Protein 7DMP (pdb70)

B-factor: mean 74.08, std 22.15, range [39.15, 171.0]

Secondary structure (DSSP, 8-state):
--EE-S-B-SSSS-BSSEEEE-TTS-EEEEEEETTEEEEEEEEE-SSS-EEEEEEETTEEEEEEEEE-TTS-EEEEEEETTEEEEEEEEE-TT--EEEEEE-SSSB-EEEEEE-SSS--EEEEEEETTEE-SSEEEE-SSEEEEE---SSS--S-EEEEETTSEEEEEPP-SSSSS---EEEEE--/-HHHHHHHHHHHHH-----HHHHHHHHHHHT-S--SSHHHHHHHHHHHHHTTTTBS---EEEEE--SSS-EEEEEE-BSS-------------------SSSSTTSSEEEEESSSSSPPEEPPPPPTTTTSTTTT------SSS-S----SS----SSHHHHHHHHHHHHTTS-EEESSSSB----B--S------HHHHHH-SSSEEE-SPPPPTTS-SS---TT--------TT-BGGG--S-TTS-SEEEEES-SS-SSS--EEEEETTTTT-EEEE-SS-EEEEEESTT----SS---PPPPPP-------STTT---S---HHHHTTTTT-/--SS-GGGS-SSTTSSS----TTTHHHHHHHHHHHHHHTT-S-EEEEE----SSS---EEEE--SS-SS--EEEE-SSSSS-EEPPPP-HHHHHHGGG--SPPPSSSS-------------HHHHHHHHHHHHHTTT-EE-TTTB---SSS--PBPS------GGGTSSSTT-EESS-----BS--TTS--EEEEESSTTS-EEEEESSSTTEEEEE-SSS---EEEE-S-------HHHH-/----BS---SSS---SSEEEE-TTS-EEEEEEETTEEEEEEEEE-SSS-EEEEEEETTEEEEEEEEE-TTS-EEEEEEETTEEEEEEEEE-TT--EEEEEE-SSSEEEEEEEE-TTT--EEEEEEETTEE-SSEEEE-SSEEEEE-EETTEE-S--EEEETTSEEEEEEE-SSTT-EEEEEEEE--/-HHHHHHHGGGGT---PPPSHHHHHHHHHHT-S--TTTTTHHHHHHHHHHTTTTEEEEEEEEEE--SSS-EEEEEEEESS-------------------SSSSTTSSB-EEESSTTSPPEEPPPP-IIIIITTTT------S-S-S----SS----SSHHHHHHHHHHHHHHT--EETTSSB----B--S------TTHHHH-GGGEE--SPPPPTTSSSS---S---------SS-BGGG----SSS-SEEEEETTTT-STT--EEEEESSSTTEEEEE-SS-EEEEEESTT----SS---PPPPPPPPP-----TTT-------HHHHHHTTT-/--SS-TTTS-SSTT-SS----TTTHHHHHHHHHHHHHHTT-SEEEEEE----SSS---EEEEE-GGGTS--EEE--SSTT-----PPP-HHHHHHTTS--PPP---SS-EEEEE--EEEEEHHHHHHHHHHHHHHHT-EE-TTSS---SSS-----SS-----TTSSS-GGG-EESS-----BS--SSS--EEEEESSTTS-EEEEETTTTTEEEEE-SSS--EEEEE-S-S---S-HHHH-

GO terms:
  GO:0097729 9+2 motile cilium (C, IDA)
  GO:0036126 sperm flagellum (C, IDA)
  GO:0005515 protein binding (F, IPI)
  GO:0072687 meiotic spindle (C, IDA)
  GO:0000794 condensed nuclear chromosome (C, IDA)
  GO:0001520 outer dense fiber (C, IDA)
  GO:0005737 cytoplasm (C, IDA)
  GO:0120336 radial spoke head 1 (C, IDA)
  GO:0120338 radial spoke head 3 (C, IDA)
  GO:0007286 spermatid development (P, IMP)
  GO:0001534 radial spoke (C, IDA)
  GO:0001535 radial spoke head (C, IDA)
  GO:0005694 chromosome (C, EXP)
  GO:0003351 epithelial cilium movement involved in extracellular fluid movement (P, IC)
  GO:0030317 flagellated sperm motility (P, IC)
  GO:0007618 mating (P, IC)

Radius of gyration: 47.46 Å; Cα contacts (8 Å, |Δi|>4): 3520; chains: 6; bounding box: 93×68×206 Å

Foldseek 3Di:
DVVVVLCVLLVVLVVLEDPQVVQVVQVVLVVADDDDVQSVLVVSLRVVVPVVAQFNHKAFAAKAQADPFTKGKMWTAHDPDDDVDDDPDDDPQQAFADDCQPKLNVTWIWIDRGSRDHTDTQDDAGQAQALLVLLDADGHHRDQQCQDQDDGGDPGRSSSNLSSLSSQCLQQLPWDFQQFQDPVGGGGDPPSVWDAQVCVQVDQFGIWGSHAHQFNSRIRDFDPRVCPTGDDDGGGGTCPPPDADPVDRQKDWDWSPVPDSPWTWIWIAGQQQHAWIKTDRTDDIDIYGYYRSHTDHPDDRDHDDDDDPPDDDDCDPVNDDDDDPDDVVVVVVVVD/DVVVVLVVLLPQLVVLEDDQVVVVVQVVLVPAADDPPQSVLVVSLNVSVNVVAQWPYKYFAAWEDAAAFIKGKIWTAHDPDDDVDPDPDDDPLQFFADDCQQKLNVTWMWIDGGSSDHTDTQDDETFQQQLLPLLWADFHHPDQQCCDCTDDRHPGRRSRNLSNLSSQCLQQPWKAFAQAFPDSGTDGDPPSVWDAQVCVAVPQFRIFRQHQHQDNSGMSDDDPSVCPPDGDDGGGGTPQPPDDDDVDRQKHWDWRPVVDPVFIWIKIQGPQAHQWIWIGGIPDIDIYGYYRSDTDDPDDRDRDDDDDDDDDDDDDPVPDDDDDDDPCVVVCVVPD/DKDKPAAAPDPPARFAFTWIADPVGKIKTGTDDPRAQFQFIWIADPLGKIKTAGDDDNEGAQFMWIQDNVGKIKTDGDDRNAQAQFIWIQDNQRWTWGAGGDGNAGAGQIWTAHDVAGWTKGAGDDRNAFFAQIWIGHPFKIWGTTDDPRAGQAFIKIGGPVFWIWTWHQHPDRPPTGTGDIGGHD/DWDWDDACDDPAGRADQTWTADPQGKIKGGGAPPREQWAFIKIAHDLGKIKTGTDDPNEQAQFIKIQDNVGKIKTDGDDRNAAAQWMWIQDNQRWTKTDGDDGNAFAFWIWTAGPVFGWTWTGGDDRREAFFQTWTHHPFWIKGGTADRNAGAAKIKIGGPVFKIWIWGADPDRPGIDTGDIGGHD/DWFADLVVADQPLVALDDGADPVGPVLVNVLSVVCVVVDVAPGKAQAAWAQADPFIWRKIWTHHWQFLDQTWIWTDRRSPDIDTADGADVVLVVVCPVPQDFHHRDAQDWDQPPVPRDTDGRRRNVNSLVVVCQQAPAKDFQQFWDADPVRRRDGDPPRQFADPVPLQDFQGIFGSHDCVGHTPPDDVSPQWDWDDSPPQAWIWIAGRQFRQKIWIGGRGDGNTDIYGHYTRRRDPCRVVVD/DFLPDCPVVDQPVVFLPDGDDVVVPVLLNVLQVVCVVPDVAPTKAFAAWACADPAIWRKIWTHHFLLAPQGWIWTDRDSNDIDTADRADVVLLVVCPVPQDFHHSDQPDWDWDPPVIDIHTSRSNVNSLVVCCLVAPAKAFAPQFDADPVRRSGGRPVDFFADPVCQPPQQRIFHSYCVVHHGPPDDVSPQWDWDDDDDQQKIWIAGNQFRRKIWIAGHRGGDTDIYGHGNRRRDPCSVVVD

Structure (mmCIF, N/CA/C/O backbone):
data_7DMP
#
_entry.id   7DMP
#
_cell.length_a   1.00
_cell.length_b   1.00
_cell.length_c   1.00
_cell.angle_alpha   90.00
_cell.angle_beta   90.00
_cell.angle_gamma   90.00
#
_symmetry.space_group_name_H-M   'P 1'
#
loop_
_entity.id
_entity.type
_entity.pdbx_description
1 polymer 'Radial spoke head protein 4 homolog A'
2 polymer 'Radial spoke head 1 homolog'
3 polymer 'Radial spoke head protein 9 homolog'
#
loop_
_atom_site.group_PDB
_atom_site.id
_atom_site.type_symbol
_atom_site.label_atom_id
_atom_site.label_alt_id
_atom_site.label_comp_id
_atom_site.label_asym_id
_atom_site.label_entity_id
_atom_site.label_seq_id
_atom_site.pdbx_PDB_ins_code
_atom_site.Cartn_x
_atom_site.Cartn_y
_atom_site.Cartn_z
_atom_site.occupancy
_atom_site.B_iso_or_equiv
_atom_site.auth_seq_id
_atom_site.auth_comp_id
_atom_site.auth_asym_id
_atom_site.auth_atom_id
_atom_site.pdbx_PDB_model_num
ATOM 1 N N . LEU A 1 277 ? 204.159 229.845 190.451 1.00 81.71 277 LEU B N 1
ATOM 2 C CA . LEU A 1 277 ? 204.569 228.472 190.717 1.00 81.71 277 LEU B CA 1
ATOM 3 C C . LEU A 1 277 ? 203.369 227.530 190.692 1.00 81.71 277 LEU B C 1
ATOM 4 O O . LEU A 1 277 ? 202.285 227.892 191.152 1.00 81.71 277 LEU B O 1
ATOM 9 N N . PRO A 1 278 ? 203.558 226.325 190.142 1.00 81.41 278 PRO B N 1
ATOM 10 C CA . PRO A 1 278 ? 202.444 225.363 190.101 1.00 81.41 278 PRO B CA 1
ATOM 11 C C . PRO A 1 278 ? 202.079 224.800 191.463 1.00 81.41 278 PRO B C 1
ATOM 12 O O . PRO A 1 278 ? 200.932 224.372 191.654 1.00 81.41 278 PRO B O 1
ATOM 16 N N . ALA A 1 279 ? 203.020 224.796 192.414 1.00 80.40 279 ALA B N 1
ATOM 17 C CA . ALA A 1 279 ? 202.758 224.224 193.730 1.00 80.40 279 ALA B CA 1
ATOM 18 C C . ALA A 1 279 ? 201.753 225.059 194.513 1.00 80.40 279 ALA B C 1
ATOM 19 O O . ALA A 1 279 ? 200.919 224.510 195.241 1.00 80.40 279 ALA B O 1
ATOM 21 N N . TYR A 1 280 ? 201.786 226.384 194.342 1.00 80.70 280 TYR B N 1
ATOM 22 C CA . TYR A 1 280 ? 200.833 227.245 195.037 1.00 80.70 280 TYR B CA 1
ATOM 23 C C . TYR A 1 280 ? 199.422 227.070 194.486 1.00 80.70 280 TYR B C 1
ATOM 24 O O . TYR A 1 280 ? 198.457 226.972 195.255 1.00 80.70 280 TYR B O 1
ATOM 33 N N . GLU A 1 281 ? 199.281 227.006 193.159 1.00 80.20 281 GLU B N 1
ATOM 34 C CA . GLU A 1 281 ? 197.955 226.850 192.579 1.00 80.20 281 GLU B CA 1
ATOM 35 C C . GLU A 1 281 ? 197.430 225.426 192.697 1.00 80.20 281 GLU B C 1
ATOM 36 O O . GLU A 1 281 ? 196.221 225.219 192.550 1.00 80.20 281 GLU B O 1
ATOM 42 N N . ILE A 1 282 ? 198.292 224.444 192.960 1.00 78.00 282 ILE B N 1
ATOM 43 C CA . ILE A 1 282 ? 197.779 223.115 193.273 1.00 78.00 282 ILE B CA 1
ATOM 44 C C . ILE A 1 282 ? 197.486 222.968 194.770 1.00 78.00 282 ILE B C 1
ATOM 45 O O . ILE A 1 282 ? 196.589 222.208 195.151 1.00 78.00 282 ILE B O 1
ATOM 50 N N . ALA A 1 283 ? 198.159 223.739 195.632 1.00 78.43 283 ALA B N 1
ATOM 51 C CA . ALA A 1 283 ? 197.829 223.711 197.051 1.00 78.43 283 ALA B CA 1
ATOM 52 C C . ALA A 1 283 ? 196.541 224.468 197.343 1.00 78.43 283 ALA B C 1
ATOM 53 O O . ALA A 1 283 ? 195.776 224.059 198.225 1.00 78.43 283 ALA B O 1
ATOM 55 N N . GLU A 1 284 ? 196.268 225.541 196.592 1.00 79.81 284 GLU B N 1
ATOM 56 C CA . GLU A 1 284 ? 195.043 226.307 196.801 1.00 79.81 284 GLU B CA 1
ATOM 57 C C . GLU A 1 284 ? 193.792 225.552 196.364 1.00 79.81 284 GLU B C 1
ATOM 58 O O . GLU A 1 284 ? 192.686 225.938 196.756 1.00 79.81 284 GLU B O 1
ATOM 64 N N . THR A 1 285 ? 193.934 224.489 195.568 1.00 75.67 285 THR B N 1
ATOM 65 C CA . THR A 1 285 ? 192.812 223.627 195.233 1.00 75.67 285 THR B CA 1
ATOM 66 C C . THR A 1 285 ? 192.869 222.273 195.928 1.00 75.67 285 THR B C 1
ATOM 67 O O . THR A 1 285 ? 191.858 221.563 195.942 1.00 75.67 285 THR B O 1
ATOM 71 N N . GLN A 1 286 ? 194.015 221.893 196.499 1.00 71.25 286 GLN B N 1
ATOM 72 C CA . GLN A 1 286 ? 194.079 220.721 197.360 1.00 71.25 286 GLN B CA 1
ATOM 73 C C . GLN A 1 286 ? 193.728 221.032 198.809 1.00 71.25 286 GLN B C 1
ATOM 74 O O . GLN A 1 286 ? 193.548 220.098 199.596 1.00 71.25 286 GLN B O 1
ATOM 80 N N . LYS A 1 287 ? 193.635 222.317 199.175 1.00 73.42 287 LYS B N 1
ATOM 81 C CA . LYS A 1 287 ? 193.220 222.693 200.525 1.00 73.42 287 LYS B CA 1
ATOM 82 C C . LYS A 1 287 ? 191.774 222.297 200.813 1.00 73.42 287 LYS B C 1
ATOM 83 O O . LYS A 1 287 ? 191.418 222.053 201.972 1.00 73.42 287 LYS B O 1
ATOM 89 N N . ALA A 1 288 ? 190.934 222.204 199.777 1.00 69.73 288 ALA B N 1
ATOM 90 C CA . ALA A 1 288 ? 189.544 221.801 199.967 1.00 69.73 288 ALA B CA 1
ATOM 91 C C . ALA A 1 288 ? 189.401 220.325 200.322 1.00 69.73 288 ALA B C 1
ATOM 92 O O . ALA A 1 288 ? 188.329 219.915 200.780 1.00 69.73 288 ALA B O 1
ATOM 94 N N . LEU A 1 289 ? 190.447 219.522 200.116 1.00 66.22 289 LEU B N 1
ATOM 95 C CA . LEU A 1 289 ? 190.400 218.117 200.509 1.00 66.22 289 LEU B CA 1
ATOM 96 C C . LEU A 1 289 ? 190.453 217.968 202.024 1.00 66.22 289 LEU B C 1
ATOM 97 O O . LEU A 1 289 ? 189.620 217.277 202.621 1.00 66.22 289 LEU B O 1
ATOM 102 N N . PHE A 1 290 ? 191.428 218.616 202.663 1.00 66.95 290 PHE B N 1
ATOM 103 C CA . PHE A 1 290 ? 191.628 218.487 204.101 1.00 66.95 290 PHE B CA 1
ATOM 104 C C . PHE A 1 290 ? 190.649 219.319 204.919 1.00 66.95 290 PHE B C 1
ATOM 105 O O . PHE A 1 290 ? 190.586 219.142 206.141 1.00 66.95 290 PHE B O 1
ATOM 113 N N . LEU A 1 291 ? 189.892 220.210 204.289 1.00 72.90 291 LEU B N 1
ATOM 114 C CA . LEU A 1 291 ? 188.913 221.022 205.002 1.00 72.90 291 LEU B CA 1
ATOM 115 C C . LEU A 1 291 ? 187.665 220.205 205.325 1.00 72.90 291 LEU B C 1
ATOM 116 O O . LEU A 1 291 ? 187.095 220.314 206.411 1.00 72.90 291 LEU B O 1
ATOM 121 N N . SER A 1 310 ? 179.162 205.459 203.042 1.00 61.12 310 SER B N 1
ATOM 122 C CA . SER A 1 310 ? 178.819 205.184 201.651 1.00 61.12 310 SER B CA 1
ATOM 123 C C . SER A 1 310 ? 180.027 205.362 200.740 1.00 61.12 310 SER B C 1
ATOM 124 O O . SER A 1 310 ? 179.889 205.711 199.571 1.00 61.12 310 SER B O 1
ATOM 127 N N . LEU A 1 311 ? 181.211 205.128 201.290 1.00 61.85 311 LEU B N 1
ATOM 128 C CA . LEU A 1 311 ? 182.453 205.252 200.538 1.00 61.85 311 LEU B CA 1
ATOM 129 C C . LEU A 1 311 ? 183.326 204.047 200.863 1.00 61.85 311 LEU B C 1
ATOM 130 O O . LEU A 1 311 ? 183.156 203.441 201.908 1.00 61.85 311 LEU B O 1
ATOM 135 N N . PRO A 1 312 ? 184.235 203.675 199.950 1.00 62.92 312 PRO B N 1
ATOM 136 C CA . PRO A 1 312 ? 185.142 202.534 200.113 1.00 62.92 312 PRO B CA 1
ATOM 137 C C . PRO A 1 312 ? 186.234 202.804 201.136 1.00 62.92 312 PRO B C 1
ATOM 138 O O . PRO A 1 312 ? 186.612 203.957 201.326 1.00 62.92 312 PRO B O 1
ATOM 142 N N . ASN A 1 313 ? 186.744 201.756 201.778 1.00 62.81 313 ASN B N 1
ATOM 143 C CA . ASN A 1 313 ? 187.817 201.919 202.751 1.00 62.81 313 ASN B CA 1
ATOM 144 C C . ASN A 1 313 ? 189.121 201.940 201.996 1.00 62.81 313 ASN B C 1
ATOM 145 O O . ASN A 1 313 ? 189.822 200.936 201.918 1.00 62.81 313 ASN B O 1
ATOM 150 N N . VAL A 1 314 ? 189.451 203.103 201.453 1.00 57.75 314 VAL B N 1
ATOM 151 C CA . VAL A 1 314 ? 190.649 203.230 200.653 1.00 57.75 314 VAL B CA 1
ATOM 152 C C . VAL A 1 314 ? 191.921 202.941 201.421 1.00 57.75 314 VAL B C 1
ATOM 153 O O . VAL A 1 314 ? 192.758 202.212 200.931 1.00 57.75 314 VAL B O 1
ATOM 157 N N . MET A 1 315 ? 192.043 203.447 202.642 1.00 61.01 315 MET B N 1
ATOM 158 C CA . MET A 1 315 ? 193.272 203.245 203.409 1.00 61.01 315 MET B CA 1
ATOM 159 C C . MET A 1 315 ? 193.602 201.792 203.747 1.00 61.01 315 MET B C 1
ATOM 160 O O . MET A 1 315 ? 194.749 201.371 203.624 1.00 61.01 315 MET B O 1
ATOM 165 N N . GLU A 1 316 ? 192.604 201.027 204.171 1.00 63.14 316 GLU B N 1
ATOM 166 C CA . GLU A 1 316 ? 192.839 199.630 204.510 1.00 63.14 316 GLU B CA 1
ATOM 167 C C . GLU A 1 316 ? 193.264 198.837 203.286 1.00 63.14 316 GLU B C 1
ATOM 168 O O . GLU A 1 316 ? 194.177 198.017 203.349 1.00 63.14 316 GLU B O 1
ATOM 174 N N . SER A 1 317 ? 192.607 199.104 202.164 1.00 60.42 317 SER B N 1
ATOM 175 C CA . SER A 1 317 ? 192.902 198.402 200.924 1.00 60.42 317 SER B CA 1
ATOM 176 C C . SER A 1 317 ? 194.162 198.926 200.256 1.00 60.42 317 SER B C 1
ATOM 177 O O . SER A 1 317 ? 194.600 198.390 199.244 1.00 60.42 317 SER B O 1
ATOM 180 N N . ALA A 1 318 ? 194.747 199.974 200.820 1.00 59.26 318 ALA B N 1
ATOM 181 C CA . ALA A 1 318 ? 195.961 200.535 200.243 1.00 59.26 318 ALA B CA 1
ATOM 182 C C . ALA A 1 318 ? 197.204 200.080 200.990 1.00 59.26 318 ALA B C 1
ATOM 183 O O . ALA A 1 318 ? 198.277 199.983 200.389 1.00 59.26 318 ALA B O 1
ATOM 185 N N . TYR A 1 319 ? 197.081 199.803 202.291 1.00 59.12 319 TYR B N 1
ATOM 186 C CA . TYR A 1 319 ? 198.197 199.216 203.032 1.00 59.12 319 TYR B CA 1
ATOM 187 C C . TYR A 1 319 ? 198.532 197.824 202.508 1.00 59.12 319 TYR B C 1
ATOM 188 O O . TYR A 1 319 ? 199.708 197.486 202.326 1.00 59.12 319 TYR B O 1
ATOM 197 N N . TYR A 1 320 ? 197.510 197.004 202.251 1.00 59.02 320 TYR B N 1
ATOM 198 C CA . TYR A 1 320 ? 197.756 195.670 201.715 1.00 59.02 320 TYR B CA 1
ATOM 199 C C . TYR A 1 320 ? 198.223 195.722 200.266 1.00 59.02 320 TYR B C 1
ATOM 200 O O . TYR A 1 320 ? 198.979 194.847 199.830 1.00 59.02 320 TYR B O 1
ATOM 209 N N . PHE A 1 321 ? 197.799 196.736 199.510 1.00 55.10 321 PHE B N 1
ATOM 210 C CA . PHE A 1 321 ? 198.327 196.906 198.161 1.00 55.10 321 PHE B CA 1
ATOM 211 C C . PHE A 1 321 ? 199.774 197.379 198.185 1.00 55.10 321 PHE B C 1
ATOM 212 O O . PHE A 1 321 ? 200.564 196.996 197.315 1.00 55.10 321 PHE B O 1
ATOM 220 N N . GLU A 1 322 ? 200.134 198.209 199.170 1.00 62.55 322 GLU B N 1
ATOM 221 C CA . GLU A 1 322 ? 201.524 198.602 199.365 1.00 62.55 322 GLU B CA 1
ATOM 222 C C . GLU A 1 322 ? 202.374 197.406 199.768 1.00 62.55 322 GLU B C 1
ATOM 223 O O . GLU A 1 322 ? 203.536 197.300 199.365 1.00 62.55 322 GLU B O 1
ATOM 229 N N . GLN A 1 323 ? 201.803 196.500 200.567 1.00 63.02 323 GLN B N 1
ATOM 230 C CA . GLN A 1 323 ? 202.457 195.226 200.853 1.00 63.02 323 GLN B CA 1
ATOM 231 C C . GLN A 1 323 ? 202.582 194.370 199.599 1.00 63.02 323 GLN B C 1
ATOM 232 O O . GLN A 1 323 ? 203.555 193.621 199.454 1.00 63.02 323 GLN B O 1
ATOM 238 N N . ALA A 1 324 ? 201.611 194.466 198.688 1.00 60.02 324 ALA B N 1
ATOM 239 C CA . ALA A 1 324 ? 201.705 193.755 197.419 1.00 60.02 324 ALA B CA 1
ATOM 240 C C . ALA A 1 324 ? 202.701 194.416 196.477 1.00 60.02 324 ALA B C 1
ATOM 241 O O . ALA A 1 324 ? 203.254 193.750 195.594 1.00 60.02 324 ALA B O 1
ATOM 243 N N . GLY A 1 325 ? 202.942 195.712 196.645 1.00 60.41 325 GLY B N 1
ATOM 244 C CA . GLY A 1 325 ? 203.853 196.443 195.792 1.00 60.41 325 GLY B CA 1
ATOM 245 C C . GLY A 1 325 ? 203.206 197.294 194.725 1.00 60.41 325 GLY B C 1
ATOM 246 O O . GLY A 1 325 ? 203.880 197.649 193.754 1.00 60.41 325 GLY B O 1
ATOM 247 N N . VAL A 1 326 ? 201.929 197.637 194.874 1.00 59.53 326 VAL B N 1
ATOM 248 C CA . VAL A 1 326 ? 201.182 198.389 193.875 1.00 59.53 326 VAL B CA 1
ATOM 249 C C . VAL A 1 326 ? 200.409 199.496 194.587 1.00 59.53 326 VAL B C 1
ATOM 250 O O . VAL A 1 326 ? 199.961 199.323 195.726 1.00 59.53 326 VAL B O 1
ATOM 254 N N . GLY A 1 327 ? 200.318 200.655 193.956 1.00 62.14 327 GLY B N 1
ATOM 255 C CA . GLY A 1 327 ? 199.535 201.738 194.508 1.00 62.14 327 GLY B CA 1
ATOM 256 C C . GLY A 1 327 ? 200.143 203.078 194.151 1.00 62.14 327 GLY B C 1
ATOM 257 O O . GLY A 1 327 ? 200.924 203.191 193.211 1.00 62.14 327 GLY B O 1
ATOM 258 N N . LEU A 1 328 ? 199.761 204.087 194.932 1.00 61.43 328 LEU B N 1
ATOM 259 C CA . LEU A 1 328 ? 200.181 205.464 194.713 1.00 61.43 328 LEU B CA 1
ATOM 260 C C . LEU A 1 328 ? 201.299 205.889 195.656 1.00 61.43 328 LEU B C 1
ATOM 261 O O . LEU A 1 328 ? 202.334 206.390 195.207 1.00 61.43 328 LEU B O 1
ATOM 266 N N . GLY A 1 329 ? 201.110 205.700 196.954 1.00 60.97 329 GLY B N 1
ATOM 267 C CA . GLY A 1 329 ? 202.114 206.084 197.933 1.00 60.97 329 GLY B CA 1
ATOM 268 C C . GLY A 1 329 ? 201.488 206.207 199.313 1.00 60.97 329 GLY B C 1
ATOM 269 O O . GLY A 1 329 ? 200.554 205.479 199.651 1.00 60.97 329 GLY B O 1
ATOM 270 N N . THR A 1 330 ? 202.026 207.143 200.093 1.00 70.71 330 THR B N 1
ATOM 271 C CA . THR A 1 330 ? 201.537 207.409 201.440 1.00 70.71 330 THR B CA 1
ATOM 272 C C . THR A 1 330 ? 200.672 208.659 201.520 1.00 70.71 330 THR B C 1
ATOM 273 O O . THR A 1 330 ? 199.660 208.661 202.228 1.00 70.71 330 THR B O 1
ATOM 277 N N . ASP A 1 331 ? 201.043 209.722 200.809 1.00 71.10 331 ASP B N 1
ATOM 278 C CA . ASP A 1 331 ? 200.297 210.975 200.830 1.00 71.10 331 ASP B CA 1
ATOM 279 C C . ASP A 1 331 ? 199.327 211.120 199.665 1.00 71.10 331 ASP B C 1
ATOM 280 O O . ASP A 1 331 ? 198.243 211.686 199.839 1.00 71.10 331 ASP B O 1
ATOM 285 N N . GLU A 1 332 ? 199.688 210.611 198.482 1.00 68.46 332 GLU B N 1
ATOM 286 C CA . GLU A 1 332 ? 198.803 210.709 197.326 1.00 68.46 332 GLU B CA 1
ATOM 287 C C . GLU A 1 332 ? 197.584 209.808 197.473 1.00 68.46 332 GLU B C 1
ATOM 288 O O . GLU A 1 332 ? 196.505 210.137 196.965 1.00 68.46 332 GLU B O 1
ATOM 294 N N . THR A 1 333 ? 197.728 208.685 198.179 1.00 63.93 333 THR B N 1
ATOM 295 C CA . THR A 1 333 ? 196.582 207.815 198.410 1.00 63.93 333 THR B CA 1
ATOM 296 C C . THR A 1 333 ? 195.603 208.453 199.391 1.00 63.93 333 THR B C 1
ATOM 297 O O . THR A 1 333 ? 194.384 208.350 199.218 1.00 63.93 333 THR B O 1
ATOM 301 N N . TYR A 1 334 ? 196.112 209.166 200.398 1.00 66.21 334 TYR B N 1
ATOM 302 C CA . TYR A 1 334 ? 195.208 209.913 201.265 1.00 66.21 334 TYR B CA 1
ATOM 303 C C . TYR A 1 334 ? 194.624 211.125 200.550 1.00 66.21 334 TYR B C 1
ATOM 304 O O . TYR A 1 334 ? 193.507 211.550 200.869 1.00 66.21 334 TYR B O 1
ATOM 313 N N . ARG A 1 335 ? 195.345 211.666 199.563 1.00 62.41 335 ARG B N 1
ATOM 314 C CA . ARG A 1 335 ? 194.806 212.752 198.750 1.00 62.41 335 ARG B CA 1
ATOM 315 C C . ARG A 1 335 ? 193.631 212.276 197.904 1.00 62.41 335 ARG B C 1
ATOM 316 O O . ARG A 1 335 ? 192.586 212.936 197.850 1.00 62.41 335 ARG B O 1
ATOM 324 N N . VAL A 1 336 ? 193.766 211.114 197.257 1.00 56.59 336 VAL B N 1
ATOM 325 C CA . VAL A 1 336 ? 192.633 210.590 196.499 1.00 56.59 336 VAL B CA 1
ATOM 326 C C . VAL A 1 336 ? 191.544 210.051 197.425 1.00 56.59 336 VAL B C 1
ATOM 327 O O . VAL A 1 336 ? 190.374 210.028 197.035 1.00 56.59 336 VAL B O 1
ATOM 331 N N . PHE A 1 337 ? 191.881 209.677 198.666 1.00 57.60 337 PHE B N 1
ATOM 332 C CA . PHE A 1 337 ? 190.855 209.281 199.629 1.00 57.60 337 PHE B CA 1
ATOM 333 C C . PHE A 1 337 ? 190.015 210.477 200.063 1.00 57.60 337 PHE B C 1
ATOM 334 O O . PHE A 1 337 ? 188.786 210.380 200.164 1.00 57.60 337 PHE B O 1
ATOM 342 N N . LEU A 1 338 ? 190.653 211.621 200.306 1.00 60.27 338 LEU B N 1
ATOM 343 C CA . LEU A 1 338 ? 189.882 212.818 200.611 1.00 60.27 338 LEU B CA 1
ATOM 344 C C . LEU A 1 338 ? 189.190 213.382 199.376 1.00 60.27 338 LEU B C 1
ATOM 345 O O . LEU A 1 338 ? 188.168 214.061 199.511 1.00 60.27 338 LEU B O 1
ATOM 350 N N . ALA A 1 339 ? 189.699 213.083 198.177 1.00 54.17 339 ALA B N 1
ATOM 351 C CA . ALA A 1 339 ? 188.946 213.383 196.963 1.00 54.17 339 ALA B CA 1
ATOM 352 C C . ALA A 1 339 ? 187.686 212.527 196.870 1.00 54.17 339 ALA B C 1
ATOM 353 O O . ALA A 1 339 ? 186.631 213.011 196.443 1.00 54.17 339 ALA B O 1
ATOM 355 N N . LEU A 1 340 ? 187.774 211.258 197.285 1.00 53.34 340 LEU B N 1
ATOM 356 C CA . LEU A 1 340 ? 186.583 210.415 197.389 1.00 53.34 340 LEU B CA 1
ATOM 357 C C . LEU A 1 340 ? 185.616 210.954 198.436 1.00 53.34 340 LEU B C 1
ATOM 358 O O . LEU A 1 340 ? 184.395 210.909 198.245 1.00 53.34 340 LEU B O 1
ATOM 363 N N . LYS A 1 341 ? 186.152 211.460 199.551 1.00 59.30 341 LYS B N 1
ATOM 364 C CA . LYS A 1 341 ? 185.315 212.046 200.597 1.00 59.30 341 LYS B CA 1
ATOM 365 C C . LYS A 1 341 ? 184.603 213.301 200.102 1.00 59.30 341 LYS B C 1
ATOM 366 O O . LYS A 1 341 ? 183.434 213.529 200.431 1.00 59.30 341 LYS B O 1
ATOM 372 N N . GLN A 1 342 ? 185.291 214.118 199.301 1.00 61.01 342 GLN B N 1
ATOM 373 C CA . GLN A 1 342 ? 184.659 215.262 198.653 1.00 61.01 342 GLN B CA 1
ATOM 374 C C . GLN A 1 342 ? 183.668 214.836 197.574 1.00 61.01 342 GLN B C 1
ATOM 375 O O . GLN A 1 342 ? 182.740 215.591 197.263 1.00 61.01 342 GLN B O 1
ATOM 381 N N . LEU A 1 343 ? 183.853 213.653 196.988 1.00 55.42 343 LEU B N 1
ATOM 382 C CA . LEU A 1 343 ? 182.910 213.161 195.991 1.00 55.42 343 LEU B CA 1
ATOM 383 C C . LEU A 1 343 ? 181.640 212.591 196.619 1.00 55.42 343 LEU B C 1
ATOM 384 O O . LEU A 1 343 ? 180.568 212.673 196.009 1.00 55.42 343 LEU B O 1
ATOM 389 N N . THR A 1 344 ? 181.731 212.021 197.825 1.00 59.21 344 THR B N 1
ATOM 390 C CA . THR A 1 344 ? 180.568 211.358 198.413 1.00 59.21 344 THR B CA 1
ATOM 391 C C . THR A 1 344 ? 179.544 212.343 198.969 1.00 59.21 344 THR B C 1
ATOM 392 O O . THR A 1 344 ? 178.341 212.066 198.932 1.00 59.21 344 THR B O 1
ATOM 396 N N . ASP A 1 345 ? 179.982 213.483 199.500 1.00 60.64 345 ASP B N 1
ATOM 397 C CA . ASP A 1 345 ? 179.038 214.438 200.070 1.00 60.64 345 ASP B CA 1
ATOM 398 C C . ASP A 1 345 ? 178.532 215.456 199.055 1.00 60.64 345 ASP B C 1
ATOM 399 O O . ASP A 1 345 ? 177.796 216.373 199.434 1.00 60.64 345 ASP B O 1
ATOM 404 N N . THR A 1 346 ? 178.906 215.320 197.783 1.00 59.75 346 THR B N 1
ATOM 405 C CA . THR A 1 346 ? 178.387 216.172 196.723 1.00 59.75 346 THR B CA 1
ATOM 406 C C . THR A 1 346 ? 177.507 215.425 195.731 1.00 59.75 346 THR B C 1
ATOM 407 O O . THR A 1 346 ? 176.890 216.067 194.873 1.00 59.75 346 THR B O 1
ATOM 411 N N . HIS A 1 347 ? 177.434 214.097 195.822 1.00 56.63 347 HIS B N 1
ATOM 412 C CA . HIS A 1 347 ? 176.625 213.276 194.935 1.00 56.63 347 HIS B CA 1
ATOM 413 C C . HIS A 1 347 ? 175.919 212.213 195.766 1.00 56.63 347 HIS B C 1
ATOM 414 O O . HIS A 1 347 ? 176.504 211.692 196.726 1.00 56.63 347 HIS B O 1
ATOM 421 N N . PRO A 1 348 ? 174.669 211.869 195.430 1.00 57.35 348 PRO B N 1
ATOM 422 C CA . PRO A 1 348 ? 173.964 210.828 196.194 1.00 57.35 348 PRO B CA 1
ATOM 423 C C . PRO A 1 348 ? 174.497 209.432 195.909 1.00 57.35 348 PRO B C 1
ATOM 424 O O . PRO A 1 348 ? 173.888 208.663 195.160 1.00 57.35 348 PRO B O 1
ATOM 428 N N . ILE A 1 349 ? 175.631 209.093 196.519 1.00 54.81 349 ILE B N 1
ATOM 429 C CA . ILE A 1 349 ? 176.332 207.839 196.265 1.00 54.81 349 ILE B CA 1
ATOM 430 C C . ILE A 1 349 ? 176.062 206.881 197.416 1.00 54.81 349 ILE B C 1
ATOM 431 O O . ILE A 1 349 ? 176.266 207.231 198.586 1.00 54.81 349 ILE B O 1
ATOM 436 N N . GLN A 1 350 ? 175.604 205.671 197.090 1.00 56.89 350 GLN B N 1
ATOM 437 C CA . GLN A 1 350 ? 175.380 204.657 198.113 1.00 56.89 350 GLN B CA 1
ATOM 438 C C . GLN A 1 350 ? 176.609 203.797 198.373 1.00 56.89 350 GLN B C 1
ATOM 439 O O . GLN A 1 350 ? 176.785 203.311 199.497 1.00 56.89 350 GLN B O 1
ATOM 445 N N . ARG A 1 351 ? 177.468 203.606 197.371 1.00 56.30 351 ARG B N 1
ATOM 446 C CA . ARG A 1 351 ? 178.663 202.781 197.536 1.00 56.30 351 ARG B CA 1
ATOM 447 C C . ARG A 1 351 ? 179.682 203.212 196.492 1.00 56.30 351 ARG B C 1
ATOM 448 O O . ARG A 1 351 ? 179.509 202.926 195.304 1.00 56.30 351 ARG B O 1
ATOM 456 N N . CYS A 1 352 ? 180.734 203.891 196.933 1.00 46.41 352 CYS B N 1
ATOM 457 C CA . CYS A 1 352 ? 181.835 204.278 196.068 1.00 46.41 352 CYS B CA 1
ATOM 458 C C . CYS A 1 352 ? 182.925 203.213 196.106 1.00 46.41 352 CYS B C 1
ATOM 459 O O . CYS A 1 352 ? 182.897 202.286 196.918 1.00 46.41 352 CYS B O 1
ATOM 462 N N . ARG A 1 353 ? 183.889 203.349 195.196 1.00 40.62 353 ARG B N 1
ATOM 463 C CA . ARG A 1 353 ? 185.043 202.459 195.155 1.00 40.62 353 ARG B CA 1
ATOM 464 C C . ARG A 1 353 ? 186.161 203.156 194.400 1.00 40.62 353 ARG B C 1
ATOM 465 O O . ARG A 1 353 ? 185.926 203.717 193.326 1.00 40.62 353 ARG B O 1
ATOM 473 N N . PHE A 1 354 ? 187.365 203.124 194.960 1.00 41.60 354 PHE B N 1
ATOM 474 C CA . PHE A 1 354 ? 188.545 203.623 194.262 1.00 41.60 354 PHE B CA 1
ATOM 475 C C . PHE A 1 354 ? 188.889 202.632 193.158 1.00 41.60 354 PHE B C 1
ATOM 476 O O . PHE A 1 354 ? 189.437 201.559 193.417 1.00 41.60 354 PHE B O 1
ATOM 484 N N . TRP A 1 355 ? 188.555 202.989 191.916 1.00 41.08 355 TRP B N 1
ATOM 485 C CA . TRP A 1 355 ? 188.827 202.098 190.794 1.00 41.08 355 TRP B CA 1
ATOM 486 C C . TRP A 1 355 ? 190.314 202.064 190.469 1.00 41.08 355 TRP B C 1
ATOM 487 O O . TRP A 1 355 ? 190.902 200.986 190.327 1.00 41.08 355 TRP B O 1
ATOM 498 N N . GLY A 1 356 ? 190.942 203.226 190.349 1.00 42.09 356 GLY B N 1
ATOM 499 C CA . GLY A 1 356 ? 192.383 203.187 190.138 1.00 42.09 356 GLY B CA 1
ATOM 500 C C . GLY A 1 356 ? 192.898 204.476 189.523 1.00 42.09 356 GLY B C 1
ATOM 501 O O . GLY A 1 356 ? 192.342 205.550 189.747 1.00 42.09 356 GLY B O 1
ATOM 502 N N . LYS A 1 357 ? 193.975 204.338 188.749 1.00 43.87 357 LYS B N 1
ATOM 503 C CA . LYS A 1 357 ? 194.653 205.485 188.144 1.00 43.87 357 LYS B CA 1
ATOM 504 C C . LYS A 1 357 ? 195.181 205.079 186.771 1.00 43.87 357 LYS B C 1
ATOM 505 O O . LYS A 1 357 ? 196.248 204.471 186.663 1.00 43.87 357 LYS B O 1
ATOM 511 N N . ILE A 1 358 ? 194.449 205.445 185.729 1.00 45.81 358 ILE B N 1
ATOM 512 C CA . ILE A 1 358 ? 194.907 205.231 184.362 1.00 45.81 358 ILE B CA 1
ATOM 513 C C . ILE A 1 358 ? 195.902 206.327 184.004 1.00 45.81 358 ILE B C 1
ATOM 514 O O . ILE A 1 358 ? 195.617 207.522 184.161 1.00 45.81 358 ILE B O 1
ATOM 519 N N . LEU A 1 359 ? 197.080 205.918 183.537 1.00 51.75 359 LEU B N 1
ATOM 520 C CA . LEU A 1 359 ? 198.181 206.834 183.288 1.00 51.75 359 LEU B CA 1
ATOM 521 C C . LEU A 1 359 ? 197.927 207.672 182.035 1.00 51.75 359 LEU B C 1
ATOM 522 O O . LEU A 1 359 ? 197.063 207.365 181.210 1.00 51.75 359 LEU B O 1
ATOM 527 N N . GLY A 1 360 ? 198.705 208.750 181.902 1.00 56.27 360 GLY B N 1
ATOM 528 C CA . GLY A 1 360 ? 198.570 209.664 180.787 1.00 56.27 360 GLY B CA 1
ATOM 529 C C . GLY A 1 360 ? 199.914 210.231 180.371 1.00 56.27 360 GLY B C 1
ATOM 530 O O . GLY A 1 360 ? 200.956 209.873 180.922 1.00 56.27 360 GLY B O 1
ATOM 531 N N . LEU A 1 361 ? 199.868 211.126 179.382 1.00 57.08 361 LEU B N 1
ATOM 532 C CA . LEU A 1 361 ? 201.090 211.738 178.868 1.00 57.08 361 LEU B CA 1
ATOM 533 C C . LEU A 1 361 ? 201.533 212.914 179.733 1.00 57.08 361 LEU B C 1
ATOM 534 O O . LEU A 1 361 ? 202.623 212.896 180.313 1.00 57.08 361 LEU B O 1
ATOM 539 N N . GLU A 1 362 ? 200.702 213.950 179.831 1.00 60.37 362 GLU B N 1
ATOM 540 C CA . GLU A 1 362 ? 201.032 215.108 180.651 1.00 60.37 362 GLU B CA 1
ATOM 541 C C . GLU A 1 362 ? 200.233 215.188 181.940 1.00 60.37 362 GLU B C 1
ATOM 542 O O . GLU A 1 362 ? 200.701 215.800 182.902 1.00 60.37 362 GLU B O 1
ATOM 548 N N . MET A 1 363 ? 199.053 214.572 181.987 1.00 58.29 363 MET B N 1
ATOM 549 C CA . MET A 1 363 ? 198.206 214.542 183.169 1.00 58.29 363 MET B CA 1
ATOM 550 C C . MET A 1 363 ? 197.512 213.188 183.230 1.00 58.29 363 MET B C 1
ATOM 551 O O . MET A 1 363 ? 197.195 212.592 182.198 1.00 58.29 363 MET B O 1
ATOM 556 N N . ASN A 1 364 ? 197.295 212.696 184.444 1.00 53.97 364 ASN B N 1
ATOM 557 C CA . ASN A 1 364 ? 196.824 211.337 184.647 1.00 53.97 364 ASN B CA 1
ATOM 558 C C . ASN A 1 364 ? 195.309 211.312 184.827 1.00 53.97 364 ASN B C 1
ATOM 559 O O . ASN A 1 364 ? 194.620 212.322 184.658 1.00 53.97 364 ASN B O 1
ATOM 564 N N . TYR A 1 365 ? 194.778 210.137 185.163 1.00 48.72 365 TYR B N 1
ATOM 565 C CA . TYR A 1 365 ? 193.356 209.961 185.430 1.00 48.72 365 TYR B CA 1
ATOM 566 C C . TYR A 1 365 ? 193.194 209.130 186.692 1.00 48.72 365 TYR B C 1
ATOM 567 O O . TYR A 1 365 ? 193.620 207.974 186.730 1.00 48.72 365 TYR B O 1
ATOM 576 N N . ILE A 1 366 ? 192.578 209.706 187.719 1.00 44.59 366 ILE B N 1
ATOM 577 C CA . ILE A 1 366 ? 192.177 208.985 188.920 1.00 44.59 366 ILE B CA 1
ATOM 578 C C . ILE A 1 366 ? 190.695 208.680 188.776 1.00 44.59 366 ILE B C 1
ATOM 579 O O . ILE A 1 366 ? 189.876 209.598 188.628 1.00 44.59 366 ILE B O 1
ATOM 584 N N . VAL A 1 367 ? 190.358 207.392 188.804 1.00 39.80 367 VAL B N 1
ATOM 585 C CA . VAL A 1 367 ? 189.021 206.897 188.509 1.00 39.80 367 VAL B CA 1
ATOM 586 C C . VAL A 1 367 ? 188.417 206.324 189.782 1.00 39.80 367 VAL B C 1
ATOM 587 O O . VAL A 1 367 ? 189.046 205.503 190.464 1.00 39.80 367 VAL B O 1
ATOM 591 N N . ALA A 1 368 ? 187.197 206.758 190.090 1.00 39.15 368 ALA B N 1
ATOM 592 C CA . ALA A 1 368 ? 186.397 206.252 191.192 1.00 39.15 368 ALA B CA 1
ATOM 593 C C . ALA A 1 368 ? 185.152 205.570 190.646 1.00 39.15 368 ALA B C 1
ATOM 594 O O . ALA A 1 368 ? 184.479 206.103 189.756 1.00 39.15 368 ALA B O 1
ATOM 596 N N . GLU A 1 369 ? 184.843 204.402 191.201 1.00 44.18 369 GLU B N 1
ATOM 597 C CA . GLU A 1 369 ? 183.697 203.597 190.795 1.00 44.18 369 GLU B CA 1
ATOM 598 C C . GLU A 1 369 ? 182.587 203.792 191.823 1.00 44.18 369 GLU B C 1
ATOM 599 O O . GLU A 1 369 ? 182.662 203.259 192.934 1.00 44.18 369 GLU B O 1
ATOM 605 N N . VAL A 1 370 ? 181.561 204.563 191.462 1.00 44.28 370 VAL B N 1
ATOM 606 C CA . VAL A 1 370 ? 180.486 204.901 192.382 1.00 44.28 370 VAL B CA 1
ATOM 607 C C . VAL A 1 370 ? 179.171 204.347 191.846 1.00 44.28 370 VAL B C 1
ATOM 608 O O . VAL A 1 370 ? 179.040 203.996 190.669 1.00 44.28 370 VAL B O 1
ATOM 612 N N . GLU A 1 371 ? 178.193 204.261 192.746 1.00 54.22 371 GLU B N 1
ATOM 613 C CA . GLU A 1 371 ? 176.830 203.864 192.422 1.00 54.22 371 GLU B CA 1
ATOM 614 C C . GLU A 1 371 ? 175.876 204.837 193.094 1.00 54.22 371 GLU B C 1
ATOM 615 O O . GLU A 1 371 ? 176.065 205.185 194.264 1.00 54.22 371 GLU B O 1
ATOM 621 N N . PHE A 1 372 ? 174.859 205.274 192.359 1.00 56.00 372 PHE B N 1
ATOM 622 C CA . PHE A 1 372 ? 173.912 206.253 192.868 1.00 56.00 372 PHE B CA 1
ATOM 623 C C . PHE A 1 372 ? 172.677 205.568 193.440 1.00 56.00 372 PHE B C 1
ATOM 624 O O . PHE A 1 372 ? 172.336 204.443 193.065 1.00 56.00 372 PHE B O 1
ATOM 632 N N . ARG A 1 373 ? 172.009 206.262 194.362 1.00 60.82 373 ARG B N 1
ATOM 633 C CA . ARG A 1 373 ? 170.809 205.710 194.992 1.00 60.82 373 ARG B CA 1
ATOM 634 C C . ARG A 1 373 ? 169.614 205.777 194.047 1.00 60.82 373 ARG B C 1
ATOM 635 O O . ARG A 1 373 ? 169.077 204.748 193.627 1.00 60.82 373 ARG B O 1
ATOM 643 N N . ASP A 1 374 ? 169.187 206.992 193.703 1.00 64.95 374 ASP B N 1
ATOM 644 C CA . ASP A 1 374 ? 168.060 207.183 192.793 1.00 64.95 374 ASP B CA 1
ATOM 645 C C . ASP A 1 374 ? 168.277 208.256 191.740 1.00 64.95 374 ASP B C 1
ATOM 646 O O . ASP A 1 374 ? 167.595 208.222 190.711 1.00 64.95 374 ASP B O 1
ATOM 651 N N . GLY A 1 375 ? 169.192 209.207 191.942 1.00 62.82 375 GLY B N 1
ATOM 652 C CA . GLY A 1 375 ? 169.376 210.305 191.024 1.00 62.82 375 GLY B CA 1
ATOM 653 C C . GLY A 1 375 ? 170.639 210.151 190.203 1.00 62.82 375 GLY B C 1
ATOM 654 O O . GLY A 1 375 ? 171.736 210.019 190.750 1.00 62.82 375 GLY B O 1
ATOM 655 N N . GLU A 1 376 ? 170.477 210.167 188.881 1.00 67.97 376 GLU B N 1
ATOM 656 C CA . GLU A 1 376 ? 171.606 210.081 187.965 1.00 67.97 376 GLU B CA 1
ATOM 657 C C . GLU A 1 376 ? 171.499 211.151 186.886 1.00 67.97 376 GLU B C 1
ATOM 658 O O . GLU A 1 376 ? 170.643 212.038 186.967 1.00 67.97 376 GLU B O 1
ATOM 664 N N . ASP A 1 377 ? 172.362 211.079 185.878 1.00 63.68 377 ASP B N 1
ATOM 665 C CA . ASP A 1 377 ? 172.345 212.044 184.784 1.00 63.68 377 ASP B CA 1
ATOM 666 C C . ASP A 1 377 ? 171.171 211.784 183.845 1.00 63.68 377 ASP B C 1
ATOM 667 O O . ASP A 1 377 ? 170.659 212.698 183.198 1.00 63.68 377 ASP B O 1
ATOM 672 N N . LEU A 1 405 ? 166.230 204.825 138.830 1.00 89.70 405 LEU B N 1
ATOM 673 C CA . LEU A 1 405 ? 167.129 205.435 139.804 1.00 89.70 405 LEU B CA 1
ATOM 674 C C . LEU A 1 405 ? 166.880 204.881 141.204 1.00 89.70 405 LEU B C 1
ATOM 675 O O . LEU A 1 405 ? 166.080 205.434 141.959 1.00 89.70 405 LEU B O 1
ATOM 680 N N . PRO A 1 406 ? 167.560 203.793 141.554 1.00 90.42 406 PRO B N 1
ATOM 681 C CA . PRO A 1 406 ? 167.378 203.202 142.881 1.00 90.42 406 PRO B CA 1
ATOM 682 C C . PRO A 1 406 ? 168.181 203.939 143.944 1.00 90.42 406 PRO B C 1
ATOM 683 O O . PRO A 1 406 ? 169.193 204.586 143.671 1.00 90.42 406 PRO B O 1
ATOM 687 N N . LYS A 1 407 ? 167.701 203.825 145.179 1.00 91.39 407 LYS B N 1
ATOM 688 C CA . LYS A 1 407 ? 168.349 204.449 146.320 1.00 91.39 407 LYS B CA 1
ATOM 689 C C . LYS A 1 407 ? 169.439 203.533 146.875 1.00 91.39 407 LYS B C 1
ATOM 690 O O . LYS A 1 407 ? 169.694 202.440 146.362 1.00 91.39 407 LYS B O 1
ATOM 696 N N . SER A 1 408 ? 170.094 203.987 147.941 1.00 91.97 408 SER B N 1
ATOM 697 C CA . SER A 1 408 ? 171.138 203.208 148.598 1.00 91.97 408 SER B CA 1
ATOM 698 C C . SER A 1 408 ? 170.485 202.107 149.425 1.00 91.97 408 SER B C 1
ATOM 699 O O . SER A 1 408 ? 169.832 202.384 150.436 1.00 91.97 408 SER B O 1
ATOM 702 N N . LEU A 1 409 ? 170.660 200.856 148.997 1.00 89.31 409 LEU B N 1
ATOM 703 C CA . LEU A 1 409 ? 170.061 199.729 149.700 1.00 89.31 409 LEU B CA 1
ATOM 704 C C . LEU A 1 409 ? 170.805 199.371 150.979 1.00 89.31 409 LEU B C 1
ATOM 705 O O . LEU A 1 409 ? 170.201 198.789 151.887 1.00 89.31 409 LEU B O 1
ATOM 710 N N . TYR A 1 410 ? 172.091 199.699 151.072 1.00 87.78 410 TYR B N 1
ATOM 711 C CA . TYR A 1 410 ? 172.879 199.411 152.266 1.00 87.78 410 TYR B CA 1
ATOM 712 C C . TYR A 1 410 ? 172.545 200.442 153.337 1.00 87.78 410 TYR B C 1
ATOM 713 O O . TYR A 1 410 ? 172.886 201.622 153.203 1.00 87.78 410 TYR B O 1
ATOM 722 N N . LYS A 1 411 ? 171.881 199.999 154.400 1.00 94.17 411 LYS B N 1
ATOM 723 C CA . LYS A 1 411 ? 171.460 200.878 155.479 1.00 94.17 411 LYS B CA 1
ATOM 724 C C . LYS A 1 411 ? 172.544 200.930 156.557 1.00 94.17 411 LYS B C 1
ATOM 725 O O . LYS A 1 411 ? 173.678 200.489 156.352 1.00 94.17 411 LYS B O 1
ATOM 731 N N . ALA A 1 412 ? 172.201 201.490 157.715 1.00 98.05 412 ALA B N 1
ATOM 732 C CA . ALA A 1 412 ? 173.132 201.535 158.831 1.00 98.05 412 ALA B CA 1
ATOM 733 C C . ALA A 1 412 ? 173.323 200.134 159.411 1.00 98.05 412 ALA B C 1
ATOM 734 O O . ALA A 1 412 ? 172.359 199.368 159.512 1.00 98.05 412 ALA B O 1
ATOM 736 N N . PRO A 1 413 ? 174.551 199.766 159.801 1.00 97.34 413 PRO B N 1
ATOM 737 C CA . PRO A 1 413 ? 174.819 198.384 160.243 1.00 97.34 413 PRO B CA 1
ATOM 738 C C . PRO A 1 413 ? 174.453 198.132 161.704 1.00 97.34 413 PRO B C 1
ATOM 739 O O . PRO A 1 413 ? 175.301 197.756 162.522 1.00 97.34 413 PRO B O 1
ATOM 743 N N . GLN A 1 414 ? 173.167 198.332 162.022 1.00 99.86 414 GLN B N 1
ATOM 744 C CA . GLN A 1 414 ? 172.526 197.952 163.288 1.00 99.86 414 GLN B CA 1
ATOM 745 C C . GLN A 1 414 ? 173.199 198.628 164.490 1.00 99.86 414 GLN B C 1
ATOM 746 O O . GLN A 1 414 ? 173.872 197.999 165.311 1.00 99.86 414 GLN B O 1
ATOM 752 N N . VAL A 1 415 ? 173.041 199.951 164.528 1.00 95.11 415 VAL B N 1
ATOM 753 C CA . VAL A 1 415 ? 173.522 200.754 165.650 1.00 95.11 415 VAL B CA 1
ATOM 754 C C . VAL A 1 415 ? 172.757 200.365 166.910 1.00 95.11 415 VAL B C 1
ATOM 755 O O . VAL A 1 415 ? 171.539 200.562 167.002 1.00 95.11 415 VAL B O 1
ATOM 759 N N . ILE A 1 416 ? 173.468 199.812 167.881 1.00 89.33 416 ILE B N 1
ATOM 760 C CA . ILE A 1 416 ? 172.876 199.318 169.122 1.00 89.33 416 ILE B CA 1
ATOM 761 C C . ILE A 1 416 ? 173.009 200.400 170.187 1.00 89.33 416 ILE B C 1
ATOM 762 O O . ILE A 1 416 ? 174.123 200.891 170.415 1.00 89.33 416 ILE B O 1
ATOM 767 N N . PRO A 1 417 ? 171.929 200.791 170.853 1.00 86.22 417 PRO B N 1
ATOM 768 C CA . PRO A 1 417 ? 172.022 201.783 171.927 1.00 86.22 417 PRO B CA 1
ATOM 769 C C . PRO A 1 417 ? 172.520 201.143 173.221 1.00 86.22 417 PRO B C 1
ATOM 770 O O . PRO A 1 417 ? 172.855 199.961 173.276 1.00 86.22 417 PRO B O 1
ATOM 774 N N . LYS A 1 418 ? 172.563 201.956 174.273 1.00 78.07 418 LYS B N 1
ATOM 775 C CA . LYS A 1 418 ? 172.973 201.471 175.582 1.00 78.07 418 LYS B CA 1
ATOM 776 C C . LYS A 1 418 ? 171.880 200.604 176.198 1.00 78.07 418 LYS B C 1
ATOM 777 O O . LYS A 1 418 ? 170.711 200.664 175.806 1.00 78.07 418 LYS B O 1
ATOM 783 N N . GLU A 1 419 ? 172.275 199.786 177.175 1.00 77.57 419 GLU B N 1
ATOM 784 C CA . GLU A 1 419 ? 171.320 198.905 177.837 1.00 77.57 419 GLU B CA 1
ATOM 785 C C . GLU A 1 419 ? 170.413 199.692 178.775 1.00 77.57 419 GLU B C 1
ATOM 786 O O . GLU A 1 419 ? 169.199 199.788 178.556 1.00 77.57 419 GLU B O 1
ATOM 792 N N . GLU A 1 420 ? 170.997 200.287 179.812 1.00 77.17 420 GLU B N 1
ATOM 793 C CA . GLU A 1 420 ? 170.273 201.089 180.790 1.00 77.17 420 GLU B CA 1
ATOM 794 C C . GLU A 1 420 ? 171.301 201.959 181.506 1.00 77.17 420 GLU B C 1
ATOM 795 O O . GLU A 1 420 ? 172.503 201.878 181.238 1.00 77.17 420 GLU B O 1
ATOM 801 N N . SER A 1 421 ? 170.822 202.796 182.426 1.00 73.05 421 SER B N 1
ATOM 802 C CA . SER A 1 421 ? 171.704 203.736 183.105 1.00 73.05 421 SER B CA 1
ATOM 803 C C . SER A 1 421 ? 172.461 203.099 184.264 1.00 73.05 421 SER B C 1
ATOM 804 O O . SER A 1 421 ? 173.517 203.609 184.652 1.00 73.05 421 SER B O 1
ATOM 807 N N . ARG A 1 422 ? 171.937 202.014 184.852 1.00 70.07 422 ARG B N 1
ATOM 808 C CA . ARG A 1 422 ? 172.609 201.423 186.004 1.00 70.07 422 ARG B CA 1
ATOM 809 C C . ARG A 1 422 ? 172.547 199.896 186.047 1.00 70.07 422 ARG B C 1
ATOM 810 O O . ARG A 1 422 ? 172.827 199.312 187.101 1.00 70.07 422 ARG B O 1
ATOM 818 N N . THR A 1 423 ? 172.190 199.224 184.952 1.00 71.66 423 THR B N 1
ATOM 819 C CA . THR A 1 423 ? 172.024 197.773 184.977 1.00 71.66 423 THR B CA 1
ATOM 820 C C . THR A 1 423 ? 173.080 197.024 184.178 1.00 71.66 423 THR B C 1
ATOM 821 O O . THR A 1 423 ? 173.671 196.066 184.687 1.00 71.66 423 THR B O 1
ATOM 825 N N . GLY A 1 424 ? 173.340 197.429 182.938 1.00 67.91 424 GLY B N 1
ATOM 826 C CA . GLY A 1 424 ? 174.200 196.649 182.067 1.00 67.91 424 GLY B CA 1
ATOM 827 C C . GLY A 1 424 ? 175.677 196.938 182.236 1.00 67.91 424 GLY B C 1
ATOM 828 O O . GLY A 1 424 ? 176.206 196.862 183.348 1.00 67.91 424 GLY B O 1
ATOM 829 N N . ALA A 1 425 ? 176.358 197.262 181.133 1.00 64.37 425 ALA B N 1
ATOM 830 C CA . ALA A 1 425 ? 177.771 197.618 181.204 1.00 64.37 425 ALA B CA 1
ATOM 831 C C . ALA A 1 425 ? 177.990 198.983 181.839 1.00 64.37 425 ALA B C 1
ATOM 832 O O . ALA A 1 425 ? 179.106 199.278 182.280 1.00 64.37 425 ALA B O 1
ATOM 834 N N . ASN A 1 426 ? 176.953 199.821 181.893 1.00 63.47 426 ASN B N 1
ATOM 835 C CA . ASN A 1 426 ? 176.996 201.100 182.587 1.00 63.47 426 ASN B CA 1
ATOM 836 C C . ASN A 1 426 ? 176.449 200.998 184.006 1.00 63.47 426 ASN B C 1
ATOM 837 O O . ASN A 1 426 ? 175.857 201.957 184.509 1.00 63.47 426 ASN B O 1
ATOM 842 N N . LYS A 1 427 ? 176.621 199.838 184.649 1.00 58.65 427 LYS B N 1
ATOM 843 C CA . LYS A 1 427 ? 176.146 199.642 186.017 1.00 58.65 427 LYS B CA 1
ATOM 844 C C . LYS A 1 427 ? 176.884 200.538 187.004 1.00 58.65 427 LYS B C 1
ATOM 845 O O . LYS A 1 427 ? 176.284 201.027 187.968 1.00 58.65 427 LYS B O 1
ATOM 851 N N . TYR A 1 428 ? 178.166 200.783 186.767 1.00 51.31 428 TYR B N 1
ATOM 852 C CA . TYR A 1 428 ? 178.985 201.622 187.626 1.00 51.31 428 TYR B CA 1
ATOM 853 C C . TYR A 1 428 ? 179.230 202.966 186.958 1.00 51.31 428 TYR B C 1
ATOM 854 O O . TYR A 1 428 ? 179.481 203.033 185.750 1.00 51.31 428 TYR B O 1
ATOM 863 N N . VAL A 1 429 ? 179.159 204.035 187.745 1.00 42.14 429 VAL B N 1
ATOM 864 C CA . VAL A 1 429 ? 179.456 205.380 187.268 1.00 42.14 429 VAL B CA 1
ATOM 865 C C . VAL A 1 429 ? 180.900 205.689 187.631 1.00 42.14 429 VAL B C 1
ATOM 866 O O . VAL A 1 429 ? 181.285 205.615 188.802 1.00 42.14 429 VAL B O 1
ATOM 870 N N . TYR A 1 430 ? 181.707 206.029 186.635 1.00 40.62 430 TYR B N 1
ATOM 871 C CA . TYR A 1 430 ? 183.140 206.210 186.830 1.00 40.62 430 TYR B CA 1
ATOM 872 C C . TYR A 1 430 ? 183.469 207.695 186.778 1.00 40.62 430 TYR B C 1
ATOM 873 O O . TYR A 1 430 ? 183.492 208.297 185.699 1.00 40.62 430 TYR B O 1
ATOM 882 N N . PHE A 1 431 ? 183.723 208.278 187.945 1.00 41.75 431 PHE B N 1
ATOM 883 C CA . PHE A 1 431 ? 184.158 209.664 188.037 1.00 41.75 431 PHE B CA 1
ATOM 884 C C . PHE A 1 431 ? 185.668 209.726 187.862 1.00 41.75 431 PHE B C 1
ATOM 885 O O . PHE A 1 431 ? 186.392 208.840 188.317 1.00 41.75 431 PHE B O 1
ATOM 893 N N . VAL A 1 432 ? 186.144 210.771 187.190 1.00 44.72 432 VAL B N 1
ATOM 894 C CA . VAL A 1 432 ? 187.551 210.891 186.822 1.00 44.72 432 VAL B CA 1
ATOM 895 C C . VAL A 1 432 ? 188.037 212.291 187.169 1.00 44.72 432 VAL B C 1
ATOM 896 O O . VAL A 1 432 ? 187.429 213.284 186.756 1.00 44.72 432 VAL B O 1
ATOM 900 N N . CYS A 1 433 ? 189.131 212.371 187.926 1.00 47.13 433 CYS B N 1
ATOM 901 C CA . CYS A 1 433 ? 189.820 213.635 188.153 1.00 47.13 433 CYS B CA 1
ATOM 902 C C . CYS A 1 433 ? 191.267 213.503 187.702 1.00 47.13 433 CYS B C 1
ATOM 903 O O . CYS A 1 433 ? 191.870 212.439 187.833 1.00 47.13 433 CYS B O 1
ATOM 906 N N . ASN A 1 434 ? 191.829 214.589 187.174 1.00 52.40 434 ASN B N 1
ATOM 907 C CA . ASN A 1 434 ? 193.215 214.537 186.719 1.00 52.40 434 ASN B CA 1
ATOM 908 C C . ASN A 1 434 ? 194.177 214.522 187.901 1.00 52.40 434 ASN B C 1
ATOM 909 O O . ASN A 1 434 ? 195.165 213.779 187.905 1.00 52.40 434 ASN B O 1
ATOM 914 N N . VAL A 1 435 ? 193.905 215.345 188.907 1.00 60.14 435 VAL B N 1
ATOM 915 C CA . VAL A 1 435 ? 194.627 215.336 190.178 1.00 60.14 435 VAL B CA 1
ATOM 916 C C . VAL A 1 435 ? 193.589 215.393 191.291 1.00 60.14 435 VAL B C 1
ATOM 917 O O . VAL A 1 435 ? 192.410 215.686 191.030 1.00 60.14 435 VAL B O 1
ATOM 921 N N . PRO A 1 436 ? 193.973 215.073 192.536 1.00 60.27 436 PRO B N 1
ATOM 922 C CA . PRO A 1 436 ? 193.028 215.251 193.655 1.00 60.27 436 PRO B CA 1
ATOM 923 C C . PRO A 1 436 ? 192.580 216.688 193.892 1.00 60.27 436 PRO B C 1
ATOM 924 O O . PRO A 1 436 ? 191.524 216.889 194.504 1.00 60.27 436 PRO B O 1
ATOM 928 N N . GLY A 1 437 ? 193.334 217.686 193.436 1.00 66.56 437 GLY B N 1
ATOM 929 C CA . GLY A 1 437 ? 192.932 219.070 193.603 1.00 66.56 437 GLY B CA 1
ATOM 930 C C . GLY A 1 437 ? 191.806 219.501 192.683 1.00 66.56 437 GLY B C 1
ATOM 931 O O . GLY A 1 437 ? 190.863 220.169 193.118 1.00 66.56 437 GLY B O 1
ATOM 932 N N . ARG A 1 438 ? 191.899 219.133 191.408 1.00 63.93 438 ARG B N 1
ATOM 933 C CA . ARG A 1 438 ? 190.857 219.468 190.451 1.00 63.93 438 ARG B CA 1
ATOM 934 C C . ARG A 1 438 ? 189.607 218.625 190.709 1.00 63.93 438 ARG B C 1
ATOM 935 O O . ARG A 1 438 ? 189.705 217.485 191.170 1.00 63.93 438 ARG B O 1
ATOM 943 N N . PRO A 1 439 ? 188.420 219.175 190.446 1.00 56.07 439 PRO B N 1
ATOM 944 C CA . PRO A 1 439 ? 187.185 218.417 190.678 1.00 56.07 439 PRO B CA 1
ATOM 945 C C . PRO A 1 439 ? 187.021 217.267 189.695 1.00 56.07 439 PRO B C 1
ATOM 946 O O . PRO A 1 439 ? 187.658 217.206 188.641 1.00 56.07 439 PRO B O 1
ATOM 950 N N . TRP A 1 440 ? 186.141 216.343 190.068 1.00 48.53 440 TRP B N 1
ATOM 951 C CA . TRP A 1 440 ? 185.908 215.138 189.287 1.00 48.53 440 TRP B CA 1
ATOM 952 C C . TRP A 1 440 ? 185.086 215.442 188.040 1.00 48.53 440 TRP B C 1
ATOM 953 O O . TRP A 1 440 ? 184.226 216.328 188.033 1.00 48.53 440 TRP B O 1
ATOM 964 N N . VAL A 1 441 ? 185.361 214.692 186.977 1.00 42.78 441 VAL B N 1
ATOM 965 C CA . VAL A 1 441 ? 184.618 214.773 185.724 1.00 42.78 441 VAL B CA 1
ATOM 966 C C . VAL A 1 441 ? 183.930 213.433 185.508 1.00 42.78 441 VAL B C 1
ATOM 967 O O . VAL A 1 441 ? 184.595 212.395 185.407 1.00 42.78 441 VAL B O 1
ATOM 971 N N . ARG A 1 442 ? 182.601 213.453 185.442 1.00 46.08 442 ARG B N 1
ATOM 972 C CA . ARG A 1 442 ? 181.829 212.229 185.284 1.00 46.08 442 ARG B CA 1
ATOM 973 C C . ARG A 1 442 ? 181.910 211.729 183.848 1.00 46.08 442 ARG B C 1
ATOM 974 O O . ARG A 1 442 ? 181.595 212.464 182.906 1.00 46.08 442 ARG B O 1
ATOM 982 N N . LEU A 1 443 ? 182.334 210.479 183.683 1.00 44.77 443 LEU B N 1
ATOM 983 C CA . LEU A 1 443 ? 182.343 209.867 182.363 1.00 44.77 443 LEU B CA 1
ATOM 984 C C . LEU A 1 443 ? 180.921 209.487 181.955 1.00 44.77 443 LEU B C 1
ATOM 985 O O . LEU A 1 443 ? 180.145 209.009 182.787 1.00 44.77 443 LEU B O 1
ATOM 990 N N . PRO A 1 444 ? 180.551 209.692 180.694 1.00 51.11 444 PRO B N 1
ATOM 991 C CA . PRO A 1 444 ? 179.189 209.374 180.259 1.00 51.11 444 PRO B CA 1
ATOM 992 C C . PRO A 1 444 ? 178.992 207.873 180.090 1.00 51.11 444 PRO B C 1
ATOM 993 O O . PRO A 1 444 ? 179.935 207.081 180.115 1.00 51.11 444 PRO B O 1
ATOM 997 N N . SER A 1 445 ? 177.726 207.495 179.922 1.00 64.77 445 SER B N 1
ATOM 998 C CA . SER A 1 445 ? 177.374 206.103 179.670 1.00 64.77 445 SER B CA 1
ATOM 999 C C . SER A 1 445 ? 177.832 205.710 178.272 1.00 64.77 445 SER B C 1
ATOM 1000 O O . SER A 1 445 ? 177.382 206.291 177.278 1.00 64.77 445 SER B O 1
ATOM 1003 N N . VAL A 1 446 ? 178.728 204.732 178.196 1.00 63.37 446 VAL B N 1
ATOM 1004 C CA . VAL A 1 446 ? 179.369 204.376 176.937 1.00 63.37 446 VAL B CA 1
ATOM 1005 C C . VAL A 1 446 ? 178.401 203.573 176.072 1.00 63.37 446 VAL B C 1
ATOM 1006 O O . VAL A 1 446 ? 177.646 202.723 176.564 1.00 63.37 446 VAL B O 1
ATOM 1010 N N . THR A 1 447 ? 178.365 203.901 174.770 1.00 71.51 447 THR B N 1
ATOM 1011 C CA . THR A 1 447 ? 177.536 203.145 173.840 1.00 71.51 447 THR B CA 1
ATOM 1012 C C . THR A 1 447 ? 178.297 201.916 173.361 1.00 71.51 447 THR B C 1
ATOM 1013 O O . THR A 1 447 ? 179.414 202.050 172.848 1.00 71.51 447 THR B O 1
ATOM 1017 N N . PRO A 1 448 ? 177.737 200.710 173.511 1.00 72.08 448 PRO B N 1
ATOM 1018 C CA . PRO A 1 448 ? 178.436 199.483 173.114 1.00 72.08 448 PRO B CA 1
ATOM 1019 C C . PRO A 1 448 ? 178.223 199.105 171.649 1.00 72.08 448 PRO B C 1
ATOM 1020 O O . PRO A 1 448 ? 177.889 197.961 171.322 1.00 72.08 448 PRO B O 1
ATOM 1024 N N . ALA A 1 449 ? 178.411 200.068 170.752 1.00 74.77 449 ALA B N 1
ATOM 1025 C CA . ALA A 1 449 ? 178.261 199.832 169.321 1.00 74.77 449 ALA B CA 1
ATOM 1026 C C . ALA A 1 449 ? 179.470 200.260 168.507 1.00 74.77 449 ALA B C 1
ATOM 1027 O O . ALA A 1 449 ? 179.844 199.565 167.559 1.00 74.77 449 ALA B O 1
ATOM 1029 N N . GLN A 1 450 ? 180.095 201.391 168.846 1.00 75.03 450 GLN B N 1
ATOM 1030 C CA . GLN A 1 450 ? 181.297 201.842 168.158 1.00 75.03 450 GLN B CA 1
ATOM 1031 C C . GLN A 1 450 ? 182.433 202.202 169.104 1.00 75.03 450 GLN B C 1
ATOM 1032 O O . GLN A 1 450 ? 183.512 202.574 168.630 1.00 75.03 450 GLN B O 1
ATOM 1038 N N . ILE A 1 451 ? 182.228 202.117 170.415 1.00 65.14 451 ILE B N 1
ATOM 1039 C CA . ILE A 1 451 ? 183.240 202.474 171.401 1.00 65.14 451 ILE B CA 1
ATOM 1040 C C . ILE A 1 451 ? 183.747 201.245 172.147 1.00 65.14 451 ILE B C 1
ATOM 1041 O O . ILE A 1 451 ? 184.955 201.045 172.282 1.00 65.14 451 ILE B O 1
ATOM 1046 N N . VAL A 1 452 ? 182.833 200.412 172.646 1.00 65.20 452 VAL B N 1
ATOM 1047 C CA . VAL A 1 452 ? 183.245 199.176 173.303 1.00 65.20 452 VAL B CA 1
ATOM 1048 C C . VAL A 1 452 ? 183.694 198.152 172.266 1.00 65.20 452 VAL B C 1
ATOM 1049 O O . VAL A 1 452 ? 184.680 197.432 172.470 1.00 65.20 452 VAL B O 1
ATOM 1053 N N . THR A 1 453 ? 183.022 198.114 171.110 1.00 65.18 453 THR B N 1
ATOM 1054 C CA . THR A 1 453 ? 183.443 197.259 170.003 1.00 65.18 453 THR B CA 1
ATOM 1055 C C . THR A 1 453 ? 184.691 197.775 169.297 1.00 65.18 453 THR B C 1
ATOM 1056 O O . THR A 1 453 ? 185.203 197.090 168.405 1.00 65.18 453 THR B O 1
ATOM 1060 N N . ALA A 1 454 ? 185.192 198.954 169.673 1.00 59.31 454 ALA B N 1
ATOM 1061 C CA . ALA A 1 454 ? 186.472 199.469 169.206 1.00 59.31 454 ALA B CA 1
ATOM 1062 C C . ALA A 1 454 ? 187.627 199.031 170.096 1.00 59.31 454 ALA B C 1
ATOM 1063 O O . ALA A 1 454 ? 188.623 199.755 170.220 1.00 59.31 454 ALA B O 1
ATOM 1065 N N . ARG A 1 455 ? 187.513 197.860 170.730 1.00 56.91 455 ARG B N 1
ATOM 1066 C CA . ARG A 1 455 ? 188.569 197.293 171.561 1.00 56.91 455 ARG B CA 1
ATOM 1067 C C . ARG A 1 455 ? 189.766 196.802 170.757 1.00 56.91 455 ARG B C 1
ATOM 1068 O O . ARG A 1 455 ? 190.778 196.424 171.357 1.00 56.91 455 ARG B O 1
ATOM 1076 N N . LYS A 1 456 ? 189.681 196.799 169.426 1.00 60.32 456 LYS B N 1
ATOM 1077 C CA . LYS A 1 456 ? 190.777 196.434 168.542 1.00 60.32 456 LYS B CA 1
ATOM 1078 C C . LYS A 1 456 ? 191.755 197.582 168.293 1.00 60.32 456 LYS B C 1
ATOM 1079 O O . LYS A 1 456 ? 192.526 197.516 167.330 1.00 60.32 456 LYS B O 1
ATOM 1085 N N . ILE A 1 457 ? 191.720 198.637 169.107 1.00 56.59 457 ILE B N 1
ATOM 1086 C CA . ILE A 1 457 ? 192.696 199.716 169.052 1.00 56.59 457 ILE B CA 1
ATOM 1087 C C . ILE A 1 457 ? 193.380 199.818 170.412 1.00 56.59 457 ILE B C 1
ATOM 1088 O O . ILE A 1 457 ? 192.887 199.319 171.425 1.00 56.59 457 ILE B O 1
ATOM 1093 N N . LYS A 1 458 ? 194.543 200.465 170.414 1.00 56.04 458 LYS B N 1
ATOM 1094 C CA . LYS A 1 458 ? 195.257 200.787 171.648 1.00 56.04 458 LYS B CA 1
ATOM 1095 C C . LYS A 1 458 ? 195.922 202.139 171.442 1.00 56.04 458 LYS B C 1
ATOM 1096 O O . LYS A 1 458 ? 196.792 202.274 170.577 1.00 56.04 458 LYS B O 1
ATOM 1102 N N . LYS A 1 459 ? 195.512 203.133 172.227 1.00 57.69 459 LYS B N 1
ATOM 1103 C CA . LYS A 1 459 ? 195.999 204.496 172.084 1.00 57.69 459 LYS B CA 1
ATOM 1104 C C . LYS A 1 459 ? 196.436 205.035 173.437 1.00 57.69 459 LYS B C 1
ATOM 1105 O O . LYS A 1 459 ? 195.794 204.766 174.457 1.00 57.69 459 LYS B O 1
ATOM 1111 N N . PHE A 1 460 ? 197.534 205.787 173.440 1.00 55.28 460 PHE B N 1
ATOM 1112 C CA . PHE A 1 460 ? 198.004 206.424 174.663 1.00 55.28 460 PHE B CA 1
ATOM 1113 C C . PHE A 1 460 ? 197.075 207.560 175.065 1.00 55.28 460 PHE B C 1
ATOM 1114 O O . PHE A 1 460 ? 196.627 208.348 174.228 1.00 55.28 460 PHE B O 1
ATOM 1122 N N . PHE A 1 461 ? 196.789 207.639 176.360 1.00 52.32 461 PHE B N 1
ATOM 1123 C CA . PHE A 1 461 ? 195.923 208.682 176.886 1.00 52.32 461 PHE B CA 1
ATOM 1124 C C . PHE A 1 461 ? 196.699 209.986 177.006 1.00 52.32 461 PHE B C 1
ATOM 1125 O O . PHE A 1 461 ? 197.783 210.019 177.594 1.00 52.32 461 PHE B O 1
ATOM 1133 N N . THR A 1 462 ? 196.141 211.061 176.448 1.00 57.48 462 THR B N 1
ATOM 1134 C CA . THR A 1 462 ? 196.839 212.343 176.426 1.00 57.48 462 THR B CA 1
ATOM 1135 C C . THR A 1 462 ? 196.826 213.007 177.799 1.00 57.48 462 THR B C 1
ATOM 1136 O O . THR A 1 462 ? 197.882 213.324 178.357 1.00 57.48 462 THR B O 1
ATOM 1140 N N . GLY A 1 463 ? 195.640 213.221 178.361 1.00 60.64 463 GLY B N 1
ATOM 1141 C CA . GLY A 1 463 ? 195.538 213.857 179.659 1.00 60.64 463 GLY B CA 1
ATOM 1142 C C . GLY A 1 463 ? 194.762 215.157 179.649 1.00 60.64 463 GLY B C 1
ATOM 1143 O O . GLY A 1 463 ? 195.038 216.055 180.450 1.00 60.64 463 GLY B O 1
ATOM 1144 N N . ARG A 1 464 ? 193.791 215.275 178.744 1.00 65.95 464 ARG B N 1
ATOM 1145 C CA . ARG A 1 464 ? 193.009 216.498 178.613 1.00 65.95 464 ARG B CA 1
ATOM 1146 C C . ARG A 1 464 ? 191.504 216.282 178.545 1.00 65.95 464 ARG B C 1
ATOM 1147 O O . ARG A 1 464 ? 190.763 217.247 178.775 1.00 65.95 464 ARG B O 1
ATOM 1155 N N . LEU A 1 465 ? 191.034 215.076 178.202 1.00 62.45 465 LEU B N 1
ATOM 1156 C CA . LEU A 1 465 ? 189.633 214.676 178.039 1.00 62.45 465 LEU B CA 1
ATOM 1157 C C . LEU A 1 465 ? 188.897 215.441 176.938 1.00 62.45 465 LEU B C 1
ATOM 1158 O O . LEU A 1 465 ? 187.666 215.351 176.850 1.00 62.45 465 LEU B O 1
ATOM 1163 N N . ASP A 1 466 ? 189.609 216.197 176.095 1.00 68.77 466 ASP B N 1
ATOM 1164 C CA . ASP A 1 466 ? 188.996 216.846 174.942 1.00 68.77 466 ASP B CA 1
ATOM 1165 C C . ASP A 1 466 ? 189.921 216.823 173.728 1.00 68.77 466 ASP B C 1
ATOM 1166 O O . ASP A 1 466 ? 189.739 217.628 172.805 1.00 68.77 466 ASP B O 1
ATOM 1171 N N . ALA A 1 467 ? 190.898 215.915 173.699 1.00 70.57 467 ALA B N 1
ATOM 1172 C CA . ALA A 1 467 ? 191.921 215.905 172.661 1.00 70.57 467 ALA B CA 1
ATOM 1173 C C . ALA A 1 467 ? 191.424 215.383 171.319 1.00 70.57 467 ALA B C 1
ATOM 1174 O O . ALA A 1 467 ? 192.137 215.556 170.322 1.00 70.57 467 ALA B O 1
ATOM 1176 N N . ALA A 1 468 ? 190.239 214.759 171.285 1.00 70.11 468 ALA B N 1
ATOM 1177 C CA . ALA A 1 468 ? 189.599 214.200 170.087 1.00 70.11 468 ALA B CA 1
ATOM 1178 C C . ALA A 1 468 ? 190.509 213.171 169.407 1.00 70.11 468 ALA B C 1
ATOM 1179 O O . ALA A 1 468 ? 190.988 213.353 168.285 1.00 70.11 468 ALA B O 1
ATOM 1181 N N . VAL A 1 469 ? 190.748 212.083 170.143 1.00 67.28 469 VAL B N 1
ATOM 1182 C CA . VAL A 1 469 ? 191.621 211.022 169.658 1.00 67.28 469 VAL B CA 1
ATOM 1183 C C . VAL A 1 469 ? 190.934 210.271 168.516 1.00 67.28 469 VAL B C 1
ATOM 1184 O O . VAL A 1 469 ? 189.703 210.132 168.474 1.00 67.28 469 VAL B O 1
ATOM 1188 N N . ILE A 1 470 ? 191.734 209.843 167.539 1.00 66.64 470 ILE B N 1
ATOM 1189 C CA . ILE A 1 470 ? 191.242 209.135 166.367 1.00 66.64 470 ILE B CA 1
ATOM 1190 C C . ILE A 1 470 ? 192.089 207.887 166.164 1.00 66.64 470 ILE B C 1
ATOM 1191 O O . ILE A 1 470 ? 193.215 207.784 166.653 1.00 66.64 470 ILE B O 1
ATOM 1196 N N . SER A 1 471 ? 191.520 206.925 165.447 1.00 66.63 471 SER B N 1
ATOM 1197 C CA . SER A 1 471 ? 192.185 205.658 165.154 1.00 66.63 471 SER B CA 1
ATOM 1198 C C . SER A 1 471 ? 191.706 205.178 163.788 1.00 66.63 471 SER B C 1
ATOM 1199 O O . SER A 1 471 ? 191.162 205.958 162.999 1.00 66.63 471 SER B O 1
ATOM 1202 N N . TYR A 1 472 ? 191.925 203.889 163.500 1.00 68.08 472 TYR B N 1
ATOM 1203 C CA . TYR A 1 472 ? 191.467 203.330 162.227 1.00 68.08 472 TYR B CA 1
ATOM 1204 C C . TYR A 1 472 ? 189.941 203.248 162.114 1.00 68.08 472 TYR B C 1
ATOM 1205 O O . TYR A 1 472 ? 189.416 203.627 161.052 1.00 68.08 472 TYR B O 1
ATOM 1214 N N . PRO A 1 473 ? 189.171 202.792 163.113 1.00 64.79 473 PRO B N 1
ATOM 1215 C CA . PRO A 1 473 ? 187.712 202.933 162.997 1.00 64.79 473 PRO B CA 1
ATOM 1216 C C . PRO A 1 473 ? 187.286 204.360 163.290 1.00 64.79 473 PRO B C 1
ATOM 1217 O O . PRO A 1 473 ? 188.008 205.098 163.978 1.00 64.79 473 PRO B O 1
ATOM 1221 N N . PRO A 1 474 ? 186.127 204.796 162.770 1.00 69.30 474 PRO B N 1
ATOM 1222 C CA . PRO A 1 474 ? 185.631 206.137 163.112 1.00 69.30 474 PRO B CA 1
ATOM 1223 C C . PRO A 1 474 ? 185.185 206.216 164.563 1.00 69.30 474 PRO B C 1
ATOM 1224 O O . PRO A 1 474 ? 184.165 205.637 164.950 1.00 69.30 474 PRO B O 1
ATOM 1228 N N . PHE A 1 475 ? 185.955 206.930 165.376 1.00 69.89 475 PHE B N 1
ATOM 1229 C CA . PHE A 1 475 ? 185.724 206.951 166.810 1.00 69.89 475 PHE B CA 1
ATOM 1230 C C . PHE A 1 475 ? 184.846 208.139 167.179 1.00 69.89 475 PHE B C 1
ATOM 1231 O O . PHE A 1 475 ? 185.261 209.287 166.970 1.00 69.89 475 PHE B O 1
ATOM 1239 N N . PRO A 1 476 ? 183.645 207.921 167.720 1.00 73.70 476 PRO B N 1
ATOM 1240 C CA . PRO A 1 476 ? 182.792 209.039 168.156 1.00 73.70 476 PRO B CA 1
ATOM 1241 C C . PRO A 1 476 ? 183.079 209.445 169.602 1.00 73.70 476 PRO B C 1
ATOM 1242 O O . PRO A 1 476 ? 182.204 209.407 170.474 1.00 73.70 476 PRO B O 1
ATOM 1246 N N . GLY A 1 477 ? 184.323 209.837 169.861 1.00 69.56 477 GLY B N 1
ATOM 1247 C CA . GLY A 1 477 ? 184.728 210.194 171.206 1.00 69.56 477 GLY B CA 1
ATOM 1248 C C . GLY A 1 477 ? 185.841 211.213 171.198 1.00 69.56 477 GLY B C 1
ATOM 1249 O O . GLY A 1 477 ? 186.555 211.383 170.204 1.00 69.56 477 GLY B O 1
ATOM 1250 N N . ASN A 1 478 ? 185.982 211.893 172.334 1.00 65.06 478 ASN B N 1
ATOM 1251 C CA . ASN A 1 478 ? 187.010 212.907 172.519 1.00 65.06 478 ASN B CA 1
ATOM 1252 C C . ASN A 1 478 ? 187.851 212.598 173.752 1.00 65.06 478 ASN B C 1
ATOM 1253 O O . ASN A 1 478 ? 188.025 213.464 174.619 1.00 65.06 478 ASN B O 1
ATOM 1258 N N . GLU A 1 479 ? 188.295 211.332 173.848 1.00 58.44 479 GLU B N 1
ATOM 1259 C CA . GLU A 1 479 ? 189.120 210.700 174.887 1.00 58.44 479 GLU B CA 1
ATOM 1260 C C . GLU A 1 479 ? 188.334 210.477 176.187 1.00 58.44 479 GLU B C 1
ATOM 1261 O O . GLU A 1 479 ? 188.771 209.726 177.065 1.00 58.44 479 GLU B O 1
ATOM 1267 N N . SER A 1 480 ? 187.136 211.049 176.297 1.00 55.36 480 SER B N 1
ATOM 1268 C CA . SER A 1 480 ? 186.269 210.764 177.430 1.00 55.36 480 SER B CA 1
ATOM 1269 C C . SER A 1 480 ? 185.444 209.506 177.220 1.00 55.36 480 SER B C 1
ATOM 1270 O O . SER A 1 480 ? 184.923 208.951 178.194 1.00 55.36 480 SER B O 1
ATOM 1273 N N . ASN A 1 481 ? 185.314 209.051 175.976 1.00 56.01 481 ASN B N 1
ATOM 1274 C CA . ASN A 1 481 ? 184.675 207.780 175.670 1.00 56.01 481 ASN B CA 1
ATOM 1275 C C . ASN A 1 481 ? 185.664 206.631 175.562 1.00 56.01 481 ASN B C 1
ATOM 1276 O O . ASN A 1 481 ? 185.322 205.504 175.931 1.00 56.01 481 ASN B O 1
ATOM 1281 N N . TYR A 1 482 ? 186.885 206.891 175.081 1.00 50.68 482 TYR B N 1
ATOM 1282 C CA . TYR A 1 482 ? 187.908 205.849 175.034 1.00 50.68 482 TYR B CA 1
ATOM 1283 C C . TYR A 1 482 ? 188.351 205.448 176.433 1.00 50.68 482 TYR B C 1
ATOM 1284 O O . TYR A 1 482 ? 188.615 204.267 176.692 1.00 50.68 482 TYR B O 1
ATOM 1293 N N . LEU A 1 483 ? 188.425 206.420 177.346 1.00 47.56 483 LEU B N 1
ATOM 1294 C CA . LEU A 1 483 ? 188.753 206.126 178.737 1.00 47.56 483 LEU B CA 1
ATOM 1295 C C . LEU A 1 483 ? 187.667 205.282 179.390 1.00 47.56 483 LEU B C 1
ATOM 1296 O O . LEU A 1 483 ? 187.967 204.315 180.098 1.00 47.56 483 LEU B O 1
ATOM 1301 N N . ARG A 1 484 ? 186.398 205.611 179.128 1.00 46.56 484 ARG B N 1
ATOM 1302 C CA . ARG A 1 484 ? 185.287 204.838 179.676 1.00 46.56 484 ARG B CA 1
ATOM 1303 C C . ARG A 1 484 ? 185.227 203.440 179.067 1.00 46.56 484 ARG B C 1
ATOM 1304 O O . ARG A 1 484 ? 184.899 202.470 179.761 1.00 46.56 484 ARG B O 1
ATOM 1312 N N . ALA A 1 485 ? 185.578 203.311 177.783 1.00 47.38 485 ALA B N 1
ATOM 1313 C CA . ALA A 1 485 ? 185.605 201.999 177.145 1.00 47.38 485 ALA B CA 1
ATOM 1314 C C . ALA A 1 485 ? 186.731 201.134 177.696 1.00 47.38 485 ALA B C 1
ATOM 1315 O O . ALA A 1 485 ? 186.537 199.937 177.935 1.00 47.38 485 ALA B O 1
ATOM 1317 N N . GLN A 1 486 ? 187.910 201.724 177.919 1.00 43.90 486 GLN B N 1
ATOM 1318 C CA . GLN A 1 486 ? 189.006 200.976 178.527 1.00 43.90 486 GLN B CA 1
ATOM 1319 C C . GLN A 1 486 ? 188.705 200.613 179.975 1.00 43.90 486 GLN B C 1
ATOM 1320 O O . GLN A 1 486 ? 189.095 199.534 180.431 1.00 43.90 486 GLN B O 1
ATOM 1326 N N . ILE A 1 487 ? 187.994 201.482 180.698 1.00 41.71 487 ILE B N 1
ATOM 1327 C CA . ILE A 1 487 ? 187.592 201.178 182.067 1.00 41.71 487 ILE B CA 1
ATOM 1328 C C . ILE A 1 487 ? 186.581 200.033 182.088 1.00 41.71 487 ILE B C 1
ATOM 1329 O O . ILE A 1 487 ? 186.674 199.121 182.920 1.00 41.71 487 ILE B O 1
ATOM 1334 N N . ALA A 1 488 ? 185.632 200.035 181.146 1.00 41.47 488 ALA B N 1
ATOM 1335 C CA . ALA A 1 488 ? 184.673 198.939 181.052 1.00 41.47 488 ALA B CA 1
ATOM 1336 C C . ALA A 1 488 ? 185.329 197.645 180.582 1.00 41.47 488 ALA B C 1
ATOM 1337 O O . ALA A 1 488 ? 184.839 196.556 180.900 1.00 41.47 488 ALA B O 1
ATOM 1339 N N . ARG A 1 489 ? 186.424 197.740 179.826 1.00 43.88 489 ARG B N 1
ATOM 1340 C CA . ARG A 1 489 ? 187.154 196.541 179.424 1.00 43.88 489 ARG B CA 1
ATOM 1341 C C . ARG A 1 489 ? 187.968 195.962 180.576 1.00 43.88 489 ARG B C 1
ATOM 1342 O O . ARG A 1 489 ? 187.996 194.741 180.766 1.00 43.88 489 ARG B O 1
ATOM 1350 N N . ILE A 1 490 ? 188.643 196.822 181.343 1.00 40.16 490 ILE B N 1
ATOM 1351 C CA . ILE A 1 490 ? 189.492 196.355 182.434 1.00 40.16 490 ILE B CA 1
ATOM 1352 C C . ILE A 1 490 ? 188.645 195.855 183.599 1.00 40.16 490 ILE B C 1
ATOM 1353 O O . ILE A 1 490 ? 188.917 194.791 184.170 1.00 40.16 490 ILE B O 1
ATOM 1358 N N . SER A 1 491 ? 187.587 196.594 183.944 1.00 45.76 491 SER B N 1
ATOM 1359 C CA . SER A 1 491 ? 186.772 196.263 185.108 1.00 45.76 491 SER B CA 1
ATOM 1360 C C . SER A 1 491 ? 185.966 194.988 184.906 1.00 45.76 491 SER B C 1
ATOM 1361 O O . SER A 1 491 ? 185.625 194.318 185.885 1.00 45.76 491 SER B O 1
ATOM 1364 N N . ALA A 1 492 ? 185.658 194.630 183.660 1.00 46.64 492 ALA B N 1
ATOM 1365 C CA . ALA A 1 492 ? 184.886 193.424 183.395 1.00 46.64 492 ALA B CA 1
ATOM 1366 C C . ALA A 1 492 ? 185.706 192.147 183.508 1.00 46.64 492 ALA B C 1
ATOM 1367 O O . ALA A 1 492 ? 185.120 191.062 183.588 1.00 46.64 492 ALA B O 1
ATOM 1369 N N . GLY A 1 493 ? 187.032 192.241 183.517 1.00 46.38 493 GLY B N 1
ATOM 1370 C CA . GLY A 1 493 ? 187.859 191.053 183.551 1.00 46.38 493 GLY B CA 1
ATOM 1371 C C . GLY A 1 493 ? 188.794 190.973 184.740 1.00 46.38 493 GLY B C 1
ATOM 1372 O O . GLY A 1 493 ? 189.253 189.884 185.096 1.00 46.38 493 GLY B O 1
ATOM 1373 N N . THR A 1 494 ? 189.086 192.114 185.365 1.00 44.30 494 THR B N 1
ATOM 1374 C CA . THR A 1 494 ? 190.048 192.177 186.459 1.00 44.30 494 THR B CA 1
ATOM 1375 C C . THR A 1 494 ? 189.390 192.456 187.806 1.00 44.30 494 THR B C 1
ATOM 1376 O O . THR A 1 494 ? 190.078 192.830 188.761 1.00 44.30 494 THR B O 1
ATOM 1380 N N . HIS A 1 495 ? 188.077 192.284 187.906 1.00 47.55 495 HIS B N 1
ATOM 1381 C CA . HIS A 1 495 ? 187.357 192.414 189.168 1.00 47.55 495 HIS B CA 1
ATOM 1382 C C . HIS A 1 495 ? 186.963 191.012 189.615 1.00 47.55 495 HIS B C 1
ATOM 1383 O O . HIS A 1 495 ? 186.051 190.405 189.044 1.00 47.55 495 HIS B O 1
ATOM 1390 N N . VAL A 1 496 ? 187.651 190.503 190.635 1.00 48.66 496 VAL B N 1
ATOM 1391 C CA . VAL A 1 496 ? 187.539 189.108 191.034 1.00 48.66 496 VAL B CA 1
ATOM 1392 C C . VAL A 1 496 ? 187.074 189.017 192.482 1.00 48.66 496 VAL B C 1
ATOM 1393 O O . VAL A 1 496 ? 187.203 189.958 193.268 1.00 48.66 496 VAL B O 1
ATOM 1397 N N . SER A 1 497 ? 186.523 187.849 192.827 1.00 56.43 497 SER B N 1
ATOM 1398 C CA . SER A 1 497 ? 186.029 187.556 194.166 1.00 56.43 497 SER B CA 1
ATOM 1399 C C . SER A 1 497 ? 186.352 186.096 194.475 1.00 56.43 497 SER B C 1
ATOM 1400 O O . SER A 1 497 ? 186.122 185.222 193.621 1.00 56.43 497 SER B O 1
ATOM 1403 N N . PRO A 1 498 ? 186.875 185.793 195.667 1.00 58.41 498 PRO B N 1
ATOM 1404 C CA . PRO A 1 498 ? 187.333 184.424 195.974 1.00 58.41 498 PRO B CA 1
ATOM 1405 C C . PRO A 1 498 ? 186.217 183.486 196.429 1.00 58.41 498 PRO B C 1
ATOM 1406 O O . PRO A 1 498 ? 186.177 183.041 197.582 1.00 58.41 498 PRO B O 1
ATOM 1410 N N . LEU A 1 499 ? 185.258 183.230 195.527 1.00 57.66 499 LEU B N 1
ATOM 1411 C CA . LEU A 1 499 ? 184.342 182.083 195.554 1.00 57.66 499 LEU B CA 1
ATOM 1412 C C . LEU A 1 499 ? 183.329 182.070 196.705 1.00 57.66 499 LEU B C 1
ATOM 1413 O O . LEU A 1 499 ? 182.424 181.229 196.722 1.00 57.66 499 LEU B O 1
ATOM 1418 N N . GLY A 1 500 ? 183.426 183.003 197.647 1.00 67.43 500 GLY B N 1
ATOM 1419 C CA . GLY A 1 500 ? 182.599 182.918 198.833 1.00 67.43 500 GLY B CA 1
ATOM 1420 C C . GLY A 1 500 ? 181.414 183.857 198.849 1.00 67.43 500 GLY B C 1
ATOM 1421 O O . GLY A 1 500 ? 180.303 183.455 199.207 1.00 67.43 500 GLY B O 1
ATOM 1422 N N . PHE A 1 501 ? 181.632 185.106 198.462 1.00 65.60 501 PHE B N 1
ATOM 1423 C CA . PHE A 1 501 ? 180.593 186.121 198.486 1.00 65.60 501 PHE B CA 1
ATOM 1424 C C . PHE A 1 501 ? 180.186 186.480 197.060 1.00 65.60 501 PHE B C 1
ATOM 1425 O O . PHE A 1 501 ? 180.618 185.836 196.093 1.00 65.60 501 PHE B O 1
ATOM 1433 N N . TYR A 1 502 ? 179.334 187.509 196.952 1.00 67.26 502 TYR B N 1
ATOM 1434 C CA . TYR A 1 502 ? 178.754 187.994 195.693 1.00 67.26 502 TYR B CA 1
ATOM 1435 C C . TYR A 1 502 ? 177.986 186.891 194.966 1.00 67.26 502 TYR B C 1
ATOM 1436 O O . TYR A 1 502 ? 178.030 186.781 193.740 1.00 67.26 502 TYR B O 1
ATOM 1445 N N . GLN A 1 503 ? 177.268 186.076 195.734 1.00 71.55 503 GLN B N 1
ATOM 1446 C CA . GLN A 1 503 ? 176.472 184.993 195.184 1.00 71.55 503 GLN B CA 1
ATOM 1447 C C . GLN A 1 503 ? 175.178 185.532 194.577 1.00 71.55 503 GLN B C 1
ATOM 1448 O O . GLN A 1 503 ? 174.837 186.710 194.706 1.00 71.55 503 GLN B O 1
ATOM 1454 N N . PHE A 1 504 ? 174.447 184.643 193.913 1.00 71.82 504 PHE B N 1
ATOM 1455 C CA . PHE A 1 504 ? 173.197 185.013 193.259 1.00 71.82 504 PHE B CA 1
ATOM 1456 C C . PHE A 1 504 ? 172.072 185.192 194.273 1.00 71.82 504 PHE B C 1
ATOM 1457 O O . PHE A 1 504 ? 171.092 185.890 194.014 1.00 71.82 504 PHE B O 1
ATOM 1465 N N . ASP A 1 519 ? 173.122 189.250 185.502 1.00 77.76 519 ASP B N 1
ATOM 1466 C CA . ASP A 1 519 ? 172.215 189.185 186.641 1.00 77.76 519 ASP B CA 1
ATOM 1467 C C . ASP A 1 519 ? 172.733 190.028 187.802 1.00 77.76 519 ASP B C 1
ATOM 1468 O O . ASP A 1 519 ? 173.713 190.759 187.661 1.00 77.76 519 ASP B O 1
ATOM 1473 N N . SER A 1 520 ? 172.068 189.921 188.946 1.00 72.41 520 SER B N 1
ATOM 1474 C CA . SER A 1 520 ? 172.439 190.655 190.146 1.00 72.41 520 SER B CA 1
ATOM 1475 C C . SER A 1 520 ? 173.171 189.743 191.123 1.00 72.41 520 SER B C 1
ATOM 1476 O O . SER A 1 520 ? 173.106 188.515 191.034 1.00 72.41 520 SER B O 1
ATOM 1479 N N . TYR A 1 521 ? 173.878 190.365 192.064 1.00 66.91 521 TYR B N 1
ATOM 1480 C CA . TYR A 1 521 ? 174.640 189.624 193.058 1.00 66.91 521 TYR B CA 1
ATOM 1481 C C . TYR A 1 521 ? 174.694 190.423 194.352 1.00 66.91 521 TYR B C 1
ATOM 1482 O O . TYR A 1 521 ? 174.843 191.647 194.328 1.00 66.91 521 TYR B O 1
ATOM 1491 N N . GLU A 1 522 ? 174.566 189.721 195.475 1.00 74.59 522 GLU B N 1
ATOM 1492 C CA . GLU A 1 522 ? 174.627 190.328 196.795 1.00 74.59 522 GLU B CA 1
ATOM 1493 C C . GLU A 1 522 ? 175.633 189.569 197.650 1.00 74.59 522 GLU B C 1
ATOM 1494 O O . GLU A 1 522 ? 175.946 188.405 197.390 1.00 74.59 522 GLU B O 1
ATOM 1500 N N . GLU A 1 523 ? 176.133 190.246 198.682 1.00 78.58 523 GLU B N 1
ATOM 1501 C CA . GLU A 1 523 ? 177.198 189.688 199.504 1.00 78.58 523 GLU B CA 1
ATOM 1502 C C . GLU A 1 523 ? 176.671 188.571 200.399 1.00 78.58 523 GLU B C 1
ATOM 1503 O O . GLU A 1 523 ? 175.582 188.669 200.972 1.00 78.58 523 GLU B O 1
ATOM 1509 N N . ASN A 1 524 ? 177.457 187.505 200.512 1.00 78.04 524 ASN B N 1
ATOM 1510 C CA . ASN A 1 524 ? 177.066 186.328 201.279 1.00 78.04 524 ASN B CA 1
ATOM 1511 C C . ASN A 1 524 ? 177.211 186.621 202.770 1.00 78.04 524 ASN B C 1
ATOM 1512 O O . ASN A 1 524 ? 178.277 187.072 203.201 1.00 78.04 524 ASN B O 1
ATOM 1517 N N . PRO A 1 525 ? 176.163 186.413 203.578 1.00 80.46 525 PRO B N 1
ATOM 1518 C CA . PRO A 1 525 ? 176.309 186.663 205.024 1.00 80.46 525 PRO B CA 1
ATOM 1519 C C . PRO A 1 525 ? 177.212 185.667 205.730 1.00 80.46 525 PRO B C 1
ATOM 1520 O O . PRO A 1 525 ? 178.044 186.073 206.551 1.00 80.46 525 PRO B O 1
ATOM 1524 N N . ASP A 1 526 ? 177.078 184.372 205.443 1.00 81.26 526 ASP B N 1
ATOM 1525 C CA . ASP A 1 526 ? 177.935 183.360 206.063 1.00 81.26 526 ASP B CA 1
ATOM 1526 C C . ASP A 1 526 ? 179.121 183.054 205.145 1.00 81.26 526 ASP B C 1
ATOM 1527 O O . ASP A 1 526 ? 179.278 181.960 204.600 1.00 81.26 526 ASP B O 1
ATOM 1532 N N . PHE A 1 527 ? 179.968 184.072 204.983 1.00 72.33 527 PHE B N 1
ATOM 1533 C CA . PHE A 1 527 ? 181.185 183.927 204.194 1.00 72.33 527 PHE B CA 1
ATOM 1534 C C . PHE A 1 527 ? 182.233 183.096 204.922 1.00 72.33 527 PHE B C 1
ATOM 1535 O O . PHE A 1 527 ? 182.923 182.289 204.286 1.00 72.33 527 PHE B O 1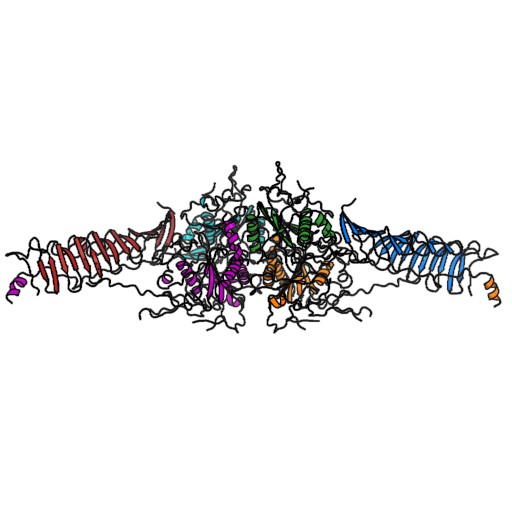
ATOM 1543 N N . GLU A 1 528 ? 182.362 183.293 206.242 1.00 76.58 528 GLU B N 1
ATOM 1544 C CA . GLU A 1 528 ? 183.179 182.483 207.159 1.00 76.58 528 GLU B CA 1
ATOM 1545 C C . GLU A 1 528 ? 184.669 182.477 206.805 1.00 76.58 528 GLU B C 1
ATOM 1546 O O . GLU A 1 528 ? 185.402 181.577 207.226 1.00 76.58 528 GLU B O 1
ATOM 1552 N N . GLY A 1 529 ? 185.142 183.465 206.050 1.00 69.54 529 GLY B N 1
ATOM 1553 C CA . GLY A 1 529 ? 186.553 183.559 205.719 1.00 69.54 529 GLY B CA 1
ATOM 1554 C C . GLY A 1 529 ? 186.998 182.520 204.701 1.00 69.54 529 GLY B C 1
ATOM 1555 O O . GLY A 1 529 ? 186.233 181.677 204.233 1.00 69.54 529 GLY B O 1
ATOM 1556 N N . ILE A 1 530 ? 188.284 182.600 204.357 1.00 64.09 530 ILE B N 1
ATOM 1557 C CA . ILE A 1 530 ? 188.902 181.673 203.414 1.00 64.09 530 ILE B CA 1
ATOM 1558 C C . ILE A 1 530 ? 190.400 181.651 203.697 1.00 64.09 530 ILE B C 1
ATOM 1559 O O . ILE A 1 530 ? 190.934 182.539 204.365 1.00 64.09 530 ILE B O 1
ATOM 1564 N N . GLN A 1 531 ? 191.078 180.612 203.214 1.00 63.23 531 GLN B N 1
ATOM 1565 C CA . GLN A 1 531 ? 192.516 180.487 203.407 1.00 63.23 531 GLN B CA 1
ATOM 1566 C C . GLN A 1 531 ? 193.268 181.269 202.340 1.00 63.23 531 GLN B C 1
ATOM 1567 O O . GLN A 1 531 ? 192.859 181.311 201.178 1.00 63.23 531 GLN B O 1
ATOM 1573 N N . VAL A 1 532 ? 194.384 181.879 202.741 1.00 60.65 532 VAL B N 1
ATOM 1574 C CA . VAL A 1 532 ? 195.183 182.666 201.808 1.00 60.65 532 VAL B CA 1
ATOM 1575 C C . VAL A 1 532 ? 195.993 181.757 200.890 1.00 60.65 532 VAL B C 1
ATOM 1576 O O . VAL A 1 532 ? 196.042 181.972 199.672 1.00 60.65 532 VAL B O 1
ATOM 1580 N N . ILE A 1 533 ? 196.614 180.717 201.456 1.00 62.93 533 ILE B N 1
ATOM 1581 C CA . ILE A 1 533 ? 197.491 179.837 200.688 1.00 62.93 533 ILE B CA 1
ATOM 1582 C C . ILE A 1 533 ? 196.687 178.992 199.701 1.00 62.93 533 ILE B C 1
ATOM 1583 O O . ILE A 1 533 ? 197.206 178.589 198.651 1.00 62.93 533 ILE B O 1
ATOM 1588 N N . ASP A 1 534 ? 195.401 178.755 199.985 1.00 62.62 534 ASP B N 1
ATOM 1589 C CA . ASP A 1 534 ? 194.526 178.111 199.011 1.00 62.62 534 ASP B CA 1
ATOM 1590 C C . ASP A 1 534 ? 194.268 179.026 197.819 1.00 62.62 534 ASP B C 1
ATOM 1591 O O . ASP A 1 534 ? 194.121 178.549 196.689 1.00 62.62 534 ASP B O 1
ATOM 1596 N N . LEU A 1 535 ? 194.226 180.339 198.048 1.00 58.21 535 LEU B N 1
ATOM 1597 C CA . LEU A 1 535 ? 194.141 181.286 196.942 1.00 58.21 535 LEU B CA 1
ATOM 1598 C C . LEU A 1 535 ? 195.471 181.430 196.214 1.00 58.21 535 LEU B C 1
ATOM 1599 O O . LEU A 1 535 ? 195.493 181.804 195.035 1.00 58.21 535 LEU B O 1
ATOM 1604 N N . VAL A 1 536 ? 196.586 181.149 196.890 1.00 63.30 536 VAL B N 1
ATOM 1605 C CA . VAL A 1 536 ? 197.878 181.185 196.209 1.00 63.30 536 VAL B CA 1
ATOM 1606 C C . VAL A 1 536 ? 198.047 179.980 195.291 1.00 63.30 536 VAL B C 1
ATOM 1607 O O . VAL A 1 536 ? 198.324 180.131 194.096 1.00 63.30 536 VAL B O 1
ATOM 1611 N N . GLU A 1 537 ? 197.887 178.767 195.825 1.00 66.10 537 GLU B N 1
ATOM 1612 C CA . GLU A 1 537 ? 198.204 177.574 195.047 1.00 66.10 537 GLU B CA 1
ATOM 1613 C C . GLU A 1 537 ? 197.099 177.165 194.079 1.00 66.10 537 GLU B C 1
ATOM 1614 O O . GLU A 1 537 ? 197.314 176.246 193.282 1.00 66.10 537 GLU B O 1
ATOM 1620 N N . SER A 1 538 ? 195.934 177.809 194.121 1.00 63.64 538 SER B N 1
ATOM 1621 C CA . SER A 1 538 ? 194.834 177.475 193.225 1.00 63.64 538 SER B CA 1
ATOM 1622 C C . SER A 1 538 ? 194.298 178.742 192.577 1.00 63.64 538 SER B C 1
ATOM 1623 O O . SER A 1 538 ? 194.117 179.761 193.250 1.00 63.64 538 SER B O 1
ATOM 1626 N N . LEU A 1 539 ? 194.047 178.671 191.271 1.00 61.41 539 LEU B N 1
ATOM 1627 C CA . LEU A 1 539 ? 193.488 179.777 190.508 1.00 61.41 539 LEU B CA 1
ATOM 1628 C C . LEU A 1 539 ? 191.979 179.665 190.331 1.00 61.41 539 LEU B C 1
ATOM 1629 O O . LEU A 1 539 ? 191.360 180.580 189.780 1.00 61.41 539 LEU B O 1
ATOM 1634 N N . SER A 1 540 ? 191.371 178.579 190.803 1.00 60.44 540 SER B N 1
ATOM 1635 C CA . SER A 1 540 ? 189.941 178.348 190.646 1.00 60.44 540 SER B CA 1
ATOM 1636 C C . SER A 1 540 ? 189.106 179.015 191.734 1.00 60.44 540 SER B C 1
ATOM 1637 O O . SER A 1 540 ? 187.903 178.752 191.821 1.00 60.44 540 SER B O 1
ATOM 1640 N N . ASN A 1 541 ? 189.711 179.867 192.560 1.00 57.47 541 ASN B N 1
ATOM 1641 C CA . ASN A 1 541 ? 188.985 180.537 193.631 1.00 57.47 541 ASN B CA 1
ATOM 1642 C C . ASN A 1 541 ? 188.446 181.897 193.205 1.00 57.47 541 ASN B C 1
ATOM 1643 O O . ASN A 1 541 ? 187.287 182.216 193.489 1.00 57.47 541 ASN B O 1
ATOM 1648 N N . TRP A 1 542 ? 189.261 182.702 192.525 1.00 53.69 542 TRP B N 1
ATOM 1649 C CA . TRP A 1 542 ? 188.853 184.040 192.105 1.00 53.69 542 TRP B CA 1
ATOM 1650 C C . TRP A 1 542 ? 187.849 183.934 190.963 1.00 53.69 542 TRP B C 1
ATOM 1651 O O . TRP A 1 542 ? 188.211 183.553 189.846 1.00 53.69 542 TRP B O 1
ATOM 1662 N N . VAL A 1 543 ? 186.593 184.283 191.229 1.00 53.52 543 VAL B N 1
ATOM 1663 C CA . VAL A 1 543 ? 185.558 184.273 190.205 1.00 53.52 543 VAL B CA 1
ATOM 1664 C C . VAL A 1 543 ? 185.188 185.708 189.859 1.00 53.52 543 VAL B C 1
ATOM 1665 O O . VAL A 1 543 ? 185.372 186.634 190.657 1.00 53.52 543 VAL B O 1
ATOM 1669 N N . HIS A 1 544 ? 184.679 185.891 188.643 1.00 51.79 544 HIS B N 1
ATOM 1670 C CA . HIS A 1 544 ? 184.291 187.210 188.161 1.00 51.79 544 HIS B CA 1
ATOM 1671 C C . HIS A 1 544 ? 182.866 187.516 188.602 1.00 51.79 544 HIS B C 1
ATOM 1672 O O . HIS A 1 544 ? 181.918 186.859 188.157 1.00 51.79 544 HIS B O 1
ATOM 1679 N N . HIS A 1 545 ? 182.712 188.510 189.475 1.00 56.27 545 HIS B N 1
ATOM 1680 C CA . HIS A 1 545 ? 181.390 188.925 189.921 1.00 56.27 545 HIS B CA 1
ATOM 1681 C C . HIS A 1 545 ? 180.732 189.916 188.972 1.00 56.27 545 HIS B C 1
ATOM 1682 O O . HIS A 1 545 ? 179.500 190.014 188.956 1.00 56.27 545 HIS B O 1
ATOM 1689 N N . VAL A 1 546 ? 181.521 190.641 188.184 1.00 55.24 546 VAL B N 1
ATOM 1690 C CA . VAL A 1 546 ? 180.972 191.561 187.198 1.00 55.24 546 VAL B CA 1
ATOM 1691 C C . VAL A 1 546 ? 180.634 190.809 185.915 1.00 55.24 546 VAL B C 1
ATOM 1692 O O . VAL A 1 546 ? 181.082 189.682 185.681 1.00 55.24 546 VAL B O 1
ATOM 1696 N N . GLN A 1 547 ? 179.832 191.450 185.070 1.00 62.11 547 GLN B N 1
ATOM 1697 C CA . GLN A 1 547 ? 179.441 190.850 183.806 1.00 62.11 547 GLN B CA 1
ATOM 1698 C C . GLN A 1 547 ? 180.588 190.917 182.800 1.00 62.11 547 GLN B C 1
ATOM 1699 O O . GLN A 1 547 ? 181.459 191.789 182.860 1.00 62.11 547 GLN B O 1
ATOM 1705 N N . TYR A 1 548 ? 180.576 189.973 181.863 1.00 65.30 548 TYR B N 1
ATOM 1706 C CA . TYR A 1 548 ? 181.617 189.866 180.852 1.00 65.30 548 TYR B CA 1
ATOM 1707 C C . TYR A 1 548 ? 181.224 190.643 179.603 1.00 65.30 548 TYR B C 1
ATOM 1708 O O . TYR A 1 548 ? 180.084 190.560 179.138 1.00 65.30 548 TYR B O 1
ATOM 1717 N N . ILE A 1 549 ? 182.176 191.402 179.066 1.00 64.39 549 ILE B N 1
ATOM 1718 C CA . ILE A 1 549 ? 181.939 192.196 177.865 1.00 64.39 549 ILE B CA 1
ATOM 1719 C C . ILE A 1 549 ? 181.919 191.264 176.659 1.00 64.39 549 ILE B C 1
ATOM 1720 O O . ILE A 1 549 ? 182.908 190.582 176.370 1.00 64.39 549 ILE B O 1
ATOM 1725 N N . LEU A 1 550 ? 180.787 191.228 175.962 1.00 66.54 550 LEU B N 1
ATOM 1726 C CA . LEU A 1 550 ? 180.641 190.398 174.781 1.00 66.54 550 LEU B CA 1
ATOM 1727 C C . LEU A 1 550 ? 181.423 190.998 173.613 1.00 66.54 550 LEU B C 1
ATOM 1728 O O . LEU A 1 550 ? 181.774 192.181 173.634 1.00 66.54 550 LEU B O 1
ATOM 1733 N N . PRO A 1 551 ? 181.729 190.194 172.585 1.00 70.42 551 PRO B N 1
ATOM 1734 C CA . PRO A 1 551 ? 182.298 190.772 171.353 1.00 70.42 551 PRO B CA 1
ATOM 1735 C C . PRO A 1 551 ? 181.352 191.708 170.613 1.00 70.42 551 PRO B C 1
ATOM 1736 O O . PRO A 1 551 ? 181.824 192.508 169.795 1.00 70.42 551 PRO B O 1
ATOM 1740 N N . GLN A 1 552 ? 180.044 191.638 170.866 1.00 72.58 552 GLN B N 1
ATOM 1741 C CA . GLN A 1 552 ? 179.107 192.625 170.346 1.00 72.58 552 GLN B CA 1
ATOM 1742 C C . GLN A 1 552 ? 179.098 193.916 171.155 1.00 72.58 552 GLN B C 1
ATOM 1743 O O . GLN A 1 552 ? 178.408 194.865 170.768 1.00 72.58 552 GLN B O 1
ATOM 1749 N N . GLY A 1 553 ? 179.834 193.973 172.268 1.00 68.89 553 GLY B N 1
ATOM 1750 C CA . GLY A 1 553 ? 179.995 195.168 173.060 1.00 68.89 553 GLY B CA 1
ATOM 1751 C C . GLY A 1 553 ? 179.176 195.197 174.336 1.00 68.89 553 GLY B C 1
ATOM 1752 O O . GLY A 1 553 ? 179.604 195.810 175.320 1.00 68.89 553 GLY B O 1
ATOM 1753 N N . ARG A 1 554 ? 178.015 194.552 174.347 1.00 74.94 554 ARG B N 1
ATOM 1754 C CA . ARG A 1 554 ? 177.125 194.626 175.492 1.00 74.94 554 ARG B CA 1
ATOM 1755 C C . ARG A 1 554 ? 177.497 193.576 176.536 1.00 74.94 554 ARG B C 1
ATOM 1756 O O . ARG A 1 554 ? 178.495 192.861 176.419 1.00 74.94 554 ARG B O 1
ATOM 1764 N N . CYS A 1 555 ? 176.679 193.493 177.580 1.00 71.81 555 CYS B N 1
ATOM 1765 C CA . CYS A 1 555 ? 176.752 192.430 178.572 1.00 71.81 555 CYS B CA 1
ATOM 1766 C C . CYS A 1 555 ? 175.570 191.480 178.497 1.00 71.81 555 CYS B C 1
ATOM 1767 O O . CYS A 1 555 ? 175.732 190.279 178.724 1.00 71.81 555 CYS B O 1
ATOM 1770 N N . ASN A 1 556 ? 174.387 191.995 178.182 1.00 74.20 556 ASN B N 1
ATOM 1771 C CA . ASN A 1 556 ? 173.204 191.192 177.935 1.00 74.20 556 ASN B CA 1
ATOM 1772 C C . ASN A 1 556 ? 173.042 190.985 176.430 1.00 74.20 556 ASN B C 1
ATOM 1773 O O . ASN A 1 556 ? 173.926 191.319 175.635 1.00 74.20 556 ASN B O 1
ATOM 1778 N N . TRP A 1 557 ? 171.904 190.430 176.026 1.00 87.11 557 TRP B N 1
ATOM 1779 C CA . TRP A 1 557 ? 171.607 190.177 174.623 1.00 87.11 557 TRP B CA 1
ATOM 1780 C C . TRP A 1 557 ? 170.493 191.108 174.164 1.00 87.11 557 TRP B C 1
ATOM 1781 O O . TRP A 1 557 ? 169.456 191.218 174.827 1.00 87.11 557 TRP B O 1
ATOM 1792 N N . PHE A 1 558 ? 170.712 191.773 173.029 1.00 89.34 558 PHE B N 1
ATOM 1793 C CA . PHE A 1 558 ? 169.777 192.761 172.509 1.00 89.34 558 PHE B CA 1
ATOM 1794 C C . PHE A 1 558 ? 168.876 192.222 171.406 1.00 89.34 558 PHE B C 1
ATOM 1795 O O . PHE A 1 558 ? 167.859 192.859 171.102 1.00 89.34 558 PHE B O 1
ATOM 1803 N N . ASN A 1 559 ? 169.213 191.054 170.830 1.00 97.12 559 ASN B N 1
ATOM 1804 C CA . ASN A 1 559 ? 168.581 190.428 169.668 1.00 97.12 559 ASN B CA 1
ATOM 1805 C C . ASN A 1 559 ? 168.538 191.413 168.502 1.00 97.12 559 ASN B C 1
ATOM 1806 O O . ASN A 1 559 ? 167.478 191.975 168.197 1.00 97.12 559 ASN B O 1
ATOM 1811 N N . PRO A 1 560 ? 169.673 191.669 167.844 1.00 100.21 560 PRO B N 1
ATOM 1812 C CA . PRO A 1 560 ? 169.727 192.725 166.826 1.00 100.21 560 PRO B CA 1
ATOM 1813 C C . PRO A 1 560 ? 169.093 192.360 165.493 1.00 100.21 560 PRO B C 1
ATOM 1814 O O . PRO A 1 560 ? 169.025 193.222 164.610 1.00 100.21 560 PRO B O 1
ATOM 1818 N N . ILE A 1 561 ? 168.635 191.119 165.314 1.00 105.27 561 ILE B N 1
ATOM 1819 C CA . ILE A 1 561 ? 168.013 190.735 164.050 1.00 105.27 561 ILE B CA 1
ATOM 1820 C C . ILE A 1 561 ? 166.610 191.331 163.943 1.00 105.27 561 ILE B C 1
ATOM 1821 O O . ILE A 1 561 ? 166.194 191.787 162.870 1.00 105.27 561 ILE B O 1
ATOM 1826 N N . GLN A 1 562 ? 165.884 191.391 165.055 1.00 109.83 562 GLN B N 1
ATOM 1827 C CA . GLN A 1 562 ? 164.541 191.958 165.061 1.00 109.83 562 GLN B CA 1
ATOM 1828 C C . GLN A 1 562 ? 164.540 193.353 165.678 1.00 109.83 562 GLN B C 1
ATOM 1829 O O . GLN A 1 562 ? 163.622 194.142 165.457 1.00 109.83 562 GLN B O 1
ATOM 1835 N N . GLU A 1 585 ? 169.889 181.547 168.528 1.00 95.72 585 GLU B N 1
ATOM 1836 C CA . GLU A 1 585 ? 171.309 181.867 168.458 1.00 95.72 585 GLU B CA 1
ATOM 1837 C C . GLU A 1 585 ? 171.583 183.204 169.137 1.00 95.72 585 GLU B C 1
ATOM 1838 O O . GLU A 1 585 ? 170.962 184.215 168.812 1.00 95.72 585 GLU B O 1
ATOM 1844 N N . GLN A 1 586 ? 172.521 183.199 170.081 1.00 89.11 586 GLN B N 1
ATOM 1845 C CA . GLN A 1 586 ? 172.932 184.418 170.760 1.00 89.11 586 GLN B CA 1
ATOM 1846 C C . GLN A 1 586 ? 174.410 184.316 171.103 1.00 89.11 586 GLN B C 1
ATOM 1847 O O . GLN A 1 586 ? 174.930 183.228 171.366 1.00 89.11 586 GLN B O 1
ATOM 1853 N N . GLU A 1 587 ? 175.084 185.463 171.084 1.00 78.35 587 GLU B N 1
ATOM 1854 C CA . GLU A 1 587 ? 176.503 185.529 171.415 1.00 78.35 587 GLU B CA 1
ATOM 1855 C C . GLU A 1 587 ? 176.650 185.614 172.929 1.00 78.35 587 GLU B C 1
ATOM 1856 O O . GLU A 1 587 ? 176.237 186.601 173.546 1.00 78.35 587 GLU B O 1
ATOM 1862 N N . VAL A 1 588 ? 177.237 184.580 173.528 1.00 74.45 588 VAL B N 1
ATOM 1863 C CA . VAL A 1 588 ? 177.418 184.515 174.972 1.00 74.45 588 VAL B CA 1
ATOM 1864 C C . VAL A 1 588 ? 178.811 183.961 175.250 1.00 74.45 588 VAL B C 1
ATOM 1865 O O . VAL A 1 588 ? 179.414 183.288 174.407 1.00 74.45 588 VAL B O 1
ATOM 1869 N N . GLY A 1 589 ? 179.343 184.293 176.423 1.00 73.96 589 GLY B N 1
ATOM 1870 C CA . GLY A 1 589 ? 180.634 183.805 176.841 1.00 73.96 589 GLY B CA 1
ATOM 1871 C C . GLY A 1 589 ? 180.583 183.214 178.235 1.00 73.96 589 GLY B C 1
ATOM 1872 O O . GLY A 1 589 ? 179.664 182.465 178.581 1.00 73.96 589 GLY B O 1
ATOM 1873 N N . PRO A 1 590 ? 181.580 183.528 179.058 1.00 71.80 590 PRO B N 1
ATOM 1874 C CA . PRO A 1 590 ? 181.559 183.081 180.454 1.00 71.80 590 PRO B CA 1
ATOM 1875 C C . PRO A 1 590 ? 180.507 183.829 181.252 1.00 71.80 590 PRO B C 1
ATOM 1876 O O . PRO A 1 590 ? 180.461 185.069 181.233 1.00 71.80 590 PRO B O 1
ATOM 1880 N N . PRO A 1 591 ? 179.635 183.110 181.967 1.00 70.87 591 PRO B N 1
ATOM 1881 C CA . PRO A 1 591 ? 178.622 183.779 182.797 1.00 70.87 591 PRO B CA 1
ATOM 1882 C C . PRO A 1 591 ? 179.187 184.337 184.095 1.00 70.87 591 PRO B C 1
ATOM 1883 O O . PRO A 1 591 ? 180.406 184.387 184.288 1.00 70.87 591 PRO B O 1
ATOM 1887 N N . LEU A 1 592 ? 178.301 184.796 184.976 1.00 66.83 592 LEU B N 1
ATOM 1888 C CA . LEU A 1 592 ? 178.719 185.325 186.266 1.00 66.83 592 LEU B CA 1
ATOM 1889 C C . LEU A 1 592 ? 179.274 184.221 187.160 1.00 66.83 592 LEU B C 1
ATOM 1890 O O . LEU A 1 592 ? 178.874 183.056 187.064 1.00 66.83 592 LEU B O 1
ATOM 1895 N N . LEU A 1 593 ? 180.222 184.615 188.022 1.00 65.66 593 LEU B N 1
ATOM 1896 C CA . LEU A 1 593 ? 180.822 183.769 189.064 1.00 65.66 593 LEU B CA 1
ATOM 1897 C C . LEU A 1 593 ? 181.519 182.537 188.483 1.00 65.66 593 LEU B C 1
ATOM 1898 O O . LEU A 1 593 ? 181.355 181.414 188.965 1.00 65.66 593 LEU B O 1
ATOM 1903 N N . THR A 1 594 ? 182.305 182.757 187.432 1.00 63.91 594 THR B N 1
ATOM 1904 C CA . THR A 1 594 ? 183.147 181.700 186.899 1.00 63.91 594 THR B CA 1
ATOM 1905 C C . THR A 1 594 ? 184.611 181.987 187.204 1.00 63.91 594 THR B C 1
ATOM 1906 O O . THR A 1 594 ? 185.042 183.142 187.110 1.00 63.91 594 THR B O 1
ATOM 1910 N N . PRO A 1 595 ? 185.387 180.970 187.580 1.00 62.53 595 PRO B N 1
ATOM 1911 C CA . PRO A 1 595 ? 186.782 181.202 187.971 1.00 62.53 595 PRO B CA 1
ATOM 1912 C C . PRO A 1 595 ? 187.661 181.605 186.797 1.00 62.53 595 PRO B C 1
ATOM 1913 O O . PRO A 1 595 ? 187.302 181.462 185.626 1.00 62.53 595 PRO B O 1
ATOM 1917 N N . ILE A 1 596 ? 188.843 182.114 187.139 1.00 62.57 596 ILE B N 1
ATOM 1918 C CA . ILE A 1 596 ? 189.787 182.634 186.156 1.00 62.57 596 ILE B CA 1
ATOM 1919 C C . ILE A 1 596 ? 190.770 181.545 185.747 1.00 62.57 596 ILE B C 1
ATOM 1920 O O . ILE A 1 596 ? 191.760 181.816 185.057 1.00 62.57 596 ILE B O 1
ATOM 1925 N N . SER A 1 597 ? 190.510 180.307 186.175 1.00 67.21 597 SER B N 1
ATOM 1926 C CA . SER A 1 597 ? 191.342 179.188 185.747 1.00 67.21 597 SER B CA 1
ATOM 1927 C C . SER A 1 597 ? 191.105 178.847 184.281 1.00 67.21 597 SER B C 1
ATOM 1928 O O . SER A 1 597 ? 192.009 178.337 183.610 1.00 67.21 597 SER B O 1
ATOM 1931 N N . GLU A 1 598 ? 189.906 179.119 183.772 1.00 70.72 598 GLU B N 1
ATOM 1932 C CA . GLU A 1 598 ? 189.565 178.923 182.368 1.00 70.72 598 GLU B CA 1
ATOM 1933 C C . GLU A 1 598 ? 189.434 180.260 181.644 1.00 70.72 598 GLU B C 1
ATOM 1934 O O . GLU A 1 598 ? 188.583 180.432 180.769 1.00 70.72 598 GLU B O 1
ATOM 1940 N N . ASP A 1 599 ? 190.278 181.222 182.011 1.00 70.05 599 ASP B N 1
ATOM 1941 C CA . ASP A 1 599 ? 190.232 182.541 181.397 1.00 70.05 599 ASP B CA 1
ATOM 1942 C C . ASP A 1 599 ? 190.787 182.493 179.979 1.00 70.05 599 ASP B C 1
ATOM 1943 O O . ASP A 1 599 ? 191.722 181.743 179.684 1.00 70.05 599 ASP B O 1
ATOM 1948 N N . LEU A 1 600 ? 190.200 183.298 179.098 1.00 75.87 600 LEU B N 1
ATOM 1949 C CA . LEU A 1 600 ? 190.609 183.327 177.703 1.00 75.87 600 LEU B CA 1
ATOM 1950 C C . LEU A 1 600 ? 191.933 184.069 177.545 1.00 75.87 600 LEU B C 1
ATOM 1951 O O . LEU A 1 600 ? 192.306 184.917 178.361 1.00 75.87 600 LEU B O 1
ATOM 1956 N N . GLY A 1 601 ? 192.642 183.737 176.480 1.00 82.12 601 GLY B N 1
ATOM 1957 C CA . GLY A 1 601 ? 193.912 184.362 176.184 1.00 82.12 601 GLY B CA 1
ATOM 1958 C C . GLY A 1 601 ? 194.812 183.401 175.435 1.00 82.12 601 GLY B C 1
ATOM 1959 O O . GLY A 1 601 ? 194.373 182.366 174.940 1.00 82.12 601 GLY B O 1
ATOM 1960 N N . ILE A 1 602 ? 196.086 183.772 175.363 1.00 84.55 602 ILE B N 1
ATOM 1961 C CA . ILE A 1 602 ? 197.094 182.949 174.705 1.00 84.55 602 ILE B CA 1
ATOM 1962 C C . ILE A 1 602 ? 197.409 181.747 175.589 1.00 84.55 602 ILE B C 1
ATOM 1963 O O . ILE A 1 602 ? 197.570 181.875 176.809 1.00 84.55 602 ILE B O 1
ATOM 1968 N N . GLN A 1 603 ? 197.461 180.560 174.977 1.00 88.34 603 GLN B N 1
ATOM 1969 C CA . GLN A 1 603 ? 197.641 179.323 175.730 1.00 88.34 603 GLN B CA 1
ATOM 1970 C C . GLN A 1 603 ? 199.055 179.150 176.271 1.00 88.34 603 GLN B C 1
ATOM 1971 O O . GLN A 1 603 ? 199.252 178.361 177.201 1.00 88.34 603 GLN B O 1
ATOM 1977 N N . ASN A 1 604 ? 200.038 179.861 175.719 1.00 82.24 604 ASN B N 1
ATOM 1978 C CA . ASN A 1 604 ? 201.418 179.719 176.168 1.00 82.24 604 ASN B CA 1
ATOM 1979 C C . ASN A 1 604 ? 201.757 180.609 177.356 1.00 82.24 604 ASN B C 1
ATOM 1980 O O . ASN A 1 604 ? 202.806 180.411 177.977 1.00 82.24 604 ASN B O 1
ATOM 1985 N N . ILE A 1 605 ? 200.906 181.576 177.686 1.00 77.84 605 ILE B N 1
ATOM 1986 C CA . ILE A 1 605 ? 201.145 182.516 178.773 1.00 77.84 605 ILE B CA 1
ATOM 1987 C C . ILE A 1 605 ? 200.010 182.367 179.775 1.00 77.84 605 ILE B C 1
ATOM 1988 O O . ILE A 1 605 ? 198.843 182.407 179.379 1.00 77.84 605 ILE B O 1
ATOM 1993 N N . PRO A 1 606 ? 200.296 182.164 181.063 1.00 66.96 606 PRO B N 1
ATOM 1994 C CA . PRO A 1 606 ? 199.222 182.169 182.065 1.00 66.96 606 PRO B CA 1
ATOM 1995 C C . PRO A 1 606 ? 198.618 183.556 182.215 1.00 66.96 606 PRO B C 1
ATOM 1996 O O . PRO A 1 606 ? 199.329 184.559 182.309 1.00 66.96 606 PRO B O 1
ATOM 2000 N N . SER A 1 607 ? 197.286 183.602 182.233 1.00 57.92 607 SER B N 1
ATOM 2001 C CA . SER A 1 607 ? 196.562 184.866 182.232 1.00 57.92 607 SER B CA 1
ATOM 2002 C C . SER A 1 607 ? 196.585 185.577 183.578 1.00 57.92 607 SER B C 1
ATOM 2003 O O . SER A 1 607 ? 196.245 186.764 183.634 1.00 57.92 607 SER B O 1
ATOM 2006 N N . TRP A 1 608 ? 196.972 184.897 184.656 1.00 55.25 608 TRP B N 1
ATOM 2007 C CA . TRP A 1 608 ? 196.963 185.494 185.987 1.00 55.25 608 TRP B CA 1
ATOM 2008 C C . TRP A 1 608 ? 198.192 185.038 186.755 1.00 55.25 608 TRP B C 1
ATOM 2009 O O . TRP A 1 608 ? 198.410 183.836 186.930 1.00 55.25 608 TRP B O 1
ATOM 2020 N N . THR A 1 609 ? 198.987 186.002 187.211 1.00 53.76 609 THR B N 1
ATOM 2021 C CA . THR A 1 609 ? 200.139 185.742 188.064 1.00 53.76 609 THR B CA 1
ATOM 2022 C C . THR A 1 609 ? 199.693 185.825 189.519 1.00 53.76 609 THR B C 1
ATOM 2023 O O . THR A 1 609 ? 199.138 186.843 189.949 1.00 53.76 609 THR B O 1
ATOM 2027 N N . THR A 1 610 ? 199.921 184.754 190.270 1.00 55.94 610 THR B N 1
ATOM 2028 C CA . THR A 1 610 ? 199.530 184.684 191.671 1.00 55.94 610 THR B CA 1
ATOM 2029 C C . THR A 1 610 ? 200.786 184.577 192.522 1.00 55.94 610 THR B C 1
ATOM 2030 O O . THR A 1 610 ? 201.519 183.586 192.430 1.00 55.94 610 THR B O 1
ATOM 2034 N N . GLN A 1 611 ? 201.032 185.592 193.345 1.00 58.47 611 GLN B N 1
ATOM 2035 C CA . GLN A 1 611 ? 202.208 185.632 194.196 1.00 58.47 611 GLN B CA 1
ATOM 2036 C C . GLN A 1 611 ? 201.786 185.842 195.641 1.00 58.47 611 GLN B C 1
ATOM 2037 O O . GLN A 1 611 ? 200.718 186.387 195.929 1.00 58.47 611 GLN B O 1
ATOM 2043 N N . LEU A 1 612 ? 202.645 185.396 196.550 1.00 64.77 612 LEU B N 1
ATOM 2044 C CA . LEU A 1 612 ? 202.504 185.648 197.981 1.00 64.77 612 LEU B CA 1
ATOM 2045 C C . LEU A 1 612 ? 203.642 186.595 198.341 1.00 64.77 612 LEU B C 1
ATOM 2046 O O . LEU A 1 612 ? 204.791 186.164 198.483 1.00 64.77 612 LEU B O 1
ATOM 2051 N N . SER A 1 613 ? 203.334 187.882 198.481 1.00 66.56 613 SER B N 1
ATOM 2052 C CA . SER A 1 613 ? 204.369 188.896 198.693 1.00 66.56 613 SER B CA 1
ATOM 2053 C C . SER A 1 613 ? 204.697 189.088 200.172 1.00 66.56 613 SER B C 1
ATOM 2054 O O . SER A 1 613 ? 204.776 190.208 200.674 1.00 66.56 613 SER B O 1
ATOM 2057 N N . SER A 1 614 ? 204.892 187.981 200.882 1.00 70.47 614 SER B N 1
ATOM 2058 C CA . SER A 1 614 ? 205.498 187.980 202.205 1.00 70.47 614 SER B CA 1
ATOM 2059 C C . SER A 1 614 ? 206.758 187.133 202.245 1.00 70.47 614 SER B C 1
ATOM 2060 O O . SER A 1 614 ? 207.799 187.599 202.728 1.00 70.47 614 SER B O 1
ATOM 2063 N N . ASN A 1 615 ? 206.663 185.870 201.802 1.00 71.38 615 ASN B N 1
ATOM 2064 C CA . ASN A 1 615 ? 207.756 184.923 201.561 1.00 71.38 615 ASN B CA 1
ATOM 2065 C C . ASN A 1 615 ? 208.516 184.486 202.812 1.00 71.38 615 ASN B C 1
ATOM 2066 O O . ASN A 1 615 ? 209.419 183.647 202.720 1.00 71.38 615 ASN B O 1
ATOM 2071 N N . LEU A 1 616 ? 208.180 185.104 203.939 1.00 70.40 616 LEU B N 1
ATOM 2072 C CA . LEU A 1 616 ? 208.825 184.815 205.208 1.00 70.40 616 LEU B CA 1
ATOM 2073 C C . LEU A 1 616 ? 207.798 184.411 206.252 1.00 70.40 616 LEU B C 1
ATOM 2074 O O . LEU A 1 616 ? 207.960 183.398 206.931 1.00 70.40 616 LEU B O 1
ATOM 2079 N N . ILE A 1 617 ? 206.741 185.205 206.383 1.00 68.03 617 ILE B N 1
ATOM 2080 C CA . ILE A 1 617 ? 205.709 184.895 207.356 1.00 68.03 617 ILE B CA 1
ATOM 2081 C C . ILE A 1 617 ? 204.478 184.299 206.690 1.00 68.03 617 ILE B C 1
ATOM 2082 O O . ILE A 1 617 ? 203.755 184.986 205.973 1.00 68.03 617 ILE B O 1
ATOM 2087 N N . PRO A 1 618 ? 204.231 183.008 206.927 1.00 68.76 618 PRO B N 1
ATOM 2088 C CA . PRO A 1 618 ? 203.054 182.379 206.330 1.00 68.76 618 PRO B CA 1
ATOM 2089 C C . PRO A 1 618 ? 201.808 182.730 207.131 1.00 68.76 618 PRO B C 1
ATOM 2090 O O . PRO A 1 618 ? 200.697 182.676 206.605 1.00 68.76 618 PRO B O 1
ATOM 2094 N N . GLN A 1 619 ? 202.006 183.119 208.386 1.00 66.14 619 GLN B N 1
ATOM 2095 C CA . GLN A 1 619 ? 200.902 183.484 209.263 1.00 66.14 619 GLN B CA 1
ATOM 2096 C C . GLN A 1 619 ? 200.062 184.598 208.653 1.00 66.14 619 GLN B C 1
ATOM 2097 O O . GLN A 1 619 ? 198.889 184.398 208.336 1.00 66.14 619 GLN B O 1
ATOM 2103 N N . TYR A 1 620 ? 200.655 185.778 208.503 1.00 64.96 620 TYR B N 1
ATOM 2104 C CA . TYR A 1 620 ? 199.931 186.895 207.919 1.00 64.96 620 TYR B CA 1
ATOM 2105 C C . TYR A 1 620 ? 200.503 187.253 206.560 1.00 64.96 620 TYR B C 1
ATOM 2106 O O . TYR A 1 620 ? 201.649 187.684 206.445 1.00 64.96 620 TYR B O 1
ATOM 2115 N N . ALA A 1 621 ? 199.683 187.077 205.533 1.00 63.60 621 ALA B N 1
ATOM 2116 C CA . ALA A 1 621 ? 200.065 187.392 204.169 1.00 63.60 621 ALA B CA 1
ATOM 2117 C C . ALA A 1 621 ? 198.800 187.599 203.360 1.00 63.60 621 ALA B C 1
ATOM 2118 O O . ALA A 1 621 ? 197.733 187.116 203.736 1.00 63.60 621 ALA B O 1
ATOM 2120 N N . ILE A 1 622 ? 198.917 188.310 202.248 1.00 59.22 622 ILE B N 1
ATOM 2121 C CA . ILE A 1 622 ? 197.770 188.558 201.393 1.00 59.22 622 ILE B CA 1
ATOM 2122 C C . ILE A 1 622 ? 198.062 188.050 199.996 1.00 59.22 622 ILE B C 1
ATOM 2123 O O . ILE A 1 622 ? 199.129 188.319 199.449 1.00 59.22 622 ILE B O 1
ATOM 2128 N N . ALA A 1 623 ? 197.126 187.310 199.416 1.00 53.91 623 ALA B N 1
ATOM 2129 C CA . ALA A 1 623 ? 197.336 186.816 198.070 1.00 53.91 623 ALA B CA 1
ATOM 2130 C C . ALA A 1 623 ? 197.419 188.044 197.185 1.00 53.91 623 ALA B C 1
ATOM 2131 O O . ALA A 1 623 ? 196.586 188.939 197.279 1.00 53.91 623 ALA B O 1
ATOM 2133 N N . VAL A 1 624 ? 198.410 188.085 196.307 1.00 54.37 624 VAL B N 1
ATOM 2134 C CA . VAL A 1 624 ? 198.572 189.234 195.433 1.00 54.37 624 VAL B CA 1
ATOM 2135 C C . VAL A 1 624 ? 198.374 188.838 193.986 1.00 54.37 624 VAL B C 1
ATOM 2136 O O . VAL A 1 624 ? 199.319 188.484 193.287 1.00 54.37 624 VAL B O 1
ATOM 2140 N N . LEU A 1 625 ? 197.126 188.903 193.547 1.00 50.36 625 LEU B N 1
ATOM 2141 C CA . LEU A 1 625 ? 196.765 188.575 192.178 1.00 50.36 625 LEU B CA 1
ATOM 2142 C C . LEU A 1 625 ? 197.275 189.657 191.237 1.00 50.36 625 LEU B C 1
ATOM 2143 O O . LEU A 1 625 ? 197.444 190.814 191.627 1.00 50.36 625 LEU B O 1
ATOM 2148 N N . ARG A 1 626 ? 197.533 189.266 189.992 1.00 51.16 626 ARG B N 1
ATOM 2149 C CA . ARG A 1 626 ? 198.003 190.203 188.985 1.00 51.16 626 ARG B CA 1
ATOM 2150 C C . ARG A 1 626 ? 197.546 189.715 187.619 1.00 51.16 626 ARG B C 1
ATOM 2151 O O . ARG A 1 626 ? 197.642 188.523 187.321 1.00 51.16 626 ARG B O 1
ATOM 2159 N N . SER A 1 627 ? 197.039 190.629 186.800 1.00 50.50 627 SER B N 1
ATOM 2160 C CA . SER A 1 627 ? 196.583 190.282 185.462 1.00 50.50 627 SER B CA 1
ATOM 2161 C C . SER A 1 627 ? 197.741 190.378 184.479 1.00 50.50 627 SER B C 1
ATOM 2162 O O . SER A 1 627 ? 198.448 191.390 184.438 1.00 50.50 627 SER B O 1
ATOM 2165 N N . ASN A 1 628 ? 197.940 189.317 183.699 1.00 55.25 628 ASN B N 1
ATOM 2166 C CA . ASN A 1 628 ? 198.921 189.340 182.623 1.00 55.25 628 ASN B CA 1
ATOM 2167 C C . ASN A 1 628 ? 198.335 189.829 181.308 1.00 55.25 628 ASN B C 1
ATOM 2168 O O . ASN A 1 628 ? 199.088 190.297 180.446 1.00 55.25 628 ASN B O 1
ATOM 2173 N N . LEU A 1 629 ? 197.015 189.726 181.134 1.00 52.86 629 LEU B N 1
ATOM 2174 C CA . LEU A 1 629 ? 196.379 190.300 179.953 1.00 52.86 629 LEU B CA 1
ATOM 2175 C C . LEU A 1 629 ? 196.369 191.821 180.027 1.00 52.86 629 LEU B C 1
ATOM 2176 O O . LEU A 1 629 ? 196.649 192.498 179.033 1.00 52.86 629 LEU B O 1
ATOM 2181 N N . TRP A 1 630 ? 196.056 192.372 181.195 1.00 46.41 630 TRP B N 1
ATOM 2182 C CA . TRP A 1 630 ? 196.093 193.813 181.411 1.00 46.41 630 TRP B CA 1
ATOM 2183 C C . TRP A 1 630 ? 197.240 194.141 182.355 1.00 46.41 630 TRP B C 1
ATOM 2184 O O . TRP A 1 630 ? 197.142 193.851 183.558 1.00 46.41 630 TRP B O 1
ATOM 2195 N N . PRO A 1 631 ? 198.338 194.725 181.870 1.00 49.40 631 PRO B N 1
ATOM 2196 C CA . PRO A 1 631 ? 199.497 194.989 182.740 1.00 49.40 631 PRO B CA 1
ATOM 2197 C C . PRO A 1 631 ? 199.206 196.120 183.715 1.00 49.40 631 PRO B C 1
ATOM 2198 O O . PRO A 1 631 ? 198.999 197.267 183.314 1.00 49.40 631 PRO B O 1
ATOM 2202 N N . GLY A 1 632 ? 199.192 195.787 185.001 1.00 48.25 632 GLY B N 1
ATOM 2203 C CA . GLY A 1 632 ? 198.954 196.753 186.055 1.00 48.25 632 GLY B CA 1
ATOM 2204 C C . GLY A 1 632 ? 197.762 196.455 186.935 1.00 48.25 632 GLY B C 1
ATOM 2205 O O . GLY A 1 632 ? 197.645 197.054 188.014 1.00 48.25 632 GLY B O 1
ATOM 2206 N N . ALA A 1 633 ? 196.866 195.562 186.527 1.00 47.21 633 ALA B N 1
ATOM 2207 C CA . ALA A 1 633 ? 195.735 195.190 187.363 1.00 47.21 633 ALA B CA 1
ATOM 2208 C C . ALA A 1 633 ? 196.196 194.259 188.473 1.00 47.21 633 ALA B C 1
ATOM 2209 O O . ALA A 1 633 ? 196.865 193.255 188.216 1.00 47.21 633 ALA B O 1
ATOM 2211 N N . TYR A 1 634 ? 195.839 194.596 189.708 1.00 48.82 634 TYR B N 1
ATOM 2212 C CA . TYR A 1 634 ? 196.179 193.800 190.871 1.00 48.82 634 TYR B CA 1
ATOM 2213 C C . TYR A 1 634 ? 194.925 193.578 191.702 1.00 48.82 634 TYR B C 1
ATOM 2214 O O . TYR A 1 634 ? 193.933 194.300 191.578 1.00 48.82 634 TYR B O 1
ATOM 2223 N N . ALA A 1 635 ? 194.984 192.563 192.556 1.00 49.35 635 ALA B N 1
ATOM 2224 C CA . ALA A 1 635 ? 193.864 192.222 193.418 1.00 49.35 635 ALA B CA 1
ATOM 2225 C C . ALA A 1 635 ? 194.402 191.514 194.647 1.00 49.35 635 ALA B C 1
ATOM 2226 O O . ALA A 1 635 ? 195.229 190.605 194.524 1.00 49.35 635 ALA B O 1
ATOM 2228 N N . PHE A 1 636 ? 193.944 191.926 195.822 1.00 53.08 636 PHE B N 1
ATOM 2229 C CA . PHE A 1 636 ? 194.318 191.237 197.045 1.00 53.08 636 PHE B CA 1
ATOM 2230 C C . PHE A 1 636 ? 193.070 190.714 197.738 1.00 53.08 636 PHE B C 1
ATOM 2231 O O . PHE A 1 636 ? 191.979 191.285 197.618 1.00 53.08 636 PHE B O 1
ATOM 2239 N N . SER A 1 637 ? 193.259 189.618 198.470 1.00 54.19 637 SER B N 1
ATOM 2240 C CA . SER A 1 637 ? 192.226 189.053 199.332 1.00 54.19 637 SER B CA 1
ATOM 2241 C C . SER A 1 637 ? 192.935 188.330 200.469 1.00 54.19 637 SER B C 1
ATOM 2242 O O . SER A 1 637 ? 193.501 187.254 200.260 1.00 54.19 637 SER B O 1
ATOM 2245 N N . ASN A 1 638 ? 192.905 188.918 201.663 1.00 57.06 638 ASN B N 1
ATOM 2246 C CA . ASN A 1 638 ? 193.607 188.378 202.820 1.00 57.06 638 ASN B CA 1
ATOM 2247 C C . ASN A 1 638 ? 192.796 187.334 203.580 1.00 57.06 638 ASN B C 1
ATOM 2248 O O . ASN A 1 638 ? 193.199 186.935 204.676 1.00 57.06 638 ASN B O 1
ATOM 2253 N N . GLY A 1 639 ? 191.667 186.893 203.033 1.00 58.59 639 GLY B N 1
ATOM 2254 C CA . GLY A 1 639 ? 190.864 185.877 203.681 1.00 58.59 639 GLY B CA 1
ATOM 2255 C C . GLY A 1 639 ? 189.444 186.322 203.957 1.00 58.59 639 GLY B C 1
ATOM 2256 O O . GLY A 1 639 ? 188.501 185.542 203.797 1.00 58.59 639 GLY B O 1
ATOM 2257 N N . LYS A 1 640 ? 189.279 187.573 204.375 1.00 60.98 640 LYS B N 1
ATOM 2258 C CA . LYS A 1 640 ? 187.964 188.149 204.630 1.00 60.98 640 LYS B CA 1
ATOM 2259 C C . LYS A 1 640 ? 187.678 189.377 203.783 1.00 60.98 640 LYS B C 1
ATOM 2260 O O . LYS A 1 640 ? 186.577 189.504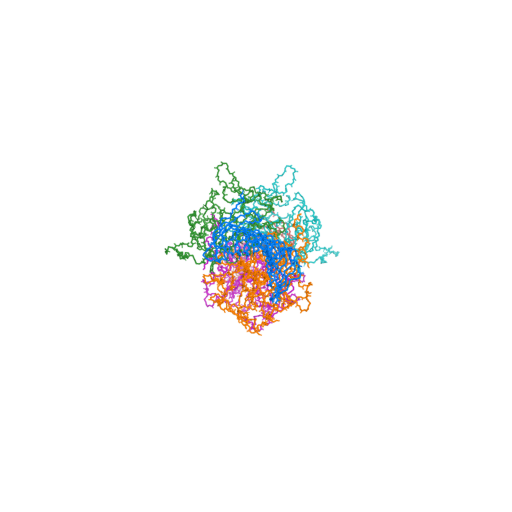 203.243 1.00 60.98 640 LYS B O 1
ATOM 2266 N N . LYS A 1 641 ? 188.643 190.280 203.646 1.00 56.97 641 LYS B N 1
ATOM 2267 C CA . LYS A 1 641 ? 188.490 191.457 202.809 1.00 56.97 641 LYS B CA 1
ATOM 2268 C C . LYS A 1 641 ? 189.088 191.200 201.428 1.00 56.97 641 LYS B C 1
ATOM 2269 O O . LYS A 1 641 ? 189.772 190.203 201.197 1.00 56.97 641 LYS B O 1
ATOM 2275 N N . PHE A 1 642 ? 188.820 192.122 200.505 1.00 54.86 642 PHE B N 1
ATOM 2276 C CA . PHE A 1 642 ? 189.310 192.015 199.137 1.00 54.86 642 PHE B CA 1
ATOM 2277 C C . PHE A 1 642 ? 189.291 193.397 198.504 1.00 54.86 642 PHE B C 1
ATOM 2278 O O . PHE A 1 642 ? 188.526 194.272 198.918 1.00 54.86 642 PHE B O 1
ATOM 2286 N N . GLU A 1 643 ? 190.134 193.574 197.486 1.00 53.08 643 GLU B N 1
ATOM 2287 C CA . GLU A 1 643 ? 190.090 194.777 196.660 1.00 53.08 643 GLU B CA 1
ATOM 2288 C C . GLU A 1 643 ? 190.765 194.521 195.320 1.00 53.08 643 GLU B C 1
ATOM 2289 O O . GLU A 1 643 ? 191.713 193.736 195.220 1.00 53.08 643 GLU B O 1
ATOM 2295 N N . ASN A 1 644 ? 190.252 195.201 194.295 1.00 47.37 644 ASN B N 1
ATOM 2296 C CA . ASN A 1 644 ? 190.837 195.258 192.964 1.00 47.37 644 ASN B CA 1
ATOM 2297 C C . ASN A 1 644 ? 191.379 196.660 192.718 1.00 47.37 644 ASN B C 1
ATOM 2298 O O . ASN A 1 644 ? 190.861 197.642 193.259 1.00 47.37 644 ASN B O 1
ATOM 2303 N N . PHE A 1 645 ? 192.415 196.755 191.883 1.00 47.73 645 PHE B N 1
ATOM 2304 C CA . PHE A 1 645 ? 193.075 198.040 191.652 1.00 47.73 645 PHE B CA 1
ATOM 2305 C C . PHE A 1 645 ? 193.835 197.972 190.334 1.00 47.73 645 PHE B C 1
ATOM 2306 O O . PHE A 1 645 ? 194.800 197.213 190.221 1.00 47.73 645 PHE B O 1
ATOM 2314 N N . TYR A 1 646 ? 193.418 198.762 189.351 1.00 47.48 646 TYR B N 1
ATOM 2315 C CA . TYR A 1 646 ? 194.166 198.894 188.110 1.00 47.48 646 TYR B CA 1
ATOM 2316 C C . TYR A 1 646 ? 194.970 200.184 188.132 1.00 47.48 646 TYR B C 1
ATOM 2317 O O . TYR A 1 646 ? 194.502 201.208 188.636 1.00 47.48 646 TYR B O 1
ATOM 2326 N N . ILE A 1 647 ? 196.174 200.132 187.568 1.00 49.76 647 ILE B N 1
ATOM 2327 C CA . ILE A 1 647 ? 196.981 201.326 187.344 1.00 49.76 647 ILE B CA 1
ATOM 2328 C C . ILE A 1 647 ? 197.934 201.054 186.183 1.00 49.76 647 ILE B C 1
ATOM 2329 O O . ILE A 1 647 ? 198.544 199.985 186.101 1.00 49.76 647 ILE B O 1
ATOM 2334 N N . GLY A 1 648 ? 198.029 202.006 185.258 1.00 51.10 648 GLY B N 1
ATOM 2335 C CA . GLY A 1 648 ? 199.003 201.920 184.188 1.00 51.10 648 GLY B CA 1
ATOM 2336 C C . GLY A 1 648 ? 198.451 201.772 182.785 1.00 51.10 648 GLY B C 1
ATOM 2337 O O . GLY A 1 648 ? 198.075 200.675 182.359 1.00 51.10 648 GLY B O 1
ATOM 2338 N N . TRP A 1 649 ? 198.363 202.907 182.083 1.00 50.65 649 TRP B N 1
ATOM 2339 C CA . TRP A 1 649 ? 198.242 203.041 180.630 1.00 50.65 649 TRP B CA 1
ATOM 2340 C C . TRP A 1 649 ? 196.931 202.552 180.014 1.00 50.65 649 TRP B C 1
ATOM 2341 O O . TRP A 1 649 ? 196.699 202.794 178.825 1.00 50.65 649 TRP B O 1
ATOM 2352 N N . GLY A 1 650 ? 196.062 201.914 180.800 1.00 50.94 650 GLY B N 1
ATOM 2353 C CA . GLY A 1 650 ? 194.748 201.481 180.338 1.00 50.94 650 GLY B CA 1
ATOM 2354 C C . GLY A 1 650 ? 194.744 200.525 179.163 1.00 50.94 650 GLY B C 1
ATOM 2355 O O . GLY A 1 650 ? 193.803 200.548 178.363 1.00 50.94 650 GLY B O 1
ATOM 2356 N N . HIS A 1 651 ? 195.765 199.685 179.032 1.00 51.19 651 HIS B N 1
ATOM 2357 C CA . HIS A 1 651 ? 195.963 198.899 177.823 1.00 51.19 651 HIS B CA 1
ATOM 2358 C C . HIS A 1 651 ? 196.018 197.409 178.135 1.00 51.19 651 HIS B C 1
ATOM 2359 O O . HIS A 1 651 ? 196.111 196.988 179.290 1.00 51.19 651 HIS B O 1
ATOM 2366 N N . LYS A 1 652 ? 195.964 196.616 177.069 1.00 51.02 652 LYS B N 1
ATOM 2367 C CA . LYS A 1 652 ? 196.031 195.165 177.138 1.00 51.02 652 LYS B CA 1
ATOM 2368 C C . LYS A 1 652 ? 197.419 194.679 176.729 1.00 51.02 652 LYS B C 1
ATOM 2369 O O . LYS A 1 652 ? 198.258 195.442 176.245 1.00 51.02 652 LYS B O 1
ATOM 2375 N N . TYR A 1 653 ? 197.654 193.385 176.935 1.00 59.81 653 TYR B N 1
ATOM 2376 C CA . TYR A 1 653 ? 198.908 192.746 176.567 1.00 59.81 653 TYR B CA 1
ATOM 2377 C C . TYR A 1 653 ? 198.625 191.477 175.781 1.00 59.81 653 TYR B C 1
ATOM 2378 O O . TYR A 1 653 ? 197.703 190.724 176.109 1.00 59.81 653 TYR B O 1
ATOM 2387 N N . CYS A 1 654 ? 199.422 191.247 174.743 1.00 66.84 654 CYS B N 1
ATOM 2388 C CA . CYS A 1 654 ? 199.375 190.023 173.961 1.00 66.84 654 CYS B CA 1
ATOM 2389 C C . CYS A 1 654 ? 200.777 189.435 173.889 1.00 66.84 654 CYS B C 1
ATOM 2390 O O . CYS A 1 654 ? 201.762 190.071 174.276 1.00 66.84 654 CYS B O 1
ATOM 2393 N N . VAL A 1 655 ? 200.865 188.203 173.382 1.00 74.58 655 VAL B N 1
ATOM 2394 C CA . VAL A 1 655 ? 202.168 187.574 173.201 1.00 74.58 655 VAL B CA 1
ATOM 2395 C C . VAL A 1 655 ? 202.905 188.196 172.017 1.00 74.58 655 VAL B C 1
ATOM 2396 O O . VAL A 1 655 ? 204.138 188.130 171.946 1.00 74.58 655 VAL B O 1
ATOM 2400 N N . GLU A 1 656 ? 202.183 188.844 171.107 1.00 73.88 656 GLU B N 1
ATOM 2401 C CA . GLU A 1 656 ? 202.765 189.599 170.010 1.00 73.88 656 GLU B CA 1
ATOM 2402 C C . GLU A 1 656 ? 202.404 191.072 170.147 1.00 73.88 656 GLU B C 1
ATOM 2403 O O . GLU A 1 656 ? 201.632 191.472 171.022 1.00 73.88 656 GLU B O 1
ATOM 2409 N N . ASN A 1 657 ? 202.980 191.882 169.264 1.00 63.09 657 ASN B N 1
ATOM 2410 C CA . ASN A 1 657 ? 202.701 193.307 169.253 1.00 63.09 657 ASN B CA 1
ATOM 2411 C C . ASN A 1 657 ? 201.315 193.578 168.670 1.00 63.09 657 ASN B C 1
ATOM 2412 O O . ASN A 1 657 ? 200.685 192.715 168.053 1.00 63.09 657 ASN B O 1
ATOM 2417 N N . TYR A 1 658 ? 200.843 194.805 168.873 1.00 60.64 658 TYR B N 1
ATOM 2418 C CA . TYR A 1 658 ? 199.509 195.182 168.428 1.00 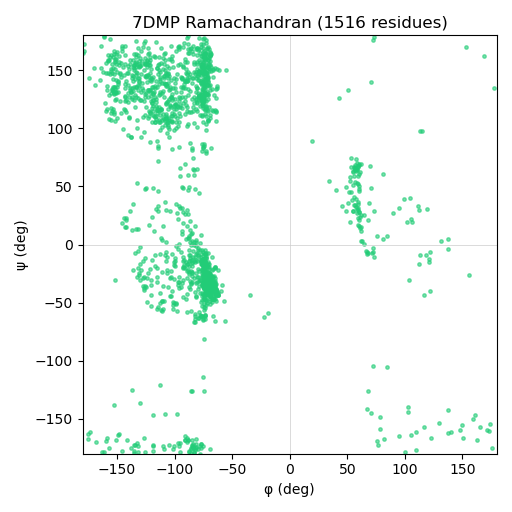60.64 658 TYR B CA 1
ATOM 2419 C C . TYR A 1 658 ? 199.487 195.386 166.919 1.00 60.64 658 TYR B C 1
ATOM 2420 O O . TYR A 1 658 ? 200.294 196.142 166.369 1.00 60.64 658 TYR B O 1
ATOM 2429 N N . THR A 1 659 ? 198.559 194.707 166.250 1.00 64.20 659 THR B N 1
ATOM 2430 C CA . THR A 1 659 ? 198.374 194.854 164.818 1.00 64.20 659 THR B CA 1
ATOM 2431 C C . THR A 1 659 ? 197.115 195.671 164.522 1.00 64.20 659 THR B C 1
ATOM 2432 O O . THR A 1 659 ? 196.159 195.662 165.306 1.00 64.20 659 THR B O 1
ATOM 2436 N N . PRO A 1 660 ? 197.113 196.456 163.441 1.00 64.59 660 PRO B N 1
ATOM 2437 C CA . PRO A 1 660 ? 195.883 197.135 163.044 1.00 64.59 660 PRO B CA 1
ATOM 2438 C C . PRO A 1 660 ? 194.868 196.137 162.524 1.00 64.59 660 PRO B C 1
ATOM 2439 O O . PRO A 1 660 ? 195.237 195.064 162.013 1.00 64.59 660 PRO B O 1
ATOM 2443 N N . PRO A 1 661 ? 193.574 196.427 162.657 1.00 63.32 661 PRO B N 1
ATOM 2444 C CA . PRO A 1 661 ? 192.553 195.479 162.199 1.00 63.32 661 PRO B CA 1
ATOM 2445 C C . PRO A 1 661 ? 192.500 195.391 160.681 1.00 63.32 661 PRO B C 1
ATOM 2446 O O . PRO A 1 661 ? 192.976 196.268 159.956 1.00 63.32 661 PRO B O 1
ATOM 2450 N N . SER A 1 662 ? 191.916 194.293 160.210 1.00 65.91 662 SER B N 1
ATOM 2451 C CA . SER A 1 662 ? 191.813 194.054 158.783 1.00 65.91 662 SER B CA 1
ATOM 2452 C C . SER A 1 662 ? 190.778 194.992 158.162 1.00 65.91 662 SER B C 1
ATOM 2453 O O . SER A 1 662 ? 189.789 195.351 158.807 1.00 65.91 662 SER B O 1
ATOM 2456 N N . PRO A 1 663 ? 190.998 195.424 156.922 1.00 67.35 663 PRO B N 1
ATOM 2457 C CA . PRO A 1 663 ? 190.009 196.263 156.238 1.00 67.35 663 PRO B CA 1
ATOM 2458 C C . PRO A 1 663 ? 188.757 195.471 155.908 1.00 67.35 663 PRO B C 1
ATOM 2459 O O . PRO A 1 663 ? 188.808 194.236 155.793 1.00 67.35 663 PRO B O 1
ATOM 2463 N N . PRO A 1 664 ? 187.612 196.138 155.769 1.00 65.81 664 PRO B N 1
ATOM 2464 C CA . PRO A 1 664 ? 186.374 195.440 155.392 1.00 65.81 664 PRO B CA 1
ATOM 2465 C C . PRO A 1 664 ? 186.435 194.950 153.955 1.00 65.81 664 PRO B C 1
ATOM 2466 O O . PRO A 1 664 ? 187.308 195.384 153.186 1.00 65.81 664 PRO B O 1
ATOM 2470 N N . PRO A 1 665 ? 185.553 194.021 153.564 1.00 68.38 665 PRO B N 1
ATOM 2471 C CA . PRO A 1 665 ? 185.483 193.621 152.152 1.00 68.38 665 PRO B CA 1
ATOM 2472 C C . PRO A 1 665 ? 185.064 194.779 151.257 1.00 68.38 665 PRO B C 1
ATOM 2473 O O . PRO A 1 665 ? 184.344 195.690 151.672 1.00 68.38 665 PRO B O 1
ATOM 2477 N N . VAL A 1 666 ? 185.535 194.731 150.007 1.00 65.54 666 VAL B N 1
ATOM 2478 C CA . VAL A 1 666 ? 185.476 195.896 149.126 1.00 65.54 666 VAL B CA 1
ATOM 2479 C C . VAL A 1 666 ? 184.143 196.070 148.422 1.00 65.54 666 VAL B C 1
ATOM 2480 O O . VAL A 1 666 ? 184.018 197.009 147.622 1.00 65.54 666 VAL B O 1
ATOM 2484 N N . TYR A 1 667 ? 183.155 195.206 148.698 1.00 70.61 667 TYR B N 1
ATOM 2485 C CA . TYR A 1 667 ? 181.793 195.274 148.151 1.00 70.61 667 TYR B CA 1
ATOM 2486 C C . TYR A 1 667 ? 181.812 195.232 146.618 1.00 70.61 667 TYR B C 1
ATOM 2487 O O . TYR A 1 667 ? 181.579 196.234 145.940 1.00 70.61 667 TYR B O 1
ATOM 2496 N N . GLN A 1 668 ? 182.172 194.046 146.112 1.00 74.17 668 GLN B N 1
ATOM 2497 C CA . GLN A 1 668 ? 182.392 193.801 144.687 1.00 74.17 668 GLN B CA 1
ATOM 2498 C C . GLN A 1 668 ? 181.180 194.183 143.838 1.00 74.17 668 GLN B C 1
ATOM 2499 O O . GLN A 1 668 ? 180.030 194.115 144.282 1.00 74.17 668 GLN B O 1
ATOM 2505 N N . GLU A 1 669 ? 181.461 194.588 142.601 1.00 75.93 669 GLU B N 1
ATOM 2506 C CA . GLU A 1 669 ? 180.494 195.282 141.762 1.00 75.93 669 GLU B CA 1
ATOM 2507 C C . GLU A 1 669 ? 179.429 194.321 141.233 1.00 75.93 669 GLU B C 1
ATOM 2508 O O . GLU A 1 669 ? 179.458 193.109 141.468 1.00 75.93 669 GLU B O 1
ATOM 2514 N N . TYR A 1 670 ? 178.477 194.887 140.501 1.00 86.04 670 TYR B N 1
ATOM 2515 C CA . TYR A 1 670 ? 177.377 194.104 139.955 1.00 86.04 670 TYR B CA 1
ATOM 2516 C C . TYR A 1 670 ? 177.859 193.288 138.761 1.00 86.04 670 TYR B C 1
ATOM 2517 O O . TYR A 1 670 ? 178.553 193.826 137.890 1.00 86.04 670 TYR B O 1
ATOM 2526 N N . PRO A 1 671 ? 177.527 192.001 138.685 1.00 91.12 671 PRO B N 1
ATOM 2527 C CA . PRO A 1 671 ? 177.954 191.199 137.535 1.00 91.12 671 PRO B CA 1
ATOM 2528 C C . PRO A 1 671 ? 177.128 191.510 136.296 1.00 91.12 671 PRO B C 1
ATOM 2529 O O . PRO A 1 671 ? 175.936 191.817 136.372 1.00 91.12 671 PRO B O 1
ATOM 2533 N N . SER A 1 672 ? 177.786 191.428 135.143 1.00 96.31 672 SER B N 1
ATOM 2534 C CA . SER A 1 672 ? 177.144 191.710 133.861 1.00 96.31 672 SER B CA 1
ATOM 2535 C C . SER A 1 672 ? 176.346 190.484 133.436 1.00 96.31 672 SER B C 1
ATOM 2536 O O . SER A 1 672 ? 176.903 189.507 132.932 1.00 96.31 672 SER B O 1
ATOM 2539 N N . GLY A 1 673 ? 175.032 190.534 133.641 1.00 102.89 673 GLY B N 1
ATOM 2540 C CA . GLY A 1 673 ? 174.159 189.451 133.257 1.00 102.89 673 GLY B CA 1
ATOM 2541 C C . GLY A 1 673 ? 173.135 189.887 132.229 1.00 102.89 673 GLY B C 1
ATOM 2542 O O . GLY A 1 673 ? 173.401 190.743 131.381 1.00 102.89 673 GLY B O 1
ATOM 2543 N N . PRO A 1 674 ? 171.936 189.297 132.283 1.00 105.36 674 PRO B N 1
ATOM 2544 C CA . PRO A 1 674 ? 170.883 189.702 131.339 1.00 105.36 674 PRO B CA 1
ATOM 2545 C C . PRO A 1 674 ? 170.277 191.059 131.651 1.00 105.36 674 PRO B C 1
ATOM 2546 O O . PRO A 1 674 ? 169.724 191.692 130.744 1.00 105.36 674 PRO B O 1
ATOM 2550 N N . GLU A 1 675 ? 170.362 191.524 132.897 1.00 103.17 675 GLU B N 1
ATOM 2551 C CA . GLU A 1 675 ? 169.825 192.826 133.268 1.00 103.17 675 GLU B CA 1
ATOM 2552 C C . GLU A 1 675 ? 170.778 193.973 132.958 1.00 103.17 675 GLU B C 1
ATOM 2553 O O . GLU A 1 675 ? 170.353 195.132 132.983 1.00 103.17 675 GLU B O 1
ATOM 2559 N N . ILE A 1 676 ? 172.042 193.682 132.673 1.00 102.68 676 ILE B N 1
ATOM 2560 C CA . ILE A 1 676 ? 173.025 194.702 132.321 1.00 102.68 676 ILE B CA 1
ATOM 2561 C C . ILE A 1 676 ? 173.255 194.753 130.817 1.00 102.68 676 ILE B C 1
ATOM 2562 O O . ILE A 1 676 ? 173.216 195.824 130.210 1.00 102.68 676 ILE B O 1
ATOM 2567 N N . THR A 1 677 ? 173.487 193.600 130.196 1.00 109.53 677 THR B N 1
ATOM 2568 C CA . THR A 1 677 ? 173.649 193.543 128.753 1.00 109.53 677 THR B CA 1
ATOM 2569 C C . THR A 1 677 ? 172.298 193.691 128.058 1.00 109.53 677 THR B C 1
ATOM 2570 O O . THR A 1 677 ? 171.236 193.468 128.647 1.00 109.53 677 THR B O 1
ATOM 2574 N N . GLU A 1 678 ? 172.348 194.075 126.785 1.00 112.69 678 GLU B N 1
ATOM 2575 C CA . GLU A 1 678 ? 171.139 194.315 126.014 1.00 112.69 678 GLU B CA 1
ATOM 2576 C C . GLU A 1 678 ? 171.377 193.908 124.567 1.00 112.69 678 GLU B C 1
ATOM 2577 O O . GLU A 1 678 ? 172.502 193.610 124.158 1.00 112.69 678 GLU B O 1
ATOM 2583 N N . MET A 1 679 ? 170.294 193.900 123.792 1.00 119.55 679 MET B N 1
ATOM 2584 C CA . MET A 1 679 ? 170.363 193.577 122.375 1.00 119.55 679 MET B CA 1
ATOM 2585 C C . MET A 1 679 ? 170.858 194.779 121.574 1.00 119.55 679 MET B C 1
ATOM 2586 O O . MET A 1 679 ? 171.103 195.866 122.107 1.00 119.55 679 MET B O 1
ATOM 2591 N N . ASN A 1 680 ? 171.002 194.579 120.264 1.00 123.74 680 ASN B N 1
ATOM 2592 C CA . ASN A 1 680 ? 171.669 195.567 119.424 1.00 123.74 680 ASN B CA 1
ATOM 2593 C C . ASN A 1 680 ? 170.722 196.693 119.016 1.00 123.74 680 ASN B C 1
ATOM 2594 O O . ASN A 1 680 ? 170.914 197.850 119.410 1.00 123.74 680 ASN B O 1
ATOM 2599 N N . ASP A 1 681 ? 169.672 196.365 118.249 1.00 127.24 681 ASP B N 1
ATOM 2600 C CA . ASP A 1 681 ? 168.742 197.358 117.719 1.00 127.24 681 ASP B CA 1
ATOM 2601 C C . ASP A 1 681 ? 167.486 196.668 117.219 1.00 127.24 681 ASP B C 1
ATOM 2602 O O . ASP A 1 681 ? 167.584 195.574 116.645 1.00 127.24 681 ASP B O 1
ATOM 2607 N N . PRO A 1 682 ? 166.304 197.256 117.417 1.00 129.11 682 PRO B N 1
ATOM 2608 C CA . PRO A 1 682 ? 165.100 196.746 116.743 1.00 129.11 682 PRO B CA 1
ATOM 2609 C C . PRO A 1 682 ? 165.086 197.139 115.274 1.00 129.11 682 PRO B C 1
ATOM 2610 O O . PRO A 1 682 ? 164.448 198.127 114.896 1.00 129.11 682 PRO B O 1
ATOM 2614 N N . SER A 1 683 ? 165.776 196.365 114.440 1.00 131.94 683 SER B N 1
ATOM 2615 C CA . SER A 1 683 ? 166.066 196.749 113.064 1.00 131.94 683 SER B CA 1
ATOM 2616 C C . SER A 1 683 ? 164.841 196.553 112.165 1.00 131.94 683 SER B C 1
ATOM 2617 O O . SER A 1 683 ? 163.739 196.225 112.616 1.00 131.94 683 SER B O 1
ATOM 2620 N N . VAL A 1 684 ? 165.040 196.753 110.859 1.00 132.40 684 VAL B N 1
ATOM 2621 C CA . VAL A 1 684 ? 163.930 196.774 109.911 1.00 132.40 684 VAL B CA 1
ATOM 2622 C C . VAL A 1 684 ? 163.425 195.362 109.619 1.00 132.40 684 VAL B C 1
ATOM 2623 O O . VAL A 1 684 ? 162.239 195.170 109.321 1.00 132.40 684 VAL B O 1
ATOM 2627 N N . GLU A 1 685 ? 164.300 194.353 109.728 1.00 133.74 685 GLU B N 1
ATOM 2628 C CA . GLU A 1 685 ? 163.979 193.002 109.275 1.00 133.74 685 GLU B CA 1
ATOM 2629 C C . GLU A 1 685 ? 162.931 192.305 110.137 1.00 133.74 685 GLU B C 1
ATOM 2630 O O . GLU A 1 685 ? 162.293 191.358 109.662 1.00 133.74 685 GLU B O 1
ATOM 2636 N N . GLU A 1 686 ? 162.735 192.745 111.379 1.00 134.96 686 GLU B N 1
ATOM 2637 C CA . GLU A 1 686 ? 161.667 192.214 112.219 1.00 134.96 686 GLU B CA 1
ATOM 2638 C C . GLU A 1 686 ? 160.474 193.156 112.338 1.00 134.96 686 GLU B C 1
ATOM 2639 O O . GLU A 1 686 ? 159.343 192.689 112.507 1.00 134.96 686 GLU B O 1
ATOM 2645 N N . GLU A 1 687 ? 160.686 194.471 112.231 1.00 134.10 687 GLU B N 1
ATOM 2646 C CA . GLU A 1 687 ? 159.561 195.398 112.257 1.00 134.10 687 GLU B CA 1
ATOM 2647 C C . GLU A 1 687 ? 158.794 195.418 110.941 1.00 134.10 687 GLU B C 1
ATOM 2648 O O . GLU A 1 687 ? 157.654 195.895 110.912 1.00 134.10 687 GLU B O 1
ATOM 2654 N N . GLN A 1 688 ? 159.385 194.909 109.856 1.00 136.55 688 GLN B N 1
ATOM 2655 C CA . GLN A 1 688 ? 158.654 194.732 108.609 1.00 136.55 688 GLN B CA 1
ATOM 2656 C C . GLN A 1 688 ? 157.884 193.420 108.567 1.00 136.55 688 GLN B C 1
ATOM 2657 O O . GLN A 1 688 ? 157.009 193.256 107.708 1.00 136.55 688 GLN B O 1
ATOM 2663 N N . ALA A 1 689 ? 158.187 192.489 109.473 1.00 139.63 689 ALA B N 1
ATOM 2664 C CA . ALA A 1 689 ? 157.437 191.248 109.601 1.00 139.63 689 ALA B CA 1
ATOM 2665 C C . ALA A 1 689 ? 156.427 191.281 110.739 1.00 139.63 689 ALA B C 1
ATOM 2666 O O . ALA A 1 689 ? 155.507 190.457 110.752 1.00 139.63 689 ALA B O 1
ATOM 2668 N N . PHE A 1 690 ? 156.579 192.207 111.689 1.00 138.02 690 PHE B N 1
ATOM 2669 C CA . PHE A 1 690 ? 155.595 192.349 112.756 1.00 138.02 690 PHE B CA 1
ATOM 2670 C C . PHE A 1 690 ? 154.312 193.018 112.275 1.00 138.02 690 PHE B C 1
ATOM 2671 O O . PHE A 1 690 ? 153.275 192.889 112.936 1.00 138.02 690 PHE B O 1
ATOM 2679 N N . ARG A 1 691 ? 154.357 193.724 111.141 1.00 139.47 691 ARG B N 1
ATOM 2680 C CA . ARG A 1 691 ? 153.155 194.357 110.607 1.00 139.47 691 ARG B CA 1
ATOM 2681 C C . ARG A 1 691 ? 152.186 193.323 110.047 1.00 139.47 691 ARG B C 1
ATOM 2682 O O . ARG A 1 691 ? 150.972 193.417 110.267 1.00 139.47 691 ARG B O 1
ATOM 2690 N N . MET A 1 692 ? 152.700 192.331 109.321 1.00 142.33 692 MET B N 1
ATOM 2691 C CA . MET A 1 692 ? 151.861 191.275 108.771 1.00 142.33 692 MET B CA 1
ATOM 2692 C C . MET A 1 692 ? 151.522 190.196 109.790 1.00 142.33 692 MET B C 1
ATOM 2693 O O . MET A 1 692 ? 150.610 189.399 109.542 1.00 142.33 692 MET B O 1
ATOM 2698 N N . THR A 1 693 ? 152.222 190.149 110.918 1.00 143.23 693 THR B N 1
ATOM 2699 C CA . THR A 1 693 ? 151.955 189.153 111.949 1.00 143.23 693 THR B CA 1
ATOM 2700 C C . THR A 1 693 ? 150.721 189.533 112.762 1.00 143.23 693 THR B C 1
ATOM 2701 O O . THR A 1 693 ? 150.582 190.673 113.205 1.00 143.23 693 THR B O 1
ATOM 2705 N N . LEU B 1 277 ? 234.322 199.443 207.934 1.00 86.76 277 LEU b N 1
ATOM 2706 C CA . LEU B 1 277 ? 233.177 200.312 208.174 1.00 86.76 277 LEU b CA 1
ATOM 2707 C C . LEU B 1 277 ? 232.115 199.599 209.008 1.00 86.76 277 LEU b C 1
ATOM 2708 O O . LEU B 1 277 ? 231.853 198.414 208.801 1.00 86.76 277 LEU b O 1
ATOM 2713 N N . PRO B 1 278 ? 231.509 200.320 209.957 1.00 85.99 278 PRO b N 1
ATOM 2714 C CA . PRO B 1 278 ? 230.444 199.709 210.769 1.00 85.99 278 PRO b CA 1
ATOM 2715 C C . PRO B 1 278 ? 229.142 199.510 210.014 1.00 85.99 278 PRO b C 1
ATOM 2716 O O . PRO B 1 278 ? 228.302 198.722 210.466 1.00 85.99 278 PRO b O 1
ATOM 2720 N N . ALA B 1 279 ? 228.952 200.192 208.880 1.00 81.74 279 ALA b N 1
ATOM 2721 C CA . ALA B 1 279 ? 227.717 200.045 208.117 1.00 81.74 279 ALA b CA 1
ATOM 2722 C C . ALA B 1 279 ? 227.633 198.676 207.454 1.00 81.74 279 ALA b C 1
ATOM 2723 O O . ALA B 1 279 ? 226.582 198.025 207.495 1.00 81.74 279 ALA b O 1
ATOM 2725 N N . TYR B 1 280 ? 228.734 198.214 206.854 1.00 80.45 280 TYR b N 1
ATOM 2726 C CA . TYR B 1 280 ? 228.757 196.874 206.277 1.00 80.45 280 TYR b CA 1
ATOM 2727 C C . TYR B 1 280 ? 228.672 195.797 207.352 1.00 80.45 280 TYR b C 1
ATOM 2728 O O . TYR B 1 280 ? 228.090 194.732 207.115 1.00 80.45 280 TYR b O 1
ATOM 2737 N N . GLU B 1 281 ? 229.220 196.067 208.541 1.00 82.92 281 GLU b N 1
ATOM 2738 C CA . GLU B 1 281 ? 229.139 195.107 209.637 1.00 82.92 281 GLU b CA 1
ATOM 2739 C C . GLU B 1 281 ? 227.722 195.013 210.190 1.00 82.92 281 GLU b C 1
ATOM 2740 O O . GLU B 1 281 ? 227.281 193.932 210.598 1.00 82.92 281 GLU b O 1
ATOM 2746 N N . ILE B 1 282 ? 226.993 196.131 210.215 1.00 79.41 282 ILE b N 1
ATOM 2747 C CA . ILE B 1 282 ? 225.606 196.083 210.664 1.00 79.41 282 ILE b CA 1
ATOM 2748 C C . ILE B 1 282 ? 224.670 195.633 209.546 1.00 79.41 282 ILE b C 1
ATOM 2749 O O . ILE B 1 282 ? 223.523 195.256 209.819 1.00 79.41 282 ILE b O 1
ATOM 2754 N N . ALA B 1 283 ? 225.133 195.645 208.292 1.00 77.16 283 ALA b N 1
ATOM 2755 C CA . ALA B 1 283 ? 224.319 195.124 207.200 1.00 77.16 283 ALA b CA 1
ATOM 2756 C C . ALA B 1 283 ? 224.487 193.619 207.037 1.00 77.16 283 ALA b C 1
ATOM 2757 O O . ALA B 1 283 ? 223.534 192.927 206.659 1.00 77.16 283 ALA b O 1
ATOM 2759 N N . GLU B 1 284 ? 225.685 193.092 207.305 1.00 78.29 284 GLU b N 1
ATOM 2760 C CA . GLU B 1 284 ? 225.915 191.662 207.133 1.00 78.29 284 GLU b CA 1
ATOM 2761 C C . GLU B 1 284 ? 225.310 190.829 208.255 1.00 78.29 284 GLU b C 1
ATOM 2762 O O . GLU B 1 284 ? 225.064 189.635 208.053 1.00 78.29 284 GLU b O 1
ATOM 2768 N N . THR B 1 285 ? 225.061 191.422 209.424 1.00 74.45 285 THR b N 1
ATOM 2769 C CA . THR B 1 285 ? 224.399 190.698 210.501 1.00 74.45 285 THR b CA 1
ATOM 2770 C C . THR B 1 285 ? 222.886 190.684 210.346 1.00 74.45 285 THR b C 1
ATOM 2771 O O . THR B 1 285 ? 222.210 189.948 211.073 1.00 74.45 285 THR b O 1
ATOM 2775 N N . GLN B 1 286 ? 222.343 191.476 209.425 1.00 69.77 286 GLN b N 1
ATOM 2776 C CA . GLN B 1 286 ? 220.923 191.457 209.106 1.00 69.77 286 GLN b CA 1
ATOM 2777 C C . GLN B 1 286 ? 220.572 190.415 208.053 1.00 69.77 286 GLN b C 1
ATOM 2778 O O . GLN B 1 286 ? 219.406 190.324 207.659 1.00 69.77 286 GLN b O 1
ATOM 2784 N N . LYS B 1 287 ? 221.552 189.629 207.593 1.00 74.30 287 LYS b N 1
ATOM 2785 C CA . LYS B 1 287 ? 221.289 188.577 206.618 1.00 74.30 287 LYS b CA 1
ATOM 2786 C C . LYS B 1 287 ? 220.489 187.425 207.209 1.00 74.30 287 LYS b C 1
ATOM 2787 O O . LYS B 1 287 ? 219.808 186.713 206.464 1.00 74.30 287 LYS b O 1
ATOM 2793 N N . ALA B 1 288 ? 220.554 187.227 208.527 1.00 67.52 288 ALA b N 1
ATOM 2794 C CA . ALA B 1 288 ? 219.752 186.198 209.176 1.00 67.52 288 ALA b CA 1
ATOM 2795 C C . ALA B 1 288 ? 218.285 186.586 209.289 1.00 67.52 288 ALA b C 1
ATOM 2796 O O . ALA B 1 288 ? 217.447 185.717 209.552 1.00 67.52 288 ALA b O 1
ATOM 2798 N N . LEU B 1 289 ? 217.958 187.868 209.104 1.00 64.07 289 LEU b N 1
ATOM 2799 C CA . LEU B 1 289 ? 216.561 188.284 209.113 1.00 64.07 289 LEU b CA 1
ATOM 2800 C C . LEU B 1 289 ? 215.847 187.845 207.842 1.00 64.07 289 LEU b C 1
ATOM 2801 O O . LEU B 1 289 ? 214.713 187.358 207.899 1.00 64.07 289 LEU b O 1
ATOM 2806 N N . PHE B 1 290 ? 216.498 188.000 206.689 1.00 66.17 290 PHE b N 1
ATOM 2807 C CA . PHE B 1 290 ? 215.895 187.660 205.399 1.00 66.17 290 PHE b CA 1
ATOM 2808 C C . PHE B 1 290 ? 216.221 186.208 205.046 1.00 66.17 290 PHE b C 1
ATOM 2809 O O . PHE B 1 290 ? 216.977 185.904 204.122 1.00 66.17 290 PHE b O 1
ATOM 2817 N N . LEU B 1 291 ? 215.623 185.302 205.813 1.00 69.93 291 LEU b N 1
ATOM 2818 C CA . LEU B 1 291 ? 215.817 183.873 205.600 1.00 69.93 291 LEU b CA 1
ATOM 2819 C C . LEU B 1 291 ? 214.596 183.086 206.063 1.00 69.93 291 LEU b C 1
ATOM 2820 O O . LEU B 1 291 ? 214.159 182.141 205.405 1.00 69.93 291 LEU b O 1
ATOM 2825 N N . SER B 1 310 ? 201.304 182.179 217.071 1.00 58.18 310 SER b N 1
ATOM 2826 C CA . SER B 1 310 ? 202.724 182.517 217.100 1.00 58.18 310 SER b CA 1
ATOM 2827 C C . SER B 1 310 ? 202.909 184.028 217.144 1.00 58.18 310 SER b C 1
ATOM 2828 O O . SER B 1 310 ? 202.167 184.730 217.827 1.00 58.18 310 SER b O 1
ATOM 2831 N N . LEU B 1 311 ? 203.892 184.529 216.407 1.00 60.63 311 LEU b N 1
ATOM 2832 C CA . LEU B 1 311 ? 204.153 185.960 216.386 1.00 60.63 311 LEU b CA 1
ATOM 2833 C C . LEU B 1 311 ? 202.966 186.714 215.800 1.00 60.63 311 LEU b C 1
ATOM 2834 O O . LEU B 1 311 ? 202.430 186.325 214.765 1.00 60.63 311 LEU b O 1
ATOM 2839 N N . PRO B 1 312 ? 202.561 187.808 216.459 1.00 61.16 312 PRO b N 1
ATOM 2840 C CA . PRO B 1 312 ? 201.438 188.650 216.039 1.00 61.16 312 PRO b CA 1
ATOM 2841 C C . PRO B 1 312 ? 201.833 189.457 214.820 1.00 61.16 312 PRO b C 1
ATOM 2842 O O . PRO B 1 312 ? 203.002 189.816 214.708 1.00 61.16 312 PRO b O 1
ATOM 2846 N N . ASN B 1 313 ? 200.895 189.756 213.930 1.00 60.03 313 ASN b N 1
ATOM 2847 C CA . ASN B 1 313 ? 201.257 190.534 212.760 1.00 60.03 313 ASN b CA 1
ATOM 2848 C C . ASN B 1 313 ? 201.692 191.890 213.279 1.00 60.03 313 ASN b C 1
ATOM 2849 O O . ASN B 1 313 ? 200.954 192.546 214.008 1.00 60.03 313 ASN b O 1
ATOM 2854 N N . VAL B 1 314 ? 202.886 192.316 212.888 1.00 56.38 314 VAL b N 1
ATOM 2855 C CA . VAL B 1 314 ? 203.413 193.598 213.333 1.00 56.38 314 VAL b CA 1
ATOM 2856 C C . VAL B 1 314 ? 203.168 194.705 212.327 1.00 56.38 314 VAL b C 1
ATOM 2857 O O . VAL B 1 314 ? 202.981 195.858 212.699 1.00 56.38 314 VAL b O 1
ATOM 2861 N N . MET B 1 315 ? 203.173 194.348 211.048 1.00 58.28 315 MET b N 1
ATOM 2862 C CA . MET B 1 315 ? 202.971 195.328 209.994 1.00 58.28 315 MET b CA 1
ATOM 2863 C C . MET B 1 315 ? 201.596 195.974 210.049 1.00 58.28 315 MET b C 1
ATOM 2864 O O . MET B 1 315 ? 201.472 197.183 209.887 1.00 58.28 315 MET b O 1
ATOM 2869 N N . GLU B 1 316 ? 200.562 195.173 210.286 1.00 60.84 316 GLU b N 1
ATOM 2870 C CA . GLU B 1 316 ? 199.215 195.715 210.363 1.00 60.84 316 GLU b CA 1
ATOM 2871 C C . GLU B 1 316 ? 199.118 196.666 211.542 1.00 60.84 316 GLU b C 1
ATOM 2872 O O . GLU B 1 316 ? 198.543 197.745 211.436 1.00 60.84 316 GLU b O 1
ATOM 2878 N N . SER B 1 317 ? 199.693 196.255 212.667 1.00 58.04 317 SER b N 1
ATOM 2879 C CA . SER B 1 317 ? 199.702 197.077 213.866 1.00 58.04 317 SER b CA 1
ATOM 2880 C C . SER B 1 317 ? 200.509 198.343 213.617 1.00 58.04 317 SER b C 1
ATOM 2881 O O . SER B 1 317 ? 200.125 199.425 214.043 1.00 58.04 317 SER b O 1
ATOM 2884 N N . ALA B 1 318 ? 201.630 198.200 212.919 1.00 58.43 318 ALA b N 1
ATOM 2885 C CA . ALA B 1 318 ? 202.483 199.339 212.599 1.00 58.43 318 ALA b CA 1
ATOM 2886 C C . ALA B 1 318 ? 201.741 200.322 211.708 1.00 58.43 318 ALA b C 1
ATOM 2887 O O . ALA B 1 318 ? 201.866 201.534 211.869 1.00 58.43 318 ALA b O 1
ATOM 2889 N N . TYR B 1 319 ? 200.982 199.795 210.755 1.00 60.13 319 TYR b N 1
ATOM 2890 C CA . TYR B 1 319 ? 200.213 200.634 209.853 1.00 60.13 319 TYR b CA 1
ATOM 2891 C C . TYR B 1 319 ? 199.154 201.394 210.634 1.00 60.13 319 TYR b C 1
ATOM 2892 O O . TYR B 1 319 ? 198.843 202.536 210.308 1.00 60.13 319 TYR b O 1
ATOM 2901 N N . TYR B 1 320 ? 198.598 200.767 211.666 1.00 58.22 320 TYR b N 1
ATOM 2902 C CA . TYR B 1 320 ? 197.577 201.436 212.461 1.00 58.22 320 TYR b CA 1
ATOM 2903 C C . TYR B 1 320 ? 198.236 202.451 213.383 1.00 58.22 320 TYR b C 1
ATOM 2904 O O . TYR B 1 320 ? 197.740 203.559 213.560 1.00 58.22 320 TYR b O 1
ATOM 2913 N N . PHE B 1 321 ? 199.359 202.056 213.977 1.00 58.50 321 PHE b N 1
ATOM 2914 C CA . PHE B 1 321 ? 200.117 202.930 214.864 1.00 58.50 321 PHE b CA 1
ATOM 2915 C C . PHE B 1 321 ? 200.663 204.125 214.097 1.00 58.50 321 PHE b C 1
ATOM 2916 O O . PHE B 1 321 ? 200.696 205.239 214.609 1.00 58.50 321 PHE b O 1
ATOM 2924 N N . GLU B 1 322 ? 201.103 203.885 212.865 1.00 65.75 322 GLU b N 1
ATOM 2925 C CA . GLU B 1 322 ? 201.608 204.956 212.014 1.00 65.75 322 GLU b CA 1
ATOM 2926 C C . GLU B 1 322 ? 200.485 205.948 211.734 1.00 65.75 322 GLU b C 1
ATOM 2927 O O . GLU B 1 322 ? 200.697 207.158 211.751 1.00 65.75 322 GLU b O 1
ATOM 2933 N N . GLN B 1 323 ? 199.289 205.427 211.473 1.00 67.08 323 GLN b N 1
ATOM 2934 C CA . GLN B 1 323 ? 198.124 206.259 211.243 1.00 67.08 323 GLN b CA 1
ATOM 2935 C C . GLN B 1 323 ? 197.856 207.006 212.533 1.00 67.08 323 GLN b C 1
ATOM 2936 O O . GLN B 1 323 ? 197.493 208.180 212.518 1.00 67.08 323 GLN b O 1
ATOM 2942 N N . ALA B 1 324 ? 198.036 206.318 213.657 1.00 61.50 324 ALA b N 1
ATOM 2943 C CA . ALA B 1 324 ? 197.817 206.945 214.954 1.00 61.50 324 ALA b CA 1
ATOM 2944 C C . ALA B 1 324 ? 198.814 208.063 215.219 1.00 61.50 324 ALA b C 1
ATOM 2945 O O . ALA B 1 324 ? 198.493 209.017 215.937 1.00 61.50 324 ALA b O 1
ATOM 2947 N N . GLY B 1 325 ? 200.015 207.967 214.656 1.00 62.38 325 GLY b N 1
ATOM 2948 C CA . GLY B 1 325 ? 201.034 208.974 214.868 1.00 62.38 325 GLY b CA 1
ATOM 2949 C C . GLY B 1 325 ? 202.050 208.575 215.916 1.00 62.38 325 GLY b C 1
ATOM 2950 O O . GLY B 1 325 ? 202.493 209.411 216.709 1.00 62.38 325 GLY b O 1
ATOM 2951 N N . VAL B 1 326 ? 202.430 207.297 215.930 1.00 58.94 326 VAL b N 1
ATOM 2952 C CA . VAL B 1 326 ? 203.367 206.771 216.915 1.00 58.94 326 VAL b CA 1
ATOM 2953 C C . VAL B 1 326 ? 204.070 205.568 216.296 1.00 58.94 326 VAL b C 1
ATOM 2954 O O . VAL B 1 326 ? 203.616 205.000 215.300 1.00 58.94 326 VAL b O 1
ATOM 2958 N N . GLY B 1 327 ? 205.212 205.201 216.871 1.00 62.51 327 GLY b N 1
ATOM 2959 C CA . GLY B 1 327 ? 205.935 204.032 216.415 1.00 62.51 327 GLY b CA 1
ATOM 2960 C C . GLY B 1 327 ? 207.133 204.363 215.554 1.00 62.51 327 GLY b C 1
ATOM 2961 O O . GLY B 1 327 ? 207.823 205.360 215.788 1.00 62.51 327 GLY b O 1
ATOM 2962 N N . LEU B 1 328 ? 207.393 203.529 214.552 1.00 61.11 328 LEU b N 1
ATOM 2963 C CA . LEU B 1 328 ? 208.525 203.701 213.659 1.00 61.11 328 LEU b CA 1
ATOM 2964 C C . LEU B 1 328 ? 208.035 203.766 212.219 1.00 61.11 328 LEU b C 1
ATOM 2965 O O . LEU B 1 328 ? 206.938 203.305 211.893 1.00 61.11 328 LEU b O 1
ATOM 2970 N N . GLY B 1 329 ? 208.862 204.358 211.357 1.00 64.48 329 GLY b N 1
ATOM 2971 C CA . GLY B 1 329 ? 208.554 204.384 209.943 1.00 64.48 329 GLY b CA 1
ATOM 2972 C C . GLY B 1 329 ? 208.652 203.007 209.318 1.00 64.48 329 GLY b C 1
ATOM 2973 O O . GLY B 1 329 ? 209.265 202.088 209.861 1.00 64.48 329 GLY b O 1
ATOM 2974 N N . THR B 1 330 ? 208.064 202.866 208.129 1.00 70.35 330 THR b N 1
ATOM 2975 C CA . THR B 1 330 ? 207.913 201.547 207.519 1.00 70.35 330 THR b CA 1
ATOM 2976 C C . THR B 1 330 ? 209.162 201.060 206.780 1.00 70.35 330 THR b C 1
ATOM 2977 O O . THR B 1 330 ? 209.084 200.518 205.672 1.00 70.35 330 THR b O 1
ATOM 2981 N N . ASP B 1 331 ? 210.314 201.177 207.434 1.00 66.51 331 ASP b N 1
ATOM 2982 C CA . ASP B 1 331 ? 211.549 200.530 207.005 1.00 66.51 331 ASP b CA 1
ATOM 2983 C C . ASP B 1 331 ? 212.277 199.816 208.136 1.00 66.51 331 ASP b C 1
ATOM 2984 O O . ASP B 1 331 ? 212.961 198.822 207.875 1.00 66.51 331 ASP b O 1
ATOM 2989 N N . GLU B 1 332 ? 212.129 200.261 209.385 1.00 61.63 332 GLU b N 1
ATOM 2990 C CA . GLU B 1 332 ? 212.724 199.593 210.532 1.00 61.63 332 GLU b CA 1
ATOM 2991 C C . GLU B 1 332 ? 211.717 198.778 211.334 1.00 61.63 332 GLU b C 1
ATOM 2992 O O . GLU B 1 332 ? 212.118 197.832 212.020 1.00 61.63 332 GLU b O 1
ATOM 2998 N N . THR B 1 333 ? 210.422 199.100 211.249 1.00 57.86 333 THR b N 1
ATOM 2999 C CA . THR B 1 333 ? 209.410 198.293 211.920 1.00 57.86 333 THR b CA 1
ATOM 3000 C C . THR B 1 333 ? 209.147 196.973 211.209 1.00 57.86 333 THR b C 1
ATOM 3001 O O . THR B 1 333 ? 208.459 196.112 211.768 1.00 57.86 333 THR b O 1
ATOM 3005 N N . TYR B 1 334 ? 209.654 196.801 209.989 1.00 59.93 334 TYR b N 1
ATOM 3006 C CA . TYR B 1 334 ? 209.666 195.492 209.357 1.00 59.93 334 TYR b CA 1
ATOM 3007 C C . TYR B 1 334 ? 210.880 194.674 209.774 1.00 59.93 334 TYR b C 1
ATOM 3008 O O . TYR B 1 334 ? 210.789 193.444 209.871 1.00 59.93 334 TYR b O 1
ATOM 3017 N N . ARG B 1 335 ? 212.010 195.337 210.040 1.00 58.48 335 ARG b N 1
ATOM 3018 C CA . ARG B 1 335 ? 213.194 194.631 210.518 1.00 58.48 335 ARG b CA 1
ATOM 3019 C C . ARG B 1 335 ? 212.976 194.051 211.909 1.00 58.48 335 ARG b C 1
ATOM 3020 O O . ARG B 1 335 ? 213.487 192.967 212.214 1.00 58.48 335 ARG b O 1
ATOM 3028 N N . VAL B 1 336 ? 212.196 194.734 212.752 1.00 53.84 336 VAL b N 1
ATOM 3029 C CA . VAL B 1 336 ? 211.853 194.157 214.044 1.00 53.84 336 VAL b CA 1
ATOM 3030 C C . VAL B 1 336 ? 210.823 193.042 213.897 1.00 53.84 336 VAL b C 1
ATOM 3031 O O . VAL B 1 336 ? 210.778 192.146 214.742 1.00 53.84 336 VAL b O 1
ATOM 3035 N N . PHE B 1 337 ? 210.035 193.035 212.814 1.00 55.11 337 PHE b N 1
ATOM 3036 C CA . PHE B 1 337 ? 209.128 191.917 212.561 1.00 55.11 337 PHE b CA 1
ATOM 3037 C C . PHE B 1 337 ? 209.907 190.658 212.200 1.00 55.11 337 PHE b C 1
ATOM 3038 O O . PHE B 1 337 ? 209.605 189.567 212.697 1.00 55.11 337 PHE b O 1
ATOM 3046 N N . LEU B 1 338 ? 210.934 190.794 211.361 1.00 57.04 338 LEU b N 1
ATOM 3047 C CA . LEU B 1 338 ? 211.785 189.651 211.065 1.00 57.04 338 LEU b CA 1
ATOM 3048 C C . LEU B 1 338 ? 212.670 189.278 212.245 1.00 57.04 338 LEU b C 1
ATOM 3049 O O . LEU B 1 338 ? 213.041 188.108 212.376 1.00 57.04 338 LEU b O 1
ATOM 3054 N N . ALA B 1 339 ? 212.985 190.235 213.121 1.00 51.50 339 ALA b N 1
ATOM 3055 C CA . ALA B 1 339 ? 213.673 189.900 214.364 1.00 51.50 339 ALA b CA 1
ATOM 3056 C C . ALA B 1 339 ? 212.777 189.081 215.289 1.00 51.50 339 ALA b C 1
ATOM 3057 O O . ALA B 1 339 ? 213.243 188.129 215.927 1.00 51.50 339 ALA b O 1
ATOM 3059 N N . LEU B 1 340 ? 211.485 189.422 215.357 1.00 49.89 340 LEU b N 1
ATOM 3060 C CA . LEU B 1 340 ? 210.535 188.616 216.120 1.00 49.89 340 LEU b CA 1
ATOM 3061 C C . LEU B 1 340 ? 210.335 187.245 215.485 1.00 49.89 340 LEU b C 1
ATOM 3062 O O . LEU B 1 340 ? 210.114 186.255 216.191 1.00 49.89 340 LEU b O 1
ATOM 3067 N N . LYS B 1 341 ? 210.398 187.173 214.152 1.00 56.55 341 LYS b N 1
ATOM 3068 C CA . LYS B 1 341 ? 210.282 185.886 213.471 1.00 56.55 341 LYS b CA 1
ATOM 3069 C C . LYS B 1 341 ? 211.505 185.011 213.724 1.00 56.55 341 LYS b C 1
ATOM 3070 O O . LYS B 1 341 ? 211.382 183.788 213.863 1.00 56.55 341 LYS b O 1
ATOM 3076 N N . GLN B 1 342 ? 212.693 185.619 213.780 1.00 57.34 342 GLN b N 1
ATOM 3077 C CA . GLN B 1 342 ? 213.900 184.872 214.116 1.00 57.34 342 GLN b CA 1
ATOM 3078 C C . GLN B 1 342 ? 213.908 184.451 215.580 1.00 57.34 342 GLN b C 1
ATOM 3079 O O . GLN B 1 342 ? 214.422 183.377 215.914 1.00 57.34 342 GLN b O 1
ATOM 3085 N N . LEU B 1 343 ? 213.343 185.280 216.462 1.00 52.57 343 LEU b N 1
ATOM 3086 C CA . LEU B 1 343 ? 213.232 184.913 217.869 1.00 52.57 343 LEU b CA 1
ATOM 3087 C C . LEU B 1 343 ? 212.204 183.808 218.081 1.00 52.57 343 LEU b C 1
ATOM 3088 O O . LEU B 1 343 ? 212.372 182.970 218.976 1.00 52.57 343 LEU b O 1
ATOM 3093 N N . THR B 1 344 ? 211.148 183.782 217.265 1.00 54.97 344 THR b N 1
ATOM 3094 C CA . THR B 1 344 ? 210.108 182.769 217.414 1.00 54.97 344 THR b CA 1
ATOM 3095 C C . THR B 1 344 ? 210.591 181.411 216.912 1.00 54.97 344 THR b C 1
ATOM 3096 O O . THR B 1 344 ? 210.245 180.369 217.483 1.00 54.97 344 THR b O 1
ATOM 3100 N N . ASP B 1 345 ? 211.431 181.404 215.879 1.00 58.03 345 ASP b N 1
ATOM 3101 C CA . ASP B 1 345 ? 211.938 180.161 215.309 1.00 58.03 345 ASP b CA 1
ATOM 3102 C C . ASP B 1 345 ? 213.108 179.573 216.088 1.00 58.03 345 ASP b C 1
ATOM 3103 O O . ASP B 1 345 ? 213.604 178.505 215.711 1.00 58.03 345 ASP b O 1
ATOM 3108 N N . THR B 1 346 ? 213.562 180.230 217.156 1.00 57.54 346 THR b N 1
ATOM 3109 C CA . THR B 1 346 ? 214.658 179.725 217.970 1.00 57.54 346 THR b CA 1
ATOM 3110 C C . THR B 1 346 ? 214.259 179.422 219.407 1.00 57.54 346 THR b C 1
ATOM 3111 O O . THR B 1 346 ? 215.062 178.838 220.143 1.00 57.54 346 THR b O 1
ATOM 3115 N N . HIS B 1 347 ? 213.050 179.798 219.826 1.00 56.29 347 HIS b N 1
ATOM 3116 C CA . HIS B 1 347 ? 212.581 179.578 221.185 1.00 56.29 347 HIS b CA 1
ATOM 3117 C C . HIS B 1 347 ? 211.143 179.077 221.140 1.00 56.29 347 HIS b C 1
ATOM 3118 O O . HIS B 1 347 ? 210.371 179.496 220.265 1.00 56.29 347 HIS b O 1
ATOM 3125 N N . PRO B 1 348 ? 210.753 178.182 222.059 1.00 60.17 348 PRO b N 1
ATOM 3126 C CA . PRO B 1 348 ? 209.364 177.697 222.069 1.00 60.17 348 PRO b CA 1
ATOM 3127 C C . PRO B 1 348 ? 208.385 178.748 222.570 1.00 60.17 348 PRO b C 1
ATOM 3128 O O . PRO B 1 348 ? 207.968 178.724 223.732 1.00 60.17 348 PRO b O 1
ATOM 3132 N N . ILE B 1 349 ? 208.004 179.670 221.689 1.00 55.53 349 ILE b N 1
ATOM 3133 C CA . ILE B 1 349 ? 207.208 180.838 222.049 1.00 55.53 349 ILE b CA 1
ATOM 3134 C C . ILE B 1 349 ? 205.764 180.611 221.623 1.00 55.53 349 ILE b C 1
ATOM 3135 O O . ILE B 1 349 ? 205.498 180.252 220.469 1.00 55.53 349 ILE b O 1
ATOM 3140 N N . GLN B 1 350 ? 204.830 180.822 222.554 1.00 57.52 350 GLN b N 1
ATOM 3141 C CA . GLN B 1 350 ? 203.412 180.732 222.218 1.00 57.52 350 GLN b CA 1
ATOM 3142 C C . GLN B 1 350 ? 202.958 181.952 221.424 1.00 57.52 350 GLN b C 1
ATOM 3143 O O . GLN B 1 350 ? 202.274 181.820 220.404 1.00 57.52 350 GLN b O 1
ATOM 3149 N N . ARG B 1 351 ? 203.326 183.148 221.881 1.00 55.65 351 ARG b N 1
ATOM 3150 C CA . ARG B 1 351 ? 203.001 184.378 221.168 1.00 55.65 351 ARG b CA 1
ATOM 3151 C C . ARG B 1 351 ? 204.073 185.416 221.461 1.00 55.65 351 ARG b C 1
ATOM 3152 O O . ARG B 1 351 ? 204.414 185.647 222.624 1.00 55.65 351 ARG b O 1
ATOM 3160 N N . CYS B 1 352 ? 204.601 186.033 220.406 1.00 49.52 352 CYS b N 1
ATOM 3161 C CA . CYS B 1 352 ? 205.705 186.984 220.508 1.00 49.52 352 CYS b CA 1
ATOM 3162 C C . CYS B 1 352 ? 205.243 188.330 219.966 1.00 49.52 352 CYS b C 1
ATOM 3163 O O . CYS B 1 352 ? 205.121 188.506 218.749 1.00 49.52 352 CYS b O 1
ATOM 3166 N N . ARG B 1 353 ? 204.997 189.276 220.864 1.00 43.83 353 ARG b N 1
ATOM 3167 C CA . ARG B 1 353 ? 204.525 190.603 220.502 1.00 43.83 353 ARG b CA 1
ATOM 3168 C C . ARG B 1 353 ? 205.689 191.584 220.437 1.00 43.83 353 ARG b C 1
ATOM 3169 O O . ARG B 1 353 ? 206.725 191.389 221.075 1.00 43.83 353 ARG b O 1
ATOM 3177 N N . PHE B 1 354 ? 205.512 192.641 219.648 1.00 41.17 354 PHE b N 1
ATOM 3178 C CA . PHE B 1 354 ? 206.476 193.738 219.584 1.00 41.17 354 PHE b CA 1
ATOM 3179 C C . PHE B 1 354 ? 206.094 194.734 220.671 1.00 41.17 354 PHE b C 1
ATOM 3180 O O . PHE B 1 354 ? 205.130 195.489 220.525 1.00 41.17 354 PHE b O 1
ATOM 3188 N N . TRP B 1 355 ? 206.848 194.724 221.775 1.00 40.83 355 TRP b N 1
ATOM 3189 C CA . TRP B 1 355 ? 206.479 195.526 222.935 1.00 40.83 355 TRP b CA 1
ATOM 3190 C C . TRP B 1 355 ? 206.719 197.010 222.696 1.00 40.83 355 TRP b C 1
ATOM 3191 O O . TRP B 1 355 ? 206.014 197.851 223.265 1.00 40.83 355 TRP b O 1
ATOM 3202 N N . GLY B 1 356 ? 207.694 197.348 221.867 1.00 40.95 356 GLY b N 1
ATOM 3203 C CA . GLY B 1 356 ? 208.002 198.722 221.553 1.00 40.95 356 GLY b CA 1
ATOM 3204 C C . GLY B 1 356 ? 209.496 198.921 221.479 1.00 40.95 356 GLY b C 1
ATOM 3205 O O . GLY B 1 356 ? 210.257 197.966 221.335 1.00 40.95 356 GLY b O 1
ATOM 3206 N N . LYS B 1 357 ? 209.917 200.180 221.582 1.00 42.66 357 LYS b N 1
ATOM 3207 C CA . LYS B 1 357 ? 211.332 200.527 221.497 1.00 42.66 357 LYS b CA 1
ATOM 3208 C C . LYS B 1 357 ? 211.646 201.599 222.529 1.00 42.66 357 LYS b C 1
ATOM 3209 O O . LYS B 1 357 ? 211.225 202.750 222.380 1.00 42.66 357 LYS b O 1
ATOM 3215 N N . ILE B 1 358 ? 212.393 201.226 223.563 1.00 44.60 358 ILE b N 1
ATOM 3216 C CA . ILE B 1 358 ? 212.860 202.181 224.562 1.00 44.60 358 ILE b CA 1
ATOM 3217 C C . ILE B 1 358 ? 214.027 202.962 223.970 1.00 44.60 358 ILE b C 1
ATOM 3218 O O . ILE B 1 358 ? 215.009 202.372 223.507 1.00 44.60 358 ILE b O 1
ATOM 3223 N N . LEU B 1 359 ? 213.918 204.288 223.975 1.00 48.27 359 LEU b N 1
ATOM 3224 C CA . LEU B 1 359 ? 214.989 205.125 223.458 1.00 48.27 359 LEU b CA 1
ATOM 3225 C C . LEU B 1 359 ? 216.172 205.140 224.421 1.00 48.27 359 LEU b C 1
ATOM 3226 O O . LEU B 1 359 ? 216.017 204.984 225.635 1.00 48.27 359 LEU b O 1
ATOM 3231 N N . GLY B 1 360 ? 217.369 205.327 223.863 1.00 54.37 360 GLY b N 1
ATOM 3232 C CA . GLY B 1 360 ? 218.588 205.298 224.643 1.00 54.37 360 GLY b CA 1
ATOM 3233 C C . GLY B 1 360 ? 219.544 206.398 224.225 1.00 54.37 360 GLY b C 1
ATOM 3234 O O . GLY B 1 360 ? 219.224 207.238 223.382 1.00 54.37 360 GLY b O 1
ATOM 3235 N N . LEU B 1 361 ? 220.732 206.375 224.834 1.00 57.13 361 LEU b N 1
ATOM 3236 C CA . LEU B 1 361 ? 221.748 207.378 224.529 1.00 57.13 361 LEU b CA 1
ATOM 3237 C C . LEU B 1 361 ? 222.575 206.979 223.311 1.00 57.13 361 LEU b C 1
ATOM 3238 O O . LEU B 1 361 ? 222.649 207.723 222.328 1.00 57.13 361 LEU b O 1
ATOM 3243 N N . GLU B 1 362 ? 223.208 205.807 223.359 1.00 60.78 362 GLU b N 1
ATOM 3244 C CA . GLU B 1 362 ? 224.026 205.349 222.242 1.00 60.78 362 GLU b CA 1
ATOM 3245 C C . GLU B 1 362 ? 223.250 204.452 221.285 1.00 60.78 362 GLU b C 1
ATOM 3246 O O . GLU B 1 362 ? 223.461 204.519 220.070 1.00 60.78 362 GLU b O 1
ATOM 3252 N N . MET B 1 363 ? 222.359 203.612 221.807 1.00 59.84 363 MET b N 1
ATOM 3253 C CA . MET B 1 363 ? 221.489 202.802 220.968 1.00 59.84 363 MET b CA 1
ATOM 3254 C C . MET B 1 363 ? 220.200 202.520 221.725 1.00 59.84 363 MET b C 1
ATOM 3255 O O . MET B 1 363 ? 220.183 202.470 222.958 1.00 59.84 363 MET b O 1
ATOM 3260 N N . ASN B 1 364 ? 219.120 202.346 220.972 1.00 50.79 364 ASN b N 1
ATOM 3261 C CA . ASN B 1 364 ? 217.808 202.139 221.559 1.00 50.79 364 ASN b CA 1
ATOM 3262 C C . ASN B 1 364 ? 217.629 200.685 221.984 1.00 50.79 364 ASN b C 1
ATOM 3263 O O . ASN B 1 364 ? 218.424 199.805 221.647 1.00 50.79 364 ASN b O 1
ATOM 3268 N N . TYR B 1 365 ? 216.564 200.443 222.742 1.00 46.71 365 TYR b N 1
ATOM 3269 C CA . TYR B 1 365 ? 216.242 199.114 223.256 1.00 46.71 365 TYR b CA 1
ATOM 3270 C C . TYR B 1 365 ? 214.957 198.640 222.586 1.00 46.71 365 TYR b C 1
ATOM 3271 O O . TYR B 1 365 ? 213.858 199.013 222.999 1.00 46.71 365 TYR b O 1
ATOM 3280 N N . ILE B 1 366 ? 215.096 197.818 221.550 1.00 42.81 366 ILE b N 1
ATOM 3281 C CA . ILE B 1 366 ? 213.947 197.217 220.880 1.00 42.81 366 ILE b CA 1
ATOM 3282 C C . ILE B 1 366 ? 213.487 196.021 221.704 1.00 42.81 366 ILE b C 1
ATOM 3283 O O . ILE B 1 366 ? 214.262 195.090 221.945 1.00 42.81 366 ILE b O 1
ATOM 3288 N N . VAL B 1 367 ? 212.228 196.040 222.137 1.00 39.22 367 VAL b N 1
ATOM 3289 C CA . VAL B 1 367 ? 211.726 195.115 223.148 1.00 39.22 367 VAL b CA 1
ATOM 3290 C C . VAL B 1 367 ? 210.716 194.161 222.524 1.00 39.22 367 VAL b C 1
ATOM 3291 O O . VAL B 1 367 ? 209.777 194.589 221.839 1.00 39.22 367 VAL b O 1
ATOM 3295 N N . ALA B 1 368 ? 210.899 192.871 222.782 1.00 39.80 368 ALA b N 1
ATOM 3296 C CA . ALA B 1 368 ? 209.902 191.853 222.498 1.00 39.80 368 ALA b CA 1
ATOM 3297 C C . ALA B 1 368 ? 209.122 191.520 223.767 1.00 39.80 368 ALA b C 1
ATOM 3298 O O . ALA B 1 368 ? 209.509 191.879 224.880 1.00 39.80 368 ALA b O 1
ATOM 3300 N N . GLU B 1 369 ? 208.004 190.820 223.585 1.00 45.96 369 GLU b N 1
ATOM 3301 C CA . GLU B 1 369 ? 207.148 190.388 224.693 1.00 45.96 369 GLU b CA 1
ATOM 3302 C C . GLU B 1 369 ? 206.675 188.979 224.344 1.00 45.96 369 GLU b C 1
ATOM 3303 O O . GLU B 1 369 ? 205.683 188.800 223.633 1.00 45.96 369 GLU b O 1
ATOM 3309 N N . VAL B 1 370 ? 207.399 187.980 224.837 1.00 45.46 370 VAL b N 1
ATOM 3310 C CA . VAL B 1 370 ? 207.153 186.597 224.472 1.00 45.46 370 VAL b CA 1
ATOM 3311 C C . VAL B 1 370 ? 206.530 185.869 225.658 1.00 45.46 370 VAL b C 1
ATOM 3312 O O . VAL B 1 370 ? 206.535 186.350 226.791 1.00 45.46 370 VAL b O 1
ATOM 3316 N N . GLU B 1 371 ? 205.974 184.693 225.377 1.00 56.40 371 GLU b N 1
ATOM 3317 C CA . GLU B 1 371 ? 205.410 183.820 226.401 1.00 56.40 371 GLU b CA 1
ATOM 3318 C C . GLU B 1 371 ? 205.735 182.390 226.000 1.00 56.40 371 GLU b C 1
ATOM 3319 O O . GLU B 1 371 ? 205.249 181.907 224.972 1.00 56.40 371 GLU b O 1
ATOM 3325 N N . PHE B 1 372 ? 206.560 181.720 226.798 1.00 60.05 372 PHE b N 1
ATOM 3326 C CA . PHE B 1 372 ? 207.001 180.375 226.467 1.00 60.05 372 PHE b CA 1
ATOM 3327 C C . PHE B 1 372 ? 205.888 179.364 226.715 1.00 60.05 372 PHE b C 1
ATOM 3328 O O . PHE B 1 372 ? 205.028 179.552 227.580 1.00 60.05 372 PHE b O 1
ATOM 3336 N N . ARG B 1 373 ? 205.908 178.283 225.935 1.00 63.36 373 ARG b N 1
ATOM 3337 C CA . ARG B 1 373 ? 204.846 177.286 226.019 1.00 63.36 373 ARG b CA 1
ATOM 3338 C C . ARG B 1 373 ? 205.054 176.349 227.205 1.00 63.36 373 ARG b C 1
ATOM 3339 O O . ARG B 1 373 ? 204.243 176.318 228.136 1.00 63.36 373 ARG b O 1
ATOM 3347 N N . ASP B 1 374 ? 206.145 175.583 227.189 1.00 68.40 374 ASP b N 1
ATOM 3348 C CA . ASP B 1 374 ? 206.406 174.610 228.242 1.00 68.40 374 ASP b CA 1
ATOM 3349 C C . ASP B 1 374 ? 207.817 174.758 228.796 1.00 68.40 374 ASP b C 1
ATOM 3350 O O . ASP B 1 374 ? 208.062 174.471 229.972 1.00 68.40 374 ASP b O 1
ATOM 3355 N N . GLY B 1 375 ? 208.750 175.204 227.958 1.00 67.57 375 GLY b N 1
ATOM 3356 C CA . GLY B 1 375 ? 210.137 175.305 228.366 1.00 67.57 375 GLY b CA 1
ATOM 3357 C C . GLY B 1 375 ? 210.605 176.726 228.601 1.00 67.57 375 GLY b C 1
ATOM 3358 O O . GLY B 1 375 ? 210.528 177.571 227.705 1.00 67.57 375 GLY b O 1
ATOM 3359 N N . GLU B 1 376 ? 211.096 176.997 229.805 1.00 75.22 376 GLU b N 1
ATOM 3360 C CA . GLU B 1 376 ? 211.616 178.304 230.183 1.00 75.22 376 GLU b CA 1
ATOM 3361 C C . GLU B 1 376 ? 213.092 178.172 230.560 1.00 75.22 376 GLU b C 1
ATOM 3362 O O . GLU B 1 376 ? 213.707 177.114 230.397 1.00 75.22 376 GLU b O 1
ATOM 3368 N N . ASP B 1 377 ? 213.659 179.262 231.066 1.00 74.12 377 ASP b N 1
ATOM 3369 C CA . ASP B 1 377 ? 215.052 179.274 231.496 1.00 74.12 377 ASP b CA 1
ATOM 3370 C C . ASP B 1 377 ? 215.212 178.555 232.831 1.00 74.12 377 ASP b C 1
ATOM 3371 O O . ASP B 1 377 ? 216.240 177.935 233.103 1.00 74.12 377 ASP b O 1
ATOM 3376 N N . LEU B 1 405 ? 227.043 192.195 274.865 1.00 108.79 405 LEU b N 1
ATOM 3377 C CA . LEU B 1 405 ? 226.588 190.851 274.504 1.00 108.79 405 LEU b CA 1
ATOM 3378 C C . LEU B 1 405 ? 225.507 190.763 273.384 1.00 108.79 405 LEU b C 1
ATOM 3379 O O . LEU B 1 405 ? 225.639 189.897 272.519 1.00 108.79 405 LEU b O 1
ATOM 3384 N N . PRO B 1 406 ? 224.462 191.603 273.363 1.00 106.24 406 PRO b N 1
ATOM 3385 C CA . PRO B 1 406 ? 223.565 191.534 272.195 1.00 106.24 406 PRO b CA 1
ATOM 3386 C C . PRO B 1 406 ? 224.154 192.307 271.023 1.00 106.24 406 PRO b C 1
ATOM 3387 O O . PRO B 1 406 ? 224.301 193.529 271.082 1.00 106.24 406 PRO b O 1
ATOM 3391 N N . LYS B 1 407 ? 224.490 191.587 269.954 1.00 106.74 407 LYS b N 1
ATOM 3392 C CA . LYS B 1 407 ? 225.121 192.166 268.776 1.00 106.74 407 LYS b CA 1
ATOM 3393 C C . LYS B 1 407 ? 224.262 191.906 267.548 1.00 106.74 407 LYS b C 1
ATOM 3394 O O . LYS B 1 407 ? 223.680 190.824 267.410 1.00 106.74 407 LYS b O 1
ATOM 3400 N N . SER B 1 408 ? 224.197 192.913 266.666 1.00 102.73 408 SER b N 1
ATOM 3401 C CA . SER B 1 408 ? 223.540 192.850 265.353 1.00 102.73 408 SER b CA 1
ATOM 3402 C C . SER B 1 408 ? 222.054 192.496 265.473 1.00 102.73 408 SER b C 1
ATOM 3403 O O . SER B 1 408 ? 221.594 191.448 265.016 1.00 102.73 408 SER b O 1
ATOM 3406 N N . LEU B 1 409 ? 221.306 193.400 266.101 1.00 97.52 409 LEU b N 1
ATOM 3407 C CA . LEU B 1 409 ? 219.876 193.219 266.313 1.00 97.52 409 LEU b CA 1
ATOM 3408 C C . LEU B 1 409 ? 219.031 193.733 265.152 1.00 97.52 409 LEU b C 1
ATOM 3409 O O . LEU B 1 409 ? 217.801 193.758 265.262 1.00 97.52 409 LEU b O 1
ATOM 3414 N N . TYR B 1 410 ? 219.656 194.141 264.049 1.00 94.68 410 TYR b N 1
ATOM 3415 C CA . TYR B 1 410 ? 218.949 194.635 262.872 1.00 94.68 410 TYR b CA 1
ATOM 3416 C C . TYR B 1 410 ? 219.215 193.678 261.717 1.00 94.68 410 TYR b C 1
ATOM 3417 O O . TYR B 1 410 ? 220.340 193.606 261.211 1.00 94.68 410 TYR b O 1
ATOM 3426 N N . LYS B 1 411 ? 218.184 192.948 261.304 1.00 97.76 411 LYS b N 1
ATOM 3427 C CA . LYS B 1 411 ? 218.300 191.981 260.224 1.00 97.76 411 LYS b CA 1
ATOM 3428 C C . LYS B 1 411 ? 217.871 192.626 258.906 1.00 97.76 411 LYS b C 1
ATOM 3429 O O . LYS B 1 411 ? 217.668 193.840 258.819 1.00 97.76 411 LYS b O 1
ATOM 3435 N N . ALA B 1 412 ? 217.740 191.813 257.862 1.00 101.59 412 ALA b N 1
ATOM 3436 C CA . ALA B 1 412 ? 217.286 192.320 256.576 1.00 101.59 412 ALA b CA 1
ATOM 3437 C C . ALA B 1 412 ? 215.791 192.630 256.634 1.00 101.59 412 ALA b C 1
ATOM 3438 O O . ALA B 1 412 ? 215.018 191.854 257.204 1.00 101.59 412 ALA b O 1
ATOM 3440 N N . PRO B 1 413 ? 215.351 193.753 256.054 1.00 97.63 413 PRO b N 1
ATOM 3441 C CA . PRO B 1 413 ? 213.937 194.160 256.172 1.00 97.63 413 PRO b CA 1
ATOM 3442 C C . PRO B 1 413 ? 213.018 193.432 255.194 1.00 97.63 413 PRO b C 1
ATOM 3443 O O . PRO B 1 413 ? 212.420 194.041 254.299 1.00 97.63 413 PRO b O 1
ATOM 3447 N N . GLN B 1 414 ? 212.903 192.110 255.383 1.00 96.43 414 GLN b N 1
ATOM 3448 C CA . GLN B 1 414 ? 211.960 191.223 254.689 1.00 96.43 414 GLN b CA 1
ATOM 3449 C C . GLN B 1 414 ? 212.161 191.258 253.169 1.00 96.43 414 GLN b C 1
ATOM 3450 O O . GLN B 1 414 ? 211.334 191.769 252.410 1.00 96.43 414 GLN b O 1
ATOM 3456 N N . VAL B 1 415 ? 213.315 190.732 252.755 1.00 89.90 415 VAL b N 1
ATOM 3457 C CA . VAL B 1 415 ? 213.667 190.618 251.343 1.00 89.90 415 VAL b CA 1
ATOM 3458 C C . VAL B 1 415 ? 212.697 189.671 250.645 1.00 89.90 415 VAL b C 1
ATOM 3459 O O . VAL B 1 415 ? 212.662 188.469 250.933 1.00 89.90 415 VAL b O 1
ATOM 3463 N N . ILE B 1 416 ? 211.905 190.215 249.728 1.00 81.81 416 ILE b N 1
ATOM 3464 C CA . ILE B 1 416 ? 210.843 189.483 249.041 1.00 81.81 416 ILE b CA 1
ATOM 3465 C C . ILE B 1 416 ? 211.379 188.917 247.731 1.00 81.81 416 ILE b C 1
ATOM 3466 O O . ILE B 1 416 ? 211.934 189.668 246.915 1.00 81.81 416 ILE b O 1
ATOM 3471 N N . PRO B 1 417 ? 211.240 187.620 247.483 1.00 79.57 417 PRO b N 1
ATOM 3472 C CA . PRO B 1 417 ? 211.682 187.041 246.212 1.00 79.57 417 PRO b CA 1
ATOM 3473 C C . PRO B 1 417 ? 210.636 187.261 245.123 1.00 79.57 417 PRO b C 1
ATOM 3474 O O . PRO B 1 417 ? 209.625 187.933 245.318 1.00 79.57 417 PRO b O 1
ATOM 3478 N N . LYS B 1 418 ? 210.901 186.675 243.958 1.00 74.80 418 LYS b N 1
ATOM 3479 C CA . LYS B 1 418 ? 209.974 186.768 242.840 1.00 74.80 418 LYS b CA 1
ATOM 3480 C C . LYS B 1 418 ? 208.725 185.934 243.108 1.00 74.80 418 LYS b C 1
ATOM 3481 O O . LYS B 1 418 ? 208.743 184.984 243.896 1.00 74.80 418 LYS b O 1
ATOM 3487 N N . GLU B 1 419 ? 207.625 186.322 242.458 1.00 76.12 419 GLU b N 1
ATOM 3488 C CA . GLU B 1 419 ? 206.334 185.663 242.634 1.00 76.12 419 GLU b CA 1
ATOM 3489 C C . GLU B 1 419 ? 206.351 184.223 242.137 1.00 76.12 419 GLU b C 1
ATOM 3490 O O . GLU B 1 419 ? 206.233 183.286 242.932 1.00 76.12 419 GLU b O 1
ATOM 3496 N N . GLU B 1 420 ? 206.519 184.046 240.831 1.00 75.64 420 GLU b N 1
ATOM 3497 C CA . GLU B 1 420 ? 206.542 182.737 240.187 1.00 75.64 420 GLU b CA 1
ATOM 3498 C C . GLU B 1 420 ? 207.264 182.907 238.851 1.00 75.64 420 GLU b C 1
ATOM 3499 O O . GLU B 1 420 ? 207.918 183.927 238.610 1.00 75.64 420 GLU b O 1
ATOM 3505 N N . SER B 1 421 ? 207.149 181.907 237.979 1.00 74.95 421 SER b N 1
ATOM 3506 C CA . SER B 1 421 ? 207.815 181.940 236.684 1.00 74.95 421 SER b CA 1
ATOM 3507 C C . SER B 1 421 ? 206.991 182.651 235.617 1.00 74.95 421 SER b C 1
ATOM 3508 O O . SER B 1 421 ? 207.556 183.359 234.777 1.00 74.95 421 SER b O 1
ATOM 3511 N N . ARG B 1 422 ? 205.664 182.465 235.615 1.00 70.56 422 ARG b N 1
ATOM 3512 C CA . ARG B 1 422 ? 204.839 183.044 234.561 1.00 70.56 422 ARG b CA 1
ATOM 3513 C C . ARG B 1 422 ? 203.491 183.566 235.057 1.00 70.56 422 ARG b C 1
ATOM 3514 O O . ARG B 1 422 ? 202.555 183.678 234.257 1.00 70.56 422 ARG b O 1
ATOM 3522 N N . THR B 1 423 ? 203.355 183.888 236.343 1.00 70.68 423 THR b N 1
ATOM 3523 C CA . THR B 1 423 ? 202.072 184.311 236.894 1.00 70.68 423 THR b CA 1
ATOM 3524 C C . THR B 1 423 ? 202.028 185.787 237.262 1.00 70.68 423 THR b C 1
ATOM 3525 O O . THR B 1 423 ? 201.084 186.488 236.885 1.00 70.68 423 THR b O 1
ATOM 3529 N N . GLY B 1 424 ? 203.025 186.283 237.990 1.00 66.63 424 GLY b N 1
ATOM 3530 C CA . GLY B 1 424 ? 202.981 187.644 238.489 1.00 66.63 424 GLY b CA 1
ATOM 3531 C C . GLY B 1 424 ? 203.498 188.675 237.508 1.00 66.63 424 GLY b C 1
ATOM 3532 O O . GLY B 1 424 ? 203.028 188.748 236.369 1.00 66.63 424 GLY b O 1
ATOM 3533 N N . ALA B 1 425 ? 204.468 189.485 237.943 1.00 63.00 425 ALA b N 1
ATOM 3534 C CA . ALA B 1 425 ? 205.055 190.493 237.066 1.00 63.00 425 ALA b CA 1
ATOM 3535 C C . ALA B 1 425 ? 205.971 189.885 236.013 1.00 63.00 425 ALA b C 1
ATOM 3536 O O . ALA B 1 425 ? 206.317 190.567 235.043 1.00 63.00 425 ALA b O 1
ATOM 3538 N N . ASN B 1 426 ? 206.372 188.624 236.183 1.00 61.03 426 ASN b N 1
ATOM 3539 C CA . ASN B 1 426 ? 207.159 187.900 235.194 1.00 61.03 426 ASN b CA 1
ATOM 3540 C C . ASN B 1 426 ? 206.286 187.033 234.294 1.00 61.03 426 ASN b C 1
ATOM 3541 O O . ASN B 1 426 ? 206.713 185.955 233.869 1.00 61.03 426 ASN b O 1
ATOM 3546 N N . LYS B 1 427 ? 205.061 187.486 234.006 1.00 60.50 427 LYS b N 1
ATOM 3547 C CA . LYS B 1 427 ? 204.145 186.717 233.169 1.00 60.50 427 LYS b CA 1
ATOM 3548 C C . LYS B 1 427 ? 204.629 186.638 231.726 1.00 60.50 427 LYS b C 1
ATOM 3549 O O . LYS B 1 427 ? 204.409 185.625 231.053 1.00 60.50 427 LYS b O 1
ATOM 3555 N N . TYR B 1 428 ? 205.298 187.680 231.243 1.00 52.62 428 TYR b N 1
ATOM 3556 C CA . TYR B 1 428 ? 205.846 187.711 229.896 1.00 52.62 428 TYR b CA 1
ATOM 3557 C C . TYR B 1 428 ? 207.348 187.937 229.972 1.00 52.62 428 TYR b C 1
ATOM 3558 O O . TYR B 1 428 ? 207.808 188.839 230.679 1.00 52.62 428 TYR b O 1
ATOM 3567 N N . VAL B 1 429 ? 208.104 187.114 229.256 1.00 43.71 429 VAL b N 1
ATOM 3568 C CA . VAL B 1 429 ? 209.546 187.298 229.151 1.00 43.71 429 VAL b CA 1
ATOM 3569 C C . VAL B 1 429 ? 209.820 188.366 228.101 1.00 43.71 429 VAL b C 1
ATOM 3570 O O . VAL B 1 429 ? 209.268 188.321 226.996 1.00 43.71 429 VAL b O 1
ATOM 3574 N N . TYR B 1 430 ? 210.658 189.337 228.445 1.00 41.30 430 TYR b N 1
ATOM 3575 C CA . TYR B 1 430 ? 210.935 190.478 227.578 1.00 41.30 430 TYR b CA 1
ATOM 3576 C C . TYR B 1 430 ? 212.344 190.346 227.011 1.00 41.30 430 TYR b C 1
ATOM 3577 O O . TYR B 1 430 ? 213.330 190.606 227.705 1.00 41.30 430 TYR b O 1
ATOM 3586 N N . PHE B 1 431 ? 212.433 189.940 225.748 1.00 41.14 431 PHE b N 1
ATOM 3587 C CA . PHE B 1 431 ? 213.700 189.956 225.035 1.00 41.14 431 PHE b CA 1
ATOM 3588 C C . PHE B 1 431 ? 213.972 191.361 224.515 1.00 41.14 431 PHE b C 1
ATOM 3589 O O . PHE B 1 431 ? 213.076 192.026 223.990 1.00 41.14 431 PHE b O 1
ATOM 3597 N N . VAL B 1 432 ? 215.214 191.814 224.666 1.00 42.42 432 VAL b N 1
ATOM 3598 C CA . VAL B 1 432 ? 215.598 193.176 224.313 1.00 42.42 432 VAL b CA 1
ATOM 3599 C C . VAL B 1 432 ? 216.840 193.116 223.434 1.00 42.42 432 VAL b C 1
ATOM 3600 O O . VAL B 1 432 ? 217.854 192.524 223.824 1.00 42.42 432 VAL b O 1
ATOM 3604 N N . CYS B 1 433 ? 216.756 193.713 222.246 1.00 45.78 433 CYS b N 1
ATOM 3605 C CA . CYS B 1 433 ? 217.895 193.862 221.355 1.00 45.78 433 CYS b CA 1
ATOM 3606 C C . CYS B 1 433 ? 218.055 195.331 220.989 1.00 45.78 433 CYS b C 1
ATOM 3607 O O . CYS B 1 433 ? 217.127 196.130 221.126 1.00 45.78 433 CYS b O 1
ATOM 3610 N N . ASN B 1 434 ? 219.254 195.683 220.528 1.00 52.20 434 ASN b N 1
ATOM 3611 C CA . ASN B 1 434 ? 219.532 197.047 220.087 1.00 52.20 434 ASN b CA 1
ATOM 3612 C C . ASN B 1 434 ? 219.210 197.224 218.607 1.00 52.20 434 ASN b C 1
ATOM 3613 O O . ASN B 1 434 ? 218.399 198.077 218.233 1.00 52.20 434 ASN b O 1
ATOM 3618 N N . VAL B 1 435 ? 219.846 196.423 217.760 1.00 60.60 435 VAL b N 1
ATOM 3619 C CA . VAL B 1 435 ? 219.610 196.412 216.320 1.00 60.60 435 VAL b CA 1
ATOM 3620 C C . VAL B 1 435 ? 218.970 195.059 216.028 1.00 60.60 435 VAL b C 1
ATOM 3621 O O . VAL B 1 435 ? 219.311 194.073 216.698 1.00 60.60 435 VAL b O 1
ATOM 3625 N N . PRO B 1 436 ? 218.026 194.957 215.084 1.00 59.95 436 PRO b N 1
ATOM 3626 C CA . PRO B 1 436 ? 217.476 193.632 214.740 1.00 59.95 436 PRO b CA 1
ATOM 3627 C C . PRO B 1 436 ? 218.484 192.678 214.112 1.00 59.95 436 PRO b C 1
ATOM 3628 O O . PRO B 1 436 ? 218.256 191.462 214.141 1.00 59.95 436 PRO b O 1
ATOM 3632 N N . GLY B 1 437 ? 219.587 193.182 213.553 1.00 65.44 437 GLY b N 1
ATOM 3633 C CA . GLY B 1 437 ? 220.645 192.297 213.100 1.00 65.44 437 GLY b CA 1
ATOM 3634 C C . GLY B 1 437 ? 221.393 191.633 214.239 1.00 65.44 437 GLY b C 1
ATOM 3635 O O . GLY B 1 437 ? 221.925 190.531 214.077 1.00 65.44 437 GLY b O 1
ATOM 3636 N N . ARG B 1 438 ? 221.446 192.287 215.399 1.00 63.23 438 ARG b N 1
ATOM 3637 C CA . ARG B 1 438 ? 222.072 191.717 216.580 1.00 63.23 438 ARG b CA 1
ATOM 3638 C C . ARG B 1 438 ? 221.135 190.710 217.246 1.00 63.23 438 ARG b C 1
ATOM 3639 O O . ARG B 1 438 ? 219.911 190.842 217.158 1.00 63.23 438 ARG b O 1
ATOM 3647 N N . PRO B 1 439 ? 221.684 189.682 217.895 1.00 56.46 439 PRO b N 1
ATOM 3648 C CA . PRO B 1 439 ? 220.833 188.717 218.601 1.00 56.46 439 PRO b CA 1
ATOM 3649 C C . PRO B 1 439 ? 220.176 189.329 219.829 1.00 56.46 439 PRO b C 1
ATOM 3650 O O . PRO B 1 439 ? 220.636 190.324 220.393 1.00 56.46 439 PRO b O 1
ATOM 3654 N N . TRP B 1 440 ? 219.072 188.708 220.236 1.00 46.94 440 TRP b N 1
ATOM 3655 C CA . TRP B 1 440 ? 218.293 189.213 221.357 1.00 46.94 440 TRP b CA 1
ATOM 3656 C C . TRP B 1 440 ? 218.980 188.904 222.681 1.00 46.94 440 TRP b C 1
ATOM 3657 O O . TRP B 1 440 ? 219.528 187.816 222.878 1.00 46.94 440 TRP b O 1
ATOM 3668 N N . VAL B 1 441 ? 218.945 189.872 223.592 1.00 43.77 441 VAL b N 1
ATOM 3669 C CA . VAL B 1 441 ? 219.465 189.713 224.945 1.00 43.77 441 VAL b CA 1
ATOM 3670 C C . VAL B 1 441 ? 218.274 189.581 225.882 1.00 43.77 441 VAL b C 1
ATOM 3671 O O . VAL B 1 441 ? 217.470 190.513 226.012 1.00 43.77 441 VAL b O 1
ATOM 3675 N N . ARG B 1 442 ? 218.158 188.426 226.531 1.00 47.69 442 ARG b N 1
ATOM 3676 C CA . ARG B 1 442 ? 217.029 188.156 227.410 1.00 47.69 442 ARG b CA 1
ATOM 3677 C C . ARG B 1 442 ? 217.186 188.911 228.723 1.00 47.69 442 ARG b C 1
ATOM 3678 O O . ARG B 1 442 ? 218.221 188.809 229.389 1.00 47.69 442 ARG b O 1
ATOM 3686 N N . LEU B 1 443 ? 216.160 189.672 229.089 1.00 46.43 443 LEU b N 1
ATOM 3687 C CA . LEU B 1 443 ? 216.176 190.367 230.366 1.00 46.43 443 LEU b CA 1
ATOM 3688 C C . LEU B 1 443 ? 215.909 189.378 231.499 1.00 46.43 443 LEU b C 1
ATOM 3689 O O . LEU B 1 443 ? 215.107 188.452 231.338 1.00 46.43 443 LEU b O 1
ATOM 3694 N N . PRO B 1 444 ? 216.563 189.539 232.647 1.00 48.30 444 PRO b N 1
ATOM 3695 C CA . PRO B 1 444 ? 216.331 188.616 233.761 1.00 48.30 444 PRO b CA 1
ATOM 3696 C C . PRO B 1 444 ? 214.993 188.877 234.433 1.00 48.30 444 PRO b C 1
ATOM 3697 O O . PRO B 1 444 ? 214.366 189.924 234.257 1.00 48.30 444 PRO b O 1
ATOM 3701 N N . SER B 1 445 ? 214.554 187.888 235.209 1.00 60.17 445 SER b N 1
ATOM 3702 C CA . SER B 1 445 ? 213.306 188.012 235.949 1.00 60.17 445 SER b CA 1
ATOM 3703 C C . SER B 1 445 ? 213.476 189.000 237.096 1.00 60.17 445 SER b C 1
ATOM 3704 O O . SER B 1 445 ? 214.422 188.900 237.883 1.00 60.17 445 SER b O 1
ATOM 3707 N N . VAL B 1 446 ? 212.558 189.953 237.186 1.00 61.73 446 VAL b N 1
ATOM 3708 C CA . VAL B 1 446 ? 212.688 191.054 238.132 1.00 61.73 446 VAL b CA 1
ATOM 3709 C C . VAL B 1 446 ? 212.210 190.606 239.511 1.00 61.73 446 VAL b C 1
ATOM 3710 O O . VAL B 1 446 ? 211.328 189.748 239.646 1.00 61.73 446 VAL b O 1
ATOM 3714 N N . THR B 1 447 ? 212.844 191.155 240.565 1.00 65.89 447 THR b N 1
ATOM 3715 C CA . THR B 1 447 ? 212.413 190.908 241.931 1.00 65.89 447 THR b CA 1
ATOM 3716 C C . THR B 1 447 ? 211.779 192.169 242.516 1.00 65.89 447 THR b C 1
ATOM 3717 O O . THR B 1 447 ? 212.207 193.284 242.194 1.00 65.89 447 THR b O 1
ATOM 3721 N N . PRO B 1 448 ? 210.729 192.028 243.332 1.00 67.87 448 PRO b N 1
ATOM 3722 C CA . PRO B 1 448 ? 210.005 193.228 243.788 1.00 67.87 448 PRO b CA 1
ATOM 3723 C C . PRO B 1 448 ? 210.752 194.062 244.815 1.00 67.87 448 PRO b C 1
ATOM 3724 O O . PRO B 1 448 ? 210.698 195.296 244.748 1.00 67.87 448 PRO b O 1
ATOM 3728 N N . ALA B 1 449 ? 211.451 193.426 245.760 1.00 70.04 449 ALA b N 1
ATOM 3729 C CA . ALA B 1 449 ? 211.890 194.115 246.971 1.00 70.04 449 ALA b CA 1
ATOM 3730 C C . ALA B 1 449 ? 213.043 195.085 246.744 1.00 70.04 449 ALA b C 1
ATOM 3731 O O . ALA B 1 449 ? 213.275 195.951 247.594 1.00 70.04 449 ALA b O 1
ATOM 3733 N N . GLN B 1 450 ? 213.768 194.973 245.634 1.00 68.08 450 GLN b N 1
ATOM 3734 C CA . GLN B 1 450 ? 214.919 195.836 245.401 1.00 68.08 450 GLN b CA 1
ATOM 3735 C C . GLN B 1 450 ? 214.941 196.507 244.038 1.00 68.08 450 GLN b C 1
ATOM 3736 O O . GLN B 1 450 ? 215.685 197.482 243.872 1.00 68.08 450 GLN b O 1
ATOM 3742 N N . ILE B 1 451 ? 214.169 196.033 243.064 1.00 60.42 451 ILE b N 1
ATOM 3743 C CA . ILE B 1 451 ? 214.158 196.604 241.728 1.00 60.42 451 ILE b CA 1
ATOM 3744 C C . ILE B 1 451 ? 212.831 197.284 241.416 1.00 60.42 451 ILE b C 1
ATOM 3745 O O . ILE B 1 451 ? 212.811 198.370 240.833 1.00 60.42 451 ILE b O 1
ATOM 3750 N N . VAL B 1 452 ? 211.712 196.670 241.802 1.00 62.79 452 VAL b N 1
ATOM 3751 C CA . VAL B 1 452 ? 210.418 197.282 241.523 1.00 62.79 452 VAL b CA 1
ATOM 3752 C C . VAL B 1 452 ? 210.110 198.377 242.543 1.00 62.79 452 VAL b C 1
ATOM 3753 O O . VAL B 1 452 ? 209.585 199.437 242.182 1.00 62.79 452 VAL b O 1
ATOM 3757 N N . THR B 1 453 ? 210.468 198.170 243.814 1.00 62.20 453 THR b N 1
ATOM 3758 C CA . THR B 1 453 ? 210.332 199.223 244.816 1.00 62.20 453 THR b CA 1
ATOM 3759 C C . THR B 1 453 ? 211.358 200.335 244.649 1.00 62.20 453 THR b C 1
ATOM 3760 O O . THR B 1 453 ? 211.234 201.371 245.310 1.00 62.20 453 THR b O 1
ATOM 3764 N N . ALA B 1 454 ? 212.362 200.148 243.789 1.00 55.55 454 ALA b N 1
ATOM 3765 C CA . ALA B 1 454 ? 213.280 201.207 243.394 1.00 55.55 454 ALA b CA 1
ATOM 3766 C C . ALA B 1 454 ? 212.774 201.993 242.191 1.00 55.55 454 ALA b C 1
ATOM 3767 O O . ALA B 1 454 ? 213.578 202.554 241.436 1.00 55.55 454 ALA b O 1
ATOM 3769 N N . ARG B 1 455 ? 211.453 202.042 241.990 1.00 52.50 455 ARG b N 1
ATOM 3770 C CA . ARG B 1 455 ? 210.843 202.839 240.932 1.00 52.50 455 ARG b CA 1
ATOM 3771 C C . ARG B 1 455 ? 210.874 204.333 241.224 1.00 52.50 455 ARG b C 1
ATOM 3772 O O . ARG B 1 455 ? 210.535 205.125 240.339 1.00 52.50 455 ARG b O 1
ATOM 3780 N N . LYS B 1 456 ? 211.270 204.734 242.434 1.00 51.51 456 LYS b N 1
ATOM 3781 C CA . LYS B 1 456 ? 211.379 206.141 242.792 1.00 51.51 456 LYS b CA 1
ATOM 3782 C C . LYS B 1 456 ? 212.580 206.828 242.155 1.00 51.51 456 LYS b C 1
ATOM 3783 O O . LYS B 1 456 ? 212.705 208.049 242.282 1.00 51.51 456 LYS b O 1
ATOM 3789 N N . ILE B 1 457 ? 213.471 206.085 241.499 1.00 51.14 457 ILE b N 1
ATOM 3790 C CA . ILE B 1 457 ? 214.575 206.687 240.762 1.00 51.14 457 ILE b CA 1
ATOM 3791 C C . ILE B 1 457 ? 214.106 206.990 239.347 1.00 51.14 457 ILE b C 1
ATOM 3792 O O . ILE B 1 457 ? 213.035 206.542 238.924 1.00 51.14 457 ILE b O 1
ATOM 3797 N N . LYS B 1 458 ? 214.902 207.761 238.612 1.00 49.19 458 LYS b N 1
ATOM 3798 C CA . LYS B 1 458 ? 214.654 208.027 237.199 1.00 49.19 458 LYS b CA 1
ATOM 3799 C C . LYS B 1 458 ? 216.011 208.162 236.525 1.00 49.19 458 LYS b C 1
ATOM 3800 O O . LYS B 1 458 ? 216.756 209.100 236.821 1.00 49.19 458 LYS b O 1
ATOM 3806 N N . LYS B 1 459 ? 216.343 207.217 235.647 1.00 49.01 459 LYS b N 1
ATOM 3807 C CA . LYS B 1 459 ? 217.623 207.203 234.955 1.00 49.01 459 LYS b CA 1
ATOM 3808 C C . LYS B 1 459 ? 217.402 206.997 233.465 1.00 49.01 459 LYS b C 1
ATOM 3809 O O . LYS B 1 459 ? 216.395 206.422 233.044 1.00 49.01 459 LYS b O 1
ATOM 3815 N N . PHE B 1 460 ? 218.363 207.460 232.669 1.00 50.18 460 PHE b N 1
ATOM 3816 C CA . PHE B 1 460 ? 218.334 207.236 231.233 1.00 50.18 460 PHE b CA 1
ATOM 3817 C C . PHE B 1 460 ? 218.860 205.841 230.902 1.00 50.18 460 PHE b C 1
ATOM 3818 O O . PHE B 1 460 ? 219.105 205.007 231.778 1.00 50.18 460 PHE b O 1
ATOM 3826 N N . PHE B 1 461 ? 219.043 205.589 229.610 1.00 52.09 461 PHE b N 1
ATOM 3827 C CA . PHE B 1 461 ? 219.620 204.345 229.123 1.00 52.09 461 PHE b CA 1
ATOM 3828 C C . PHE B 1 461 ? 220.741 204.680 228.153 1.00 52.09 461 PHE b C 1
ATOM 3829 O O . PHE B 1 461 ? 220.554 205.501 227.250 1.00 52.09 461 PHE b O 1
ATOM 3837 N N . THR B 1 462 ? 221.905 204.060 228.339 1.00 58.96 462 THR b N 1
ATOM 3838 C CA . THR B 1 462 ? 223.040 204.301 227.457 1.00 58.96 462 THR b CA 1
ATOM 3839 C C . THR B 1 462 ? 223.203 203.223 226.395 1.00 58.96 462 THR b C 1
ATOM 3840 O O . THR B 1 462 ? 224.116 203.322 225.571 1.00 58.96 462 THR b O 1
ATOM 3844 N N . GLY B 1 463 ? 222.346 202.204 226.393 1.00 61.73 463 GLY b N 1
ATOM 3845 C CA . GLY B 1 463 ? 222.388 201.172 225.374 1.00 61.73 463 GLY b CA 1
ATOM 3846 C C . GLY B 1 463 ? 223.589 200.255 225.471 1.00 61.73 463 GLY b C 1
ATOM 3847 O O . GLY B 1 463 ? 224.277 200.015 224.475 1.00 61.73 463 GLY b O 1
ATOM 3848 N N . ARG B 1 464 ? 223.859 199.744 226.658 1.00 63.83 464 ARG b N 1
ATOM 3849 C CA . ARG B 1 464 ? 225.009 198.866 226.844 1.00 63.83 464 ARG b CA 1
ATOM 3850 C C . ARG B 1 464 ? 224.649 197.545 227.505 1.00 63.83 464 ARG b C 1
ATOM 3851 O O . ARG B 1 464 ? 225.270 196.526 227.188 1.00 63.83 464 ARG b O 1
ATOM 3859 N N . LEU B 1 465 ? 223.691 197.550 228.438 1.00 59.63 465 LEU b N 1
ATOM 3860 C CA . LEU B 1 465 ? 223.230 196.421 229.250 1.00 59.63 465 LEU b CA 1
ATOM 3861 C C . LEU B 1 465 ? 224.323 195.813 230.130 1.00 59.63 465 LEU b C 1
ATOM 3862 O O . LEU B 1 465 ? 224.140 194.709 230.658 1.00 59.63 465 LEU b O 1
ATOM 3867 N N . ASP B 1 466 ? 225.456 196.500 230.305 1.00 65.57 466 ASP b N 1
ATOM 3868 C CA . ASP B 1 466 ? 226.455 196.104 231.290 1.00 65.57 466 ASP b CA 1
ATOM 3869 C C . ASP B 1 466 ? 227.086 197.313 231.970 1.00 65.57 466 ASP b C 1
ATOM 3870 O O . ASP B 1 466 ? 228.132 197.164 232.616 1.00 65.57 466 ASP b O 1
ATOM 3875 N N . ALA B 1 467 ? 226.488 198.500 231.847 1.00 65.41 467 ALA b N 1
ATOM 3876 C CA . ALA B 1 467 ? 227.122 199.728 232.307 1.00 65.41 467 ALA b CA 1
ATOM 3877 C C . ALA B 1 467 ? 227.060 199.908 233.817 1.00 65.41 467 ALA b C 1
ATOM 3878 O O . ALA B 1 467 ? 227.814 200.736 234.344 1.00 65.41 467 ALA b O 1
ATOM 3880 N N . ALA B 1 468 ? 226.185 199.160 234.502 1.00 63.15 468 ALA b N 1
ATOM 3881 C CA . ALA B 1 468 ? 225.988 199.193 235.958 1.00 63.15 468 ALA b CA 1
ATOM 3882 C C . ALA B 1 468 ? 225.631 200.606 236.432 1.00 63.15 468 ALA b C 1
ATOM 3883 O O . ALA B 1 468 ? 226.398 201.282 237.122 1.00 63.15 468 ALA b O 1
ATOM 3885 N N . VAL B 1 469 ? 224.443 201.041 235.999 1.00 57.67 469 VAL b N 1
ATOM 3886 C CA . VAL B 1 469 ? 223.974 202.396 236.271 1.00 57.67 469 VAL b CA 1
ATOM 3887 C C . VAL B 1 469 ? 223.716 202.571 237.769 1.00 57.67 469 VAL b C 1
ATOM 3888 O O . VAL B 1 469 ? 223.433 201.608 238.499 1.00 57.67 469 VAL b O 1
ATOM 3892 N N . ILE B 1 470 ? 223.883 203.802 238.246 1.00 56.76 470 ILE b N 1
ATOM 3893 C CA . ILE B 1 470 ? 223.831 204.107 239.668 1.00 56.76 470 ILE b CA 1
ATOM 3894 C C . ILE B 1 470 ? 222.774 205.171 239.920 1.00 56.76 470 ILE b C 1
ATOM 3895 O O . ILE B 1 470 ? 222.438 205.969 239.039 1.00 56.76 470 ILE b O 1
ATOM 3900 N N . SER B 1 471 ? 222.255 205.178 241.141 1.00 62.43 471 SER b N 1
ATOM 3901 C CA . SER B 1 471 ? 221.209 206.105 241.555 1.00 62.43 471 SER b CA 1
ATOM 3902 C C . SER B 1 471 ? 221.399 206.377 243.045 1.00 62.43 471 SER b C 1
ATOM 3903 O O . SER B 1 471 ? 222.462 206.091 243.604 1.00 62.43 471 SER b O 1
ATOM 3906 N N . TYR B 1 472 ? 220.376 206.935 243.694 1.00 64.59 472 TYR b N 1
ATOM 3907 C CA . TYR B 1 472 ? 220.515 207.245 245.115 1.00 64.59 472 TYR b CA 1
ATOM 3908 C C . TYR B 1 472 ? 220.445 205.992 246.002 1.00 64.59 472 TYR b C 1
ATOM 3909 O O . TYR B 1 472 ? 221.262 205.890 246.926 1.00 64.59 472 TYR b O 1
ATOM 3918 N N . PRO B 1 473 ? 219.543 205.021 245.802 1.00 61.51 473 PRO b N 1
ATOM 3919 C CA . PRO B 1 473 ? 219.735 203.731 246.479 1.00 61.51 473 PRO b CA 1
ATOM 3920 C C . PRO B 1 473 ? 220.697 202.858 245.696 1.00 61.51 473 PRO b C 1
ATOM 3921 O O . PRO B 1 473 ? 220.877 203.059 244.485 1.00 61.51 473 PRO b O 1
ATOM 3925 N N . PRO B 1 474 ? 221.351 201.884 246.349 1.00 67.14 474 PRO b N 1
ATOM 3926 C CA . PRO B 1 474 ? 222.220 200.965 245.601 1.00 67.14 474 PRO b CA 1
ATOM 3927 C C . PRO B 1 474 ? 221.412 200.010 244.737 1.00 67.14 474 PRO b C 1
ATOM 3928 O O . PRO B 1 474 ? 220.777 199.077 245.238 1.00 67.14 474 PRO b O 1
ATOM 3932 N N . PHE B 1 475 ? 221.433 200.244 243.432 1.00 61.47 475 PHE b N 1
ATOM 3933 C CA . PHE B 1 475 ? 220.605 199.476 242.515 1.00 61.47 475 PHE b CA 1
ATOM 3934 C C . PHE B 1 475 ? 221.259 198.133 242.217 1.00 61.47 475 PHE b C 1
ATOM 3935 O O . PHE B 1 475 ? 222.404 198.105 241.750 1.00 61.47 475 PHE b O 1
ATOM 3943 N N . PRO B 1 476 ? 220.583 197.008 242.467 1.00 62.46 476 PRO b N 1
ATOM 3944 C CA . PRO B 1 476 ? 221.144 195.687 242.111 1.00 62.46 476 PRO b CA 1
ATOM 3945 C C . PRO B 1 476 ? 220.875 195.341 240.651 1.00 62.46 476 PRO b C 1
ATOM 3946 O O . PRO B 1 476 ? 220.153 194.399 240.309 1.00 62.46 476 PRO b O 1
ATOM 3950 N N . GLY B 1 477 ? 221.466 196.124 239.755 1.00 62.55 477 GLY b N 1
ATOM 3951 C CA . GLY B 1 477 ? 221.232 195.935 238.338 1.00 62.55 477 GLY b CA 1
ATOM 3952 C C . GLY B 1 477 ? 222.359 196.503 237.510 1.00 62.55 477 GLY b C 1
ATOM 3953 O O . GLY B 1 477 ? 223.120 197.367 237.958 1.00 62.55 477 GLY b O 1
ATOM 3954 N N . ASN B 1 478 ? 222.454 196.001 236.284 1.00 60.82 478 ASN b N 1
ATOM 3955 C CA . ASN B 1 478 ? 223.444 196.419 235.298 1.00 60.82 478 ASN b CA 1
ATOM 3956 C C . ASN B 1 478 ? 222.746 196.845 234.013 1.00 60.82 478 ASN b C 1
ATOM 3957 O O . ASN B 1 478 ? 223.061 196.376 232.916 1.00 60.82 478 ASN b O 1
ATOM 3962 N N . GLU B 1 479 ? 221.724 197.702 234.182 1.00 57.52 479 GLU b N 1
ATOM 3963 C CA . GLU B 1 479 ? 220.879 198.352 233.171 1.00 57.52 479 GLU b CA 1
ATOM 3964 C C . GLU B 1 479 ? 219.904 197.382 232.499 1.00 57.52 479 GLU b C 1
ATOM 3965 O O . GLU B 1 479 ? 219.033 197.802 231.732 1.00 57.52 479 GLU b O 1
ATOM 3971 N N . SER B 1 480 ? 220.011 196.089 232.794 1.00 52.31 480 SER b N 1
ATOM 3972 C CA . SER B 1 480 ? 218.996 195.139 232.362 1.00 52.31 480 SER b CA 1
ATOM 3973 C C . SER B 1 480 ? 217.863 195.047 233.373 1.00 52.31 480 SER b C 1
ATOM 3974 O O . SER B 1 480 ? 216.696 194.917 232.990 1.00 52.31 480 SER b O 1
ATOM 3977 N N . ASN B 1 481 ? 218.194 195.145 234.662 1.00 52.59 481 ASN b N 1
ATOM 3978 C CA . ASN B 1 481 ? 217.179 195.056 235.704 1.00 52.59 481 ASN b CA 1
ATOM 3979 C C . ASN B 1 481 ? 216.344 196.329 235.778 1.00 52.59 481 ASN b C 1
ATOM 3980 O O . ASN B 1 481 ? 215.128 196.263 235.992 1.00 52.59 481 ASN b O 1
ATOM 3985 N N . TYR B 1 482 ? 216.974 197.494 235.594 1.00 47.70 482 TYR b N 1
ATOM 3986 C CA . TYR B 1 482 ? 216.228 198.750 235.590 1.00 47.70 482 TYR b CA 1
ATOM 3987 C C . TYR B 1 482 ? 215.324 198.851 234.369 1.00 47.70 482 TYR b C 1
ATOM 3988 O O . TYR B 1 482 ? 214.181 199.316 234.471 1.00 47.70 482 TYR b O 1
ATOM 3997 N N . LEU B 1 483 ? 215.819 198.405 233.211 1.00 44.51 483 LEU b N 1
ATOM 3998 C CA . LEU B 1 483 ? 214.998 198.359 232.006 1.00 44.51 483 LEU b CA 1
ATOM 3999 C C . LEU B 1 483 ? 213.853 197.366 232.159 1.00 44.51 483 LEU b C 1
ATOM 4000 O O . LEU B 1 483 ? 212.733 197.634 231.712 1.00 44.51 483 LEU b O 1
ATOM 4005 N N . ARG B 1 484 ? 214.108 196.235 232.825 1.00 44.20 484 ARG b N 1
ATOM 4006 C CA . ARG B 1 484 ? 213.059 195.252 233.077 1.00 44.20 484 ARG b CA 1
ATOM 4007 C C . ARG B 1 484 ? 211.999 195.797 234.029 1.00 44.20 484 ARG b C 1
ATOM 4008 O O . ARG B 1 484 ? 210.802 195.561 233.831 1.00 44.20 484 ARG b O 1
ATOM 4016 N N . ALA B 1 485 ? 212.418 196.558 235.045 1.00 44.75 485 ALA b N 1
ATOM 4017 C CA . ALA B 1 485 ? 211.464 197.156 235.976 1.00 44.75 485 ALA b CA 1
ATOM 4018 C C . ALA B 1 485 ? 210.634 198.244 235.305 1.00 44.75 485 ALA b C 1
ATOM 4019 O O . ALA B 1 485 ? 209.428 198.353 235.558 1.00 44.75 485 ALA b O 1
ATOM 4021 N N . GLN B 1 486 ? 211.259 199.049 234.438 1.00 43.87 486 GLN b N 1
ATOM 4022 C CA . GLN B 1 486 ? 210.512 200.070 233.707 1.00 43.87 486 GLN b CA 1
ATOM 4023 C C . GLN B 1 486 ? 209.535 199.441 232.718 1.00 43.87 486 GLN b C 1
ATOM 4024 O O . GLN B 1 486 ? 208.407 199.923 232.564 1.00 43.87 486 GLN b O 1
ATOM 4030 N N . ILE B 1 487 ? 209.946 198.351 232.063 1.00 41.30 487 ILE b N 1
ATOM 4031 C CA . ILE B 1 487 ? 209.066 197.631 231.147 1.00 41.30 487 ILE b CA 1
ATOM 4032 C C . ILE B 1 487 ? 207.897 197.006 231.904 1.00 41.30 487 ILE b C 1
ATOM 4033 O O . ILE B 1 487 ? 206.753 197.033 231.434 1.00 41.30 487 ILE b O 1
ATOM 4038 N N . ALA B 1 488 ? 208.157 196.485 233.110 1.00 43.39 488 ALA b N 1
ATOM 4039 C CA . ALA B 1 488 ? 207.089 195.934 233.941 1.00 43.39 488 ALA b CA 1
ATOM 4040 C C . ALA B 1 488 ? 206.116 197.016 234.396 1.00 43.39 488 ALA b C 1
ATOM 4041 O O . ALA B 1 488 ? 204.901 196.789 234.419 1.00 43.39 488 ALA b O 1
ATOM 4043 N N . ARG B 1 489 ? 206.629 198.205 234.732 1.00 45.17 489 ARG b N 1
ATOM 4044 C CA . ARG B 1 489 ? 205.758 199.315 235.117 1.00 45.17 489 ARG b CA 1
ATOM 4045 C C . ARG B 1 489 ? 204.899 199.799 233.953 1.00 45.17 489 ARG b C 1
ATOM 4046 O O . ARG B 1 489 ? 203.711 200.091 234.145 1.00 45.17 489 ARG b O 1
ATOM 4054 N N . ILE B 1 490 ? 205.475 199.876 232.750 1.00 42.32 490 ILE b N 1
ATOM 4055 C CA . ILE B 1 490 ? 204.712 200.297 231.576 1.00 42.32 490 ILE b CA 1
ATOM 4056 C C . ILE B 1 490 ? 203.667 199.247 231.209 1.00 42.32 490 ILE b C 1
ATOM 4057 O O . ILE B 1 490 ? 202.510 199.577 230.920 1.00 42.32 490 ILE b O 1
ATOM 4062 N N . SER B 1 491 ? 204.039 197.966 231.259 1.00 46.16 491 SER b N 1
ATOM 4063 C CA . SER B 1 491 ? 203.117 196.891 230.918 1.00 46.16 491 SER b CA 1
ATOM 4064 C C . SER B 1 491 ? 202.075 196.632 231.997 1.00 46.16 491 SER b C 1
ATOM 4065 O O . SER B 1 491 ? 201.077 195.959 231.723 1.00 46.16 491 SER b O 1
ATOM 4068 N N . ALA B 1 492 ? 202.285 197.128 233.215 1.00 49.84 492 ALA b N 1
ATOM 4069 C CA . ALA B 1 492 ? 201.298 196.976 234.271 1.00 49.84 492 ALA b CA 1
ATOM 4070 C C . ALA B 1 492 ? 200.457 198.223 234.495 1.00 49.84 492 ALA b C 1
ATOM 4071 O O . ALA B 1 492 ? 199.416 198.136 235.153 1.00 49.84 492 ALA b O 1
ATOM 4073 N N . GLY B 1 493 ? 200.873 199.372 233.970 1.00 49.19 493 GLY b N 1
ATOM 4074 C CA . GLY B 1 493 ? 200.099 200.580 234.167 1.00 49.19 493 GLY b CA 1
ATOM 4075 C C . GLY B 1 493 ? 199.425 201.105 232.917 1.00 49.19 493 GLY b C 1
ATOM 4076 O O . GLY B 1 493 ? 198.422 201.818 233.006 1.00 49.19 493 GLY b O 1
ATOM 4077 N N . THR B 1 494 ? 199.959 200.763 231.740 1.00 46.23 494 THR b N 1
ATOM 4078 C CA . THR B 1 494 ? 199.479 201.342 230.494 1.00 46.23 494 THR b CA 1
ATOM 4079 C C . THR B 1 494 ? 199.065 200.335 229.430 1.00 46.23 494 THR b C 1
ATOM 4080 O O . THR B 1 494 ? 198.464 200.743 228.430 1.00 46.23 494 THR b O 1
ATOM 4084 N N . HIS B 1 495 ? 199.380 199.053 229.591 1.00 47.69 495 HIS b N 1
ATOM 4085 C CA . HIS B 1 495 ? 198.913 198.037 228.653 1.00 47.69 495 HIS b CA 1
ATOM 4086 C C . HIS B 1 495 ? 197.414 197.865 228.851 1.00 47.69 495 HIS b C 1
ATOM 4087 O O . HIS B 1 495 ? 196.977 197.300 229.857 1.00 47.69 495 HIS b O 1
ATOM 4094 N N . VAL B 1 496 ? 196.627 198.367 227.904 1.00 52.06 496 VAL b N 1
ATOM 4095 C CA . VAL B 1 496 ? 195.182 198.442 228.051 1.00 52.06 496 VAL b CA 1
ATOM 4096 C C . VAL B 1 496 ? 194.513 197.724 226.887 1.00 52.06 496 VAL b C 1
ATOM 4097 O O . VAL B 1 496 ? 195.098 197.528 225.820 1.00 52.06 496 VAL b O 1
ATOM 4101 N N . SER B 1 497 ? 193.261 197.340 227.111 1.00 57.81 497 SER b N 1
ATOM 4102 C CA . SER B 1 497 ? 192.433 196.655 226.133 1.00 57.81 497 SER b CA 1
ATOM 4103 C C . SER B 1 497 ? 191.026 197.228 226.214 1.00 57.81 497 SER b C 1
ATOM 4104 O O . SER B 1 497 ? 190.618 197.714 227.276 1.00 57.81 497 SER b O 1
ATOM 4107 N N . PRO B 1 498 ? 190.274 197.213 225.111 1.00 55.25 498 PRO b N 1
ATOM 4108 C CA . PRO B 1 498 ? 188.896 197.716 225.154 1.00 55.25 498 PRO b CA 1
ATOM 4109 C C . PRO B 1 498 ? 187.982 196.822 225.979 1.00 55.25 498 PRO b C 1
ATOM 4110 O O . PRO B 1 498 ? 188.298 195.671 226.289 1.00 55.25 498 PRO b O 1
ATOM 4114 N N . LEU B 1 499 ? 186.829 197.384 226.339 1.00 59.53 499 LEU b N 1
ATOM 4115 C CA . LEU B 1 499 ? 185.861 196.684 227.176 1.00 59.53 499 LEU b CA 1
ATOM 4116 C C . LEU B 1 499 ? 185.210 195.560 226.378 1.00 59.53 499 LEU b C 1
ATOM 4117 O O . LEU B 1 499 ? 184.661 195.791 225.295 1.00 59.53 499 LEU b O 1
ATOM 4122 N N . GLY B 1 500 ? 185.272 194.347 226.915 1.00 65.20 500 GLY b N 1
ATOM 4123 C CA . GLY B 1 500 ? 184.778 193.162 226.239 1.00 65.20 500 GLY b CA 1
ATOM 4124 C C . GLY B 1 500 ? 185.837 192.119 225.956 1.00 65.20 500 GLY b C 1
ATOM 4125 O O . GLY B 1 500 ? 185.492 191.007 225.532 1.00 65.20 500 GLY b O 1
ATOM 4126 N N . PHE B 1 501 ? 187.111 192.429 226.168 1.00 67.37 501 PHE b N 1
ATOM 4127 C CA . PHE B 1 501 ? 188.198 191.485 225.968 1.00 67.37 501 PHE b CA 1
ATOM 4128 C C . PHE B 1 501 ? 188.663 190.919 227.303 1.00 67.37 501 PHE b C 1
ATOM 4129 O O . PHE B 1 501 ? 188.522 191.560 228.349 1.00 67.37 501 PHE b O 1
ATOM 4137 N N . TYR B 1 502 ? 189.207 189.698 227.242 1.00 68.62 502 TYR b N 1
ATOM 4138 C CA . TYR B 1 502 ? 189.937 189.044 228.333 1.00 68.62 502 TYR b CA 1
ATOM 4139 C C . TYR B 1 502 ? 189.063 188.843 229.575 1.00 68.62 502 TYR b C 1
ATOM 4140 O O . TYR B 1 502 ? 189.337 189.370 230.655 1.00 68.62 502 TYR b O 1
ATOM 4149 N N . GLN B 1 503 ? 188.001 188.060 229.402 1.00 74.94 503 GLN b N 1
ATOM 4150 C CA . GLN B 1 503 ? 187.114 187.749 230.511 1.00 74.94 503 GLN b CA 1
ATOM 4151 C C . GLN B 1 503 ? 187.783 186.771 231.477 1.00 74.94 503 GLN b C 1
ATOM 4152 O O . GLN B 1 503 ? 188.791 186.129 231.166 1.00 74.94 503 GLN b O 1
ATOM 4158 N N . PHE B 1 504 ? 187.201 186.660 232.666 1.00 77.13 504 PHE b N 1
ATOM 4159 C CA . PHE B 1 504 ? 187.717 185.759 233.689 1.00 77.13 504 PHE b CA 1
ATOM 4160 C C . PHE B 1 504 ? 187.296 184.320 233.412 1.00 77.13 504 PHE b C 1
ATOM 4161 O O . PHE B 1 504 ? 187.923 183.372 233.885 1.00 77.13 504 PHE b O 1
ATOM 4169 N N . ASP B 1 519 ? 194.368 186.589 238.570 1.00 78.58 519 ASP b N 1
ATOM 4170 C CA . ASP B 1 519 ? 194.298 185.327 237.844 1.00 78.58 519 ASP b CA 1
ATOM 4171 C C . ASP B 1 519 ? 194.558 185.534 236.355 1.00 78.58 519 ASP b C 1
ATOM 4172 O O . ASP B 1 519 ? 194.991 186.607 235.934 1.00 78.58 519 ASP b O 1
ATOM 4177 N N . SER B 1 520 ? 194.291 184.500 235.563 1.00 74.75 520 SER b N 1
ATOM 4178 C CA . SER B 1 520 ? 194.497 184.555 234.126 1.00 74.75 520 SER b CA 1
ATOM 4179 C C . SER B 1 520 ? 193.248 185.099 233.436 1.00 74.75 520 SER b C 1
ATOM 4180 O O . SER B 1 520 ? 192.238 185.410 234.071 1.00 74.75 520 SER b O 1
ATOM 4183 N N . TYR B 1 521 ? 193.317 185.215 232.111 1.00 71.12 521 TYR b N 1
ATOM 4184 C CA . TYR B 1 521 ? 192.202 185.729 231.332 1.00 71.12 521 TYR b CA 1
ATOM 4185 C C . TYR B 1 521 ? 192.187 185.051 229.970 1.00 71.12 521 TYR b C 1
ATOM 4186 O O . TYR B 1 521 ? 193.236 184.710 229.417 1.00 71.12 521 TYR b O 1
ATOM 4195 N N . GLU B 1 522 ? 190.984 184.858 229.437 1.00 74.67 522 GLU b N 1
ATOM 4196 C CA . GLU B 1 522 ? 190.782 184.266 228.124 1.00 74.67 522 GLU b CA 1
ATOM 4197 C C . GLU B 1 522 ? 189.953 185.210 227.266 1.00 74.67 522 GLU b C 1
ATOM 4198 O O . GLU B 1 522 ? 189.056 185.893 227.771 1.00 74.67 522 GLU b O 1
ATOM 4204 N N . GLU B 1 523 ? 190.256 185.238 225.970 1.00 77.76 523 GLU b N 1
ATOM 4205 C CA . GLU B 1 523 ? 189.596 186.160 225.055 1.00 77.76 523 GLU b CA 1
ATOM 4206 C C . GLU B 1 523 ? 188.145 185.753 224.823 1.00 77.76 523 GLU b C 1
ATOM 4207 O O . GLU B 1 523 ? 187.827 184.567 224.695 1.00 77.76 523 GLU b O 1
ATOM 4213 N N . ASN B 1 524 ? 187.265 186.748 224.778 1.00 75.50 524 ASN b N 1
ATOM 4214 C CA . ASN B 1 524 ? 185.837 186.498 224.617 1.00 75.50 524 ASN b CA 1
ATOM 4215 C C . ASN B 1 524 ? 185.529 186.106 223.177 1.00 75.50 524 ASN b C 1
ATOM 4216 O O . ASN B 1 524 ? 185.902 186.833 222.251 1.00 75.50 524 ASN b O 1
ATOM 4221 N N . PRO B 1 525 ? 184.864 184.971 222.948 1.00 79.49 525 PRO b N 1
ATOM 4222 C CA . PRO B 1 525 ? 184.372 184.686 221.593 1.00 79.49 525 PRO b CA 1
ATOM 4223 C C . PRO B 1 525 ? 183.201 185.566 221.199 1.00 79.49 525 PRO b C 1
ATOM 4224 O O . PRO B 1 525 ? 183.064 185.906 220.018 1.00 79.49 525 PRO b O 1
ATOM 4228 N N . ASP B 1 526 ? 182.356 185.946 222.152 1.00 80.46 526 ASP b N 1
ATOM 4229 C CA . ASP B 1 526 ? 181.212 186.818 221.889 1.00 80.46 526 ASP b CA 1
ATOM 4230 C C . ASP B 1 526 ? 181.565 188.274 222.189 1.00 80.46 526 ASP b C 1
ATOM 4231 O O . ASP B 1 526 ? 180.946 188.941 223.018 1.00 80.46 526 ASP b O 1
ATOM 4236 N N . PHE B 1 527 ? 182.591 188.766 221.490 1.00 73.28 527 PHE b N 1
ATOM 4237 C CA . PHE B 1 527 ? 182.996 190.158 221.659 1.00 73.28 527 PHE b CA 1
ATOM 4238 C C . PHE B 1 527 ? 182.023 191.110 220.975 1.00 73.28 527 PHE b C 1
ATOM 4239 O O . PHE B 1 527 ? 181.845 192.241 221.443 1.00 73.28 527 PHE b O 1
ATOM 4247 N N . GLU B 1 528 ? 181.396 190.652 219.876 1.00 77.82 528 GLU b N 1
ATOM 4248 C CA . GLU B 1 528 ? 180.387 191.352 219.043 1.00 77.82 528 GLU b CA 1
ATOM 4249 C C . GLU B 1 528 ? 180.753 192.805 218.712 1.00 77.82 528 GLU b C 1
ATOM 4250 O O . GLU B 1 528 ? 179.880 193.663 218.554 1.00 77.82 528 GLU b O 1
ATOM 4256 N N . GLY B 1 529 ? 182.047 193.083 218.560 1.00 72.97 529 GLY b N 1
ATOM 4257 C CA . GLY B 1 529 ? 182.506 194.396 218.144 1.00 72.97 529 GLY b CA 1
ATOM 4258 C C . GLY B 1 529 ? 182.359 195.467 219.215 1.00 72.97 529 GLY b C 1
ATOM 4259 O O . GLY B 1 529 ? 181.832 195.253 220.306 1.00 72.97 529 GLY b O 1
ATOM 4260 N N . ILE B 1 530 ? 182.854 196.657 218.870 1.00 68.25 530 ILE b N 1
ATOM 4261 C CA . ILE B 1 530 ? 182.743 197.840 219.716 1.00 68.25 530 ILE b CA 1
ATOM 4262 C C . ILE B 1 530 ? 182.811 199.058 218.801 1.00 68.25 530 ILE b C 1
ATOM 4263 O O . ILE B 1 530 ? 183.323 198.992 217.680 1.00 68.25 530 ILE b O 1
ATOM 4268 N N . GLN B 1 531 ? 182.245 200.169 219.265 1.00 66.46 531 GLN b N 1
ATOM 4269 C CA . GLN B 1 531 ? 182.207 201.397 218.485 1.00 66.46 531 GLN b CA 1
ATOM 4270 C C . GLN B 1 531 ? 183.454 202.231 218.745 1.00 66.46 531 GLN b C 1
ATOM 4271 O O . GLN B 1 531 ? 183.930 202.322 219.879 1.00 66.46 531 GLN b O 1
ATOM 4277 N N . VAL B 1 532 ? 183.979 202.841 217.680 1.00 62.67 532 VAL b N 1
ATOM 4278 C CA . VAL B 1 532 ? 185.159 203.689 217.813 1.00 62.67 532 VAL b CA 1
ATOM 4279 C C . VAL B 1 532 ? 184.797 205.007 218.488 1.00 62.67 532 VAL b C 1
ATOM 4280 O O . VAL B 1 532 ? 185.607 205.577 219.231 1.00 62.67 532 VAL b O 1
ATOM 4284 N N . ILE B 1 533 ? 183.579 205.504 218.256 1.00 64.62 533 ILE b N 1
ATOM 4285 C CA . ILE B 1 533 ? 183.126 206.740 218.888 1.00 64.62 533 ILE b CA 1
ATOM 4286 C C . ILE B 1 533 ? 182.920 206.532 220.386 1.00 64.62 533 ILE b C 1
ATOM 4287 O O . ILE B 1 533 ? 183.218 207.422 221.194 1.00 64.62 533 ILE b O 1
ATOM 4292 N N . ASP B 1 534 ? 182.463 205.341 220.787 1.00 65.54 534 ASP b N 1
ATOM 4293 C CA . ASP B 1 534 ? 182.278 205.036 222.202 1.00 65.54 534 ASP b CA 1
ATOM 4294 C C . ASP B 1 534 ? 183.598 204.889 222.949 1.00 65.54 534 ASP b C 1
ATOM 4295 O O . ASP B 1 534 ? 183.611 204.988 224.181 1.00 65.54 534 ASP b O 1
ATOM 4300 N N . LEU B 1 535 ? 184.701 204.656 222.241 1.00 60.88 535 LEU b N 1
ATOM 4301 C CA . LEU B 1 535 ? 186.024 204.611 222.848 1.00 60.88 535 LEU b CA 1
ATOM 4302 C C . LEU B 1 535 ? 186.694 205.978 222.905 1.00 60.88 535 LEU b C 1
ATOM 4303 O O . LEU B 1 535 ? 187.863 206.061 223.295 1.00 60.88 535 LEU b O 1
ATOM 4308 N N . VAL B 1 536 ? 185.992 207.044 222.524 1.00 63.22 536 VAL b N 1
ATOM 4309 C CA . VAL B 1 536 ? 186.536 208.401 222.539 1.00 63.22 536 VAL b CA 1
ATOM 4310 C C . VAL B 1 536 ? 185.863 209.254 223.610 1.00 63.22 536 VAL b C 1
ATOM 4311 O O . VAL B 1 536 ? 186.530 209.794 224.495 1.00 63.22 536 VAL b O 1
ATOM 4315 N N . GLU B 1 537 ? 184.536 209.388 223.546 1.00 68.96 537 GLU b N 1
ATOM 4316 C CA . GLU B 1 537 ? 183.822 210.199 224.525 1.00 68.96 537 GLU b CA 1
ATOM 4317 C C . GLU B 1 537 ? 183.698 209.507 225.876 1.00 68.96 537 GLU b C 1
ATOM 4318 O O . GLU B 1 537 ? 183.471 210.183 226.885 1.00 68.96 537 GLU b O 1
ATOM 4324 N N . SER B 1 538 ? 183.841 208.185 225.920 1.00 65.33 538 SER b N 1
ATOM 4325 C CA . SER B 1 538 ? 183.742 207.415 227.156 1.00 65.33 538 SER b CA 1
ATOM 4326 C C . SER B 1 538 ? 185.071 206.711 227.394 1.00 65.33 538 SER b C 1
ATOM 4327 O O . SER B 1 538 ? 185.439 205.800 226.644 1.00 65.33 538 SER b O 1
ATOM 4330 N N . LEU B 1 539 ? 185.790 207.134 228.434 1.00 61.86 539 LEU b N 1
ATOM 4331 C CA . LEU B 1 539 ? 187.054 206.506 228.795 1.00 61.86 539 LEU b CA 1
ATOM 4332 C C . LEU B 1 539 ? 186.871 205.228 229.602 1.00 61.86 539 LEU b C 1
ATOM 4333 O O . LEU B 1 539 ? 187.852 204.515 229.834 1.00 61.86 539 LEU b O 1
ATOM 4338 N N . SER B 1 540 ? 185.646 204.917 230.025 1.00 62.11 540 SER b N 1
ATOM 4339 C CA . SER B 1 540 ? 185.374 203.722 230.813 1.00 62.11 540 SER b CA 1
ATOM 4340 C C . SER B 1 540 ? 185.293 202.454 229.973 1.00 62.11 540 SER b C 1
ATOM 4341 O O . SER B 1 540 ? 185.122 201.368 230.539 1.00 62.11 540 SER b O 1
ATOM 4344 N N . ASN B 1 541 ? 185.407 202.557 228.649 1.00 60.38 541 ASN b N 1
ATOM 4345 C CA . ASN B 1 541 ? 185.364 201.403 227.763 1.00 60.38 541 ASN b CA 1
ATOM 4346 C C . ASN B 1 541 ? 186.749 200.838 227.466 1.00 60.38 541 ASN b C 1
ATOM 4347 O O . ASN B 1 541 ? 186.912 200.106 226.483 1.00 60.38 541 ASN b O 1
ATOM 4352 N N . TRP B 1 542 ? 187.745 201.161 228.290 1.00 56.29 542 TRP b N 1
ATOM 4353 C CA . TRP B 1 542 ? 189.113 200.661 228.145 1.00 56.29 542 TRP b CA 1
ATOM 4354 C C . TRP B 1 542 ? 189.509 200.036 229.480 1.00 56.29 542 TRP b C 1
ATOM 4355 O O . TRP B 1 542 ? 189.933 200.742 230.399 1.00 56.29 542 TRP b O 1
ATOM 4366 N N . VAL B 1 543 ? 189.375 198.716 229.589 1.00 57.60 543 VAL b N 1
ATOM 4367 C CA . VAL B 1 543 ? 189.729 198.023 230.822 1.00 57.60 543 VAL b CA 1
ATOM 4368 C C . VAL B 1 543 ? 191.243 197.866 230.893 1.00 57.60 543 VAL b C 1
ATOM 4369 O O . VAL B 1 543 ? 191.946 198.041 229.891 1.00 57.60 543 VAL b O 1
ATOM 4373 N N . HIS B 1 544 ? 191.758 197.547 232.081 1.00 60.02 544 HIS b N 1
ATOM 4374 C CA . HIS B 1 544 ? 193.199 197.426 232.275 1.00 60.02 544 HIS b CA 1
ATOM 4375 C C . HIS B 1 544 ? 193.749 196.078 231.828 1.00 60.02 544 HIS b C 1
ATOM 4376 O O . HIS B 1 544 ? 194.833 196.032 231.241 1.00 60.02 544 HIS b O 1
ATOM 4383 N N . HIS B 1 545 ? 193.063 194.980 232.173 1.00 61.66 545 HIS b N 1
ATOM 4384 C CA . HIS B 1 545 ? 193.352 193.595 231.778 1.00 61.66 545 HIS b CA 1
ATOM 4385 C C . HIS B 1 545 ? 194.700 193.053 232.266 1.00 61.66 545 HIS b C 1
ATOM 4386 O O . HIS B 1 545 ? 195.036 191.895 231.995 1.00 61.66 545 HIS b O 1
ATOM 4393 N N . VAL B 1 546 ? 195.449 193.838 233.039 1.00 59.62 546 VAL b N 1
ATOM 4394 C CA . VAL B 1 546 ? 196.753 193.437 233.548 1.00 59.62 546 VAL b CA 1
ATOM 4395 C C . VAL B 1 546 ? 196.798 193.790 235.032 1.00 59.62 546 VAL b C 1
ATOM 4396 O O . VAL B 1 546 ? 196.090 194.689 235.498 1.00 59.62 546 VAL b O 1
ATOM 4400 N N . GLN B 1 547 ? 197.600 193.041 235.786 1.00 64.94 547 GLN b N 1
ATOM 4401 C CA . GLN B 1 547 ? 197.693 193.257 237.223 1.00 64.94 547 GLN b CA 1
ATOM 4402 C C . GLN B 1 547 ? 198.514 194.504 237.525 1.00 64.94 547 GLN b C 1
ATOM 4403 O O . GLN B 1 547 ? 199.590 194.714 236.958 1.00 64.94 547 GLN b O 1
ATOM 4409 N N . TYR B 1 548 ? 197.997 195.336 238.425 1.00 65.66 548 TYR b N 1
ATOM 4410 C CA . TYR B 1 548 ? 198.663 196.578 238.788 1.00 65.66 548 TYR b CA 1
ATOM 4411 C C . TYR B 1 548 ? 199.803 196.311 239.762 1.00 65.66 548 TYR b C 1
ATOM 4412 O O . TYR B 1 548 ? 199.694 195.462 240.652 1.00 65.66 548 TYR b O 1
ATOM 4421 N N . ILE B 1 549 ? 200.900 197.041 239.585 1.00 65.42 549 ILE b N 1
ATOM 4422 C CA . ILE B 1 549 ? 202.061 196.911 240.460 1.00 65.42 549 ILE b CA 1
ATOM 4423 C C . ILE B 1 549 ? 201.749 197.592 241.788 1.00 65.42 549 ILE b C 1
ATOM 4424 O O . ILE B 1 549 ? 201.427 198.784 241.829 1.00 65.42 549 ILE b O 1
ATOM 4429 N N . LEU B 1 550 ? 201.825 196.829 242.871 1.00 66.12 550 LEU b N 1
ATOM 4430 C CA . LEU B 1 550 ? 201.592 197.348 244.206 1.00 66.12 550 LEU b CA 1
ATOM 4431 C C . LEU B 1 550 ? 202.814 198.124 244.693 1.00 66.12 550 LEU b C 1
ATOM 4432 O O . LEU B 1 550 ? 203.906 197.988 244.135 1.00 66.12 550 LEU b O 1
ATOM 4437 N N . PRO B 1 551 ? 202.657 198.965 245.724 1.00 69.99 551 PRO b N 1
ATOM 4438 C CA . PRO B 1 551 ? 203.845 199.556 246.367 1.00 69.99 551 PRO b CA 1
ATOM 4439 C C . PRO B 1 551 ? 204.744 198.540 247.057 1.00 69.99 551 PRO b C 1
ATOM 4440 O O . PRO B 1 551 ? 205.913 198.850 247.319 1.00 69.99 551 PRO b O 1
ATOM 4444 N N . GLN B 1 552 ? 204.236 197.342 247.367 1.00 73.79 552 GLN b N 1
ATOM 4445 C CA . GLN B 1 552 ? 205.097 196.253 247.814 1.00 73.79 552 GLN b CA 1
ATOM 4446 C C . GLN B 1 552 ? 206.016 195.771 246.697 1.00 73.79 552 GLN b C 1
ATOM 4447 O O . GLN B 1 552 ? 207.103 195.249 246.970 1.00 73.79 552 GLN b O 1
ATOM 4453 N N . GLY B 1 553 ? 205.600 195.933 245.443 1.00 68.57 553 GLY b N 1
ATOM 4454 C CA . GLY B 1 553 ? 206.427 195.579 244.307 1.00 68.57 553 GLY b CA 1
ATOM 4455 C C . GLY B 1 553 ? 205.837 194.475 243.456 1.00 68.57 553 GLY b C 1
ATOM 4456 O O . GLY B 1 553 ? 205.851 194.553 242.225 1.00 68.57 553 GLY b O 1
ATOM 4457 N N . ARG B 1 554 ? 205.310 193.442 244.099 1.00 73.36 554 ARG b N 1
ATOM 4458 C CA . ARG B 1 554 ? 204.708 192.331 243.382 1.00 73.36 554 ARG b CA 1
ATOM 4459 C C . ARG B 1 554 ? 203.241 192.626 243.086 1.00 73.36 554 ARG b C 1
ATOM 4460 O O . ARG B 1 554 ? 202.647 193.567 243.616 1.00 73.36 554 ARG b O 1
ATOM 4468 N N . CYS B 1 555 ? 202.653 191.802 242.220 1.00 72.10 555 CYS b N 1
ATOM 4469 C CA . CYS B 1 555 ? 201.260 191.989 241.839 1.00 72.10 555 CYS b CA 1
ATOM 4470 C C . CYS B 1 555 ? 200.291 191.294 242.785 1.00 72.10 555 CYS b C 1
ATOM 4471 O O . CYS B 1 555 ? 199.092 191.588 242.745 1.00 72.10 555 CYS b O 1
ATOM 4474 N N . ASN B 1 556 ? 200.777 190.388 243.631 1.00 74.62 556 ASN b N 1
ATOM 4475 C CA . ASN B 1 556 ? 199.930 189.636 244.546 1.00 74.62 556 ASN b CA 1
ATOM 4476 C C . ASN B 1 556 ? 200.525 189.686 245.945 1.00 74.62 556 ASN b C 1
ATOM 4477 O O . ASN B 1 556 ? 201.728 189.466 246.119 1.00 74.62 556 ASN b O 1
ATOM 4482 N N . TRP B 1 557 ? 199.683 189.971 246.934 1.00 86.68 557 TRP b N 1
ATOM 4483 C CA . TRP B 1 557 ? 200.116 189.973 248.324 1.00 86.68 557 TRP b CA 1
ATOM 4484 C C . TRP B 1 557 ? 200.298 188.543 248.816 1.00 86.68 557 TRP b C 1
ATOM 4485 O O . TRP B 1 557 ? 199.524 187.647 248.466 1.00 86.68 557 TRP b O 1
ATOM 4496 N N . PHE B 1 558 ? 201.331 188.331 249.635 1.00 87.98 558 PHE b N 1
ATOM 4497 C CA . PHE B 1 558 ? 201.718 186.989 250.054 1.00 87.98 558 PHE b CA 1
ATOM 4498 C C . PHE B 1 558 ? 201.978 186.878 251.554 1.00 87.98 558 PHE b C 1
ATOM 4499 O O . PHE B 1 558 ? 202.529 185.859 251.995 1.00 87.98 558 PHE b O 1
ATOM 4507 N N . ASN B 1 559 ? 201.568 187.886 252.347 1.00 92.74 559 ASN b N 1
ATOM 4508 C CA . ASN B 1 559 ? 201.714 187.985 253.802 1.00 92.74 559 ASN b CA 1
ATOM 4509 C C . ASN B 1 559 ? 203.177 187.881 254.224 1.00 92.74 559 ASN b C 1
ATOM 4510 O O . ASN B 1 559 ? 203.592 186.843 254.756 1.00 92.74 559 ASN b O 1
ATOM 4515 N N . PRO B 1 560 ? 203.990 188.919 253.993 1.00 92.68 560 PRO b N 1
ATOM 4516 C CA . PRO B 1 560 ? 205.419 188.822 254.337 1.00 92.68 560 PRO b CA 1
ATOM 4517 C C . PRO B 1 560 ? 205.697 188.847 255.830 1.00 92.68 560 PRO b C 1
ATOM 4518 O O . PRO B 1 560 ? 206.795 188.449 256.241 1.00 92.68 560 PRO b O 1
ATOM 4522 N N . ILE B 1 561 ? 204.751 189.301 256.652 1.00 97.90 561 ILE b N 1
ATOM 4523 C CA . ILE B 1 561 ? 204.964 189.314 258.095 1.00 97.90 561 ILE b CA 1
ATOM 4524 C C . ILE B 1 561 ? 204.844 187.904 258.671 1.00 97.90 561 ILE b C 1
ATOM 4525 O O . ILE B 1 561 ? 205.604 187.519 259.567 1.00 97.90 561 ILE b O 1
ATOM 4530 N N . GLN B 1 562 ? 203.935 187.095 258.134 1.00 99.62 562 GLN b N 1
ATOM 4531 C CA . GLN B 1 562 ? 203.756 185.726 258.601 1.00 99.62 562 GLN b CA 1
ATOM 4532 C C . GLN B 1 562 ? 204.620 184.758 257.799 1.00 99.62 562 GLN b C 1
ATOM 4533 O O . GLN B 1 562 ? 204.890 183.639 258.233 1.00 99.62 562 GLN b O 1
ATOM 4539 N N . GLU B 1 585 ? 200.380 197.596 255.674 1.00 97.89 585 GLU b N 1
ATOM 4540 C CA . GLU B 1 585 ? 200.043 196.178 255.619 1.00 97.89 585 GLU b CA 1
ATOM 4541 C C . GLU B 1 585 ? 198.731 195.953 254.876 1.00 97.89 585 GLU b C 1
ATOM 4542 O O . GLU B 1 585 ? 197.765 196.693 255.085 1.00 97.89 585 GLU b O 1
ATOM 4548 N N . GLN B 1 586 ? 198.731 194.926 254.018 1.00 93.38 586 GLN b N 1
ATOM 4549 C CA . GLN B 1 586 ? 197.585 194.503 253.203 1.00 93.38 586 GLN b CA 1
ATOM 4550 C C . GLN B 1 586 ? 197.079 195.642 252.313 1.00 93.38 586 GLN b C 1
ATOM 4551 O O . GLN B 1 586 ? 195.950 196.121 252.440 1.00 93.38 586 GLN b O 1
ATOM 4557 N N . GLU B 1 587 ? 197.948 196.077 251.407 1.00 84.68 587 GLU b N 1
ATOM 4558 C CA . GLU B 1 587 ? 197.613 197.110 250.440 1.00 84.68 587 GLU b CA 1
ATOM 4559 C C . GLU B 1 587 ? 197.218 196.480 249.110 1.00 84.68 587 GLU b C 1
ATOM 4560 O O . GLU B 1 587 ? 197.726 195.423 248.725 1.00 84.68 587 GLU b O 1
ATOM 4566 N N . VAL B 1 588 ? 196.295 197.139 248.416 1.00 78.56 588 VAL b N 1
ATOM 4567 C CA . VAL B 1 588 ? 195.795 196.663 247.131 1.00 78.56 588 VAL b CA 1
ATOM 4568 C C . VAL B 1 588 ? 195.320 197.870 246.329 1.00 78.56 588 VAL b C 1
ATOM 4569 O O . VAL B 1 588 ? 194.672 198.776 246.863 1.00 78.56 588 VAL b O 1
ATOM 4573 N N . GLY B 1 589 ? 195.690 197.905 245.050 1.00 75.87 589 GLY b N 1
ATOM 4574 C CA . GLY B 1 589 ? 195.262 198.960 244.165 1.00 75.87 589 GLY b CA 1
ATOM 4575 C C . GLY B 1 589 ? 194.065 198.542 243.337 1.00 75.87 589 GLY b C 1
ATOM 4576 O O . GLY B 1 589 ? 193.195 197.798 243.800 1.00 75.87 589 GLY b O 1
ATOM 4577 N N . PRO B 1 590 ? 193.990 199.022 242.098 1.00 73.98 590 PRO b N 1
ATOM 4578 C CA . PRO B 1 590 ? 192.913 198.592 241.199 1.00 73.98 590 PRO b CA 1
ATOM 4579 C C . PRO B 1 590 ? 193.110 197.152 240.761 1.00 73.98 590 PRO b C 1
ATOM 4580 O O . PRO B 1 590 ? 194.199 196.775 240.301 1.00 73.98 590 PRO b O 1
ATOM 4584 N N . PRO B 1 591 ? 192.078 196.312 240.892 1.00 74.51 591 PRO b N 1
ATOM 4585 C CA . PRO B 1 591 ? 192.210 194.905 240.486 1.00 74.51 591 PRO b CA 1
ATOM 4586 C C . PRO B 1 591 ? 192.142 194.706 238.979 1.00 74.51 591 PRO b C 1
ATOM 4587 O O . PRO B 1 591 ? 192.159 195.671 238.209 1.00 74.51 591 PRO b O 1
ATOM 4591 N N . LEU B 1 592 ? 192.090 193.447 238.552 1.00 72.48 592 LEU b N 1
ATOM 4592 C CA . LEU B 1 592 ? 191.993 193.131 237.135 1.00 72.48 592 LEU b CA 1
ATOM 4593 C C . LEU B 1 592 ? 190.620 193.503 236.585 1.00 72.48 592 LEU b C 1
ATOM 4594 O O . LEU B 1 592 ? 189.618 193.501 237.308 1.00 72.48 592 LEU b O 1
ATOM 4599 N N . LEU B 1 593 ? 190.602 193.837 235.286 1.00 72.23 593 LEU b N 1
ATOM 4600 C CA . LEU B 1 593 ? 189.398 194.186 234.518 1.00 72.23 593 LEU b CA 1
ATOM 4601 C C . LEU B 1 593 ? 188.663 195.388 235.114 1.00 72.23 593 LEU b C 1
ATOM 4602 O O . LEU B 1 593 ? 187.460 195.344 235.382 1.00 72.23 593 LEU b O 1
ATOM 4607 N N . THR B 1 594 ? 189.405 196.474 235.321 1.00 68.60 594 THR b N 1
ATOM 4608 C CA . THR B 1 594 ? 188.835 197.745 235.728 1.00 68.60 594 THR b CA 1
ATOM 4609 C C . THR B 1 594 ? 189.120 198.803 234.669 1.00 68.60 594 THR b C 1
ATOM 4610 O O . THR B 1 594 ? 190.184 198.771 234.042 1.00 68.60 594 THR b O 1
ATOM 4614 N N . PRO B 1 595 ? 188.193 199.731 234.433 1.00 65.21 595 PRO b N 1
ATOM 4615 C CA . PRO B 1 595 ? 188.435 200.787 233.442 1.00 65.21 595 PRO b CA 1
ATOM 4616 C C . PRO B 1 595 ? 189.495 201.774 233.911 1.00 65.21 595 PRO b C 1
ATOM 4617 O O . PRO B 1 595 ? 189.908 201.800 235.072 1.00 65.21 595 PRO b O 1
ATOM 4621 N N . ILE B 1 596 ? 189.930 202.612 232.971 1.00 62.96 596 ILE b N 1
ATOM 4622 C CA . ILE B 1 596 ? 191.006 203.566 233.219 1.00 62.96 596 ILE b CA 1
ATOM 4623 C C . ILE B 1 596 ? 190.433 204.911 233.648 1.00 62.96 596 ILE b C 1
ATOM 4624 O O . ILE B 1 596 ? 191.152 205.915 233.700 1.00 62.96 596 ILE b O 1
ATOM 4629 N N . SER B 1 597 ? 189.135 204.942 233.957 1.00 67.65 597 SER b N 1
ATOM 4630 C CA . SER B 1 597 ? 188.501 206.172 234.414 1.00 67.65 597 SER b CA 1
ATOM 4631 C C . SER B 1 597 ? 188.812 206.488 235.871 1.00 67.65 597 SER b C 1
ATOM 4632 O O . SER B 1 597 ? 188.566 207.617 236.310 1.00 67.65 597 SER b O 1
ATOM 4635 N N . GLU B 1 598 ? 189.341 205.526 236.628 1.00 70.72 598 GLU b N 1
ATOM 4636 C CA . GLU B 1 598 ? 189.674 205.721 238.033 1.00 70.72 598 GLU b CA 1
ATOM 4637 C C . GLU B 1 598 ? 191.174 205.599 238.290 1.00 70.72 598 GLU b C 1
ATOM 4638 O O . GLU B 1 598 ? 191.592 205.174 239.371 1.00 70.72 598 GLU b O 1
ATOM 4644 N N . ASP B 1 599 ? 191.994 205.966 237.309 1.00 69.51 599 ASP b N 1
ATOM 4645 C CA . ASP B 1 599 ? 193.437 205.915 237.486 1.00 69.51 599 ASP b CA 1
ATOM 4646 C C . ASP B 1 599 ? 193.910 207.056 238.379 1.00 69.51 599 ASP b C 1
ATOM 4647 O O . ASP B 1 599 ? 193.328 208.144 238.400 1.00 69.51 599 ASP b O 1
ATOM 4652 N N . LEU B 1 600 ? 194.978 206.793 239.126 1.00 78.26 600 LEU b N 1
ATOM 4653 C CA . LEU B 1 600 ? 195.515 207.777 240.055 1.00 78.26 600 LEU b CA 1
ATOM 4654 C C . LEU B 1 600 ? 196.304 208.843 239.308 1.00 78.26 600 LEU b C 1
ATOM 4655 O O . LEU B 1 600 ? 197.049 208.546 238.371 1.00 78.26 600 LEU b O 1
ATOM 4660 N N . GLY B 1 601 ? 196.133 210.090 239.730 1.00 83.24 601 GLY b N 1
ATOM 4661 C CA . GLY B 1 601 ? 196.844 211.185 239.104 1.00 83.24 601 GLY b CA 1
ATOM 4662 C C . GLY B 1 601 ? 196.404 212.509 239.686 1.00 83.24 601 GLY b C 1
ATOM 4663 O O . GLY B 1 601 ? 195.616 212.565 240.633 1.00 83.24 601 GLY b O 1
ATOM 4664 N N . ILE B 1 602 ? 196.930 213.583 239.100 1.00 82.14 602 ILE b N 1
ATOM 4665 C CA . ILE B 1 602 ? 196.578 214.926 239.540 1.00 82.14 602 ILE b CA 1
ATOM 4666 C C . ILE B 1 602 ? 195.240 215.334 238.925 1.00 82.14 602 ILE b C 1
ATOM 4667 O O . ILE B 1 602 ? 194.750 214.727 237.968 1.00 82.14 602 ILE b O 1
ATOM 4672 N N . GLN B 1 603 ? 194.626 216.371 239.503 1.00 80.76 603 GLN b N 1
ATOM 4673 C CA . GLN B 1 603 ? 193.273 216.751 239.110 1.00 80.76 603 GLN b CA 1
ATOM 4674 C C . GLN B 1 603 ? 193.238 217.577 237.829 1.00 80.76 603 GLN b C 1
ATOM 4675 O O . GLN B 1 603 ? 192.238 217.535 237.104 1.00 80.76 603 GLN b O 1
ATOM 4681 N N . ASN B 1 604 ? 194.299 218.326 237.525 1.00 77.78 604 ASN b N 1
ATOM 4682 C CA . ASN B 1 604 ? 194.278 219.213 236.368 1.00 77.78 604 ASN b CA 1
ATOM 4683 C C . ASN B 1 604 ? 194.822 218.568 235.099 1.00 77.78 604 ASN b C 1
ATOM 4684 O O . ASN B 1 604 ? 194.670 219.147 234.018 1.00 77.78 604 ASN b O 1
ATOM 4689 N N . ILE B 1 605 ? 195.441 217.397 235.196 1.00 72.32 605 ILE b N 1
ATOM 4690 C CA . ILE B 1 605 ? 195.888 216.635 234.038 1.00 72.32 605 ILE b CA 1
ATOM 4691 C C . ILE B 1 605 ? 195.148 215.302 234.049 1.00 72.32 605 ILE b C 1
ATOM 4692 O O . ILE B 1 605 ? 195.191 214.583 235.051 1.00 72.32 605 ILE b O 1
ATOM 4697 N N . PRO B 1 606 ? 194.447 214.937 232.978 1.00 63.57 606 PRO b N 1
ATOM 4698 C CA . PRO B 1 606 ? 193.795 213.624 232.934 1.00 63.57 606 PRO b CA 1
ATOM 4699 C C . PRO B 1 606 ? 194.813 212.503 232.794 1.00 63.57 606 PRO b C 1
ATOM 4700 O O . PRO B 1 606 ? 195.946 212.700 232.351 1.00 63.57 606 PRO b O 1
ATOM 4704 N N . SER B 1 607 ? 194.385 211.304 233.189 1.00 59.88 607 SER b N 1
ATOM 4705 C CA . SER B 1 607 ? 195.272 210.148 233.148 1.00 59.88 607 SER b CA 1
ATOM 4706 C C . SER B 1 607 ? 195.457 209.616 231.734 1.00 59.88 607 SER b C 1
ATOM 4707 O O . SER B 1 607 ? 196.548 209.148 231.390 1.00 59.88 607 SER b O 1
ATOM 4710 N N . TRP B 1 608 ? 194.416 209.678 230.908 1.00 56.67 608 TRP b N 1
ATOM 4711 C CA . TRP B 1 608 ? 194.461 209.159 229.550 1.00 56.67 608 TRP b CA 1
ATOM 4712 C C . TRP B 1 608 ? 193.743 210.120 228.618 1.00 56.67 608 TRP b C 1
ATOM 4713 O O . TRP B 1 608 ? 192.646 210.591 228.928 1.00 56.67 608 TRP b O 1
ATOM 4724 N N . THR B 1 609 ? 194.361 210.406 227.477 1.00 56.36 609 THR b N 1
ATOM 4725 C CA . THR B 1 609 ? 193.739 211.219 226.446 1.00 56.36 609 THR b CA 1
ATOM 4726 C C . THR B 1 609 ? 193.433 210.359 225.227 1.00 56.36 609 THR b C 1
ATOM 4727 O O . THR B 1 609 ? 194.037 209.303 225.009 1.00 56.36 609 THR b O 1
ATOM 4731 N N . THR B 1 610 ? 192.464 210.815 224.438 1.00 55.69 610 THR b N 1
ATOM 4732 C CA . THR B 1 610 ? 191.973 210.056 223.297 1.00 55.69 610 THR b CA 1
ATOM 4733 C C . THR B 1 610 ? 191.834 210.989 222.107 1.00 55.69 610 THR b C 1
ATOM 4734 O O . THR B 1 610 ? 191.157 212.018 222.198 1.00 55.69 610 THR b O 1
ATOM 4738 N N . GLN B 1 611 ? 192.502 210.611 221.028 1.00 60.12 611 GLN b N 1
ATOM 4739 C CA . GLN B 1 611 ? 192.473 211.329 219.772 1.00 60.12 611 GLN b CA 1
ATOM 4740 C C . GLN B 1 611 ? 191.982 210.361 218.706 1.00 60.12 611 GLN b C 1
ATOM 4741 O O . GLN B 1 611 ? 191.937 209.147 218.919 1.00 60.12 611 GLN b O 1
ATOM 4747 N N . LEU B 1 612 ? 191.592 210.886 217.556 1.00 64.88 612 LEU b N 1
ATOM 4748 C CA . LEU B 1 612 ? 191.139 210.009 216.496 1.00 64.88 612 LEU b CA 1
ATOM 4749 C C . LEU B 1 612 ? 192.026 210.146 215.274 1.00 64.88 612 LEU b C 1
ATOM 4750 O O . LEU B 1 612 ? 192.213 211.242 214.752 1.00 64.88 612 LEU b O 1
ATOM 4755 N N . SER B 1 613 ? 192.583 209.027 214.827 1.00 66.92 613 SER b N 1
ATOM 4756 C CA . SER B 1 613 ? 193.408 209.016 213.629 1.00 66.92 613 SER b CA 1
ATOM 4757 C C . SER B 1 613 ? 192.460 209.157 212.450 1.00 66.92 613 SER b C 1
ATOM 4758 O O . SER B 1 613 ? 191.330 208.656 212.515 1.00 66.92 613 SER b O 1
ATOM 4761 N N . SER B 1 614 ? 192.917 209.809 211.378 1.00 71.78 614 SER b N 1
ATOM 4762 C CA . SER B 1 614 ? 192.086 210.024 210.189 1.00 71.78 614 SER b CA 1
ATOM 4763 C C . SER B 1 614 ? 190.756 210.657 210.595 1.00 71.78 614 SER b C 1
ATOM 4764 O O . SER B 1 614 ? 189.687 210.140 210.289 1.00 71.78 614 SER b O 1
ATOM 4767 N N . ASN B 1 615 ? 190.851 211.779 211.301 1.00 71.33 615 ASN b N 1
ATOM 4768 C CA . ASN B 1 615 ? 189.697 212.506 211.825 1.00 71.33 615 ASN b CA 1
ATOM 4769 C C . ASN B 1 615 ? 188.714 212.963 210.750 1.00 71.33 615 ASN b C 1
ATOM 4770 O O . ASN B 1 615 ? 187.504 212.978 210.980 1.00 71.33 615 ASN b O 1
ATOM 4775 N N . LEU B 1 616 ? 189.223 213.332 209.579 1.00 72.00 616 LEU b N 1
ATOM 4776 C CA . LEU B 1 616 ? 188.365 213.804 208.500 1.00 72.00 616 LEU b CA 1
ATOM 4777 C C . LEU B 1 616 ? 187.336 212.751 208.088 1.00 72.00 616 LEU b C 1
ATOM 4778 O O . LEU B 1 616 ? 186.184 213.091 207.820 1.00 72.00 616 LEU b O 1
ATOM 4783 N N . ILE B 1 617 ? 187.732 211.483 208.032 1.00 68.56 617 ILE b N 1
ATOM 4784 C CA . ILE B 1 617 ? 186.779 210.443 207.668 1.00 68.56 617 ILE b CA 1
ATOM 4785 C C . ILE B 1 617 ? 186.256 209.732 208.911 1.00 68.56 617 ILE b C 1
ATOM 4786 O O . ILE B 1 617 ? 186.979 208.982 209.558 1.00 68.56 617 ILE b O 1
ATOM 4791 N N . PRO B 1 618 ? 184.975 209.952 209.231 1.00 70.66 618 PRO b N 1
ATOM 4792 C CA . PRO B 1 618 ? 184.303 209.360 210.391 1.00 70.66 618 PRO b CA 1
ATOM 4793 C C . PRO B 1 618 ? 184.181 207.842 210.324 1.00 70.66 618 PRO b C 1
ATOM 4794 O O . PRO B 1 618 ? 184.356 207.165 211.336 1.00 70.66 618 PRO b O 1
ATOM 4798 N N . GLN B 1 619 ? 183.890 207.325 209.134 1.00 68.11 619 GLN b N 1
ATOM 4799 C CA . GLN B 1 619 ? 183.705 205.898 208.907 1.00 68.11 619 GLN b CA 1
ATOM 4800 C C . GLN B 1 619 ? 184.907 205.051 209.306 1.00 68.11 619 GLN b C 1
ATOM 4801 O O . GLN B 1 619 ? 184.755 204.025 209.966 1.00 68.11 619 GLN b O 1
ATOM 4807 N N . TYR B 1 620 ? 186.097 205.456 208.874 1.00 67.13 620 TYR b N 1
ATOM 4808 C CA . TYR B 1 620 ? 187.308 204.683 209.151 1.00 67.13 620 TYR b CA 1
ATOM 4809 C C . TYR B 1 620 ? 188.324 205.375 210.050 1.00 67.13 620 TYR b C 1
ATOM 4810 O O . TYR B 1 620 ? 189.387 205.794 209.595 1.00 67.13 620 TYR b O 1
ATOM 4819 N N . ALA B 1 621 ? 187.993 205.483 211.330 1.00 63.31 621 ALA b N 1
ATOM 4820 C CA . ALA B 1 621 ? 188.881 206.104 212.299 1.00 63.31 621 ALA b CA 1
ATOM 4821 C C . ALA B 1 621 ? 189.178 205.121 213.422 1.00 63.31 621 ALA b C 1
ATOM 4822 O O . ALA B 1 621 ? 188.269 204.485 213.953 1.00 63.31 621 ALA b O 1
ATOM 4824 N N . ILE B 1 622 ? 190.449 204.999 213.784 1.00 60.13 622 ILE b N 1
ATOM 4825 C CA . ILE B 1 622 ? 190.838 204.089 214.850 1.00 60.13 622 ILE b CA 1
ATOM 4826 C C . ILE B 1 622 ? 191.116 204.892 216.104 1.00 60.13 622 ILE b C 1
ATOM 4827 O O . ILE B 1 622 ? 191.906 205.832 216.083 1.00 60.13 622 ILE b O 1
ATOM 4832 N N . ALA B 1 623 ? 190.466 204.521 217.201 1.00 56.90 623 ALA b N 1
ATOM 4833 C CA . ALA B 1 623 ? 190.667 205.234 218.447 1.00 56.90 623 ALA b CA 1
ATOM 4834 C C . ALA B 1 623 ? 192.112 205.073 218.869 1.00 56.90 623 ALA b C 1
ATOM 4835 O O . ALA B 1 623 ? 192.669 203.982 218.803 1.00 56.90 623 ALA b O 1
ATOM 4837 N N . VAL B 1 624 ? 192.717 206.167 219.308 1.00 57.36 624 VAL b N 1
ATOM 4838 C CA . VAL B 1 624 ? 194.097 206.132 219.756 1.00 57.36 624 VAL b CA 1
ATOM 4839 C C . VAL B 1 624 ? 194.128 206.546 221.211 1.00 57.36 624 VAL b C 1
ATOM 4840 O O . VAL B 1 624 ? 193.557 207.564 221.589 1.00 57.36 624 VAL b O 1
ATOM 4844 N N . LEU B 1 625 ? 194.794 205.748 222.029 1.00 52.59 625 LEU b N 1
ATOM 4845 C CA . LEU B 1 625 ? 194.900 206.037 223.442 1.00 52.59 625 LEU b CA 1
ATOM 4846 C C . LEU B 1 625 ? 196.329 206.447 223.701 1.00 52.59 625 LEU b C 1
ATOM 4847 O O . LEU B 1 625 ? 197.258 205.744 223.329 1.00 52.59 625 LEU b O 1
ATOM 4852 N N . ARG B 1 626 ? 196.504 207.602 224.318 1.00 52.61 626 ARG b N 1
ATOM 4853 C CA . ARG B 1 626 ? 197.829 208.090 224.636 1.00 52.61 626 ARG b CA 1
ATOM 4854 C C . ARG B 1 626 ? 197.882 208.197 226.143 1.00 52.61 626 ARG b C 1
ATOM 4855 O O . ARG B 1 626 ? 196.974 208.751 226.760 1.00 52.61 626 ARG b O 1
ATOM 4863 N N . SER B 1 627 ? 198.933 207.663 226.747 1.00 52.81 627 SER b N 1
ATOM 4864 C CA . SER B 1 627 ? 199.029 207.716 228.191 1.00 52.81 627 SER b CA 1
ATOM 4865 C C . SER B 1 627 ? 199.755 208.974 228.617 1.00 52.81 627 SER b C 1
ATOM 4866 O O . SER B 1 627 ? 200.880 209.226 228.204 1.00 52.81 627 SER b O 1
ATOM 4869 N N . ASN B 1 628 ? 199.075 209.798 229.400 1.00 58.42 628 ASN b N 1
ATOM 4870 C CA . ASN B 1 628 ? 199.675 211.015 229.907 1.00 58.42 628 ASN b CA 1
ATOM 4871 C C . ASN B 1 628 ? 200.811 210.678 230.862 1.00 58.42 628 ASN b C 1
ATOM 4872 O O . ASN B 1 628 ? 201.862 211.315 230.845 1.00 58.42 628 ASN b O 1
ATOM 4877 N N . LEU B 1 629 ? 200.590 209.659 231.688 1.00 55.01 629 LEU b N 1
ATOM 4878 C CA . LEU B 1 629 ? 201.574 209.246 232.679 1.00 55.01 629 LEU b CA 1
ATOM 4879 C C . LEU B 1 629 ? 202.879 208.766 232.065 1.00 55.01 629 LEU b C 1
ATOM 4880 O O . LEU B 1 629 ? 203.955 209.131 232.534 1.00 55.01 629 LEU b O 1
ATOM 4885 N N . TRP B 1 630 ? 202.794 207.959 231.015 1.00 47.89 630 TRP b N 1
ATOM 4886 C CA . TRP B 1 630 ? 204.003 207.474 230.370 1.00 47.89 630 TRP b CA 1
ATOM 4887 C C . TRP B 1 630 ? 204.084 207.971 228.944 1.00 47.89 630 TRP b C 1
ATOM 4888 O O . TRP B 1 630 ? 203.362 207.489 228.080 1.00 47.89 630 TRP b O 1
ATOM 4899 N N . PRO B 1 631 ? 205.017 208.885 228.673 1.00 50.13 631 PRO b N 1
ATOM 4900 C CA . PRO B 1 631 ? 205.155 209.386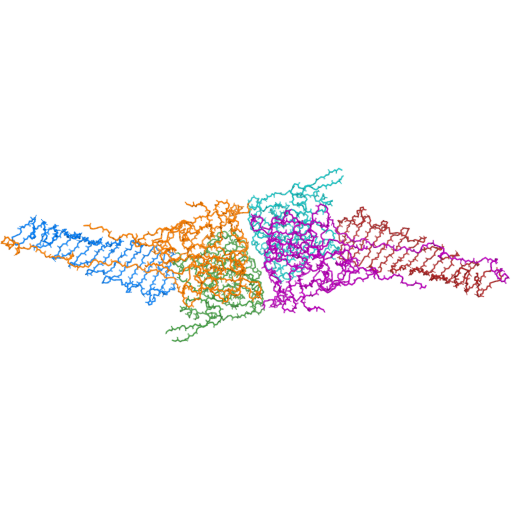 227.307 1.00 50.13 631 PRO b CA 1
ATOM 4901 C C . PRO B 1 631 ? 205.632 208.274 226.389 1.00 50.13 631 PRO b C 1
ATOM 4902 O O . PRO B 1 631 ? 206.430 207.441 226.807 1.00 50.13 631 PRO b O 1
ATOM 4906 N N . GLY B 1 632 ? 205.154 208.265 225.152 1.00 50.61 632 GLY b N 1
ATOM 4907 C CA . GLY B 1 632 ? 205.553 207.248 224.200 1.00 50.61 632 GLY b CA 1
ATOM 4908 C C . GLY B 1 632 ? 204.779 205.949 224.275 1.00 50.61 632 GLY b C 1
ATOM 4909 O O . GLY B 1 632 ? 205.132 204.984 223.602 1.00 50.61 632 GLY b O 1
ATOM 4910 N N . ALA B 1 633 ? 203.732 205.909 225.089 1.00 48.81 633 ALA b N 1
ATOM 4911 C CA . ALA B 1 633 ? 202.925 204.702 225.195 1.00 48.81 633 ALA b CA 1
ATOM 4912 C C . ALA B 1 633 ? 201.599 204.945 224.496 1.00 48.81 633 ALA b C 1
ATOM 4913 O O . ALA B 1 633 ? 200.863 205.858 224.857 1.00 48.81 633 ALA b O 1
ATOM 4915 N N . TYR B 1 634 ? 201.291 204.119 223.500 1.00 50.04 634 TYR b N 1
ATOM 4916 C CA . TYR B 1 634 ? 200.055 204.269 222.741 1.00 50.04 634 TYR b CA 1
ATOM 4917 C C . TYR B 1 634 ? 199.274 202.978 222.577 1.00 50.04 634 TYR b C 1
ATOM 4918 O O . TYR B 1 634 ? 199.851 201.908 222.421 1.00 50.04 634 TYR b O 1
ATOM 4927 N N . ALA B 1 635 ? 197.953 203.090 222.623 1.00 51.70 635 ALA b N 1
ATOM 4928 C CA . ALA B 1 635 ? 197.074 201.949 222.422 1.00 51.70 635 ALA b CA 1
ATOM 4929 C C . ALA B 1 635 ? 196.107 202.317 221.308 1.00 51.70 635 ALA b C 1
ATOM 4930 O O . ALA B 1 635 ? 195.478 203.366 221.362 1.00 51.70 635 ALA b O 1
ATOM 4932 N N . PHE B 1 636 ? 195.974 201.463 220.303 1.00 54.99 636 PHE b N 1
ATOM 4933 C CA . PHE B 1 636 ? 195.075 201.759 219.193 1.00 54.99 636 PHE b CA 1
ATOM 4934 C C . PHE B 1 636 ? 194.003 200.700 219.002 1.00 54.99 636 PHE b C 1
ATOM 4935 O O . PHE B 1 636 ? 194.291 199.508 219.007 1.00 54.99 636 PHE b O 1
ATOM 4943 N N . SER B 1 637 ? 192.763 201.138 218.836 1.00 58.39 637 SER b N 1
ATOM 4944 C CA . SER B 1 637 ? 191.661 200.217 218.608 1.00 58.39 637 SER b CA 1
ATOM 4945 C C . SER B 1 637 ? 190.803 200.715 217.455 1.00 58.39 637 SER b C 1
ATOM 4946 O O . SER B 1 637 ? 190.647 201.919 217.268 1.00 58.39 637 SER b O 1
ATOM 4949 N N . ASN B 1 638 ? 190.250 199.790 216.680 1.00 63.01 638 ASN b N 1
ATOM 4950 C CA . ASN B 1 638 ? 189.403 200.161 215.555 1.00 63.01 638 ASN b CA 1
ATOM 4951 C C . ASN B 1 638 ? 187.979 199.678 215.785 1.00 63.01 638 ASN b C 1
ATOM 4952 O O . ASN B 1 638 ? 187.018 200.308 215.349 1.00 63.01 638 ASN b O 1
ATOM 4957 N N . GLY B 1 639 ? 187.855 198.554 216.478 1.00 65.20 639 GLY b N 1
ATOM 4958 C CA . GLY B 1 639 ? 186.564 197.976 216.787 1.00 65.20 639 GLY b CA 1
ATOM 4959 C C . GLY B 1 639 ? 186.635 196.484 217.033 1.00 65.20 639 GLY b C 1
ATOM 4960 O O . GLY B 1 639 ? 185.803 195.926 217.755 1.00 65.20 639 GLY b O 1
ATOM 4961 N N . LYS B 1 640 ? 187.627 195.828 216.440 1.00 64.27 640 LYS b N 1
ATOM 4962 C CA . LYS B 1 640 ? 187.798 194.386 216.567 1.00 64.27 640 LYS b CA 1
ATOM 4963 C C . LYS B 1 640 ? 189.168 193.982 217.083 1.00 64.27 640 LYS b C 1
ATOM 4964 O O . LYS B 1 640 ? 189.273 193.013 217.838 1.00 64.27 640 LYS b O 1
ATOM 4970 N N . LYS B 1 641 ? 190.224 194.694 216.699 1.00 60.97 641 LYS b N 1
ATOM 4971 C CA . LYS B 1 641 ? 191.577 194.366 217.117 1.00 60.97 641 LYS b CA 1
ATOM 4972 C C . LYS B 1 641 ? 192.212 195.558 217.820 1.00 60.97 641 LYS b C 1
ATOM 4973 O O . LYS B 1 641 ? 191.734 196.692 217.729 1.00 60.97 641 LYS b O 1
ATOM 4979 N N . PHE B 1 642 ? 193.306 195.281 218.526 1.00 56.35 642 PHE b N 1
ATOM 4980 C CA . PHE B 1 642 ? 194.010 196.295 219.297 1.00 56.35 642 PHE b CA 1
ATOM 4981 C C . PHE B 1 642 ? 195.444 195.837 219.512 1.00 56.35 642 PHE b C 1
ATOM 4982 O O . PHE B 1 642 ? 195.765 194.654 219.367 1.00 56.35 642 PHE b O 1
ATOM 4990 N N . GLU B 1 643 ? 196.297 196.793 219.878 1.00 55.40 643 GLU b N 1
ATOM 4991 C CA . GLU B 1 643 ? 197.668 196.507 220.278 1.00 55.40 643 GLU b CA 1
ATOM 4992 C C . GLU B 1 643 ? 198.182 197.676 221.104 1.00 55.40 643 GLU b C 1
ATOM 4993 O O . GLU B 1 643 ? 197.945 198.836 220.760 1.00 55.40 643 GLU b O 1
ATOM 4999 N N . ASN B 1 644 ? 198.864 197.363 222.201 1.00 50.53 644 ASN b N 1
ATOM 5000 C CA . ASN B 1 644 ? 199.526 198.371 223.012 1.00 50.53 644 ASN b CA 1
ATOM 5001 C C . ASN B 1 644 ? 200.946 198.602 222.505 1.00 50.53 644 ASN b C 1
ATOM 5002 O O . ASN B 1 644 ? 201.544 197.750 221.845 1.00 50.53 644 ASN b O 1
ATOM 5007 N N . PHE B 1 645 ? 201.482 199.776 222.825 1.00 49.21 645 PHE b N 1
ATOM 5008 C CA . PHE B 1 645 ? 202.798 200.159 222.336 1.00 49.21 645 PHE b CA 1
ATOM 5009 C C . PHE B 1 645 ? 203.403 201.178 223.287 1.00 49.21 645 PHE b C 1
ATOM 5010 O O . PHE B 1 645 ? 202.684 201.937 223.936 1.00 49.21 645 PHE b O 1
ATOM 5018 N N . TYR B 1 646 ? 204.732 201.191 223.354 1.00 48.23 646 TYR b N 1
ATOM 5019 C CA . TYR B 1 646 ? 205.455 202.229 224.073 1.00 48.23 646 TYR b CA 1
ATOM 5020 C C . TYR B 1 646 ? 206.719 202.573 223.307 1.00 48.23 646 TYR b C 1
ATOM 5021 O O . TYR B 1 646 ? 207.387 201.688 222.768 1.00 48.23 646 TYR b O 1
ATOM 5030 N N . ILE B 1 647 ? 207.048 203.860 223.272 1.00 49.42 647 ILE b N 1
ATOM 5031 C CA . ILE B 1 647 ? 208.287 204.326 222.660 1.00 49.42 647 ILE b CA 1
ATOM 5032 C C . ILE B 1 647 ? 208.713 205.624 223.340 1.00 49.42 647 ILE b C 1
ATOM 5033 O O . ILE B 1 647 ? 207.905 206.536 223.535 1.00 49.42 647 ILE b O 1
ATOM 5038 N N . GLY B 1 648 ? 209.979 205.681 223.744 1.00 49.27 648 GLY b N 1
ATOM 5039 C CA . GLY B 1 648 ? 210.554 206.886 224.307 1.00 49.27 648 GLY b CA 1
ATOM 5040 C C . GLY B 1 648 ? 210.927 206.816 225.773 1.00 49.27 648 GLY b C 1
ATOM 5041 O O . GLY B 1 648 ? 210.075 206.956 226.657 1.00 49.27 648 GLY b O 1
ATOM 5042 N N . TRP B 1 649 ? 212.214 206.551 226.025 1.00 47.44 649 TRP b N 1
ATOM 5043 C CA . TRP B 1 649 ? 212.945 206.816 227.266 1.00 47.44 649 TRP b CA 1
ATOM 5044 C C . TRP B 1 649 ? 212.528 205.998 228.488 1.00 47.44 649 TRP b C 1
ATOM 5045 O O . TRP B 1 649 ? 213.230 206.034 229.504 1.00 47.44 649 TRP b O 1
ATOM 5056 N N . GLY B 1 650 ? 211.441 205.230 228.394 1.00 49.72 650 GLY b N 1
ATOM 5057 C CA . GLY B 1 650 ? 210.982 204.379 229.485 1.00 49.72 650 GLY b CA 1
ATOM 5058 C C . GLY B 1 650 ? 210.672 205.089 230.786 1.00 49.72 650 GLY b C 1
ATOM 5059 O O . GLY B 1 650 ? 210.840 204.498 231.858 1.00 49.72 650 GLY b O 1
ATOM 5060 N N . HIS B 1 651 ? 210.229 206.342 230.728 1.00 47.55 651 HIS b N 1
ATOM 5061 C CA . HIS B 1 651 ? 210.115 207.178 231.913 1.00 47.55 651 HIS b CA 1
ATOM 5062 C C . HIS B 1 651 ? 208.663 207.532 232.199 1.00 47.55 651 HIS b C 1
ATOM 5063 O O . HIS B 1 651 ? 207.831 207.609 231.291 1.00 47.55 651 HIS b O 1
ATOM 5070 N N . LYS B 1 652 ? 208.377 207.755 233.479 1.00 50.88 652 LYS b N 1
ATOM 5071 C CA . LYS B 1 652 ? 207.056 208.169 233.928 1.00 50.88 652 LYS b CA 1
ATOM 5072 C C . LYS B 1 652 ? 206.993 209.688 233.989 1.00 50.88 652 LYS b C 1
ATOM 5073 O O . LYS B 1 652 ? 207.916 210.334 234.495 1.00 50.88 652 LYS b O 1
ATOM 5079 N N . TYR B 1 653 ? 205.908 210.254 233.470 1.00 58.84 653 TYR b N 1
ATOM 5080 C CA . TYR B 1 653 ? 205.731 211.698 233.477 1.00 58.84 653 TYR b CA 1
ATOM 5081 C C . TYR B 1 653 ? 205.223 212.156 234.837 1.00 58.84 653 TYR b C 1
ATOM 5082 O O . TYR B 1 653 ? 204.305 211.555 235.403 1.00 58.84 653 TYR b O 1
ATOM 5091 N N . CYS B 1 654 ? 205.823 213.222 235.356 1.00 64.32 654 CYS b N 1
ATOM 5092 C CA . CYS B 1 654 ? 205.362 213.877 236.569 1.00 64.32 654 CYS b CA 1
ATOM 5093 C C . CYS B 1 654 ? 204.884 215.280 236.221 1.00 64.32 654 CYS b C 1
ATOM 5094 O O . CYS B 1 654 ? 205.318 215.867 235.225 1.00 64.32 654 CYS b O 1
ATOM 5097 N N . VAL B 1 655 ? 203.974 215.806 237.044 1.00 70.34 655 VAL b N 1
ATOM 5098 C CA . VAL B 1 655 ? 203.410 217.130 236.787 1.00 70.34 655 VAL b CA 1
ATOM 5099 C C . VAL B 1 655 ? 204.463 218.209 237.007 1.00 70.34 655 VAL b C 1
ATOM 5100 O O . VAL B 1 655 ? 204.688 219.066 236.144 1.00 70.34 655 VAL b O 1
ATOM 5104 N N . GLU B 1 656 ? 205.122 218.184 238.160 1.00 69.03 656 GLU b N 1
ATOM 5105 C CA . GLU B 1 656 ? 206.302 218.999 238.380 1.00 69.03 656 GLU b CA 1
ATOM 5106 C C . GLU B 1 656 ? 207.533 218.234 237.900 1.00 69.03 656 GLU b C 1
ATOM 5107 O O . GLU B 1 656 ? 207.440 217.115 237.390 1.00 69.03 656 GLU b O 1
ATOM 5113 N N . ASN B 1 657 ? 208.704 218.841 238.054 1.00 61.44 657 ASN b N 1
ATOM 5114 C CA . ASN B 1 657 ? 209.940 218.142 237.747 1.00 61.44 657 ASN b CA 1
ATOM 5115 C C . ASN B 1 657 ? 210.256 217.111 238.826 1.00 61.44 657 ASN b C 1
ATOM 5116 O O . ASN B 1 657 ? 209.825 217.230 239.977 1.00 61.44 657 ASN b O 1
ATOM 5121 N N . TYR B 1 658 ? 210.998 216.080 238.434 1.00 55.48 658 TYR b N 1
ATOM 5122 C CA . TYR B 1 658 ? 211.272 214.966 239.332 1.00 55.48 658 TYR b CA 1
ATOM 5123 C C . TYR B 1 658 ? 212.303 215.363 240.381 1.00 55.48 658 TYR b C 1
ATOM 5124 O O . TYR B 1 658 ? 213.391 215.845 240.050 1.00 55.48 658 TYR b O 1
ATOM 5133 N N . THR B 1 659 ? 211.957 215.158 241.649 1.00 57.23 659 THR b N 1
ATOM 5134 C CA . THR B 1 659 ? 212.872 215.363 242.756 1.00 57.23 659 THR b CA 1
ATOM 5135 C C . THR B 1 659 ? 213.305 214.017 243.342 1.00 57.23 659 THR b C 1
ATOM 5136 O O . THR B 1 659 ? 212.553 213.038 243.285 1.00 57.23 659 THR b O 1
ATOM 5140 N N . PRO B 1 660 ? 214.543 213.913 243.839 1.00 52.80 660 PRO b N 1
ATOM 5141 C CA . PRO B 1 660 ? 214.968 212.666 244.475 1.00 52.80 660 PRO b CA 1
ATOM 5142 C C . PRO B 1 660 ? 214.224 212.445 245.779 1.00 52.80 660 PRO b C 1
ATOM 5143 O O . PRO B 1 660 ? 213.771 213.409 246.420 1.00 52.80 660 PRO b O 1
ATOM 5147 N N . PRO B 1 661 ? 214.050 211.191 246.199 1.00 51.72 661 PRO b N 1
ATOM 5148 C CA . PRO B 1 661 ? 213.229 210.915 247.384 1.00 51.72 661 PRO b CA 1
ATOM 5149 C C . PRO B 1 661 ? 213.908 211.355 248.672 1.00 51.72 661 PRO b C 1
ATOM 5150 O O . PRO B 1 661 ? 215.119 211.578 248.733 1.00 51.72 661 PRO b O 1
ATOM 5154 N N . SER B 1 662 ? 213.086 211.490 249.708 1.00 56.74 662 SER b N 1
ATOM 5155 C CA . SER B 1 662 ? 213.589 211.885 251.013 1.00 56.74 662 SER b CA 1
ATOM 5156 C C . SER B 1 662 ? 214.395 210.743 251.628 1.00 56.74 662 SER b C 1
ATOM 5157 O O . SER B 1 662 ? 214.056 209.571 251.434 1.00 56.74 662 SER b O 1
ATOM 5160 N N . PRO B 1 663 ? 215.472 211.048 252.347 1.00 60.07 663 PRO b N 1
ATOM 5161 C CA . PRO B 1 663 ? 216.268 209.994 252.982 1.00 60.07 663 PRO b CA 1
ATOM 5162 C C . PRO B 1 663 ? 215.516 209.371 254.144 1.00 60.07 663 PRO b C 1
ATOM 5163 O O . PRO B 1 663 ? 214.567 209.974 254.669 1.00 60.07 663 PRO b O 1
ATOM 5167 N N . PRO B 1 664 ? 215.885 208.151 254.550 1.00 63.04 664 PRO b N 1
ATOM 5168 C CA . PRO B 1 664 ? 215.283 207.573 255.749 1.00 63.04 664 PRO b CA 1
ATOM 5169 C C . PRO B 1 664 ? 215.700 208.348 256.984 1.00 63.04 664 PRO b C 1
ATOM 5170 O O . PRO B 1 664 ? 216.786 208.955 257.015 1.00 63.04 664 PRO b O 1
ATOM 5174 N N . PRO B 1 665 ? 214.860 208.385 258.019 1.00 66.55 665 PRO b N 1
ATOM 5175 C CA . PRO B 1 665 ? 215.206 209.152 259.220 1.00 66.55 665 PRO b CA 1
ATOM 5176 C C . PRO B 1 665 ? 216.334 208.499 260.000 1.00 66.55 665 PRO b C 1
ATOM 5177 O O . PRO B 1 665 ? 216.503 207.277 259.993 1.00 66.55 665 PRO b O 1
ATOM 5181 N N . VAL B 1 666 ? 217.125 209.345 260.663 1.00 67.19 666 VAL b N 1
ATOM 5182 C CA . VAL B 1 666 ? 218.266 208.862 261.426 1.00 67.19 666 VAL b CA 1
ATOM 5183 C C . VAL B 1 666 ? 217.782 208.139 262.677 1.00 67.19 666 VAL b C 1
ATOM 5184 O O . VAL B 1 666 ? 216.777 208.513 263.297 1.00 67.19 666 VAL b O 1
ATOM 5188 N N . TYR B 1 667 ? 218.493 207.076 263.041 1.00 74.57 667 TYR b N 1
ATOM 5189 C CA . TYR B 1 667 ? 218.127 206.279 264.201 1.00 74.57 667 TYR b CA 1
ATOM 5190 C C . TYR B 1 667 ? 218.489 207.023 265.479 1.00 74.57 667 TYR b C 1
ATOM 5191 O O . TYR B 1 667 ? 219.572 207.606 265.583 1.00 74.57 667 TYR b O 1
ATOM 5200 N N . GLN B 1 668 ? 217.576 207.014 266.443 1.00 79.21 668 GLN b N 1
ATOM 5201 C CA . GLN B 1 668 ? 217.840 207.637 267.729 1.00 79.21 668 GLN b CA 1
ATOM 5202 C C . GLN B 1 668 ? 218.739 206.743 268.573 1.00 79.21 668 GLN b C 1
ATOM 5203 O O . GLN B 1 668 ? 218.751 205.517 268.426 1.00 79.21 668 GLN b O 1
ATOM 5209 N N . GLU B 1 669 ? 219.497 207.371 269.467 1.00 84.90 669 GLU b N 1
ATOM 5210 C CA . GLU B 1 669 ? 220.419 206.646 270.326 1.00 84.90 669 GLU b CA 1
ATOM 5211 C C . GLU B 1 669 ? 219.674 206.048 271.518 1.00 84.90 669 GLU b C 1
ATOM 5212 O O . GLU B 1 669 ? 218.445 206.109 271.618 1.00 84.90 669 GLU b O 1
ATOM 5218 N N . TYR B 1 670 ? 220.431 205.459 272.436 1.00 96.17 670 TYR b N 1
ATOM 5219 C CA . TYR B 1 670 ? 219.835 204.866 273.627 1.00 96.17 670 TYR b CA 1
ATOM 5220 C C . TYR B 1 670 ? 219.413 205.964 274.596 1.00 96.17 670 TYR b C 1
ATOM 5221 O O . TYR B 1 670 ? 220.226 206.832 274.930 1.00 96.17 670 TYR b O 1
ATOM 5230 N N . PRO B 1 671 ? 218.166 205.967 275.057 1.00 102.62 671 PRO b N 1
ATOM 5231 C CA . PRO B 1 671 ? 217.707 207.031 275.953 1.00 102.62 671 PRO b CA 1
ATOM 5232 C C . PRO B 1 671 ? 218.254 206.865 277.364 1.00 102.62 671 PRO b C 1
ATOM 5233 O O . PRO B 1 671 ? 218.632 205.775 277.797 1.00 102.62 671 PRO b O 1
ATOM 5237 N N . SER B 1 672 ? 218.291 207.987 278.079 1.00 112.19 672 SER b N 1
ATOM 5238 C CA . SER B 1 672 ? 218.788 208.017 279.450 1.00 112.19 672 SER b CA 1
ATOM 5239 C C . SER B 1 672 ? 217.739 207.411 280.373 1.00 112.19 672 SER b C 1
ATOM 5240 O O . SER B 1 672 ? 216.720 208.044 280.669 1.00 112.19 672 SER b O 1
ATOM 5243 N N . GLY B 1 673 ? 217.984 206.185 280.828 1.00 117.66 673 GLY b N 1
ATOM 5244 C CA . GLY B 1 673 ? 217.072 205.504 281.713 1.00 117.66 673 GLY b CA 1
ATOM 5245 C C . GLY B 1 673 ? 217.759 205.000 282.966 1.00 117.66 673 GLY b C 1
ATOM 5246 O O . GLY B 1 673 ? 218.890 205.385 283.278 1.00 117.66 673 GLY b O 1
ATOM 5247 N N . PRO B 1 674 ? 217.081 204.122 283.715 1.00 120.53 674 PRO b N 1
ATOM 5248 C CA . PRO B 1 674 ? 217.696 203.574 284.932 1.00 120.53 674 PRO b CA 1
ATOM 5249 C C . PRO B 1 674 ? 218.766 202.532 284.663 1.00 120.53 674 PRO b C 1
ATOM 5250 O O . PRO B 1 674 ? 219.577 202.260 285.558 1.00 120.53 674 PRO b O 1
ATOM 5254 N N . GLU B 1 675 ? 218.795 201.941 283.467 1.00 118.55 675 GLU b N 1
ATOM 5255 C CA . GLU B 1 675 ? 219.792 200.928 283.152 1.00 118.55 675 GLU b CA 1
ATOM 5256 C C . GLU B 1 675 ? 221.099 201.537 282.657 1.00 118.55 675 GLU b C 1
ATOM 5257 O O . GLU B 1 675 ? 222.172 200.996 282.950 1.00 118.55 675 GLU b O 1
ATOM 5263 N N . ILE B 1 676 ? 221.038 202.664 281.947 1.00 116.80 676 ILE b N 1
ATOM 5264 C CA . ILE B 1 676 ? 222.252 203.321 281.475 1.00 116.80 676 ILE b CA 1
ATOM 5265 C C . ILE B 1 676 ? 222.957 204.100 282.585 1.00 116.80 676 ILE b C 1
ATOM 5266 O O . ILE B 1 676 ? 224.129 204.471 282.422 1.00 116.80 676 ILE b O 1
ATOM 5271 N N . THR B 1 677 ? 222.291 204.336 283.713 1.00 120.71 677 THR b N 1
ATOM 5272 C CA . THR B 1 677 ? 222.917 205.013 284.839 1.00 120.71 677 THR b CA 1
ATOM 5273 C C . THR B 1 677 ? 223.744 204.018 285.643 1.00 120.71 677 THR b C 1
ATOM 5274 O O . THR B 1 677 ? 223.231 202.987 286.088 1.00 120.71 677 THR b O 1
ATOM 5278 N N . GLU B 1 678 ? 225.024 204.328 285.825 1.00 117.53 678 GLU b N 1
ATOM 5279 C CA . GLU B 1 678 ? 225.952 203.459 286.531 1.00 117.53 678 GLU b CA 1
ATOM 5280 C C . GLU B 1 678 ? 226.277 204.041 287.900 1.00 117.53 678 GLU b C 1
ATOM 5281 O O . GLU B 1 678 ? 226.337 205.263 288.069 1.00 117.53 678 GLU b O 1
ATOM 5287 N N . MET B 1 679 ? 226.476 203.159 288.875 1.00 125.29 679 MET b N 1
ATOM 5288 C CA . MET B 1 679 ? 226.882 203.581 290.208 1.00 125.29 679 MET b CA 1
ATOM 5289 C C . MET B 1 679 ? 228.376 203.878 290.214 1.00 125.29 679 MET b C 1
ATOM 5290 O O . MET B 1 679 ? 229.184 203.050 289.781 1.00 125.29 679 MET b O 1
ATOM 5295 N N . ASN B 1 680 ? 228.740 205.064 290.703 1.00 132.10 680 ASN b N 1
ATOM 5296 C CA . ASN B 1 680 ? 230.131 205.503 290.645 1.00 132.10 680 ASN b CA 1
ATOM 5297 C C . ASN B 1 680 ? 230.992 204.789 291.682 1.00 132.10 680 ASN b C 1
ATOM 5298 O O . ASN B 1 680 ? 231.907 204.036 291.333 1.00 132.10 680 ASN b O 1
ATOM 5303 N N . ASP B 1 681 ? 230.701 205.005 292.966 1.00 139.55 681 ASP b N 1
ATOM 5304 C CA . ASP B 1 681 ? 231.516 204.470 294.044 1.00 139.55 681 ASP b CA 1
ATOM 5305 C C . ASP B 1 681 ? 230.640 204.234 295.263 1.00 139.55 681 ASP b C 1
ATOM 5306 O O . ASP B 1 681 ? 229.743 205.046 295.536 1.00 139.55 681 ASP b O 1
ATOM 5311 N N . PRO B 1 682 ? 230.861 203.151 296.004 1.00 148.15 682 PRO b N 1
ATOM 5312 C CA . PRO B 1 682 ? 230.119 202.950 297.250 1.00 148.15 682 PRO b CA 1
ATOM 5313 C C . PRO B 1 682 ? 230.635 203.865 298.350 1.00 148.15 682 PRO b C 1
ATOM 5314 O O . PRO B 1 682 ? 231.727 204.431 298.272 1.00 148.15 682 PRO b O 1
ATOM 5318 N N . SER B 1 683 ? 229.821 204.003 299.392 1.00 158.33 683 SER b N 1
ATOM 5319 C CA . SER B 1 683 ? 230.176 204.851 300.517 1.00 158.33 683 SER b CA 1
ATOM 5320 C C . SER B 1 683 ? 231.199 204.154 301.411 1.00 158.33 683 SER b C 1
ATOM 5321 O O . SER B 1 683 ? 231.496 202.966 301.262 1.00 158.33 683 SER b O 1
ATOM 5324 N N . VAL B 1 684 ? 231.748 204.923 302.354 1.00 162.57 684 VAL b N 1
ATOM 5325 C CA . VAL B 1 684 ? 232.710 204.370 303.302 1.00 162.57 684 VAL b CA 1
ATOM 5326 C C . VAL B 1 684 ? 232.001 203.465 304.306 1.00 162.57 684 VAL b C 1
ATOM 5327 O O . VAL B 1 684 ? 232.528 202.418 304.703 1.00 162.57 684 VAL b O 1
ATOM 5331 N N . GLU B 1 685 ? 230.776 203.832 304.695 1.00 165.75 685 GLU b N 1
ATOM 5332 C CA . GLU B 1 685 ? 229.997 203.016 305.623 1.00 165.75 685 GLU b CA 1
ATOM 5333 C C . GLU B 1 685 ? 229.550 201.712 304.971 1.00 165.75 685 GLU b C 1
ATOM 5334 O O . GLU B 1 685 ? 229.482 200.677 305.645 1.00 165.75 685 GLU b O 1
ATOM 5340 N N . GLU B 1 686 ? 229.284 201.731 303.661 1.00 163.44 686 GLU b N 1
ATOM 5341 C CA . GLU B 1 686 ? 228.858 200.520 302.967 1.00 163.44 686 GLU b CA 1
ATOM 5342 C C . GLU B 1 686 ? 230.003 199.528 302.799 1.00 163.44 686 GLU b C 1
ATOM 5343 O O . GLU B 1 686 ? 229.773 198.313 302.821 1.00 163.44 686 GLU b O 1
ATOM 5349 N N . GLU B 1 687 ? 231.232 200.013 302.630 1.00 163.50 687 GLU b N 1
ATOM 5350 C CA . GLU B 1 687 ? 232.381 199.128 302.496 1.00 163.50 687 GLU b CA 1
ATOM 5351 C C . GLU B 1 687 ? 233.028 198.785 303.831 1.00 163.50 687 GLU b C 1
ATOM 5352 O O . GLU B 1 687 ? 233.824 197.842 303.890 1.00 163.50 687 GLU b O 1
ATOM 5358 N N . GLN B 1 688 ? 232.713 199.520 304.898 1.00 166.91 688 GLN b N 1
ATOM 5359 C CA . GLN B 1 688 ? 233.224 199.203 306.224 1.00 166.91 688 GLN b CA 1
ATOM 5360 C C . GLN B 1 688 ? 232.218 198.459 307.092 1.00 166.91 688 GLN b C 1
ATOM 5361 O O . GLN B 1 688 ? 232.602 197.939 308.146 1.00 166.91 688 GLN b O 1
ATOM 5367 N N . ALA B 1 689 ? 230.951 198.389 306.681 1.00 167.27 689 ALA b N 1
ATOM 5368 C CA . ALA B 1 689 ? 229.930 197.688 307.445 1.00 167.27 689 ALA b CA 1
ATOM 5369 C C . ALA B 1 689 ? 229.512 196.363 306.823 1.00 167.27 689 ALA b C 1
ATOM 5370 O O . ALA B 1 689 ? 228.797 195.594 307.474 1.00 167.27 689 ALA b O 1
ATOM 5372 N N . PHE B 1 690 ? 229.930 196.079 305.589 1.00 164.53 690 PHE b N 1
ATOM 5373 C CA . PHE B 1 690 ? 229.546 194.826 304.949 1.00 164.53 690 PHE b CA 1
ATOM 5374 C C . PHE B 1 690 ? 230.320 193.639 305.506 1.00 164.53 690 PHE b C 1
ATOM 5375 O O . PHE B 1 690 ? 229.816 192.510 305.482 1.00 164.53 690 PHE b O 1
ATOM 5383 N N . ARG B 1 691 ? 231.532 193.868 306.015 1.00 168.97 691 ARG b N 1
ATOM 5384 C CA . ARG B 1 691 ? 232.312 192.792 306.613 1.00 168.97 691 ARG b CA 1
ATOM 5385 C C . ARG B 1 691 ? 231.819 192.415 308.004 1.00 168.97 691 ARG b C 1
ATOM 5386 O O . ARG B 1 691 ? 232.168 191.338 308.499 1.00 168.97 691 ARG b O 1
ATOM 5394 N N . MET B 1 692 ? 231.019 193.269 308.641 1.00 170.96 692 MET b N 1
ATOM 5395 C CA . MET B 1 692 ? 230.468 193.001 309.963 1.00 170.96 692 MET b CA 1
ATOM 5396 C C . MET B 1 692 ? 229.022 192.522 309.901 1.00 170.96 692 MET b C 1
ATOM 5397 O O . MET B 1 692 ? 228.681 191.501 310.504 1.00 170.96 692 MET b O 1
ATOM 5402 N N . THR B 1 693 ? 228.165 193.239 309.180 1.00 171.00 693 THR b N 1
ATOM 5403 C CA . THR B 1 693 ? 226.764 192.856 309.052 1.00 171.00 693 THR b CA 1
ATOM 5404 C C . THR B 1 693 ? 226.595 191.733 308.034 1.00 171.00 693 THR b C 1
ATOM 5405 O O . THR B 1 693 ? 225.593 191.019 308.038 1.00 171.00 693 THR b O 1
ATOM 5409 N N . LEU C 2 17 ? 155.751 194.711 119.738 1.00 124.68 17 LEU A N 1
ATOM 5410 C CA . LEU C 2 17 ? 157.179 194.654 120.026 1.00 124.68 17 LEU A CA 1
ATOM 5411 C C . LEU C 2 17 ? 157.742 196.048 120.294 1.00 124.68 17 LEU A C 1
ATOM 5412 O O . LEU C 2 17 ? 157.106 196.866 120.958 1.00 124.68 17 LEU A O 1
ATOM 5417 N N . GLY C 2 18 ? 158.939 196.311 119.773 1.00 120.24 18 GLY A N 1
ATOM 5418 C CA . GLY C 2 18 ? 159.587 197.590 120.011 1.00 120.24 18 GLY A CA 1
ATOM 5419 C C . GLY C 2 18 ? 159.041 198.686 119.109 1.00 120.24 18 GLY A C 1
ATOM 5420 O O . GLY C 2 18 ? 158.688 198.455 117.953 1.00 120.24 18 GLY A O 1
ATOM 5421 N N . GLU C 2 19 ? 158.977 199.897 119.658 1.00 117.11 19 GLU A N 1
ATOM 5422 C CA . GLU C 2 19 ? 158.521 201.075 118.933 1.00 117.11 19 GLU A CA 1
ATOM 5423 C C . GLU C 2 19 ? 159.581 202.163 119.024 1.00 117.11 19 GLU A C 1
ATOM 5424 O O . GLU C 2 19 ? 160.274 202.279 120.040 1.00 117.11 19 GLU A O 1
ATOM 5430 N N . TYR C 2 20 ? 159.716 202.945 117.956 1.00 119.98 20 TYR A N 1
ATOM 5431 C CA . TYR C 2 20 ? 160.731 203.991 117.853 1.00 119.98 20 TYR A CA 1
ATOM 5432 C C . TYR C 2 20 ? 160.059 205.268 117.358 1.00 119.98 20 TYR A C 1
ATOM 5433 O O . TYR C 2 20 ? 159.797 205.419 116.161 1.00 119.98 20 TYR A O 1
ATOM 5442 N N . GLU C 2 21 ? 159.774 206.179 118.282 1.00 119.66 21 GLU A N 1
ATOM 5443 C CA . GLU C 2 21 ? 159.160 207.470 117.958 1.00 119.66 21 GLU A CA 1
ATOM 5444 C C . GLU C 2 21 ? 160.209 208.564 117.739 1.00 119.66 21 GLU A C 1
ATOM 5445 O O . GLU C 2 21 ? 160.093 209.705 118.189 1.00 119.66 21 GLU A O 1
ATOM 5451 N N . GLY C 2 22 ? 161.214 208.246 116.928 1.00 121.81 22 GLY A N 1
ATOM 5452 C CA . GLY C 2 22 ? 162.289 209.182 116.670 1.00 121.81 22 GLY A CA 1
ATOM 5453 C C . GLY C 2 22 ? 162.323 209.682 115.242 1.00 121.81 22 GLY A C 1
ATOM 5454 O O . GLY C 2 22 ? 161.355 210.278 114.761 1.00 121.81 22 GLY A O 1
ATOM 5455 N N . GLU C 2 23 ? 163.436 209.444 114.552 1.00 125.55 23 GLU A N 1
ATOM 5456 C CA . GLU C 2 23 ? 163.598 209.906 113.182 1.00 125.55 23 GLU A CA 1
ATOM 5457 C C . GLU C 2 23 ? 164.499 208.940 112.428 1.00 125.55 23 GLU A C 1
ATOM 5458 O O . GLU C 2 23 ? 165.483 208.437 112.978 1.00 125.55 23 GLU A O 1
ATOM 5464 N N . ARG C 2 24 ? 164.150 208.682 111.170 1.00 128.00 24 ARG A N 1
ATOM 5465 C CA . ARG C 2 24 ? 164.936 207.841 110.270 1.00 128.00 24 ARG A CA 1
ATOM 5466 C C . ARG C 2 24 ? 165.290 208.699 109.059 1.00 128.00 24 ARG A C 1
ATOM 5467 O O . ARG C 2 24 ? 164.562 208.717 108.063 1.00 128.00 24 ARG A O 1
ATOM 5475 N N . ASN C 2 25 ? 166.412 209.413 109.152 1.00 130.67 25 ASN A N 1
ATOM 5476 C CA . ASN C 2 25 ? 166.816 210.313 108.076 1.00 130.67 25 ASN A CA 1
ATOM 5477 C C . ASN C 2 25 ? 167.396 209.544 106.896 1.00 130.67 25 ASN A C 1
ATOM 5478 O O . ASN C 2 25 ? 167.024 209.788 105.743 1.00 130.67 25 ASN A O 1
ATOM 5483 N N . GLU C 2 26 ? 168.309 208.615 107.164 1.00 130.93 26 GLU A N 1
ATOM 5484 C CA . GLU C 2 26 ? 168.918 207.824 106.106 1.00 130.93 26 GLU A CA 1
ATOM 5485 C C . GLU C 2 26 ? 167.944 206.771 105.593 1.00 130.93 26 GLU A C 1
ATOM 5486 O O . GLU C 2 26 ? 167.078 206.282 106.324 1.00 130.93 26 GLU A O 1
ATOM 5492 N N . VAL C 2 27 ? 168.094 206.424 104.313 1.00 132.30 27 VAL A N 1
ATOM 5493 C CA . VAL C 2 27 ? 167.225 205.420 103.711 1.00 132.30 27 VAL A CA 1
ATOM 5494 C C . VAL C 2 27 ? 167.605 204.006 104.128 1.00 132.30 27 VAL A C 1
ATOM 5495 O O . VAL C 2 27 ? 166.769 203.098 104.041 1.00 132.30 27 VAL A O 1
ATOM 5499 N N . GLY C 2 28 ? 168.839 203.792 104.576 1.00 131.01 28 GLY A N 1
ATOM 5500 C CA . GLY C 2 28 ? 169.263 202.479 105.019 1.00 131.01 28 GLY A CA 1
ATOM 5501 C C . GLY C 2 28 ? 168.775 202.138 106.411 1.00 131.01 28 GLY A C 1
ATOM 5502 O O . GLY C 2 28 ? 168.007 201.189 106.593 1.00 131.01 28 GLY A O 1
ATOM 5503 N N . GLU C 2 29 ? 169.215 202.908 107.406 1.00 129.24 29 GLU A N 1
ATOM 5504 C CA . GLU C 2 29 ? 168.831 202.692 108.794 1.00 129.24 29 GLU A CA 1
ATOM 5505 C C . GLU C 2 29 ? 168.461 204.033 109.416 1.00 129.24 29 GLU A C 1
ATOM 5506 O O . GLU C 2 29 ? 168.371 205.057 108.733 1.00 129.24 29 GLU A O 1
ATOM 5512 N N . ARG C 2 30 ? 168.245 204.020 110.729 1.00 125.79 30 ARG A N 1
ATOM 5513 C CA . ARG C 2 30 ? 167.862 205.232 111.438 1.00 125.79 30 ARG A CA 1
ATOM 5514 C C . ARG C 2 30 ? 169.074 206.128 111.676 1.00 125.79 30 ARG A C 1
ATOM 5515 O O . ARG C 2 30 ? 170.221 205.674 111.689 1.00 125.79 30 ARG A O 1
ATOM 5523 N N . HIS C 2 31 ? 168.803 207.418 111.865 1.00 126.60 31 HIS A N 1
ATOM 5524 C CA . HIS C 2 31 ? 169.849 208.406 112.091 1.00 126.60 31 HIS A CA 1
ATOM 5525 C C . HIS C 2 31 ? 169.245 209.609 112.801 1.00 126.60 31 HIS A C 1
ATOM 5526 O O . HIS C 2 31 ? 168.076 209.946 112.593 1.00 126.60 31 HIS A O 1
ATOM 5533 N N . GLY C 2 32 ? 170.054 210.249 113.640 1.00 123.43 32 GLY A N 1
ATOM 5534 C CA . GLY C 2 32 ? 169.638 211.435 114.364 1.00 123.43 32 GLY A CA 1
ATOM 5535 C C . GLY C 2 32 ? 169.253 211.127 115.798 1.00 123.43 32 GLY A C 1
ATOM 5536 O O . GLY C 2 32 ? 169.324 209.990 116.274 1.00 123.43 32 GLY A O 1
ATOM 5537 N N . HIS C 2 33 ? 168.838 212.182 116.496 1.00 122.41 33 HIS A N 1
ATOM 5538 C CA . HIS C 2 33 ? 168.402 212.062 117.883 1.00 122.41 33 HIS A CA 1
ATOM 5539 C C . HIS C 2 33 ? 167.034 211.393 117.925 1.00 122.41 33 HIS A C 1
ATOM 5540 O O . HIS C 2 33 ? 166.052 211.938 117.411 1.00 122.41 33 HIS A O 1
ATOM 5547 N N . GLY C 2 34 ? 166.964 210.213 118.539 1.00 117.25 34 GLY A N 1
ATOM 5548 C CA . GLY C 2 34 ? 165.741 209.441 118.537 1.00 117.25 34 GLY A CA 1
ATOM 5549 C C . GLY C 2 34 ? 165.471 208.805 119.886 1.00 117.25 34 GLY A C 1
ATOM 5550 O O . GLY C 2 34 ? 166.372 208.609 120.709 1.00 117.25 34 GLY A O 1
ATOM 5551 N N . LYS C 2 35 ? 164.196 208.477 120.090 1.00 116.35 35 LYS A N 1
ATOM 5552 C CA . LYS C 2 35 ? 163.708 207.830 121.303 1.00 116.35 35 LYS A CA 1
ATOM 5553 C C . LYS C 2 35 ? 163.160 206.462 120.919 1.00 116.35 35 LYS A C 1
ATOM 5554 O O . LYS C 2 35 ? 162.077 206.366 120.331 1.00 116.35 35 LYS A O 1
ATOM 5560 N N . ALA C 2 36 ? 163.903 205.410 121.245 1.00 113.31 36 ALA A N 1
ATOM 5561 C CA . ALA C 2 36 ? 163.499 204.044 120.953 1.00 113.31 36 ALA A CA 1
ATOM 5562 C C . ALA C 2 36 ? 163.025 203.353 122.224 1.00 113.31 36 ALA A C 1
ATOM 5563 O O . ALA C 2 36 ? 163.554 203.598 123.312 1.00 113.31 36 ALA A O 1
ATOM 5565 N N . ARG C 2 37 ? 162.022 202.493 122.079 1.00 112.91 37 ARG A N 1
ATOM 5566 C CA . ARG C 2 37 ? 161.519 201.671 123.172 1.00 112.91 37 ARG A CA 1
ATOM 5567 C C . ARG C 2 37 ? 161.826 200.215 122.854 1.00 112.91 37 ARG A C 1
ATOM 5568 O O . ARG C 2 37 ? 161.350 199.683 121.846 1.00 112.91 37 ARG A O 1
ATOM 5576 N N . LEU C 2 38 ? 162.624 199.580 123.706 1.00 111.80 38 LEU A N 1
ATOM 5577 C CA . LEU C 2 38 ? 163.021 198.202 123.470 1.00 111.80 38 LEU A CA 1
ATOM 5578 C C . LEU C 2 38 ? 161.863 197.262 123.818 1.00 111.80 38 LEU A C 1
ATOM 5579 O O . LEU C 2 38 ? 161.010 197.606 124.641 1.00 111.80 38 LEU A O 1
ATOM 5584 N N . PRO C 2 39 ? 161.791 196.082 123.179 1.00 113.81 39 PRO A N 1
ATOM 5585 C CA . PRO C 2 39 ? 160.637 195.189 123.411 1.00 113.81 39 PRO A CA 1
ATOM 5586 C C . PRO C 2 39 ? 160.549 194.606 124.815 1.00 113.81 39 PRO A C 1
ATOM 5587 O O . PRO C 2 39 ? 159.456 194.189 125.218 1.00 113.81 39 PRO A O 1
ATOM 5591 N N . ASN C 2 40 ? 161.645 194.556 125.572 1.00 111.01 40 ASN A N 1
ATOM 5592 C CA . ASN C 2 40 ? 161.569 194.088 126.950 1.00 111.01 40 ASN A CA 1
ATOM 5593 C C . ASN C 2 40 ? 161.190 195.187 127.934 1.00 111.01 40 ASN A C 1
ATOM 5594 O O . ASN C 2 40 ? 160.680 194.878 129.016 1.00 111.01 40 ASN A O 1
ATOM 5599 N N . GLY C 2 41 ? 161.422 196.453 127.591 1.00 108.12 41 GLY A N 1
ATOM 5600 C CA . GLY C 2 41 ? 161.011 197.542 128.456 1.00 108.12 41 GLY A CA 1
ATOM 5601 C C . GLY C 2 41 ? 162.022 198.659 128.624 1.00 108.12 41 GLY A C 1
ATOM 5602 O O . GLY C 2 41 ? 161.794 199.586 129.407 1.00 108.12 41 GLY A O 1
ATOM 5603 N N . ASP C 2 42 ? 163.137 198.594 127.903 1.00 108.09 42 ASP A N 1
ATOM 5604 C CA . ASP C 2 42 ? 164.164 199.620 128.010 1.00 108.09 42 ASP A CA 1
ATOM 5605 C C . ASP C 2 42 ? 163.874 200.768 127.051 1.00 108.09 42 ASP A C 1
ATOM 5606 O O . ASP C 2 42 ? 163.368 200.566 125.944 1.00 108.09 42 ASP A O 1
ATOM 5611 N N . THR C 2 43 ? 164.191 201.985 127.492 1.00 107.38 43 THR A N 1
ATOM 5612 C CA . THR C 2 43 ? 163.985 203.191 126.695 1.00 107.38 43 THR A CA 1
ATOM 5613 C C . THR C 2 43 ? 165.328 203.867 126.464 1.00 107.38 43 THR A C 1
ATOM 5614 O O . THR C 2 43 ? 166.015 204.228 127.424 1.00 107.38 43 THR A O 1
ATOM 5618 N N . TYR C 2 44 ? 165.699 204.046 125.200 1.00 107.58 44 TYR A N 1
ATOM 5619 C CA . TYR C 2 44 ? 166.944 204.713 124.839 1.00 107.58 44 TYR A CA 1
ATOM 5620 C C . TYR C 2 44 ? 166.629 206.029 124.142 1.00 107.58 44 TYR A C 1
ATOM 5621 O O . TYR C 2 44 ? 166.059 206.035 123.047 1.00 107.58 44 TYR A O 1
ATOM 5630 N N . GLU C 2 45 ? 167.015 207.134 124.768 1.00 107.71 45 GLU A N 1
ATOM 5631 C CA . GLU C 2 45 ? 166.886 208.466 124.185 1.00 107.71 45 GLU A CA 1
ATOM 5632 C C . GLU C 2 45 ? 168.286 208.960 123.846 1.00 107.71 45 GLU A C 1
ATOM 5633 O O . GLU C 2 45 ? 169.071 209.272 124.747 1.00 107.71 45 GLU A O 1
ATOM 5639 N N . GLY C 2 46 ? 168.609 209.019 122.560 1.00 114.68 46 GLY A N 1
ATOM 5640 C CA . GLY C 2 46 ? 169.948 209.426 122.172 1.00 114.68 46 GLY A CA 1
ATOM 5641 C C . GLY C 2 46 ? 170.096 209.461 120.669 1.00 114.68 46 GLY A C 1
ATOM 5642 O O . GLY C 2 46 ? 169.212 209.032 119.919 1.00 114.68 46 GLY A O 1
ATOM 5643 N N . SER C 2 47 ? 171.245 209.975 120.239 1.00 116.68 47 SER A N 1
ATOM 5644 C CA . SER C 2 47 ? 171.531 210.145 118.826 1.00 116.68 47 SER A CA 1
ATOM 5645 C C . SER C 2 47 ? 171.987 208.828 118.202 1.00 116.68 47 SER A C 1
ATOM 5646 O O . SER C 2 47 ? 172.269 207.841 118.888 1.00 116.68 47 SER A O 1
ATOM 5649 N N . TYR C 2 48 ? 172.055 208.825 116.872 1.00 119.11 48 TYR A N 1
ATOM 5650 C CA . TYR C 2 48 ? 172.517 207.674 116.113 1.00 119.11 48 TYR A CA 1
ATOM 5651 C C . TYR C 2 48 ? 173.445 208.147 115.004 1.00 119.11 48 TYR A C 1
ATOM 5652 O O . TYR C 2 48 ? 173.263 209.229 114.440 1.00 119.11 48 TYR A O 1
ATOM 5661 N N . GLU C 2 49 ? 174.442 207.321 114.696 1.00 121.61 49 GLU A N 1
ATOM 5662 C CA . GLU C 2 49 ? 175.392 207.619 113.635 1.00 121.61 49 GLU A CA 1
ATOM 5663 C C . GLU C 2 49 ? 175.801 206.311 112.977 1.00 121.61 49 GLU A C 1
ATOM 5664 O O . GLU C 2 49 ? 175.905 205.277 113.645 1.00 121.61 49 GLU A O 1
ATOM 5670 N N . PHE C 2 50 ? 176.016 206.376 111.654 1.00 123.49 50 PHE A N 1
ATOM 5671 C CA . PHE C 2 50 ? 176.334 205.227 110.793 1.00 123.49 50 PHE A CA 1
ATOM 5672 C C . PHE C 2 50 ? 175.266 204.136 110.879 1.00 123.49 50 PHE A C 1
ATOM 5673 O O . PHE C 2 50 ? 175.568 202.944 110.784 1.00 123.49 50 PHE A O 1
ATOM 5681 N N . GLY C 2 51 ? 174.007 204.540 111.055 1.00 120.45 51 GLY A N 1
ATOM 5682 C CA . GLY C 2 51 ? 172.918 203.598 111.220 1.00 120.45 51 GLY A CA 1
ATOM 5683 C C . GLY C 2 51 ? 172.951 202.797 112.500 1.00 120.45 51 GLY A C 1
ATOM 5684 O O . GLY C 2 51 ? 172.336 201.728 112.559 1.00 120.45 51 GLY A O 1
ATOM 5685 N N . LYS C 2 52 ? 173.650 203.275 113.528 1.00 117.73 52 LYS A N 1
ATOM 5686 C CA . LYS C 2 52 ? 173.893 202.498 114.733 1.00 117.73 52 LYS A CA 1
ATOM 5687 C C . LYS C 2 52 ? 173.908 203.444 115.930 1.00 117.73 52 LYS A C 1
ATOM 5688 O O . LYS C 2 52 ? 173.962 204.669 115.778 1.00 117.73 52 LYS A O 1
ATOM 5694 N N . ARG C 2 53 ? 173.839 202.864 117.129 1.00 109.55 53 ARG A N 1
ATOM 5695 C CA . ARG C 2 53 ? 173.883 203.619 118.376 1.00 109.55 53 ARG A CA 1
ATOM 5696 C C . ARG C 2 53 ? 175.258 204.254 118.551 1.00 109.55 53 ARG A C 1
ATOM 5697 O O . ARG C 2 53 ? 176.262 203.549 118.698 1.00 109.55 53 ARG A O 1
ATOM 5705 N N . HIS C 2 54 ? 175.299 205.584 118.535 1.00 108.57 54 HIS A N 1
ATOM 5706 C CA . HIS C 2 54 ? 176.550 206.323 118.622 1.00 108.57 54 HIS A CA 1
ATOM 5707 C C . HIS C 2 54 ? 176.255 207.712 119.164 1.00 108.57 54 HIS A C 1
ATOM 5708 O O . HIS C 2 54 ? 175.195 208.284 118.896 1.00 108.57 54 HIS A O 1
ATOM 5715 N N . GLY C 2 55 ? 177.200 208.245 119.928 1.00 105.28 55 GLY A N 1
ATOM 5716 C CA . GLY C 2 55 ? 177.031 209.555 120.522 1.00 105.28 55 GLY A CA 1
ATOM 5717 C C . GLY C 2 55 ? 176.487 209.484 121.933 1.00 105.28 55 GLY A C 1
ATOM 5718 O O . GLY C 2 55 ? 176.485 208.439 122.589 1.00 105.28 55 GLY A O 1
ATOM 5719 N N . GLN C 2 56 ? 176.021 210.637 122.406 1.00 106.03 56 GLN A N 1
ATOM 5720 C CA . GLN C 2 56 ? 175.449 210.736 123.742 1.00 106.03 56 GLN A CA 1
ATOM 5721 C C . GLN C 2 56 ? 174.064 210.103 123.758 1.00 106.03 56 GLN A C 1
ATOM 5722 O O . GLN C 2 56 ? 173.276 210.290 122.825 1.00 106.03 56 GLN A O 1
ATOM 5728 N N . GLY C 2 57 ? 173.769 209.350 124.813 1.00 99.04 57 GLY A N 1
ATOM 5729 C CA . GLY C 2 57 ? 172.477 208.702 124.920 1.00 99.04 57 GLY A CA 1
ATOM 5730 C C . GLY C 2 57 ? 172.203 208.244 126.331 1.00 99.04 57 GLY A C 1
ATOM 5731 O O . GLY C 2 57 ? 173.124 207.931 127.093 1.00 99.04 57 GLY A O 1
ATOM 5732 N N . THR C 2 58 ? 170.918 208.195 126.676 1.00 98.83 58 THR A N 1
ATOM 5733 C CA . THR C 2 58 ? 170.441 207.725 127.972 1.00 98.83 58 THR A CA 1
ATOM 5734 C C . THR C 2 58 ? 169.650 206.442 127.751 1.00 98.83 58 THR A C 1
ATOM 5735 O O . THR C 2 58 ? 168.597 206.458 127.105 1.00 98.83 58 THR A O 1
ATOM 5739 N N . TYR C 2 59 ? 170.164 205.339 128.283 1.00 101.11 59 TYR A N 1
ATOM 5740 C CA . TYR C 2 59 ? 169.537 204.026 128.203 1.00 101.11 59 TYR A CA 1
ATOM 5741 C C . TYR C 2 59 ? 168.983 203.695 129.583 1.00 101.11 59 TYR A C 1
ATOM 5742 O O . TYR C 2 59 ? 169.750 203.467 130.523 1.00 101.11 59 TYR A O 1
ATOM 5751 N N . LYS C 2 60 ? 167.659 203.681 129.709 1.00 99.32 60 LYS A N 1
ATOM 5752 C CA . LYS C 2 60 ? 166.988 203.392 130.968 1.00 99.32 60 LYS A CA 1
ATOM 5753 C C . LYS C 2 60 ? 166.424 201.978 130.915 1.00 99.32 60 LYS A C 1
ATOM 5754 O O . LYS C 2 60 ? 165.667 201.640 129.997 1.00 99.32 60 LYS A O 1
ATOM 5760 N N . PHE C 2 61 ? 166.796 201.161 131.896 1.00 98.53 61 PHE A N 1
ATOM 5761 C CA . PHE C 2 61 ? 166.326 199.790 131.977 1.00 98.53 61 PHE A CA 1
ATOM 5762 C C . PHE C 2 61 ? 164.964 199.727 132.666 1.00 98.53 61 PHE A C 1
ATOM 5763 O O . PHE C 2 61 ? 164.466 200.712 133.219 1.00 98.53 61 PHE A O 1
ATOM 5771 N N . LYS C 2 62 ? 164.357 198.540 132.626 1.00 99.10 62 LYS A N 1
ATOM 5772 C CA . LYS C 2 62 ? 163.067 198.335 133.271 1.00 99.10 62 LYS A CA 1
ATOM 5773 C C . LYS C 2 62 ? 163.200 197.942 134.736 1.00 99.10 62 LYS A C 1
ATOM 5774 O O . LYS C 2 62 ? 162.229 198.073 135.489 1.00 99.10 62 LYS A O 1
ATOM 5780 N N . ASN C 2 63 ? 164.372 197.467 135.154 1.00 96.03 63 ASN A N 1
ATOM 5781 C CA . ASN C 2 63 ? 164.603 197.081 136.539 1.00 96.03 63 ASN A CA 1
ATOM 5782 C C . ASN C 2 63 ? 165.068 198.239 137.412 1.00 96.03 63 ASN A C 1
ATOM 5783 O O . ASN C 2 63 ? 165.136 198.082 138.635 1.00 96.03 63 ASN A O 1
ATOM 5788 N N . GLY C 2 64 ? 165.388 199.386 136.821 1.00 92.60 64 GLY A N 1
ATOM 5789 C CA . GLY C 2 64 ? 165.844 200.547 137.563 1.00 92.60 64 GLY A CA 1
ATOM 5790 C C . GLY C 2 64 ? 167.220 201.047 137.179 1.00 92.60 64 GLY A C 1
ATOM 5791 O O . GLY C 2 64 ? 167.594 202.155 137.592 1.00 92.60 64 GLY A O 1
ATOM 5792 N N . ALA C 2 65 ? 167.994 200.286 136.411 1.00 92.14 65 ALA A N 1
ATOM 5793 C CA . ALA C 2 65 ? 169.326 200.709 136.014 1.00 92.14 65 ALA A CA 1
ATOM 5794 C C . ALA C 2 65 ? 169.252 201.783 134.933 1.00 92.14 65 ALA A C 1
ATOM 5795 O O . ALA C 2 65 ? 168.224 201.978 134.279 1.00 92.14 65 ALA A O 1
ATOM 5797 N N . ARG C 2 66 ? 170.368 202.486 134.750 1.00 89.59 66 ARG A N 1
ATOM 5798 C CA . ARG C 2 66 ? 170.433 203.563 133.774 1.00 89.59 66 ARG A CA 1
ATOM 5799 C C . ARG C 2 66 ? 171.865 203.702 133.280 1.00 89.59 66 ARG A C 1
ATOM 5800 O O . ARG C 2 66 ? 172.811 203.275 133.941 1.00 89.59 66 ARG A O 1
ATOM 5808 N N . TYR C 2 67 ? 172.013 204.303 132.103 1.00 90.14 67 TYR A N 1
ATOM 5809 C CA . TYR C 2 67 ? 173.338 204.615 131.570 1.00 90.14 67 TYR A CA 1
ATOM 5810 C C . TYR C 2 67 ? 173.227 205.857 130.699 1.00 90.14 67 TYR A C 1
ATOM 5811 O O . TYR C 2 67 ? 172.660 205.799 129.607 1.00 90.14 67 TYR A O 1
ATOM 5820 N N . THR C 2 68 ? 173.766 206.971 131.180 1.00 90.08 68 THR A N 1
ATOM 5821 C CA . THR C 2 68 ? 173.850 208.205 130.406 1.00 90.08 68 THR A CA 1
ATOM 5822 C C . THR C 2 68 ? 175.297 208.376 129.964 1.00 90.08 68 THR A C 1
ATOM 5823 O O . THR C 2 68 ? 176.168 208.680 130.783 1.00 90.08 68 THR A O 1
ATOM 5827 N N . GLY C 2 69 ? 175.563 208.160 128.683 1.00 95.23 69 GLY A N 1
ATOM 5828 C CA . GLY C 2 69 ? 176.941 208.217 128.245 1.00 95.23 69 GLY A CA 1
ATOM 5829 C C . GLY C 2 69 ? 177.085 208.058 126.750 1.00 95.23 69 GLY A C 1
ATOM 5830 O O . GLY C 2 69 ? 176.112 208.123 125.996 1.00 95.23 69 GLY A O 1
ATOM 5831 N N . ASP C 2 70 ? 178.332 207.844 126.338 1.00 98.28 70 ASP A N 1
ATOM 5832 C CA . ASP C 2 70 ? 178.695 207.784 124.931 1.00 98.28 70 ASP A CA 1
ATOM 5833 C C . ASP C 2 70 ? 178.686 206.346 124.431 1.00 98.28 70 ASP A C 1
ATOM 5834 O O . ASP C 2 70 ? 179.201 205.439 125.093 1.00 98.28 70 ASP A O 1
ATOM 5839 N N . TYR C 2 71 ? 178.099 206.147 123.254 1.00 102.60 71 TYR A N 1
ATOM 5840 C CA . TYR C 2 71 ? 178.098 204.862 122.563 1.00 102.60 71 TYR A CA 1
ATOM 5841 C C . TYR C 2 71 ? 178.945 205.000 121.303 1.00 102.60 71 TYR A C 1
ATOM 5842 O O . TYR C 2 71 ? 178.565 205.717 120.371 1.00 102.60 71 TYR A O 1
ATOM 5851 N N . VAL C 2 72 ? 180.092 204.325 121.281 1.00 103.35 72 VAL A N 1
ATOM 5852 C CA . VAL C 2 72 ? 181.020 204.362 120.154 1.00 103.35 72 VAL A CA 1
ATOM 5853 C C . VAL C 2 72 ? 181.303 202.928 119.726 1.00 103.35 72 VAL A C 1
ATOM 5854 O O . VAL C 2 72 ? 181.750 202.113 120.545 1.00 103.35 72 VAL A O 1
ATOM 5858 N N . LYS C 2 73 ? 181.037 202.631 118.446 1.00 109.29 73 LYS A N 1
ATOM 5859 C CA . LYS C 2 73 ? 181.307 201.340 117.798 1.00 109.29 73 LYS A CA 1
ATOM 5860 C C . LYS C 2 73 ? 180.585 200.189 118.505 1.00 109.29 73 LYS A C 1
ATOM 5861 O O . LYS C 2 73 ? 181.203 199.308 119.112 1.00 109.29 73 LYS A O 1
ATOM 5867 N N . ASN C 2 74 ? 179.246 200.260 118.463 1.00 109.96 74 ASN A N 1
ATOM 5868 C CA . ASN C 2 74 ? 178.286 199.248 118.918 1.00 109.96 74 ASN A CA 1
ATOM 5869 C C . ASN C 2 74 ? 178.305 198.979 120.423 1.00 109.96 74 ASN A C 1
ATOM 5870 O O . ASN C 2 74 ? 177.531 198.147 120.908 1.00 109.96 74 ASN A O 1
ATOM 5875 N N . LYS C 2 75 ? 179.163 199.668 121.176 1.00 99.98 75 LYS A N 1
ATOM 5876 C CA . LYS C 2 75 ? 179.395 199.365 122.580 1.00 99.98 75 LYS A CA 1
ATOM 5877 C C . LYS C 2 75 ? 179.407 200.666 123.370 1.00 99.98 75 LYS A C 1
ATOM 5878 O O . LYS C 2 75 ? 179.239 201.756 122.818 1.00 99.98 75 LYS A O 1
ATOM 5884 N N . LYS C 2 76 ? 179.615 200.542 124.680 1.00 91.24 76 LYS A N 1
ATOM 5885 C CA . LYS C 2 76 ? 179.846 201.702 125.532 1.00 91.24 76 LYS A CA 1
ATOM 5886 C C . LYS C 2 76 ? 181.318 202.086 125.464 1.00 91.24 76 LYS A C 1
ATOM 5887 O O . LYS C 2 76 ? 182.189 201.291 125.834 1.00 91.24 76 LYS A O 1
ATOM 5893 N N . HIS C 2 77 ? 181.598 203.299 124.995 1.00 90.34 77 HIS A N 1
ATOM 5894 C CA . HIS C 2 77 ? 182.973 203.776 124.892 1.00 90.34 77 HIS A CA 1
ATOM 5895 C C . HIS C 2 77 ? 182.977 205.289 125.034 1.00 90.34 77 HIS A C 1
ATOM 5896 O O . HIS C 2 77 ? 182.286 205.982 124.282 1.00 90.34 77 HIS A O 1
ATOM 5903 N N . GLY C 2 78 ? 183.759 205.794 125.985 1.00 85.57 78 GLY A N 1
ATOM 5904 C CA . GLY C 2 78 ? 183.810 207.220 126.248 1.00 85.57 78 GLY A CA 1
ATOM 5905 C C . GLY C 2 78 ? 183.311 207.577 127.633 1.00 85.57 78 GLY A C 1
ATOM 5906 O O . GLY C 2 78 ? 183.325 206.734 128.534 1.00 85.57 78 GLY A O 1
ATOM 5907 N N . GLN C 2 79 ? 182.874 208.821 127.816 1.00 86.01 79 GLN A N 1
ATOM 5908 C CA . GLN C 2 79 ? 182.344 209.257 129.101 1.00 86.01 79 GLN A CA 1
ATOM 5909 C C . GLN C 2 79 ? 180.977 208.630 129.345 1.00 86.01 79 GLN A C 1
ATOM 5910 O O . GLN C 2 79 ? 180.103 208.670 128.473 1.00 86.01 79 GLN A O 1
ATOM 5916 N N . GLY C 2 80 ? 180.786 208.064 130.528 1.00 80.47 80 GLY A N 1
ATOM 5917 C CA . GLY C 2 80 ? 179.539 207.390 130.841 1.00 80.47 80 GLY A CA 1
ATOM 5918 C C . GLY C 2 80 ? 179.220 207.444 132.316 1.00 80.47 80 GLY A C 1
ATOM 5919 O O . GLY C 2 80 ? 180.111 207.579 133.164 1.00 80.47 80 GLY A O 1
ATOM 5920 N N . THR C 2 81 ? 177.927 207.338 132.619 1.00 83.25 81 THR A N 1
ATOM 5921 C CA . THR C 2 81 ? 177.401 207.290 133.979 1.00 83.25 81 THR A CA 1
ATOM 5922 C C . THR C 2 81 ? 176.415 206.134 134.055 1.00 83.25 81 THR A C 1
ATOM 5923 O O . THR C 2 81 ? 175.308 206.224 133.515 1.00 83.25 81 THR A O 1
ATOM 5927 N N . PHE C 2 82 ? 176.816 205.053 134.716 1.00 80.57 82 PHE A N 1
ATOM 5928 C CA . PHE C 2 82 ? 175.986 203.866 134.868 1.00 80.57 82 PHE A CA 1
ATOM 5929 C C . PHE C 2 82 ? 175.432 203.826 136.287 1.00 80.57 82 PHE A C 1
ATOM 5930 O O . PHE C 2 82 ? 176.198 203.767 137.252 1.00 80.57 82 PHE A O 1
ATOM 5938 N N . ILE C 2 83 ? 174.110 203.859 136.404 1.00 80.53 83 ILE A N 1
ATOM 5939 C CA . ILE C 2 83 ? 173.414 203.707 137.675 1.00 80.53 83 ILE A CA 1
ATOM 5940 C C . ILE C 2 83 ? 172.956 202.258 137.766 1.00 80.53 83 ILE A C 1
ATOM 5941 O O . ILE C 2 83 ? 171.997 201.855 137.097 1.00 80.53 83 ILE A O 1
ATOM 5946 N N . TYR C 2 84 ? 173.647 201.473 138.588 1.00 79.06 84 TYR A N 1
ATOM 5947 C CA . TYR C 2 84 ? 173.377 200.058 138.775 1.00 79.06 84 TYR A CA 1
ATOM 5948 C C . TYR C 2 84 ? 172.145 199.864 139.662 1.00 79.06 84 TYR A C 1
ATOM 5949 O O . TYR C 2 84 ? 171.870 200.692 140.535 1.00 79.06 84 TYR A O 1
ATOM 5958 N N . PRO C 2 85 ? 171.379 198.783 139.455 1.00 85.13 85 PRO A N 1
ATOM 5959 C CA . PRO C 2 85 ? 170.119 198.625 140.204 1.00 85.13 85 PRO A CA 1
ATOM 5960 C C . PRO C 2 85 ? 170.294 198.265 141.672 1.00 85.13 85 PRO A C 1
ATOM 5961 O O . PRO C 2 85 ? 169.307 198.321 142.417 1.00 85.13 85 PRO A O 1
ATOM 5965 N N . ASP C 2 86 ? 171.494 197.902 142.116 1.00 81.20 86 ASP A N 1
ATOM 5966 C CA . ASP C 2 86 ? 171.728 197.593 143.520 1.00 81.20 86 ASP A CA 1
ATOM 5967 C C . ASP C 2 86 ? 172.033 198.829 144.357 1.00 81.20 86 ASP A C 1
ATOM 5968 O O . ASP C 2 86 ? 172.240 198.703 145.568 1.00 81.20 86 ASP A O 1
ATOM 5973 N N . GLY C 2 87 ? 172.069 200.012 143.746 1.00 77.33 87 GLY A N 1
ATOM 5974 C CA . GLY C 2 87 ? 172.345 201.252 144.438 1.00 77.33 87 GLY A CA 1
ATOM 5975 C C . GLY C 2 87 ? 173.664 201.893 144.065 1.00 77.33 87 GLY A C 1
ATOM 5976 O O . GLY C 2 87 ? 173.861 203.083 144.343 1.00 77.33 87 GLY A O 1
ATOM 5977 N N . SER C 2 88 ? 174.569 201.143 143.444 1.00 73.21 88 SER A N 1
ATOM 5978 C CA . SER C 2 88 ? 175.878 201.661 143.086 1.00 73.21 88 SER A CA 1
ATOM 5979 C C . SER C 2 88 ? 175.819 202.393 141.747 1.00 73.21 88 SER A C 1
ATOM 5980 O O . SER C 2 88 ? 174.845 202.297 140.995 1.00 73.21 88 SER A O 1
ATOM 5983 N N . ARG C 2 89 ? 176.882 203.140 141.451 1.00 70.90 89 ARG A N 1
ATOM 5984 C CA . ARG C 2 89 ? 176.979 203.859 140.189 1.00 70.90 89 ARG A CA 1
ATOM 5985 C C . ARG C 2 89 ? 178.446 204.037 139.822 1.00 70.90 89 ARG A C 1
ATOM 5986 O O . ARG C 2 89 ? 179.345 203.836 140.641 1.00 70.90 89 ARG A O 1
ATOM 5994 N N . TYR C 2 90 ? 178.674 204.424 138.570 1.00 71.07 90 TYR A N 1
ATOM 5995 C CA . TYR C 2 90 ? 180.024 204.536 138.026 1.00 71.07 90 TYR A CA 1
ATOM 5996 C C . TYR C 2 90 ? 180.060 205.672 137.016 1.00 71.07 90 TYR A C 1
ATOM 5997 O O . TYR C 2 90 ? 179.296 205.658 136.048 1.00 71.07 90 TYR A O 1
ATOM 6006 N N . GLU C 2 91 ? 180.947 206.642 137.233 1.00 71.76 91 GLU A N 1
ATOM 6007 C CA . GLU C 2 91 ? 181.130 207.773 136.327 1.00 71.76 91 GLU A CA 1
ATOM 6008 C C . GLU C 2 91 ? 182.554 207.723 135.789 1.00 71.76 91 GLU A C 1
ATOM 6009 O O . GLU C 2 91 ? 183.506 207.968 136.535 1.00 71.76 91 GLU A O 1
ATOM 6015 N N . GLY C 2 92 ? 182.712 207.416 134.505 1.00 76.78 92 GLY A N 1
ATOM 6016 C CA . GLY C 2 92 ? 184.062 207.393 133.959 1.00 76.78 92 GLY A CA 1
ATOM 6017 C C . GLY C 2 92 ? 184.123 206.882 132.537 1.00 76.78 92 GLY A C 1
ATOM 6018 O O . GLY C 2 92 ? 183.150 206.973 131.782 1.00 76.78 92 GLY A O 1
ATOM 6019 N N . GLU C 2 93 ? 185.289 206.345 132.182 1.00 78.48 93 GLU A N 1
ATOM 6020 C CA . GLU C 2 93 ? 185.563 205.921 130.815 1.00 78.48 93 GLU A CA 1
ATOM 6021 C C . GLU C 2 93 ? 185.114 204.481 130.605 1.00 78.48 93 GLU A C 1
ATOM 6022 O O . GLU C 2 93 ? 185.392 203.607 131.433 1.00 78.48 93 GLU A O 1
ATOM 6028 N N . TRP C 2 94 ? 184.422 204.244 129.496 1.00 79.04 94 TRP A N 1
ATOM 6029 C CA . TRP C 2 94 ? 183.982 202.920 129.091 1.00 79.04 94 TRP A CA 1
ATOM 6030 C C . TRP C 2 94 ? 184.667 202.519 127.791 1.00 79.04 94 TRP A C 1
ATOM 6031 O O . TRP C 2 94 ? 185.030 203.372 126.975 1.00 79.04 94 TRP A O 1
ATOM 6042 N N . ALA C 2 95 ? 184.832 201.211 127.602 1.00 83.48 95 ALA A N 1
ATOM 6043 C CA . ALA C 2 95 ? 185.448 200.678 126.390 1.00 83.48 95 ALA A CA 1
ATOM 6044 C C . ALA C 2 95 ? 184.962 199.254 126.176 1.00 83.48 95 ALA A C 1
ATOM 6045 O O . ALA C 2 95 ? 185.215 198.390 127.022 1.00 83.48 95 ALA A O 1
ATOM 6047 N N . ASP C 2 96 ? 184.265 199.033 125.051 1.00 90.19 96 ASP A N 1
ATOM 6048 C CA . ASP C 2 96 ? 183.814 197.712 124.585 1.00 90.19 96 ASP A CA 1
ATOM 6049 C C . ASP C 2 96 ? 182.891 197.029 125.598 1.00 90.19 96 ASP A C 1
ATOM 6050 O O . ASP C 2 96 ? 183.059 195.852 125.926 1.00 90.19 96 ASP A O 1
ATOM 6055 N N . ASP C 2 97 ? 181.906 197.798 126.090 1.00 90.90 97 ASP A N 1
ATOM 6056 C CA . ASP C 2 97 ? 180.986 197.415 127.177 1.00 90.90 97 ASP A CA 1
ATOM 6057 C C . ASP C 2 97 ? 181.719 196.987 128.447 1.00 90.90 97 ASP A C 1
ATOM 6058 O O . ASP C 2 97 ? 181.209 196.180 129.228 1.00 90.90 97 ASP A O 1
ATOM 6063 N N . GLN C 2 98 ? 182.917 197.523 128.669 1.00 82.40 98 GLN A N 1
ATOM 6064 C CA . GLN C 2 98 ? 183.711 197.210 129.845 1.00 82.40 98 GLN A CA 1
ATOM 6065 C C . GLN C 2 98 ? 184.244 198.509 130.424 1.00 82.40 98 GLN A C 1
ATOM 6066 O O . GLN C 2 98 ? 184.503 199.471 129.696 1.00 82.40 98 GLN A O 1
ATOM 6072 N N . ARG C 2 99 ? 184.404 198.531 131.742 1.00 74.58 99 ARG A N 1
ATOM 6073 C CA . ARG C 2 99 ? 184.981 199.687 132.411 1.00 74.58 99 ARG A CA 1
ATOM 6074 C C . ARG C 2 99 ? 186.485 199.693 132.171 1.00 74.58 99 ARG A C 1
ATOM 6075 O O . ARG C 2 99 ? 187.187 198.757 132.570 1.00 74.58 99 ARG A O 1
ATOM 6083 N N . HIS C 2 100 ? 186.977 200.736 131.505 1.00 72.30 100 HIS A N 1
ATOM 6084 C CA . HIS C 2 100 ? 188.387 200.817 131.138 1.00 72.30 100 HIS A CA 1
ATOM 6085 C C . HIS C 2 100 ? 188.769 202.282 131.013 1.00 72.30 100 HIS A C 1
ATOM 6086 O O . HIS C 2 100 ? 188.244 202.987 130.146 1.00 72.30 100 HIS A O 1
ATOM 6093 N N . GLY C 2 101 ? 189.679 202.730 131.866 1.00 70.77 101 GLY A N 1
ATOM 6094 C CA . GLY C 2 101 ? 190.092 204.117 131.933 1.00 70.77 101 GLY A CA 1
ATOM 6095 C C . GLY C 2 101 ? 189.872 204.683 133.320 1.00 70.77 101 GLY A C 1
ATOM 6096 O O . GLY C 2 101 ? 189.643 203.956 134.290 1.00 70.77 101 GLY A O 1
ATOM 6097 N N . GLN C 2 102 ? 189.953 206.007 133.411 1.00 71.10 102 GLN A N 1
ATOM 6098 C CA . GLN C 2 102 ? 189.705 206.679 134.678 1.00 71.10 102 GLN A CA 1
ATOM 6099 C C . GLN C 2 102 ? 188.215 206.668 134.997 1.00 71.10 102 GLN A C 1
ATOM 6100 O O . GLN C 2 102 ? 187.376 206.931 134.131 1.00 71.10 102 GLN A O 1
ATOM 6106 N N . GLY C 2 103 ? 187.884 206.357 136.247 1.00 67.02 103 GLY A N 1
ATOM 6107 C CA . GLY C 2 103 ? 186.494 206.285 136.646 1.00 67.02 103 GLY A CA 1
ATOM 6108 C C . GLY C 2 103 ? 186.343 206.358 138.145 1.00 67.02 103 GLY A C 1
ATOM 6109 O O . GLY C 2 103 ? 187.207 205.899 138.900 1.00 67.02 103 GLY A O 1
ATOM 6110 N N . VAL C 2 104 ? 185.227 206.937 138.577 1.00 68.51 104 VAL A N 1
ATOM 6111 C CA . VAL C 2 104 ? 184.863 207.042 139.982 1.00 68.51 104 VAL A CA 1
ATOM 6112 C C . VAL C 2 104 ? 183.644 206.159 140.207 1.00 68.51 104 VAL A C 1
ATOM 6113 O O . VAL C 2 104 ? 182.578 206.393 139.623 1.00 68.51 104 VAL A O 1
ATOM 6117 N N . TYR C 2 105 ? 183.809 205.138 141.037 1.00 67.40 105 TYR A N 1
ATOM 6118 C CA . TYR C 2 105 ? 182.741 204.212 141.385 1.00 67.40 105 TYR A CA 1
ATOM 6119 C C . TYR C 2 105 ? 182.216 204.568 142.770 1.00 67.40 105 TYR A C 1
ATOM 6120 O O . TYR C 2 105 ? 182.991 204.640 143.730 1.00 67.40 105 TYR A O 1
ATOM 6129 N N . TYR C 2 106 ? 180.909 204.800 142.864 1.00 68.54 106 TYR A N 1
ATOM 6130 C CA . TYR C 2 106 ? 180.221 204.990 144.135 1.00 68.54 106 TYR A CA 1
ATOM 6131 C C . TYR C 2 106 ? 179.538 203.673 144.481 1.00 68.54 106 TYR A C 1
ATOM 6132 O O . TYR C 2 106 ? 178.590 203.263 143.804 1.00 68.54 106 TYR A O 1
ATOM 6141 N N . TYR C 2 107 ? 180.017 203.014 145.531 1.00 65.15 107 TYR A N 1
ATOM 6142 C CA . TYR C 2 107 ? 179.493 201.710 145.917 1.00 65.15 107 TYR A CA 1
ATOM 6143 C C . TYR C 2 107 ? 178.231 201.892 146.760 1.00 65.15 107 TYR A C 1
ATOM 6144 O O . TYR C 2 107 ? 177.736 203.006 146.953 1.00 65.15 107 TYR A O 1
ATOM 6153 N N . VAL C 2 108 ? 177.693 200.785 147.276 1.00 70.37 108 VAL A N 1
ATOM 6154 C CA . VAL C 2 108 ? 176.460 200.855 148.055 1.00 70.37 108 VAL A CA 1
ATOM 6155 C C . VAL C 2 108 ? 176.690 201.405 149.458 1.00 70.37 108 VAL A C 1
ATOM 6156 O O . VAL C 2 108 ? 175.728 201.831 150.110 1.00 70.37 108 VAL A O 1
ATOM 6160 N N . ASN C 2 109 ? 177.934 201.424 149.939 1.00 68.10 109 ASN A N 1
ATOM 6161 C CA . ASN C 2 109 ? 178.276 202.022 151.223 1.00 68.10 109 ASN A CA 1
ATOM 6162 C C . ASN C 2 109 ? 178.952 203.378 151.058 1.00 68.10 109 ASN A C 1
ATOM 6163 O O . ASN C 2 109 ? 179.778 203.761 151.894 1.00 68.10 109 ASN A O 1
ATOM 6168 N N . ASN C 2 110 ? 178.630 204.086 149.968 1.00 70.18 110 ASN A N 1
ATOM 6169 C CA . ASN C 2 110 ? 179.155 205.407 149.602 1.00 70.18 110 ASN A CA 1
ATOM 6170 C C . ASN C 2 110 ? 180.674 205.427 149.435 1.00 70.18 110 ASN A C 1
ATOM 6171 O O . ASN C 2 110 ? 181.294 206.491 149.528 1.00 70.18 110 ASN A O 1
ATOM 6176 N N . ASP C 2 111 ? 181.290 204.277 149.163 1.00 65.11 111 ASP A N 1
ATOM 6177 C CA . ASP C 2 111 ? 182.730 204.213 148.960 1.00 65.11 111 ASP A CA 1
ATOM 6178 C C . ASP C 2 111 ? 183.078 204.744 147.576 1.00 65.11 111 ASP A C 1
ATOM 6179 O O . ASP C 2 111 ? 182.463 204.353 146.580 1.00 65.11 111 ASP A O 1
ATOM 6184 N N . THR C 2 112 ? 184.061 205.638 147.515 1.00 62.61 112 THR A N 1
ATOM 6185 C CA . THR C 2 112 ? 184.448 206.301 146.275 1.00 62.61 112 THR A CA 1
ATOM 6186 C C . THR C 2 112 ? 185.769 205.712 145.795 1.00 62.61 112 THR A C 1
ATOM 6187 O O . THR C 2 112 ? 186.820 205.956 146.398 1.00 62.61 112 THR A O 1
ATOM 6191 N N . TYR C 2 113 ? 185.714 204.940 144.714 1.00 64.06 113 TYR A N 1
ATOM 6192 C CA . TYR C 2 113 ? 186.906 204.410 144.056 1.00 64.06 113 TYR A CA 1
ATOM 6193 C C . TYR C 2 113 ? 187.200 205.309 142.861 1.00 64.06 113 TYR A C 1
ATOM 6194 O O . TYR C 2 113 ? 186.557 205.192 141.817 1.00 64.06 113 TYR A O 1
ATOM 6203 N N . THR C 2 114 ? 188.162 206.217 143.015 1.00 67.84 114 THR A N 1
ATOM 6204 C CA . THR C 2 114 ? 188.542 207.129 141.936 1.00 67.84 114 THR A CA 1
ATOM 6205 C C . THR C 2 114 ? 189.838 206.615 141.317 1.00 67.84 114 THR A C 1
ATOM 6206 O O . THR C 2 114 ? 190.936 207.079 141.621 1.00 67.84 114 THR A O 1
ATOM 6210 N N . GLY C 2 115 ? 189.699 205.646 140.415 1.00 68.22 115 GLY A N 1
ATOM 6211 C CA . GLY C 2 115 ? 190.875 204.990 139.879 1.00 68.22 115 GLY A CA 1
ATOM 6212 C C . GLY C 2 115 ? 190.740 204.457 138.469 1.00 68.22 115 GLY A C 1
ATOM 6213 O O . GLY C 2 115 ? 189.773 204.760 137.763 1.00 68.22 115 GLY A O 1
ATOM 6214 N N . GLU C 2 116 ? 191.714 203.654 138.050 1.00 69.30 116 GLU A N 1
ATOM 6215 C CA . GLU C 2 116 ? 191.744 203.113 136.700 1.00 69.30 116 GLU A CA 1
ATOM 6216 C C . GLU C 2 116 ? 191.083 201.742 136.656 1.00 69.30 116 GLU A C 1
ATOM 6217 O O . GLU C 2 116 ? 191.215 200.941 137.585 1.00 69.30 116 GLU A O 1
ATOM 6223 N N . TRP C 2 117 ? 190.371 201.484 135.564 1.00 67.10 117 TRP A N 1
ATOM 6224 C CA . TRP C 2 117 ? 189.695 200.220 135.325 1.00 67.10 117 TRP A CA 1
ATOM 6225 C C . TRP C 2 117 ? 190.196 199.613 134.021 1.00 67.10 117 TRP A C 1
ATOM 6226 O O . TRP C 2 117 ? 190.690 200.316 133.135 1.00 67.10 117 TRP A O 1
ATOM 6237 N N . PHE C 2 118 ? 190.054 198.294 133.909 1.00 71.07 118 PHE A N 1
ATOM 6238 C CA . PHE C 2 118 ? 190.461 197.577 132.703 1.00 71.07 118 PHE A CA 1
ATOM 6239 C C . PHE C 2 118 ? 189.651 196.292 132.619 1.00 71.07 118 PHE A C 1
ATOM 6240 O O . PHE C 2 118 ? 189.819 195.405 133.463 1.00 71.07 118 PHE A O 1
ATOM 6248 N N . ASN C 2 119 ? 188.776 196.217 131.609 1.00 75.21 119 ASN A N 1
ATOM 6249 C CA . ASN C 2 119 ? 187.956 195.043 131.281 1.00 75.21 119 ASN A CA 1
ATOM 6250 C C . ASN C 2 119 ? 187.053 194.635 132.450 1.00 75.21 119 ASN A C 1
ATOM 6251 O O . ASN C 2 119 ? 187.137 193.520 132.975 1.00 75.21 119 ASN A O 1
ATOM 6256 N N . HIS C 2 120 ? 186.199 195.588 132.855 1.00 77.55 120 HIS A N 1
ATOM 6257 C CA . HIS C 2 120 ? 185.145 195.414 133.869 1.00 77.55 120 HIS A CA 1
ATOM 6258 C C . HIS C 2 120 ? 185.727 195.015 135.232 1.00 77.55 120 HIS A C 1
ATOM 6259 O O . HIS C 2 120 ? 185.077 194.353 136.044 1.00 77.55 120 HIS A O 1
ATOM 6266 N N . GLN C 2 121 ? 186.966 195.426 135.496 1.00 70.50 121 GLN A N 1
ATOM 6267 C CA . GLN C 2 121 ? 187.649 195.086 136.733 1.00 70.50 121 GLN A CA 1
ATOM 6268 C C . GLN C 2 121 ? 188.583 196.227 137.104 1.00 70.50 121 GLN A C 1
ATOM 6269 O O . GLN C 2 121 ? 188.995 197.021 136.255 1.00 70.50 121 GLN A O 1
ATOM 6275 N N . ARG C 2 122 ? 188.909 196.301 138.391 1.00 65.19 122 ARG A N 1
ATOM 6276 C CA . ARG C 2 122 ? 189.810 197.335 138.882 1.00 65.19 122 ARG A CA 1
ATOM 6277 C C . ARG C 2 122 ? 191.246 196.983 138.517 1.00 65.19 122 ARG A C 1
ATOM 6278 O O . ARG C 2 122 ? 191.756 195.931 138.917 1.00 65.19 122 ARG A O 1
ATOM 6286 N N . HIS C 2 123 ? 191.893 197.858 137.750 1.00 66.23 123 HIS A N 1
ATOM 6287 C CA . HIS C 2 123 ? 193.270 197.636 137.324 1.00 66.23 123 HIS A CA 1
ATOM 6288 C C . HIS C 2 123 ? 193.913 198.983 137.038 1.00 66.23 123 HIS A C 1
ATOM 6289 O O . HIS C 2 123 ? 193.502 199.681 136.107 1.00 66.23 123 HIS A O 1
ATOM 6296 N N . GLY C 2 124 ? 194.916 199.337 137.829 1.00 63.97 124 GLY A N 1
ATOM 6297 C CA . GLY C 2 124 ? 195.598 200.604 137.723 1.00 63.97 124 GLY A CA 1
ATOM 6298 C C . GLY C 2 124 ? 195.842 201.177 139.100 1.00 63.97 124 GLY A C 1
ATOM 6299 O O . GLY C 2 124 ? 195.779 200.466 140.101 1.00 63.97 124 GLY A O 1
ATOM 6300 N N . GLN C 2 125 ? 196.122 202.481 139.140 1.00 63.62 125 GLN A N 1
ATOM 6301 C CA . GLN C 2 125 ? 196.375 203.186 140.396 1.00 63.62 125 GLN A CA 1
ATOM 6302 C C . GLN C 2 125 ? 195.037 203.612 140.993 1.00 63.62 125 GLN A C 1
ATOM 6303 O O . GLN C 2 125 ? 194.573 204.745 140.836 1.00 63.62 125 GLN A O 1
ATOM 6309 N N . GLY C 2 126 ? 194.406 202.673 141.695 1.00 61.59 126 GLY A N 1
ATOM 6310 C CA . GLY C 2 126 ? 193.130 202.947 142.313 1.00 61.59 126 GLY A CA 1
ATOM 6311 C C . GLY C 2 126 ? 193.261 203.690 143.628 1.00 61.59 126 GLY A C 1
ATOM 6312 O O . GLY C 2 126 ? 194.290 203.646 144.301 1.00 61.59 126 GLY A O 1
ATOM 6313 N N . THR C 2 127 ? 192.175 204.370 143.992 1.00 60.93 127 THR A N 1
ATOM 6314 C CA . THR C 2 127 ? 192.091 205.267 145.142 1.00 60.93 127 THR A CA 1
ATOM 6315 C C . THR C 2 127 ? 190.825 204.965 145.941 1.00 60.93 127 THR A C 1
ATOM 6316 O O . THR C 2 127 ? 189.976 205.828 146.178 1.00 60.93 127 THR A O 1
ATOM 6320 N N . TYR C 2 128 ? 190.665 203.691 146.308 1.00 53.86 128 TYR A N 1
ATOM 6321 C CA . TYR C 2 128 ? 189.477 203.199 147.001 1.00 53.86 128 TYR A CA 1
ATOM 6322 C C . TYR C 2 128 ? 189.318 203.823 148.383 1.00 53.86 128 TYR A C 1
ATOM 6323 O O . TYR C 2 128 ? 190.051 203.478 149.311 1.00 53.86 128 TYR A O 1
ATOM 6332 N N . LEU C 2 129 ? 188.362 204.733 148.531 1.00 55.40 129 LEU A N 1
ATOM 6333 C CA . LEU C 2 129 ? 188.163 205.463 149.776 1.00 55.40 129 LEU A CA 1
ATOM 6334 C C . LEU C 2 129 ? 187.013 204.828 150.547 1.00 55.40 129 LEU A C 1
ATOM 6335 O O . LEU C 2 129 ? 185.909 204.677 150.014 1.00 55.40 129 LEU A O 1
ATOM 6340 N N . TYR C 2 130 ? 187.277 204.455 151.797 1.00 56.48 130 TYR A N 1
ATOM 6341 C CA . TYR C 2 130 ? 186.242 203.920 152.669 1.00 56.48 130 TYR A CA 1
ATOM 6342 C C . TYR C 2 130 ? 185.408 205.064 153.231 1.00 56.48 130 TYR A C 1
ATOM 6343 O O . TYR C 2 130 ? 185.953 206.050 153.736 1.00 56.48 130 TYR A O 1
ATOM 6352 N N . ALA C 2 131 ? 184.086 204.937 153.137 1.00 62.53 131 ALA A N 1
ATOM 6353 C CA . ALA C 2 131 ? 183.176 205.935 153.685 1.00 62.53 131 ALA A CA 1
ATOM 6354 C C . ALA C 2 131 ? 182.664 205.567 155.068 1.00 62.53 131 ALA A C 1
ATOM 6355 O O . ALA C 2 131 ? 182.509 206.446 155.921 1.00 62.53 131 ALA A O 1
ATOM 6357 N N . GLU C 2 132 ? 182.396 204.282 155.307 1.00 67.24 132 GLU A N 1
ATOM 6358 C CA . GLU C 2 132 ? 181.961 203.840 156.625 1.00 67.24 132 GLU A CA 1
ATOM 6359 C C . GLU C 2 132 ? 183.108 203.843 157.627 1.00 67.24 132 GLU A C 1
ATOM 6360 O O . GLU C 2 132 ? 182.864 203.974 158.830 1.00 67.24 132 GLU A O 1
ATOM 6366 N N . THR C 2 133 ? 184.350 203.743 157.155 1.00 65.17 133 THR A N 1
ATOM 6367 C CA . THR C 2 133 ? 185.518 203.681 158.024 1.00 65.17 133 THR A CA 1
ATOM 6368 C C . THR C 2 133 ? 186.356 204.951 157.951 1.00 65.17 133 THR A C 1
ATOM 6369 O O . THR C 2 133 ? 186.605 205.588 158.978 1.00 65.17 133 THR A O 1
ATOM 6373 N N . GLY C 2 134 ? 186.796 205.343 156.759 1.00 57.53 134 GLY A N 1
ATOM 6374 C CA . GLY C 2 134 ? 187.606 206.535 156.578 1.00 57.53 134 GLY A CA 1
ATOM 6375 C C . GLY C 2 134 ? 188.960 206.298 155.944 1.00 57.53 134 GLY A C 1
ATOM 6376 O O . GLY C 2 134 ? 189.664 207.275 155.648 1.00 57.53 134 GLY A O 1
ATOM 6377 N N . SER C 2 135 ? 189.363 205.051 155.719 1.00 58.07 135 SER A N 1
ATOM 6378 C CA . SER C 2 135 ? 190.662 204.768 155.132 1.00 58.07 135 SER A CA 1
ATOM 6379 C C . SER C 2 135 ? 190.632 204.987 153.622 1.00 58.07 135 SER A C 1
ATOM 6380 O O . SER C 2 135 ? 189.573 205.139 153.008 1.00 58.07 135 SER A O 1
ATOM 6383 N N . LYS C 2 136 ? 191.822 205.000 153.024 1.00 56.92 136 LYS A N 1
ATOM 6384 C CA . LYS C 2 136 ? 191.973 205.245 151.594 1.00 56.92 136 LYS A CA 1
ATOM 6385 C C . LYS C 2 136 ? 193.101 204.376 151.060 1.00 56.92 136 LYS A C 1
ATOM 6386 O O . LYS C 2 136 ? 194.256 204.545 151.454 1.00 56.92 136 LYS A O 1
ATOM 6392 N N . TYR C 2 137 ? 192.766 203.455 150.165 1.00 57.52 137 TYR A N 1
ATOM 6393 C CA . TYR C 2 137 ? 193.729 202.558 149.539 1.00 57.52 137 TYR A CA 1
ATOM 6394 C C . TYR C 2 137 ? 194.132 203.153 148.194 1.00 57.52 137 TYR A C 1
ATOM 6395 O O . TYR C 2 137 ? 193.355 203.107 147.235 1.00 57.52 137 TYR A O 1
ATOM 6404 N N . VAL C 2 138 ? 195.336 203.713 148.126 1.00 57.93 138 VAL A N 1
ATOM 6405 C CA . VAL C 2 138 ? 195.907 204.226 146.887 1.00 57.93 138 VAL A CA 1
ATOM 6406 C C . VAL C 2 138 ? 196.960 203.217 146.451 1.00 57.93 138 VAL A C 1
ATOM 6407 O O . VAL C 2 138 ? 198.080 203.208 146.968 1.00 57.93 138 VAL A O 1
ATOM 6411 N N . GLY C 2 139 ? 196.609 202.350 145.509 1.00 60.67 139 GLY A N 1
ATOM 6412 C CA . GLY C 2 139 ? 197.551 201.312 145.141 1.00 60.67 139 GLY A CA 1
ATOM 6413 C C . GLY C 2 139 ? 197.220 200.661 143.818 1.00 60.67 139 GLY A C 1
ATOM 6414 O O . GLY C 2 139 ? 196.253 201.018 143.143 1.00 60.67 139 GLY A O 1
ATOM 6415 N N . THR C 2 140 ? 198.047 199.684 143.457 1.00 63.43 140 THR A N 1
ATOM 6416 C CA . THR C 2 140 ? 197.883 198.977 142.196 1.00 63.43 140 THR A CA 1
ATOM 6417 C C . THR C 2 140 ? 196.809 197.905 142.328 1.00 63.43 140 THR A C 1
ATOM 6418 O O . THR C 2 140 ? 196.781 197.155 143.308 1.00 63.43 140 THR A O 1
ATOM 6422 N N . TRP C 2 141 ? 195.921 197.845 141.340 1.00 63.02 141 TRP A N 1
ATOM 6423 C CA . TRP C 2 141 ? 194.882 196.828 141.263 1.00 63.02 141 TRP A CA 1
ATOM 6424 C C . TRP C 2 141 ? 195.038 196.060 139.959 1.00 63.02 141 TRP A C 1
ATOM 6425 O O . TRP C 2 141 ? 195.211 196.669 138.899 1.00 63.02 141 TRP A O 1
ATOM 6436 N N . VAL C 2 142 ? 194.989 194.729 140.030 1.00 67.29 142 VAL A N 1
ATOM 6437 C CA . VAL C 2 142 ? 194.763 193.900 138.850 1.00 67.29 142 VAL A CA 1
ATOM 6438 C C . VAL C 2 142 ? 193.562 193.004 139.131 1.00 67.29 142 VAL A C 1
ATOM 6439 O O . VAL C 2 142 ? 193.318 192.621 140.282 1.00 67.29 142 VAL A O 1
ATOM 6443 N N . HIS C 2 143 ? 192.760 192.763 138.084 1.00 70.40 143 HIS A N 1
ATOM 6444 C CA . HIS C 2 143 ? 191.637 191.813 138.080 1.00 70.40 143 HIS A CA 1
ATOM 6445 C C . HIS C 2 143 ? 190.580 192.121 139.144 1.00 70.40 143 HIS A C 1
ATOM 6446 O O . HIS C 2 143 ? 189.868 191.222 139.599 1.00 70.40 143 HIS A O 1
ATOM 6453 N N . GLY C 2 144 ? 190.459 193.384 139.540 1.00 69.82 144 GLY A N 1
ATOM 6454 C CA . GLY C 2 144 ? 189.579 193.741 140.641 1.00 69.82 144 GLY A CA 1
ATOM 6455 C C . GLY C 2 144 ? 190.062 193.238 141.984 1.00 69.82 144 GLY A C 1
ATOM 6456 O O . GLY C 2 144 ? 189.243 192.853 142.829 1.00 69.82 144 GLY A O 1
ATOM 6457 N N . GLN C 2 145 ? 191.375 193.230 142.202 1.00 69.00 145 GLN A N 1
ATOM 6458 C CA . GLN C 2 145 ? 191.966 192.683 143.413 1.00 69.00 145 GLN A CA 1
ATOM 6459 C C . GLN C 2 145 ? 193.120 193.573 143.850 1.00 69.00 145 GLN A C 1
ATOM 6460 O O . GLN C 2 145 ? 193.735 194.261 143.032 1.00 69.00 145 GLN A O 1
ATOM 6466 N N . GLN C 2 146 ? 193.405 193.555 145.150 1.00 62.24 146 GLN A N 1
ATOM 6467 C CA . GLN C 2 146 ? 194.504 194.345 145.688 1.00 62.24 146 GLN A CA 1
ATOM 6468 C C . GLN C 2 146 ? 195.846 193.725 145.318 1.00 62.24 146 GLN A C 1
ATOM 6469 O O . GLN C 2 146 ? 195.998 192.501 145.293 1.00 62.24 146 GLN A O 1
ATOM 6475 N N . GLU C 2 147 ? 196.824 194.580 145.027 1.00 63.98 147 GLU A N 1
ATOM 6476 C CA . GLU C 2 147 ? 198.155 194.128 144.641 1.00 63.98 147 GLU A CA 1
ATOM 6477 C C . GLU C 2 147 ? 199.192 194.959 145.389 1.00 63.98 147 GLU A C 1
ATOM 6478 O O . GLU C 2 147 ? 198.862 195.764 146.266 1.00 63.98 147 GLU A O 1
ATOM 6484 N N . GLY C 2 148 ? 200.459 194.764 145.029 1.00 64.12 148 GLY A N 1
ATOM 6485 C CA . GLY C 2 148 ? 201.558 195.403 145.717 1.00 64.12 148 GLY A CA 1
ATOM 6486 C C . GLY C 2 148 ? 201.743 196.858 145.334 1.00 64.12 148 GLY A C 1
ATOM 6487 O O . GLY C 2 148 ? 201.018 197.411 144.506 1.00 64.12 148 GLY A O 1
ATOM 6488 N N . ALA C 2 149 ? 202.759 197.464 145.960 1.00 63.61 149 ALA A N 1
ATOM 6489 C CA . ALA C 2 149 ? 203.122 198.881 145.831 1.00 63.61 149 ALA A CA 1
ATOM 6490 C C . ALA C 2 149 ? 201.929 199.787 146.141 1.00 63.61 149 ALA A C 1
ATOM 6491 O O . ALA C 2 149 ? 201.442 200.541 145.297 1.00 63.61 149 ALA A O 1
ATOM 6493 N N . ALA C 2 150 ? 201.461 199.693 147.383 1.00 59.63 150 ALA A N 1
ATOM 6494 C CA . ALA C 2 150 ? 200.215 200.320 147.790 1.00 59.63 150 ALA A CA 1
ATOM 6495 C C . ALA C 2 150 ? 200.414 201.156 149.045 1.00 59.63 150 ALA A C 1
ATOM 6496 O O . ALA C 2 150 ? 201.312 200.897 149.853 1.00 59.63 150 ALA A O 1
ATOM 6498 N N . GLU C 2 151 ? 199.547 202.157 149.202 1.00 59.79 151 GLU A N 1
ATOM 6499 C CA . GLU C 2 151 ? 199.543 203.070 150.339 1.00 59.79 151 GLU A CA 1
ATOM 6500 C C . GLU C 2 151 ? 198.151 203.046 150.955 1.00 59.79 151 GLU A C 1
ATOM 6501 O O . GLU C 2 151 ? 197.187 203.518 150.343 1.00 59.79 151 GLU A O 1
ATOM 6507 N N . LEU C 2 152 ? 198.042 202.495 152.156 1.00 56.15 152 LEU A N 1
ATOM 6508 C CA . LEU C 2 152 ? 196.793 202.504 152.913 1.00 56.15 152 LEU A CA 1
ATOM 6509 C C . LEU C 2 152 ? 196.866 203.671 153.891 1.00 56.15 152 LEU A C 1
ATOM 6510 O O . LEU C 2 152 ? 197.546 203.591 154.915 1.00 56.15 152 LEU A O 1
ATOM 6515 N N . ILE C 2 153 ? 196.191 204.767 153.555 1.00 58.63 153 ILE A N 1
ATOM 6516 C CA . ILE C 2 153 ? 196.205 205.979 154.366 1.00 58.63 153 ILE A CA 1
ATOM 6517 C C . ILE C 2 153 ? 195.020 205.933 155.321 1.00 58.63 153 ILE A C 1
ATOM 6518 O O . ILE C 2 153 ? 193.866 205.843 154.890 1.00 58.63 153 ILE A O 1
ATOM 6523 N N . HIS C 2 154 ? 195.305 205.995 156.614 1.00 63.19 154 HIS A N 1
ATOM 6524 C CA . HIS C 2 154 ? 194.295 206.049 157.654 1.00 63.19 154 HIS A CA 1
ATOM 6525 C C . HIS C 2 154 ? 194.214 207.471 158.202 1.00 63.19 154 HIS A C 1
ATOM 6526 O O . HIS C 2 154 ? 194.832 208.402 157.672 1.00 63.19 154 HIS A O 1
ATOM 6533 N N . LEU C 2 155 ? 193.436 207.641 159.274 1.00 65.46 155 LEU A N 1
ATOM 6534 C CA . LEU C 2 155 ? 193.302 208.949 159.906 1.00 65.46 155 LEU A CA 1
ATOM 6535 C C . LEU C 2 155 ? 194.567 209.381 160.638 1.00 65.46 155 LEU A C 1
ATOM 6536 O O . LEU C 2 155 ? 194.712 210.568 160.947 1.00 65.46 155 LEU A O 1
ATOM 6541 N N . ASN C 2 156 ? 195.481 208.455 160.923 1.00 66.95 156 ASN A N 1
ATOM 6542 C CA . ASN C 2 156 ? 196.700 208.764 161.653 1.00 66.95 156 ASN A CA 1
ATOM 6543 C C . ASN C 2 156 ? 197.977 208.329 160.951 1.00 66.95 156 ASN A C 1
ATOM 6544 O O . ASN C 2 156 ? 199.019 208.948 161.174 1.00 66.95 156 ASN A O 1
ATOM 6549 N N . HIS C 2 157 ? 197.936 207.289 160.120 1.00 65.49 157 HIS A N 1
ATOM 6550 C CA . HIS C 2 157 ? 199.152 206.748 159.533 1.00 65.49 157 HIS A CA 1
ATOM 6551 C C . HIS C 2 157 ? 198.889 206.230 158.127 1.00 65.49 157 HIS A C 1
ATOM 6552 O O . HIS C 2 157 ? 197.745 206.098 157.683 1.00 65.49 157 HIS A O 1
ATOM 6559 N N . ARG C 2 158 ? 199.986 205.933 157.435 1.00 63.32 158 ARG A N 1
ATOM 6560 C CA . ARG C 2 158 ? 199.975 205.454 156.061 1.00 63.32 158 ARG A CA 1
ATOM 6561 C C . ARG C 2 158 ? 200.883 204.239 155.958 1.00 63.32 158 ARG A C 1
ATOM 6562 O O . ARG C 2 158 ? 202.054 204.299 156.345 1.00 63.32 158 ARG A O 1
ATOM 6570 N N . TYR C 2 159 ? 200.344 203.143 155.437 1.00 60.58 159 TYR A N 1
ATOM 6571 C CA . TYR C 2 159 ? 201.069 201.885 155.296 1.00 60.58 159 TYR A CA 1
ATOM 6572 C C . TYR C 2 159 ? 201.505 201.731 153.845 1.00 60.58 159 TYR A C 1
ATOM 6573 O O . TYR C 2 159 ? 200.664 201.578 152.955 1.00 60.58 159 TYR A O 1
ATOM 6582 N N . GLN C 2 160 ? 202.816 201.782 153.611 1.00 60.90 160 GLN A N 1
ATOM 6583 C CA . GLN C 2 160 ? 203.400 201.518 152.300 1.00 60.90 160 GLN A CA 1
ATOM 6584 C C . GLN C 2 160 ? 203.814 200.054 152.262 1.00 60.90 160 GLN A C 1
ATOM 6585 O O . GLN C 2 160 ? 204.767 199.659 152.939 1.00 60.90 160 GLN A O 1
ATOM 6591 N N . GLY C 2 161 ? 203.110 199.254 151.472 1.00 62.03 161 GLY A N 1
ATOM 6592 C CA . GLY C 2 161 ? 203.436 197.843 151.433 1.00 62.03 161 GLY A CA 1
ATOM 6593 C C . GLY C 2 161 ? 202.742 197.120 150.301 1.00 62.03 161 GLY A C 1
ATOM 6594 O O . GLY C 2 161 ? 202.144 197.733 149.415 1.00 62.03 161 GLY A O 1
ATOM 6595 N N . LYS C 2 162 ? 202.840 195.795 150.349 1.00 63.73 162 LYS A N 1
ATOM 6596 C CA . LYS C 2 162 ? 202.271 194.907 149.349 1.00 63.73 162 LYS A CA 1
ATOM 6597 C C . LYS C 2 162 ? 200.976 194.283 149.859 1.00 63.73 162 LYS A C 1
ATOM 6598 O O . LYS C 2 162 ? 200.729 194.200 151.064 1.00 63.73 162 LYS A O 1
ATOM 6604 N N . PHE C 2 163 ? 200.146 193.843 148.915 1.00 62.26 163 PHE A N 1
ATOM 6605 C CA . PHE C 2 163 ? 198.862 193.225 149.220 1.00 62.26 163 PHE A CA 1
ATOM 6606 C C . PHE C 2 163 ? 198.686 191.995 148.344 1.00 62.26 163 PHE A C 1
ATOM 6607 O O . PHE C 2 163 ? 198.903 192.063 147.131 1.00 62.26 163 PHE A O 1
ATOM 6615 N N . MET C 2 164 ? 198.296 190.877 148.955 1.00 70.23 164 MET A N 1
ATOM 6616 C CA . MET C 2 164 ? 198.055 189.638 148.223 1.00 70.23 164 MET A CA 1
ATOM 6617 C C . MET C 2 164 ? 197.011 188.820 148.966 1.00 70.23 164 MET A C 1
ATOM 6618 O O . MET C 2 164 ? 197.108 188.666 150.188 1.00 70.23 164 MET A O 1
ATOM 6623 N N . ASN C 2 165 ? 196.033 188.299 148.214 1.00 70.51 165 ASN A N 1
ATOM 6624 C CA . ASN C 2 165 ? 194.899 187.517 148.725 1.00 70.51 165 ASN A CA 1
ATOM 6625 C C . ASN C 2 165 ? 194.106 188.302 149.774 1.00 70.51 165 ASN A C 1
ATOM 6626 O O . ASN C 2 165 ? 193.900 187.851 150.904 1.00 70.51 165 ASN A O 1
ATOM 6631 N N . LYS C 2 166 ? 193.690 189.510 149.366 1.00 68.46 166 LYS A N 1
ATOM 6632 C CA . LYS C 2 166 ? 192.783 190.394 150.115 1.00 68.46 166 LYS A CA 1
ATOM 6633 C C . LYS C 2 166 ? 193.346 190.813 151.475 1.00 68.46 166 LYS A C 1
ATOM 6634 O O . LYS C 2 166 ? 192.592 191.182 152.379 1.00 68.46 166 LYS A O 1
ATOM 6640 N N . ASN C 2 167 ? 194.670 190.782 151.633 1.00 71.35 167 ASN A N 1
ATOM 6641 C CA . ASN C 2 167 ? 195.304 191.068 152.913 1.00 71.35 167 ASN A CA 1
ATOM 6642 C C . ASN C 2 167 ? 196.725 191.541 152.656 1.00 71.35 167 ASN A C 1
ATOM 6643 O O . ASN C 2 167 ? 197.340 191.126 151.668 1.00 71.35 167 ASN A O 1
ATOM 6648 N N . PRO C 2 168 ? 197.273 192.409 153.511 1.00 64.46 168 PRO A N 1
ATOM 6649 C CA . PRO C 2 168 ? 198.690 192.784 153.375 1.00 64.46 168 PRO A CA 1
ATOM 6650 C C . PRO C 2 168 ? 199.587 191.669 153.897 1.00 64.46 168 PRO A C 1
ATOM 6651 O O . PRO C 2 168 ? 199.476 191.256 155.053 1.00 64.46 168 PRO A O 1
ATOM 6655 N N . VAL C 2 169 ? 200.463 191.163 153.032 1.00 66.50 169 VAL A N 1
ATOM 6656 C CA . VAL C 2 169 ? 201.371 190.080 153.395 1.00 66.50 169 VAL A CA 1
ATOM 6657 C C . VAL C 2 169 ? 202.837 190.459 153.258 1.00 66.50 169 VAL A C 1
ATOM 6658 O O . VAL C 2 169 ? 203.697 189.727 153.771 1.00 66.50 169 VAL A O 1
ATOM 6662 N N . GLY C 2 170 ? 203.159 191.566 152.595 1.00 64.52 170 GLY A N 1
ATOM 6663 C CA . GLY C 2 170 ? 204.534 191.928 152.350 1.00 64.52 170 GLY A CA 1
ATOM 6664 C C . GLY C 2 170 ? 205.119 192.805 153.438 1.00 64.52 170 GLY A C 1
ATOM 6665 O O . GLY C 2 170 ? 204.396 193.441 154.211 1.00 64.52 170 GLY A O 1
ATOM 6666 N N . PRO C 2 171 ? 206.455 192.845 153.526 1.00 61.24 171 PRO A N 1
ATOM 6667 C CA . PRO C 2 171 ? 207.105 193.751 154.484 1.00 61.24 171 PRO A CA 1
ATOM 6668 C C . PRO C 2 171 ? 206.971 195.209 154.073 1.00 61.24 171 PRO A C 1
ATOM 6669 O O . PRO C 2 171 ? 207.512 195.628 153.044 1.00 61.24 171 PRO A O 1
ATOM 6673 N N . GLY C 2 172 ? 206.248 195.997 154.873 1.00 61.69 172 GLY A N 1
ATOM 6674 C CA . GLY C 2 172 ? 205.975 197.374 154.536 1.00 61.69 172 GLY A CA 1
ATOM 6675 C C . GLY C 2 172 ? 206.307 198.309 155.685 1.00 61.69 172 GLY A C 1
ATOM 6676 O O . GLY C 2 172 ? 206.504 197.890 156.826 1.00 61.69 172 GLY A O 1
ATOM 6677 N N . LYS C 2 173 ? 206.347 199.594 155.358 1.00 61.94 173 LYS A N 1
ATOM 6678 C CA . LYS C 2 173 ? 206.646 200.631 156.331 1.00 61.94 173 LYS A CA 1
ATOM 6679 C C . LYS C 2 173 ? 205.379 201.382 156.720 1.00 61.94 173 LYS A C 1
ATOM 6680 O O . LYS C 2 173 ? 204.366 201.359 156.015 1.00 61.94 173 LYS A O 1
ATOM 6686 N N . TYR C 2 174 ? 205.454 202.039 157.872 1.00 63.91 174 TYR A N 1
ATOM 6687 C CA . TYR C 2 174 ? 204.356 202.811 158.436 1.00 63.91 174 TYR A CA 1
ATOM 6688 C C . TYR C 2 174 ? 204.849 204.227 158.691 1.00 63.91 174 TYR A C 1
ATOM 6689 O O . TYR C 2 174 ? 205.779 204.429 159.481 1.00 63.91 174 TYR A O 1
ATOM 6698 N N . VAL C 2 175 ? 204.229 205.197 158.022 1.00 66.37 175 VAL A N 1
ATOM 6699 C CA . VAL C 2 175 ? 204.537 206.611 158.196 1.00 66.37 175 VAL A CA 1
ATOM 6700 C C . VAL C 2 175 ? 203.453 207.225 159.068 1.00 66.37 175 VAL A C 1
ATOM 6701 O O . VAL C 2 175 ? 202.261 207.106 158.762 1.00 66.37 175 VAL A O 1
ATOM 6705 N N . PHE C 2 176 ? 203.858 207.884 160.147 1.00 67.16 176 PHE A N 1
ATOM 6706 C CA . PHE C 2 176 ? 202.920 208.461 161.096 1.00 67.16 176 PHE A CA 1
ATOM 6707 C C . PHE C 2 176 ? 203.014 209.981 161.082 1.00 67.16 176 PHE A C 1
ATOM 6708 O O . PHE C 2 176 ? 203.994 210.564 160.611 1.00 67.16 176 PHE A O 1
ATOM 6716 N N . ASP C 2 177 ? 201.968 210.620 161.611 1.00 71.93 177 ASP A N 1
ATOM 6717 C CA . ASP C 2 177 ? 201.931 212.075 161.697 1.00 71.93 177 ASP A CA 1
ATOM 6718 C C . ASP C 2 177 ? 202.820 212.626 162.803 1.00 71.93 177 ASP A C 1
ATOM 6719 O O . ASP C 2 177 ? 203.065 213.837 162.829 1.00 71.93 177 ASP A O 1
ATOM 6724 N N . ILE C 2 178 ? 203.306 211.777 163.711 1.00 72.95 178 ILE A N 1
ATOM 6725 C CA . ILE C 2 178 ? 204.228 212.237 164.743 1.00 72.95 178 ILE A CA 1
ATOM 6726 C C . ILE C 2 178 ? 205.636 212.446 164.200 1.00 72.95 178 ILE A C 1
ATOM 6727 O O . ILE C 2 178 ? 206.461 213.081 164.869 1.00 72.95 178 ILE A O 1
ATOM 6732 N N . GLY C 2 179 ? 205.936 211.929 163.010 1.00 78.03 179 GLY A N 1
ATOM 6733 C CA . GLY C 2 179 ? 207.223 212.160 162.385 1.00 78.03 179 GLY A CA 1
ATOM 6734 C C . GLY C 2 179 ? 208.164 210.976 162.453 1.00 78.03 179 GLY A C 1
ATOM 6735 O O . GLY C 2 179 ? 209.366 211.148 162.675 1.00 78.03 179 GLY A O 1
ATOM 6736 N N . CYS C 2 180 ? 207.635 209.769 162.259 1.00 76.93 180 CYS A N 1
ATOM 6737 C CA . CYS C 2 180 ? 208.455 208.569 162.310 1.00 76.93 180 CYS A CA 1
ATOM 6738 C C . CYS C 2 180 ? 207.828 207.479 161.453 1.00 76.93 180 CYS A C 1
ATOM 6739 O O . CYS C 2 180 ? 206.610 207.444 161.253 1.00 76.93 180 CYS A O 1
ATOM 6742 N N . GLU C 2 181 ? 208.683 206.601 160.935 1.00 75.38 181 GLU A N 1
ATOM 6743 C CA . GLU C 2 181 ? 208.275 205.440 160.162 1.00 75.38 181 GLU A CA 1
ATOM 6744 C C . GLU C 2 181 ? 208.806 204.185 160.839 1.00 75.38 181 GLU A C 1
ATOM 6745 O O . GLU C 2 181 ? 209.815 204.229 161.547 1.00 75.38 181 GLU A O 1
ATOM 6751 N N . GLN C 2 182 ? 208.127 203.063 160.615 1.00 68.97 182 GLN A N 1
ATOM 6752 C CA . GLN C 2 182 ? 208.600 201.784 161.134 1.00 68.97 182 GLN A CA 1
ATOM 6753 C C . GLN C 2 182 ? 208.408 200.704 160.080 1.00 68.97 182 GLN A C 1
ATOM 6754 O O . GLN C 2 182 ? 207.346 200.620 159.460 1.00 68.97 182 GLN A O 1
ATOM 6760 N N . HIS C 2 183 ? 209.441 199.894 159.866 1.00 66.81 183 HIS A N 1
ATOM 6761 C CA . HIS C 2 183 ? 209.456 198.905 158.790 1.00 66.81 183 HIS A CA 1
ATOM 6762 C C . HIS C 2 183 ? 209.129 197.538 159.380 1.00 66.81 183 HIS A C 1
ATOM 6763 O O . HIS C 2 183 ? 210.002 196.860 159.927 1.00 66.81 183 HIS A O 1
ATOM 6770 N N . GLY C 2 184 ? 207.872 197.128 159.256 1.00 65.89 184 GLY A N 1
ATOM 6771 C CA . GLY C 2 184 ? 207.414 195.858 159.790 1.00 65.89 184 GLY A CA 1
ATOM 6772 C C . GLY C 2 184 ? 207.270 194.814 158.696 1.00 65.89 184 GLY A C 1
ATOM 6773 O O . GLY C 2 184 ? 206.838 195.116 157.584 1.00 65.89 184 GLY A O 1
ATOM 6774 N N . GLU C 2 185 ? 207.642 193.583 159.029 1.00 69.99 185 GLU A N 1
ATOM 6775 C CA . GLU C 2 185 ? 207.556 192.459 158.107 1.00 69.99 185 GLU A CA 1
ATOM 6776 C C . GLU C 2 185 ? 206.312 191.650 158.452 1.00 69.99 185 GLU A C 1
ATOM 6777 O O . GLU C 2 185 ? 206.214 191.094 159.551 1.00 69.99 185 GLU A O 1
ATOM 6783 N N . TYR C 2 186 ? 205.365 191.592 157.519 1.00 67.92 186 TYR A N 1
ATOM 6784 C CA . TYR C 2 186 ? 204.142 190.836 157.746 1.00 67.92 186 TYR A CA 1
ATOM 6785 C C . TYR C 2 186 ? 204.415 189.342 157.634 1.00 67.92 186 TYR A C 1
ATOM 6786 O O . TYR C 2 186 ? 205.123 188.887 156.731 1.00 67.92 186 TYR A O 1
ATOM 6795 N N . ARG C 2 187 ? 203.836 188.574 158.552 1.00 79.37 187 ARG A N 1
ATOM 6796 C CA . ARG C 2 187 ? 204.062 187.137 158.614 1.00 79.37 187 ARG A CA 1
ATOM 6797 C C . ARG C 2 187 ? 203.170 186.421 157.598 1.00 79.37 187 ARG A C 1
ATOM 6798 O O . ARG C 2 187 ? 202.585 187.035 156.701 1.00 79.37 187 ARG A O 1
ATOM 6806 N N . LEU C 2 188 ? 203.072 185.093 157.727 1.00 84.09 188 LEU A N 1
ATOM 6807 C CA . LEU C 2 188 ? 202.284 184.302 156.785 1.00 84.09 188 LEU A CA 1
ATOM 6808 C C . LEU C 2 188 ? 200.789 184.552 156.944 1.00 84.09 188 LEU A C 1
ATOM 6809 O O . LEU C 2 188 ? 200.030 184.384 155.983 1.00 84.09 188 LEU A O 1
ATOM 6814 N N . THR C 2 189 ? 200.350 184.954 158.132 1.00 87.86 189 THR A N 1
ATOM 6815 C CA . THR C 2 189 ? 198.972 185.355 158.366 1.00 87.86 189 THR A CA 1
ATOM 6816 C C . THR C 2 189 ? 198.891 186.863 158.580 1.00 87.86 189 THR A C 1
ATOM 6817 O O . THR C 2 189 ? 199.896 187.536 158.826 1.00 87.86 189 THR A O 1
ATOM 6821 N N . ASP C 2 190 ? 197.669 187.392 158.475 1.00 86.32 190 ASP A N 1
ATOM 6822 C CA . ASP C 2 190 ? 197.459 188.818 158.704 1.00 86.32 190 ASP A CA 1
ATOM 6823 C C . ASP C 2 190 ? 197.526 189.162 160.186 1.00 86.32 190 ASP A C 1
ATOM 6824 O O . ASP C 2 190 ? 197.896 190.285 160.547 1.00 86.32 190 ASP A O 1
ATOM 6829 N N . THR C 2 191 ? 197.176 188.216 161.048 1.00 87.81 191 THR A N 1
ATOM 6830 C CA . THR C 2 191 ? 197.274 188.359 162.491 1.00 87.81 191 THR A CA 1
ATOM 6831 C C . THR C 2 191 ? 198.655 187.858 162.922 1.00 87.81 191 THR A C 1
ATOM 6832 O O . THR C 2 191 ? 199.235 186.977 162.279 1.00 87.81 191 THR A O 1
ATOM 6836 N N . GLU C 2 192 ? 199.197 188.476 163.984 1.00 84.65 192 GLU A N 1
ATOM 6837 C CA . GLU C 2 192 ? 200.536 188.205 164.533 1.00 84.65 192 GLU A CA 1
ATOM 6838 C C . GLU C 2 192 ? 201.614 188.510 163.493 1.00 84.65 192 GLU A C 1
ATOM 6839 O O . GLU C 2 192 ? 202.251 187.621 162.925 1.00 84.65 192 GLU A O 1
ATOM 6845 N N . ARG C 2 193 ? 201.767 189.800 163.200 1.00 71.77 193 ARG A N 1
ATOM 6846 C CA . ARG C 2 193 ? 202.811 190.265 162.303 1.00 71.77 193 ARG A CA 1
ATOM 6847 C C . ARG C 2 193 ? 204.072 190.623 163.089 1.00 71.77 193 ARG A C 1
ATOM 6848 O O . ARG C 2 193 ? 204.096 190.624 164.323 1.00 71.77 193 ARG A O 1
ATOM 6856 N N . GLY C 2 194 ? 205.135 190.929 162.350 1.00 73.38 194 GLY A N 1
ATOM 6857 C CA . GLY C 2 194 ? 206.378 191.406 162.926 1.00 73.38 194 GLY A CA 1
ATOM 6858 C C . GLY C 2 194 ? 206.560 192.882 162.631 1.00 73.38 194 GLY A C 1
ATOM 6859 O O . GLY C 2 194 ? 206.129 193.376 161.587 1.00 73.38 194 GLY A O 1
ATOM 6860 N N . GLU C 2 195 ? 207.199 193.591 163.560 1.00 69.09 195 GLU A N 1
ATOM 6861 C CA . GLU C 2 195 ? 207.408 195.026 163.412 1.00 69.09 195 GLU A CA 1
ATOM 6862 C C . GLU C 2 195 ? 208.648 195.438 164.189 1.00 69.09 195 GLU A C 1
ATOM 6863 O O . GLU C 2 195 ? 208.806 195.059 165.353 1.00 69.09 195 GLU A O 1
ATOM 6869 N N . GLU C 2 196 ? 209.517 196.212 163.542 1.00 70.25 196 GLU A N 1
ATOM 6870 C CA . GLU C 2 196 ? 210.764 196.677 164.139 1.00 70.25 196 GLU A CA 1
ATOM 6871 C C . GLU C 2 196 ? 211.259 197.878 163.343 1.00 70.25 196 GLU A C 1
ATOM 6872 O O . GLU C 2 196 ? 210.627 198.303 162.371 1.00 70.25 196 GLU A O 1
ATOM 6878 N N . GLU C 2 197 ? 212.402 198.422 163.782 1.00 72.00 197 GLU A N 1
ATOM 6879 C CA . GLU C 2 197 ? 213.184 199.457 163.093 1.00 72.00 197 GLU A CA 1
ATOM 6880 C C . GLU C 2 197 ? 212.350 200.732 162.889 1.00 72.00 197 GLU A C 1
ATOM 6881 O O . GLU C 2 197 ? 211.919 201.084 161.787 1.00 72.00 197 GLU A O 1
ATOM 6887 N N . GLU C 2 198 ? 212.063 201.378 164.016 1.00 72.22 198 GLU A N 1
ATOM 6888 C CA . GLU C 2 198 ? 211.420 202.686 163.993 1.00 72.22 198 GLU A CA 1
ATOM 6889 C C . GLU C 2 198 ? 212.457 203.738 163.612 1.00 72.22 198 GLU A C 1
ATOM 6890 O O . GLU C 2 198 ? 213.486 203.871 164.282 1.00 72.22 198 GLU A O 1
ATOM 6896 N N . GLU C 2 199 ? 212.193 204.477 162.539 1.00 75.35 199 GLU A N 1
ATOM 6897 C CA . GLU C 2 199 ? 213.182 205.359 161.931 1.00 75.35 199 GLU A CA 1
ATOM 6898 C C . GLU C 2 199 ? 212.714 206.812 161.966 1.00 75.35 199 GLU A C 1
ATOM 6899 O O . GLU C 2 199 ? 211.651 207.143 162.498 1.00 75.35 199 GLU A O 1
ATOM 6905 N N . GLU C 2 200 ? 213.538 207.677 161.383 1.00 82.63 200 GLU A N 1
ATOM 6906 C CA . GLU C 2 200 ? 213.285 209.106 161.273 1.00 82.63 200 GLU A CA 1
ATOM 6907 C C . GLU C 2 200 ? 212.830 209.419 159.846 1.00 82.63 200 GLU A C 1
ATOM 6908 O O . GLU C 2 200 ? 213.042 208.631 158.920 1.00 82.63 200 GLU A O 1
ATOM 6914 N N . GLU C 2 201 ? 212.168 210.566 159.681 1.00 85.71 201 GLU A N 1
ATOM 6915 C CA . GLU C 2 201 ? 211.677 210.988 158.375 1.00 85.71 201 GLU A CA 1
ATOM 6916 C C . GLU C 2 201 ? 212.831 211.281 157.422 1.00 85.71 201 GLU A C 1
ATOM 6917 O O . GLU C 2 201 ? 213.749 212.040 157.743 1.00 85.71 201 GLU A O 1
ATOM 6923 N N . THR C 2 202 ? 212.774 210.672 156.242 1.00 91.26 202 THR A N 1
ATOM 6924 C CA . THR C 2 202 ? 213.831 210.815 155.248 1.00 91.26 202 THR A CA 1
ATOM 6925 C C . THR C 2 202 ? 213.546 211.982 154.309 1.00 91.26 202 THR A C 1
ATOM 6926 O O . THR C 2 202 ? 214.407 212.830 154.070 1.00 91.26 202 THR A O 1
ATOM 6930 N N . LEU D 2 17 ? 224.863 193.522 297.306 1.00 146.27 17 LEU a N 1
ATOM 6931 C CA . LEU D 2 17 ? 226.063 194.299 297.596 1.00 146.27 17 LEU a CA 1
ATOM 6932 C C . LEU D 2 17 ? 227.320 193.504 297.261 1.00 146.27 17 LEU a C 1
ATOM 6933 O O . LEU D 2 17 ? 227.707 192.596 297.997 1.00 146.27 17 LEU a O 1
ATOM 6938 N N . GLY D 2 18 ? 227.955 193.851 296.140 1.00 140.08 18 GLY a N 1
ATOM 6939 C CA . GLY D 2 18 ? 229.153 193.158 295.725 1.00 140.08 18 GLY a CA 1
ATOM 6940 C C . GLY D 2 18 ? 230.375 193.558 296.531 1.00 140.08 18 GLY a C 1
ATOM 6941 O O . GLY D 2 18 ? 230.408 194.589 297.203 1.00 140.08 18 GLY a O 1
ATOM 6942 N N . GLU D 2 19 ? 231.402 192.716 296.449 1.00 139.89 19 GLU a N 1
ATOM 6943 C CA . GLU D 2 19 ? 232.651 192.917 297.171 1.00 139.89 19 GLU a CA 1
ATOM 6944 C C . GLU D 2 19 ? 233.804 193.041 296.187 1.00 139.89 19 GLU a C 1
ATOM 6945 O O . GLU D 2 19 ? 233.901 192.263 295.231 1.00 139.89 19 GLU a O 1
ATOM 6951 N N . TYR D 2 20 ? 234.672 194.018 296.429 1.00 138.54 20 TYR a N 1
ATOM 6952 C CA . TYR D 2 20 ? 235.843 194.236 295.595 1.00 138.54 20 TYR a CA 1
ATOM 6953 C C . TYR D 2 20 ? 236.952 193.260 295.969 1.00 138.54 20 TYR a C 1
ATOM 6954 O O . TYR D 2 20 ? 237.158 192.954 297.147 1.00 138.54 20 TYR a O 1
ATOM 6963 N N . GLU D 2 21 ? 237.668 192.772 294.958 1.00 137.74 21 GLU a N 1
ATOM 6964 C CA . GLU D 2 21 ? 238.872 191.978 295.157 1.00 137.74 21 GLU a CA 1
ATOM 6965 C C . GLU D 2 21 ? 240.047 192.686 294.494 1.00 137.74 21 GLU a C 1
ATOM 6966 O O . GLU D 2 21 ? 239.899 193.269 293.414 1.00 137.74 21 GLU a O 1
ATOM 6972 N N . GLY D 2 22 ? 241.204 192.655 295.151 1.00 142.95 22 GLY a N 1
ATOM 6973 C CA . GLY D 2 22 ? 242.376 193.333 294.631 1.00 142.95 22 GLY a CA 1
ATOM 6974 C C . GLY D 2 22 ? 243.163 194.089 295.683 1.00 142.95 22 GLY a C 1
ATOM 6975 O O . GLY D 2 22 ? 243.299 193.624 296.818 1.00 142.95 22 GLY a O 1
ATOM 6976 N N . GLU D 2 23 ? 243.687 195.256 295.317 1.00 142.16 23 GLU a N 1
ATOM 6977 C CA . GLU D 2 23 ? 244.504 196.062 296.211 1.00 142.16 23 GLU a CA 1
ATOM 6978 C C . GLU D 2 23 ? 243.723 197.270 296.716 1.00 142.16 23 GLU a C 1
ATOM 6979 O O . GLU D 2 23 ? 242.871 197.824 296.016 1.00 142.16 23 GLU a O 1
ATOM 6985 N N . ARG D 2 24 ? 244.023 197.671 297.951 1.00 145.82 24 ARG a N 1
ATOM 6986 C CA . ARG D 2 24 ? 243.363 198.800 298.588 1.00 145.82 24 ARG a CA 1
ATOM 6987 C C . ARG D 2 24 ? 244.362 199.540 299.464 1.00 145.82 24 ARG a C 1
ATOM 6988 O O . ARG D 2 24 ? 245.331 198.956 299.956 1.00 145.82 24 ARG a O 1
ATOM 6996 N N . ASN D 2 25 ? 244.116 200.832 299.654 1.00 149.14 25 ASN a N 1
ATOM 6997 C CA . ASN D 2 25 ? 244.939 201.647 300.531 1.00 149.14 25 ASN a CA 1
ATOM 6998 C C . ASN D 2 25 ? 244.405 201.591 301.960 1.00 149.14 25 ASN a C 1
ATOM 6999 O O . ASN D 2 25 ? 243.337 201.040 302.234 1.00 149.14 25 ASN a O 1
ATOM 7004 N N . GLU D 2 26 ? 245.170 202.174 302.881 1.00 153.67 26 GLU a N 1
ATOM 7005 C CA . GLU D 2 26 ? 244.811 202.141 304.292 1.00 153.67 26 GLU a CA 1
ATOM 7006 C C . GLU D 2 26 ? 243.966 203.331 304.728 1.00 153.67 26 GLU a C 1
ATOM 7007 O O . GLU D 2 26 ? 243.288 203.244 305.758 1.00 153.67 26 GLU a O 1
ATOM 7013 N N . VAL D 2 27 ? 243.985 204.435 303.981 1.00 151.87 27 VAL a N 1
ATOM 7014 C CA . VAL D 2 27 ? 243.229 205.622 304.363 1.00 151.87 27 VAL a CA 1
ATOM 7015 C C . VAL D 2 27 ? 242.384 206.081 303.175 1.00 151.87 27 VAL a C 1
ATOM 7016 O O . VAL D 2 27 ? 241.350 206.738 303.346 1.00 151.87 27 VAL a O 1
ATOM 7020 N N . GLY D 2 28 ? 242.784 205.691 301.966 1.00 149.14 28 GLY a N 1
ATOM 7021 C CA . GLY D 2 28 ? 242.138 206.195 300.770 1.00 149.14 28 GLY a CA 1
ATOM 7022 C C . GLY D 2 28 ? 241.271 205.189 300.042 1.00 149.14 28 GLY a C 1
ATOM 7023 O O . GLY D 2 28 ? 240.640 204.329 300.665 1.00 149.14 28 GLY a O 1
ATOM 7024 N N . GLU D 2 29 ? 241.237 205.292 298.715 1.00 142.66 29 GLU a N 1
ATOM 7025 C CA . GLU D 2 29 ? 240.415 204.433 297.875 1.00 142.66 29 GLU a CA 1
ATOM 7026 C C . GLU D 2 29 ? 241.268 203.219 297.479 1.00 142.66 29 GLU a C 1
ATOM 7027 O O . GLU D 2 29 ? 242.294 202.948 298.109 1.00 142.66 29 GLU a O 1
ATOM 7033 N N . ARG D 2 30 ? 240.845 202.460 296.463 1.00 142.34 30 ARG a N 1
ATOM 7034 C CA . ARG D 2 30 ? 241.556 201.251 296.054 1.00 142.34 30 ARG a CA 1
ATOM 7035 C C . ARG D 2 30 ? 242.922 201.580 295.459 1.00 142.34 30 ARG a C 1
ATOM 7036 O O . ARG D 2 30 ? 243.920 200.937 295.809 1.00 142.34 30 ARG a O 1
ATOM 7044 N N . HIS D 2 31 ? 242.969 202.571 294.555 1.00 142.04 31 HIS a N 1
ATOM 7045 C CA . HIS D 2 31 ? 244.199 203.122 293.966 1.00 142.04 31 HIS a CA 1
ATOM 7046 C C . HIS D 2 31 ? 245.015 202.060 293.227 1.00 142.04 31 HIS a C 1
ATOM 7047 O O . HIS D 2 31 ? 246.213 201.885 293.462 1.00 142.04 31 HIS a O 1
ATOM 7054 N N . GLY D 2 32 ? 244.354 201.347 292.326 1.00 136.30 32 GLY a N 1
ATOM 7055 C CA . GLY D 2 32 ? 245.027 200.325 291.545 1.00 136.30 32 GLY a CA 1
ATOM 7056 C C . GLY D 2 32 ? 244.053 199.672 290.592 1.00 136.30 32 GLY a C 1
ATOM 7057 O O . GLY D 2 32 ? 242.831 199.802 290.725 1.00 136.30 32 GLY a O 1
ATOM 7058 N N . HIS D 2 33 ? 244.620 198.961 289.620 1.00 131.72 33 HIS a N 1
ATOM 7059 C CA . HIS D 2 33 ? 243.823 198.251 288.624 1.00 131.72 33 HIS a CA 1
ATOM 7060 C C . HIS D 2 33 ? 243.172 197.036 289.271 1.00 131.72 33 HIS a C 1
ATOM 7061 O O . HIS D 2 33 ? 243.806 195.986 289.421 1.00 131.72 33 HIS a O 1
ATOM 7068 N N . GLY D 2 34 ? 241.905 197.175 289.656 1.00 129.06 34 GLY a N 1
ATOM 7069 C CA . GLY D 2 34 ? 241.192 196.095 290.303 1.00 129.06 34 GLY a CA 1
ATOM 7070 C C . GLY D 2 34 ? 239.802 195.938 289.721 1.00 129.06 34 GLY a C 1
ATOM 7071 O O . GLY D 2 34 ? 239.279 196.827 289.042 1.00 129.06 34 GLY a O 1
ATOM 7072 N N . LYS D 2 35 ? 239.210 194.781 290.004 1.00 127.75 35 LYS a N 1
ATOM 7073 C CA . LYS D 2 35 ? 237.882 194.422 289.524 1.00 127.75 35 LYS a CA 1
ATOM 7074 C C . LYS D 2 35 ? 236.901 194.486 290.687 1.00 127.75 35 LYS a C 1
ATOM 7075 O O . LYS D 2 35 ? 237.069 193.778 291.686 1.00 127.75 35 LYS a O 1
ATOM 7081 N N . ALA D 2 36 ? 235.880 195.327 290.550 1.00 126.55 36 ALA a N 1
ATOM 7082 C CA . ALA D 2 36 ? 234.861 195.519 291.569 1.00 126.55 36 ALA a CA 1
ATOM 7083 C C . ALA D 2 36 ? 233.506 195.081 291.034 1.00 126.55 36 ALA a C 1
ATOM 7084 O O . ALA D 2 36 ? 233.182 195.313 289.864 1.00 126.55 36 ALA a O 1
ATOM 7086 N N . ARG D 2 37 ? 232.720 194.446 291.898 1.00 128.90 37 ARG a N 1
ATOM 7087 C CA . ARG D 2 37 ? 231.368 194.015 291.567 1.00 128.90 37 ARG a CA 1
ATOM 7088 C C . ARG D 2 37 ? 230.379 195.021 292.142 1.00 128.90 37 ARG a C 1
ATOM 7089 O O . ARG D 2 37 ? 230.339 195.234 293.359 1.00 128.90 37 ARG a O 1
ATOM 7097 N N . LEU D 2 38 ? 229.590 195.637 291.267 1.00 125.71 38 LEU a N 1
ATOM 7098 C CA . LEU D 2 38 ? 228.615 196.621 291.704 1.00 125.71 38 LEU a CA 1
ATOM 7099 C C . LEU D 2 38 ? 227.424 195.922 292.364 1.00 125.71 38 LEU a C 1
ATOM 7100 O O . LEU D 2 38 ? 227.132 194.763 292.057 1.00 125.71 38 LEU a O 1
ATOM 7105 N N . PRO D 2 39 ? 226.736 196.598 293.295 1.00 129.40 39 PRO a N 1
ATOM 7106 C CA . PRO D 2 39 ? 225.562 195.974 293.934 1.00 129.40 39 PRO a CA 1
ATOM 7107 C C . PRO D 2 39 ? 224.381 195.764 292.999 1.00 129.40 39 PRO a C 1
ATOM 7108 O O . PRO D 2 39 ? 223.532 194.913 293.293 1.00 129.40 39 PRO a O 1
ATOM 7112 N N . ASN D 2 40 ? 224.293 196.500 291.893 1.00 124.70 40 ASN a N 1
ATOM 7113 C CA . ASN D 2 40 ? 223.215 196.303 290.935 1.00 124.70 40 ASN a CA 1
ATOM 7114 C C . ASN D 2 40 ? 223.523 195.226 289.903 1.00 124.70 40 ASN a C 1
ATOM 7115 O O . ASN D 2 40 ? 222.627 194.850 289.139 1.00 124.70 40 ASN a O 1
ATOM 7120 N N . GLY D 2 41 ? 224.749 194.725 289.863 1.00 123.15 41 GLY a N 1
ATOM 7121 C CA . GLY D 2 41 ? 225.130 193.671 288.954 1.00 123.15 41 GLY a CA 1
ATOM 7122 C C . GLY D 2 41 ? 226.113 194.048 287.857 1.00 123.15 41 GLY a C 1
ATOM 7123 O O . GLY D 2 41 ? 226.067 193.438 286.781 1.00 123.15 41 GLY a O 1
ATOM 7124 N N . ASP D 2 42 ? 226.988 195.022 288.089 1.00 121.57 42 ASP a N 1
ATOM 7125 C CA . ASP D 2 42 ? 227.959 195.462 287.100 1.00 121.57 42 ASP a CA 1
ATOM 7126 C C . ASP D 2 42 ? 229.372 195.128 287.562 1.00 121.57 42 ASP a C 1
ATOM 7127 O O . ASP D 2 42 ? 229.656 195.078 288.762 1.00 121.57 42 ASP a O 1
ATOM 7132 N N . THR D 2 43 ? 230.258 194.894 286.594 1.00 121.24 43 THR a N 1
ATOM 7133 C CA . THR D 2 43 ? 231.658 194.576 286.856 1.00 121.24 43 THR a CA 1
ATOM 7134 C C . THR D 2 43 ? 232.527 195.683 286.277 1.00 121.24 43 THR a C 1
ATOM 7135 O O . THR D 2 43 ? 232.456 195.965 285.078 1.00 121.24 43 THR a O 1
ATOM 7139 N N . TYR D 2 44 ? 233.350 196.302 287.121 1.00 120.87 44 TYR a N 1
ATOM 7140 C CA . TYR D 2 44 ? 234.224 197.392 286.697 1.00 120.87 44 TYR a CA 1
ATOM 7141 C C . TYR D 2 44 ? 235.668 197.013 286.996 1.00 120.87 44 TYR a C 1
ATOM 7142 O O . TYR D 2 44 ? 236.055 196.903 288.162 1.00 120.87 44 TYR a O 1
ATOM 7151 N N . GLU D 2 45 ? 236.461 196.814 285.948 1.00 120.52 45 GLU a N 1
ATOM 7152 C CA . GLU D 2 45 ? 237.883 196.505 286.075 1.00 120.52 45 GLU a CA 1
ATOM 7153 C C . GLU D 2 45 ? 238.627 197.778 285.684 1.00 120.52 45 GLU a C 1
ATOM 7154 O O . GLU D 2 45 ? 238.775 198.080 284.498 1.00 120.52 45 GLU a O 1
ATOM 7160 N N . GLY D 2 46 ? 239.091 198.525 286.683 1.00 125.34 46 GLY a N 1
ATOM 7161 C CA . GLY D 2 46 ? 239.744 199.788 286.402 1.00 125.34 46 GLY a CA 1
ATOM 7162 C C . GLY D 2 46 ? 240.592 200.259 287.563 1.00 125.34 46 GLY a C 1
ATOM 7163 O O . GLY D 2 46 ? 240.709 199.592 288.592 1.00 125.34 46 GLY a O 1
ATOM 7164 N N . SER D 2 47 ? 241.190 201.433 287.376 1.00 130.21 47 SER a N 1
ATOM 7165 C CA . SER D 2 47 ? 242.061 202.057 288.360 1.00 130.21 47 SER a CA 1
ATOM 7166 C C . SER D 2 47 ? 241.409 203.315 288.923 1.00 130.21 47 SER a C 1
ATOM 7167 O O . SER D 2 47 ? 240.395 203.803 288.417 1.00 130.21 47 SER a O 1
ATOM 7170 N N . TYR D 2 48 ? 242.012 203.838 289.989 1.00 134.71 48 TYR a N 1
ATOM 7171 C CA . TYR D 2 48 ? 241.505 205.017 290.680 1.00 134.71 48 TYR a CA 1
ATOM 7172 C C . TYR D 2 48 ? 242.672 205.932 291.018 1.00 134.71 48 TYR a C 1
ATOM 7173 O O . TYR D 2 48 ? 243.630 205.500 291.665 1.00 134.71 48 TYR a O 1
ATOM 7182 N N . GLU D 2 49 ? 242.588 207.189 290.589 1.00 135.69 49 GLU a N 1
ATOM 7183 C CA . GLU D 2 49 ? 243.643 208.164 290.826 1.00 135.69 49 GLU a CA 1
ATOM 7184 C C . GLU D 2 49 ? 243.102 209.327 291.644 1.00 135.69 49 GLU a C 1
ATOM 7185 O O . GLU D 2 49 ? 241.950 209.737 291.464 1.00 135.69 49 GLU a O 1
ATOM 7191 N N . PHE D 2 50 ? 243.950 209.837 292.549 1.00 139.23 50 PHE a N 1
ATOM 7192 C CA . PHE D 2 50 ? 243.694 211.028 293.374 1.00 139.23 50 PHE a CA 1
ATOM 7193 C C . PHE D 2 50 ? 242.453 210.879 294.254 1.00 139.23 50 PHE a C 1
ATOM 7194 O O . PHE D 2 50 ? 241.734 211.851 294.499 1.00 139.23 50 PHE a O 1
ATOM 7202 N N . GLY D 2 51 ? 242.192 209.667 294.740 1.00 137.90 51 GLY a N 1
ATOM 7203 C CA . GLY D 2 51 ? 241.057 209.430 295.609 1.00 137.90 51 GLY a CA 1
ATOM 7204 C C . GLY D 2 51 ? 239.710 209.394 294.925 1.00 137.90 51 GLY a C 1
ATOM 7205 O O . GLY D 2 51 ? 238.686 209.337 295.615 1.00 137.90 51 GLY a O 1
ATOM 7206 N N . LYS D 2 52 ? 239.672 209.429 293.594 1.00 132.86 52 LYS a N 1
ATOM 7207 C CA . LYS D 2 52 ? 238.430 209.368 292.839 1.00 132.86 52 LYS a CA 1
ATOM 7208 C C . LYS D 2 52 ? 238.598 208.371 291.701 1.00 132.86 52 LYS a C 1
ATOM 7209 O O . LYS D 2 52 ? 239.682 207.822 291.482 1.00 132.86 52 LYS a O 1
ATOM 7215 N N . ARG D 2 53 ? 237.510 208.136 290.972 1.00 126.52 53 ARG a N 1
ATOM 7216 C CA . ARG D 2 53 ? 237.540 207.244 289.817 1.00 126.52 53 ARG a CA 1
ATOM 7217 C C . ARG D 2 53 ? 238.198 207.975 288.653 1.00 126.52 53 ARG a C 1
ATOM 7218 O O . ARG D 2 53 ? 237.628 208.922 288.101 1.00 126.52 53 ARG a O 1
ATOM 7226 N N . HIS D 2 54 ? 239.397 207.537 288.279 1.00 124.31 54 HIS a N 1
ATOM 7227 C CA . HIS D 2 54 ? 240.178 208.204 287.248 1.00 124.31 54 HIS a CA 1
ATOM 7228 C C . HIS D 2 54 ? 241.107 207.189 286.601 1.00 124.31 54 HIS a C 1
ATOM 7229 O O . HIS D 2 54 ? 241.640 206.306 287.279 1.00 124.31 54 HIS a O 1
ATOM 7236 N N . GLY D 2 55 ? 241.295 207.317 285.294 1.00 117.43 55 GLY a N 1
ATOM 7237 C CA . GLY D 2 55 ? 242.177 206.438 284.549 1.00 117.43 55 GLY a CA 1
ATOM 7238 C C . GLY D 2 55 ? 241.399 205.502 283.640 1.00 117.43 55 GLY a C 1
ATOM 7239 O O . GLY D 2 55 ? 240.176 205.569 283.523 1.00 117.43 55 GLY a O 1
ATOM 7240 N N . GLN D 2 56 ? 242.145 204.620 282.981 1.00 116.03 56 GLN a N 1
ATOM 7241 C CA . GLN D 2 56 ? 241.543 203.683 282.046 1.00 116.03 56 GLN a CA 1
ATOM 7242 C C . GLN D 2 56 ? 240.890 202.522 282.787 1.00 116.03 56 GLN a C 1
ATOM 7243 O O . GLN D 2 56 ? 241.324 202.124 283.872 1.00 116.03 56 GLN a O 1
ATOM 7249 N N . GLY D 2 57 ? 239.835 201.983 282.189 1.00 110.32 57 GLY a N 1
ATOM 7250 C CA . GLY D 2 57 ? 239.119 200.876 282.795 1.00 110.32 57 GLY a CA 1
ATOM 7251 C C . GLY D 2 57 ? 237.977 200.430 281.908 1.00 110.32 57 GLY a C 1
ATOM 7252 O O . GLY D 2 57 ? 237.576 201.123 280.965 1.00 110.32 57 GLY a O 1
ATOM 7253 N N . THR D 2 58 ? 237.450 199.254 282.238 1.00 110.13 58 THR a N 1
ATOM 7254 C CA . THR D 2 58 ? 236.351 198.630 281.508 1.00 110.13 58 THR a CA 1
ATOM 7255 C C . THR D 2 58 ? 235.188 198.409 282.468 1.00 110.13 58 THR a C 1
ATOM 7256 O O . THR D 2 58 ? 235.295 197.621 283.414 1.00 110.13 58 THR a O 1
ATOM 7260 N N . TYR D 2 59 ? 234.091 199.117 282.227 1.00 111.77 59 TYR a N 1
ATOM 7261 C CA . TYR D 2 59 ? 232.830 198.912 282.922 1.00 111.77 59 TYR a CA 1
ATOM 7262 C C . TYR D 2 59 ? 231.960 197.978 282.091 1.00 111.77 59 TYR a C 1
ATOM 7263 O O . TYR D 2 59 ? 231.984 198.032 280.860 1.00 111.77 59 TYR a O 1
ATOM 7272 N N . LYS D 2 60 ? 231.193 197.123 282.763 1.00 112.99 60 LYS a N 1
ATOM 7273 C CA . LYS D 2 60 ? 230.334 196.166 282.077 1.00 112.99 60 LYS a CA 1
ATOM 7274 C C . LYS D 2 60 ? 229.043 196.010 282.861 1.00 112.99 60 LYS a C 1
ATOM 7275 O O . LYS D 2 60 ? 229.073 195.664 284.046 1.00 112.99 60 LYS a O 1
ATOM 7281 N N . PHE D 2 61 ? 227.916 196.258 282.199 1.00 113.94 61 PHE a N 1
ATOM 7282 C CA . PHE D 2 61 ? 226.610 196.119 282.820 1.00 113.94 61 PHE a CA 1
ATOM 7283 C C . PHE D 2 61 ? 226.163 194.658 282.784 1.00 113.94 61 PHE a C 1
ATOM 7284 O O . PHE D 2 61 ? 226.888 193.765 282.336 1.00 113.94 61 PHE a O 1
ATOM 7292 N N . LYS D 2 62 ? 224.943 194.409 283.259 1.00 116.20 62 LYS a N 1
ATOM 7293 C CA . LYS D 2 62 ? 224.414 193.054 283.318 1.00 116.20 62 LYS a CA 1
ATOM 7294 C C . LYS D 2 62 ? 223.633 192.657 282.073 1.00 116.20 62 LYS a C 1
ATOM 7295 O O . LYS D 2 62 ? 223.449 191.458 281.833 1.00 116.20 62 LYS a O 1
ATOM 7301 N N . ASN D 2 63 ? 223.171 193.624 281.278 1.00 111.85 63 ASN a N 1
ATOM 7302 C CA . ASN D 2 63 ? 222.396 193.304 280.086 1.00 111.85 63 ASN a CA 1
ATOM 7303 C C . ASN D 2 63 ? 223.267 193.059 278.862 1.00 111.85 63 ASN a C 1
ATOM 7304 O O . ASN D 2 63 ? 222.830 192.366 277.937 1.00 111.85 63 ASN a O 1
ATOM 7309 N N . GLY D 2 64 ? 224.481 193.603 278.834 1.00 109.64 64 GLY a N 1
ATOM 7310 C CA . GLY D 2 64 ? 225.366 193.408 277.704 1.00 109.64 64 GLY a CA 1
ATOM 7311 C C . GLY D 2 64 ? 226.097 194.665 277.281 1.00 109.64 64 GLY a C 1
ATOM 7312 O O . GLY D 2 64 ? 226.928 194.629 276.369 1.00 109.64 64 GLY a O 1
ATOM 7313 N N . ALA D 2 65 ? 225.793 195.784 277.933 1.00 104.48 65 ALA a N 1
ATOM 7314 C CA . ALA D 2 65 ? 226.472 197.034 277.630 1.00 104.48 65 ALA a CA 1
ATOM 7315 C C . ALA D 2 65 ? 227.886 197.024 278.204 1.00 104.48 65 ALA a C 1
ATOM 7316 O O . ALA D 2 65 ? 228.201 196.290 279.144 1.00 104.48 65 ALA a O 1
ATOM 7318 N N . ARG D 2 66 ? 228.747 197.857 277.622 1.00 99.22 66 ARG a N 1
ATOM 7319 C CA . ARG D 2 66 ? 230.143 197.897 278.032 1.00 99.22 66 ARG a CA 1
ATOM 7320 C C . ARG D 2 66 ? 230.696 199.295 277.803 1.00 99.22 66 ARG a C 1
ATOM 7321 O O . ARG D 2 66 ? 230.115 200.099 277.073 1.00 99.22 66 ARG a O 1
ATOM 7329 N N . TYR D 2 67 ? 231.835 199.573 278.434 1.00 98.28 67 TYR a N 1
ATOM 7330 C CA . TYR D 2 67 ? 232.524 200.848 278.240 1.00 98.28 67 TYR a CA 1
ATOM 7331 C C . TYR D 2 67 ? 233.997 200.642 278.562 1.00 98.28 67 TYR a C 1
ATOM 7332 O O . TYR D 2 67 ? 234.357 200.512 279.734 1.00 98.28 67 TYR a O 1
ATOM 7341 N N . THR D 2 68 ? 234.839 200.622 277.535 1.00 98.16 68 THR a N 1
ATOM 7342 C CA . THR D 2 68 ? 236.283 200.496 277.705 1.00 98.16 68 THR a CA 1
ATOM 7343 C C . THR D 2 68 ? 236.909 201.847 277.389 1.00 98.16 68 THR a C 1
ATOM 7344 O O . THR D 2 68 ? 236.923 202.270 276.229 1.00 98.16 68 THR a O 1
ATOM 7348 N N . GLY D 2 69 ? 237.409 202.534 278.412 1.00 105.14 69 GLY a N 1
ATOM 7349 C CA . GLY D 2 69 ? 237.995 203.841 278.183 1.00 105.14 69 GLY a CA 1
ATOM 7350 C C . GLY D 2 69 ? 238.347 204.535 279.483 1.00 105.14 69 GLY a C 1
ATOM 7351 O O . GLY D 2 69 ? 238.470 203.900 280.530 1.00 105.14 69 GLY a O 1
ATOM 7352 N N . ASP D 2 70 ? 238.503 205.852 279.390 1.00 107.36 70 ASP a N 1
ATOM 7353 C CA . ASP D 2 70 ? 239.016 206.652 280.490 1.00 107.36 70 ASP a CA 1
ATOM 7354 C C . ASP D 2 70 ? 237.887 207.201 281.355 1.00 107.36 70 ASP a C 1
ATOM 7355 O O . ASP D 2 70 ? 236.760 207.404 280.894 1.00 107.36 70 ASP a O 1
ATOM 7360 N N . TYR D 2 71 ? 238.211 207.440 282.624 1.00 112.95 71 TYR a N 1
ATOM 7361 C CA . TYR D 2 71 ? 237.292 208.017 283.600 1.00 112.95 71 TYR a CA 1
ATOM 7362 C C . TYR D 2 71 ? 237.978 209.217 284.238 1.00 112.95 71 TYR a C 1
ATOM 7363 O O . TYR D 2 71 ? 238.951 209.056 284.986 1.00 112.95 71 TYR a O 1
ATOM 7372 N N . VAL D 2 72 ? 237.487 210.415 283.924 1.00 115.56 72 VAL a N 1
ATOM 7373 C CA . VAL D 2 72 ? 237.995 211.670 284.467 1.00 115.56 72 VAL a CA 1
ATOM 7374 C C . VAL D 2 72 ? 236.801 212.438 285.023 1.00 115.56 72 VAL a C 1
ATOM 7375 O O . VAL D 2 72 ? 235.753 212.502 284.369 1.00 115.56 72 VAL a O 1
ATOM 7379 N N . LYS D 2 73 ? 236.959 212.989 286.240 1.00 123.04 73 LYS a N 1
ATOM 7380 C CA . LYS D 2 73 ? 235.921 213.730 286.977 1.00 123.04 73 LYS a CA 1
ATOM 7381 C C . LYS D 2 73 ? 234.708 212.822 287.223 1.00 123.04 73 LYS a C 1
ATOM 7382 O O . LYS D 2 73 ? 233.571 213.125 286.847 1.00 123.04 73 LYS a O 1
ATOM 7388 N N . ASN D 2 74 ? 234.996 211.630 287.764 1.00 121.38 74 ASN a N 1
ATOM 7389 C CA . ASN D 2 74 ? 234.035 210.642 288.264 1.00 121.38 74 ASN a CA 1
ATOM 7390 C C . ASN D 2 74 ? 233.068 210.077 287.220 1.00 121.38 74 ASN a C 1
ATOM 7391 O O . ASN D 2 74 ? 232.196 209.272 287.562 1.00 121.38 74 ASN a O 1
ATOM 7396 N N . LYS D 2 75 ? 233.210 210.473 285.956 1.00 109.08 75 LYS a N 1
ATOM 7397 C CA . LYS D 2 75 ? 232.310 210.098 284.875 1.00 109.08 75 LYS a CA 1
ATOM 7398 C C . LYS D 2 75 ? 233.139 209.695 283.663 1.00 109.08 75 LYS a C 1
ATOM 7399 O O . LYS D 2 75 ? 234.373 209.678 283.703 1.00 109.08 75 LYS a O 1
ATOM 7405 N N . LYS D 2 76 ? 232.449 209.378 282.570 1.00 99.27 76 LYS a N 1
ATOM 7406 C CA . LYS D 2 76 ? 233.115 209.036 281.317 1.00 99.27 76 LYS a CA 1
ATOM 7407 C C . LYS D 2 76 ? 233.685 210.301 280.689 1.00 99.27 76 LYS a C 1
ATOM 7408 O O . LYS D 2 76 ? 232.934 211.183 280.260 1.00 99.27 76 LYS a O 1
ATOM 7414 N N . HIS D 2 77 ? 235.012 210.399 280.639 1.00 100.09 77 HIS a N 1
ATOM 7415 C CA . HIS D 2 77 ? 235.674 211.547 280.035 1.00 100.09 77 HIS a CA 1
ATOM 7416 C C . HIS D 2 77 ? 237.014 211.099 279.474 1.00 100.09 77 HIS a C 1
ATOM 7417 O O . HIS D 2 77 ? 237.787 210.434 280.169 1.00 100.09 77 HIS a O 1
ATOM 7424 N N . GLY D 2 78 ? 237.281 211.466 278.230 1.00 93.74 78 GLY a N 1
ATOM 7425 C CA . GLY D 2 78 ? 238.482 211.051 277.541 1.00 93.74 78 GLY a CA 1
ATOM 7426 C C . GLY D 2 78 ? 238.187 210.061 276.432 1.00 93.74 78 GLY a C 1
ATOM 7427 O O . GLY D 2 78 ? 237.062 209.939 275.946 1.00 93.74 78 GLY a O 1
ATOM 7428 N N . GLN D 2 79 ? 239.231 209.343 276.026 1.00 96.36 79 GLN a N 1
ATOM 7429 C CA . GLN D 2 79 ? 239.082 208.336 274.984 1.00 96.36 79 GLN a CA 1
ATOM 7430 C C . GLN D 2 79 ? 238.359 207.112 275.533 1.00 96.36 79 GLN a C 1
ATOM 7431 O O . GLN D 2 79 ? 238.718 206.590 276.593 1.00 96.36 79 GLN a O 1
ATOM 7437 N N . GLY D 2 80 ? 237.336 206.657 274.813 1.00 89.76 80 GLY a N 1
ATOM 7438 C CA . GLY D 2 80 ? 236.568 205.509 275.248 1.00 89.76 80 GLY a CA 1
ATOM 7439 C C . GLY D 2 80 ? 235.608 204.971 274.209 1.00 89.76 80 GLY a C 1
ATOM 7440 O O . GLY D 2 80 ? 235.138 205.711 273.340 1.00 89.76 80 GLY a O 1
ATOM 7441 N N . THR D 2 81 ? 235.326 203.670 274.283 1.00 91.23 81 THR a N 1
ATOM 7442 C CA . THR D 2 81 ? 234.369 203.002 273.409 1.00 91.23 81 THR a CA 1
ATOM 7443 C C . THR D 2 81 ? 233.248 202.426 274.263 1.00 91.23 81 THR a C 1
ATOM 7444 O O . THR D 2 81 ? 233.497 201.585 275.134 1.00 91.23 81 THR a O 1
ATOM 7448 N N . PHE D 2 82 ? 232.026 202.884 274.016 1.00 88.91 82 PHE a N 1
ATOM 7449 C CA . PHE D 2 82 ? 230.827 202.362 274.654 1.00 88.91 82 PHE a CA 1
ATOM 7450 C C . PHE D 2 82 ? 230.137 201.385 273.712 1.00 88.91 82 PHE a C 1
ATOM 7451 O O . PHE D 2 82 ? 230.050 201.625 272.505 1.00 88.91 82 PHE a O 1
ATOM 7459 N N . ILE D 2 83 ? 229.650 200.281 274.272 1.00 88.80 83 ILE a N 1
ATOM 7460 C CA . ILE D 2 83 ? 228.899 199.267 273.543 1.00 88.80 83 ILE a CA 1
ATOM 7461 C C . ILE D 2 83 ? 227.495 199.247 274.128 1.00 88.80 83 ILE a C 1
ATOM 7462 O O . ILE D 2 83 ? 227.290 198.776 275.255 1.00 88.80 83 ILE a O 1
ATOM 7467 N N . TYR D 2 84 ? 226.533 199.761 273.369 1.00 86.36 84 TYR a N 1
ATOM 7468 C CA . TYR D 2 84 ? 225.145 199.856 273.785 1.00 86.36 84 TYR a CA 1
ATOM 7469 C C . TYR D 2 84 ? 224.455 198.496 273.649 1.00 86.36 84 TYR a C 1
ATOM 7470 O O . TYR D 2 84 ? 224.809 197.702 272.774 1.00 86.36 84 TYR a O 1
ATOM 7479 N N . PRO D 2 85 ? 223.475 198.196 274.513 1.00 92.44 85 PRO a N 1
ATOM 7480 C CA . PRO D 2 85 ? 222.865 196.855 274.494 1.00 92.44 85 PRO a CA 1
ATOM 7481 C C . PRO D 2 85 ? 221.950 196.588 273.308 1.00 92.44 85 PRO a C 1
ATOM 7482 O O . PRO D 2 85 ? 221.565 195.429 273.105 1.00 92.44 85 PRO a O 1
ATOM 7486 N N . ASP D 2 86 ? 221.584 197.601 272.526 1.00 87.69 86 ASP a N 1
ATOM 7487 C CA . ASP D 2 86 ? 220.751 197.384 271.351 1.00 87.69 86 ASP a CA 1
ATOM 7488 C C . ASP D 2 86 ? 221.540 196.964 270.114 1.00 87.69 86 ASP a C 1
ATOM 7489 O O . ASP D 2 86 ? 220.929 196.648 269.088 1.00 87.69 86 ASP a O 1
ATOM 7494 N N . GLY D 2 87 ? 222.869 196.943 270.191 1.00 84.13 87 GLY a N 1
ATOM 7495 C CA . GLY D 2 87 ? 223.718 196.602 269.067 1.00 84.13 87 GLY a CA 1
ATOM 7496 C C . GLY D 2 87 ? 224.554 197.750 268.550 1.00 84.13 87 GLY a C 1
ATOM 7497 O O . GLY D 2 87 ? 225.436 197.524 267.711 1.00 84.13 87 GLY a O 1
ATOM 7498 N N . SER D 2 88 ? 224.309 198.968 269.018 1.00 81.16 88 SER a N 1
ATOM 7499 C CA . SER D 2 88 ? 225.062 200.135 268.593 1.00 81.16 88 SER a CA 1
ATOM 7500 C C . SER D 2 88 ? 226.293 200.324 269.474 1.00 81.16 88 SER a C 1
ATOM 7501 O O . SER D 2 88 ? 226.415 199.735 270.550 1.00 81.16 88 SER a O 1
ATOM 7504 N N . ARG D 2 89 ? 227.215 201.157 268.997 1.00 79.76 89 ARG a N 1
ATOM 7505 C CA . ARG D 2 89 ? 228.434 201.448 269.737 1.00 79.76 89 ARG a CA 1
ATOM 7506 C C . ARG D 2 89 ? 228.896 202.856 269.392 1.00 79.76 89 ARG a C 1
ATOM 7507 O O . ARG D 2 89 ? 228.442 203.463 268.420 1.00 79.76 89 ARG a O 1
ATOM 7515 N N . TYR D 2 90 ? 229.815 203.370 270.205 1.00 78.89 90 TYR a N 1
ATOM 7516 C CA . TYR D 2 90 ? 230.287 204.742 270.055 1.00 78.89 90 TYR a CA 1
ATOM 7517 C C . TYR D 2 90 ? 231.702 204.842 270.597 1.00 78.89 90 TYR a C 1
ATOM 7518 O O . TYR D 2 90 ? 231.913 204.685 271.801 1.00 78.89 90 TYR a O 1
ATOM 7527 N N . GLU D 2 91 ? 232.664 205.113 269.722 1.00 80.32 91 GLU a N 1
ATOM 7528 C CA . GLU D 2 91 ? 234.046 205.306 270.127 1.00 80.32 91 GLU a CA 1
ATOM 7529 C C . GLU D 2 91 ? 234.403 206.784 270.048 1.00 80.32 91 GLU a C 1
ATOM 7530 O O . GLU D 2 91 ? 233.798 207.543 269.289 1.00 80.32 91 GLU a O 1
ATOM 7536 N N . GLY D 2 92 ? 235.374 207.195 270.857 1.00 87.15 92 GLY a N 1
ATOM 7537 C CA . GLY D 2 92 ? 235.844 208.566 270.788 1.00 87.15 92 GLY a CA 1
ATOM 7538 C C . GLY D 2 92 ? 235.904 209.282 272.121 1.00 87.15 92 GLY a C 1
ATOM 7539 O O . GLY D 2 92 ? 236.056 208.649 273.169 1.00 87.15 92 GLY a O 1
ATOM 7540 N N . GLU D 2 93 ? 235.791 210.607 272.092 1.00 85.68 93 GLU a N 1
ATOM 7541 C CA . GLU D 2 93 ? 235.885 211.404 273.305 1.00 85.68 93 GLU a CA 1
ATOM 7542 C C . GLU D 2 93 ? 234.564 211.424 274.062 1.00 85.68 93 GLU a C 1
ATOM 7543 O O . GLU D 2 93 ? 233.483 211.443 273.467 1.00 85.68 93 GLU a O 1
ATOM 7549 N N . TRP D 2 94 ? 234.668 211.412 275.387 1.00 88.98 94 TRP a N 1
ATOM 7550 C CA . TRP D 2 94 ? 233.540 211.499 276.297 1.00 88.98 94 TRP a CA 1
ATOM 7551 C C . TRP D 2 94 ? 233.767 212.645 277.274 1.00 88.98 94 TRP a C 1
ATOM 7552 O O . TRP D 2 94 ? 234.905 213.033 277.555 1.00 88.98 94 TRP a O 1
ATOM 7563 N N . ALA D 2 95 ? 232.666 213.172 277.805 1.00 90.64 95 ALA a N 1
ATOM 7564 C CA . ALA D 2 95 ? 232.716 214.223 278.813 1.00 90.64 95 ALA a CA 1
ATOM 7565 C C . ALA D 2 95 ? 231.467 214.128 279.673 1.00 90.64 95 ALA a C 1
ATOM 7566 O O . ALA D 2 95 ? 230.366 214.036 279.125 1.00 90.64 95 ALA a O 1
ATOM 7568 N N . ASP D 2 96 ? 231.668 214.107 281.002 1.00 94.57 96 ASP a N 1
ATOM 7569 C CA . ASP D 2 96 ? 230.707 214.067 282.118 1.00 94.57 96 ASP a CA 1
ATOM 7570 C C . ASP D 2 96 ? 229.425 213.269 281.834 1.00 94.57 96 ASP a C 1
ATOM 7571 O O . ASP D 2 96 ? 228.304 213.756 282.023 1.00 94.57 96 ASP a O 1
ATOM 7576 N N . ASP D 2 97 ? 229.619 212.007 281.420 1.00 97.82 97 ASP a N 1
ATOM 7577 C CA . ASP D 2 97 ? 228.559 211.058 281.036 1.00 97.82 97 ASP a CA 1
ATOM 7578 C C . ASP D 2 97 ? 227.681 211.590 279.905 1.00 97.82 97 ASP a C 1
ATOM 7579 O O . ASP D 2 97 ? 226.485 211.294 279.839 1.00 97.82 97 ASP a O 1
ATOM 7584 N N . GLN D 2 98 ? 228.269 212.377 279.009 1.00 88.42 98 GLN a N 1
ATOM 7585 C CA . GLN D 2 98 ? 227.619 212.828 277.789 1.00 88.42 98 GLN a CA 1
ATOM 7586 C C . GLN D 2 98 ? 228.570 212.590 276.626 1.00 88.42 98 GLN a C 1
ATOM 7587 O O . GLN D 2 98 ? 229.773 212.393 276.811 1.00 88.42 98 GLN a O 1
ATOM 7593 N N . ARG D 2 99 ? 228.021 212.606 275.417 1.00 81.54 99 ARG a N 1
ATOM 7594 C CA . ARG D 2 99 ? 228.838 212.456 274.222 1.00 81.54 99 ARG a CA 1
ATOM 7595 C C . ARG D 2 99 ? 229.306 213.832 273.762 1.00 81.54 99 ARG a C 1
ATOM 7596 O O . ARG D 2 99 ? 228.489 214.674 273.375 1.00 81.54 99 ARG a O 1
ATOM 7604 N N . HIS D 2 100 ? 230.617 214.062 273.815 1.00 79.52 100 HIS a N 1
ATOM 7605 C CA . HIS D 2 100 ? 231.187 215.359 273.482 1.00 79.52 100 HIS a CA 1
ATOM 7606 C C . HIS D 2 100 ? 232.590 215.162 272.928 1.00 79.52 100 HIS a C 1
ATOM 7607 O O . HIS D 2 100 ? 233.378 214.388 273.478 1.00 79.52 100 HIS a O 1
ATOM 7614 N N . GLY D 2 101 ? 232.893 215.865 271.847 1.00 76.48 101 GLY a N 1
ATOM 7615 C CA . GLY D 2 101 ? 234.176 215.764 271.186 1.00 76.48 101 GLY a CA 1
ATOM 7616 C C . GLY D 2 101 ? 234.093 214.971 269.897 1.00 76.48 101 GLY a C 1
ATOM 7617 O O . GLY D 2 101 ? 233.019 214.740 269.339 1.00 76.48 101 GLY a O 1
ATOM 7618 N N . GLN D 2 102 ? 235.260 214.553 269.416 1.00 79.39 102 GLN a N 1
ATOM 7619 C CA . GLN D 2 102 ? 235.316 213.736 268.212 1.00 79.39 102 GLN a CA 1
ATOM 7620 C C . GLN D 2 102 ? 234.878 212.312 268.528 1.00 79.39 102 GLN a C 1
ATOM 7621 O O . GLN D 2 102 ? 235.426 211.667 269.426 1.00 79.39 102 GLN a O 1
ATOM 7627 N N . GLY D 2 103 ? 233.893 211.821 267.791 1.00 73.83 103 GLY a N 1
ATOM 7628 C CA . GLY D 2 103 ? 233.335 210.508 268.059 1.00 73.83 103 GLY a CA 1
ATOM 7629 C C . GLY D 2 103 ? 232.808 209.865 266.799 1.00 73.83 103 GLY a C 1
ATOM 7630 O O . GLY D 2 103 ? 232.352 210.543 265.872 1.00 73.83 103 GLY a O 1
ATOM 7631 N N . VAL D 2 104 ? 232.886 208.536 266.768 1.00 75.19 104 VAL a N 1
ATOM 7632 C CA . VAL D 2 104 ? 232.360 207.713 265.686 1.00 75.19 104 VAL a CA 1
ATOM 7633 C C . VAL D 2 104 ? 231.304 206.789 266.279 1.00 75.19 104 VAL a C 1
ATOM 7634 O O . VAL D 2 104 ? 231.609 205.962 267.147 1.00 75.19 104 VAL a O 1
ATOM 7638 N N . TYR D 2 105 ? 230.068 206.937 265.814 1.00 72.97 105 TYR a N 1
ATOM 7639 C CA . TYR D 2 105 ? 228.934 206.136 266.251 1.00 72.97 105 TYR a CA 1
ATOM 7640 C C . TYR D 2 105 ? 228.584 205.128 265.165 1.00 72.97 105 TYR a C 1
ATOM 7641 O O . TYR D 2 105 ? 228.493 205.489 263.988 1.00 72.97 105 TYR a O 1
ATOM 7650 N N . TYR D 2 106 ? 228.387 203.874 265.564 1.00 73.89 106 TYR a N 1
ATOM 7651 C CA . TYR D 2 106 ? 227.905 202.821 264.679 1.00 73.89 106 TYR a CA 1
ATOM 7652 C C . TYR D 2 106 ? 226.540 202.376 265.180 1.00 73.89 106 TYR a C 1
ATOM 7653 O O . TYR D 2 106 ? 226.430 201.836 266.286 1.00 73.89 106 TYR a O 1
ATOM 7662 N N . TYR D 2 107 ? 225.508 202.597 264.371 1.00 73.29 107 TYR a N 1
ATOM 7663 C CA . TYR D 2 107 ? 224.139 202.314 264.771 1.00 73.29 107 TYR a CA 1
ATOM 7664 C C . TYR D 2 107 ? 223.807 200.844 264.517 1.00 73.29 107 TYR a C 1
ATOM 7665 O O . TYR D 2 107 ? 224.685 200.020 264.246 1.00 73.29 107 TYR a O 1
ATOM 7674 N N . VAL D 2 108 ? 222.519 200.501 264.611 1.00 76.82 108 VAL a N 1
ATOM 7675 C CA . VAL D 2 108 ? 222.103 199.113 264.434 1.00 76.82 108 VAL a CA 1
ATOM 7676 C C . VAL D 2 108 ? 222.157 198.709 262.966 1.00 76.82 108 VAL a C 1
ATOM 7677 O O . VAL D 2 108 ? 222.374 197.534 262.647 1.00 76.82 108 VAL a O 1
ATOM 7681 N N . ASN D 2 109 ? 221.972 199.662 262.051 1.00 74.17 109 ASN a N 1
ATOM 7682 C CA . ASN D 2 109 ? 222.080 199.413 260.620 1.00 74.17 109 ASN a CA 1
ATOM 7683 C C . ASN D 2 109 ? 223.442 199.821 260.070 1.00 74.17 109 ASN a C 1
ATOM 7684 O O . ASN D 2 109 ? 223.550 200.175 258.890 1.00 74.17 109 ASN a O 1
ATOM 7689 N N . ASN D 2 110 ? 224.472 199.795 260.928 1.00 75.76 110 ASN a N 1
ATOM 7690 C CA . ASN D 2 110 ? 225.873 200.087 260.592 1.00 75.76 110 ASN a CA 1
ATOM 7691 C C . ASN D 2 110 ? 226.063 201.498 260.031 1.00 75.76 110 ASN a C 1
ATOM 7692 O O . ASN D 2 110 ? 226.977 201.743 259.240 1.00 75.76 110 ASN a O 1
ATOM 7697 N N . ASP D 2 111 ? 225.213 202.437 260.442 1.00 69.92 111 ASP a N 1
ATOM 7698 C CA . ASP D 2 111 ? 225.367 203.827 260.031 1.00 69.92 111 ASP a CA 1
ATOM 7699 C C . ASP D 2 111 ? 226.517 204.459 260.803 1.00 69.92 111 ASP a C 1
ATOM 7700 O O . ASP D 2 111 ? 226.512 204.470 262.038 1.00 69.92 111 ASP a O 1
ATOM 7705 N N . THR D 2 112 ? 227.502 204.986 260.081 1.00 68.16 112 THR a N 1
ATOM 7706 C CA . THR D 2 112 ? 228.736 205.477 260.685 1.00 68.16 112 THR a CA 1
ATOM 7707 C C . THR D 2 112 ? 228.685 207.000 260.745 1.00 68.16 112 THR a C 1
ATOM 7708 O O . THR D 2 112 ? 228.805 207.673 259.719 1.00 68.16 112 THR a O 1
ATOM 7712 N N . TYR D 2 113 ? 228.493 207.544 261.942 1.00 68.52 113 TYR a N 1
ATOM 7713 C CA . TYR D 2 113 ? 228.484 208.989 262.147 1.00 68.52 113 TYR a CA 1
ATOM 7714 C C . TYR D 2 113 ? 229.790 209.387 262.820 1.00 68.52 113 TYR a C 1
ATOM 7715 O O . TYR D 2 113 ? 229.974 209.147 264.015 1.00 68.52 113 TYR a O 1
ATOM 7724 N N . THR D 2 114 ? 230.688 210.000 262.059 1.00 69.05 114 THR a N 1
ATOM 7725 C CA . THR D 2 114 ? 231.966 210.465 262.580 1.00 69.05 114 THR a CA 1
ATOM 7726 C C . THR D 2 114 ? 231.992 211.988 262.612 1.00 69.05 114 THR a C 1
ATOM 7727 O O . THR D 2 114 ? 231.616 212.645 261.637 1.00 69.05 114 THR a O 1
ATOM 7731 N N . GLY D 2 115 ? 232.405 212.545 263.732 1.00 73.12 115 GLY a N 1
ATOM 7732 C CA . GLY D 2 115 ? 232.472 213.993 263.821 1.00 73.12 115 GLY a CA 1
ATOM 7733 C C . GLY D 2 115 ? 232.232 214.459 265.246 1.00 73.12 115 GLY a C 1
ATOM 7734 O O . GLY D 2 115 ? 232.448 213.713 266.197 1.00 73.12 115 GLY a O 1
ATOM 7735 N N . GLU D 2 116 ? 231.776 215.702 265.368 1.00 74.21 116 GLU a N 1
ATOM 7736 C CA . GLU D 2 116 ? 231.662 216.331 266.673 1.00 74.21 116 GLU a CA 1
ATOM 7737 C C . GLU D 2 116 ? 230.391 215.895 267.394 1.00 74.21 116 GLU a C 1
ATOM 7738 O O . GLU D 2 116 ? 229.380 215.550 266.776 1.00 74.21 116 GLU a O 1
ATOM 7744 N N . TRP D 2 117 ? 230.468 215.896 268.722 1.00 72.74 117 TRP a N 1
ATOM 7745 C CA . TRP D 2 117 ? 229.343 215.625 269.602 1.00 72.74 117 TRP a CA 1
ATOM 7746 C C . TRP D 2 117 ? 229.337 216.657 270.720 1.00 72.74 117 TRP a C 1
ATOM 7747 O O . TRP D 2 117 ? 230.390 217.169 271.113 1.00 72.74 117 TRP a O 1
ATOM 7758 N N . PHE D 2 118 ? 228.147 216.946 271.246 1.00 76.52 118 PHE a N 1
ATOM 7759 C CA . PHE D 2 118 ? 228.017 217.916 272.331 1.00 76.52 118 PHE a CA 1
ATOM 7760 C C . PHE D 2 118 ? 226.782 217.576 273.153 1.00 76.52 118 PHE a C 1
ATOM 7761 O O . PHE D 2 118 ? 225.658 217.700 272.653 1.00 76.52 118 PHE a O 1
ATOM 7769 N N . ASN D 2 119 ? 227.009 217.145 274.400 1.00 82.58 119 ASN a N 1
ATOM 7770 C CA . ASN D 2 119 ? 225.981 216.950 275.431 1.00 82.58 119 ASN a CA 1
ATOM 7771 C C . ASN D 2 119 ? 224.926 215.923 275.007 1.00 82.58 119 ASN a C 1
ATOM 7772 O O . ASN D 2 119 ? 223.740 216.236 274.868 1.00 82.58 119 ASN a O 1
ATOM 7777 N N . HIS D 2 120 ? 225.404 214.691 274.773 1.00 81.83 120 HIS a N 1
ATOM 7778 C CA . HIS D 2 120 ? 224.581 213.500 274.501 1.00 81.83 120 HIS a CA 1
ATOM 7779 C C . HIS D 2 120 ? 223.746 213.654 273.227 1.00 81.83 120 HIS a C 1
ATOM 7780 O O . HIS D 2 120 ? 222.705 213.012 273.067 1.00 81.83 120 HIS a O 1
ATOM 7787 N N . GLN D 2 121 ? 224.203 214.496 272.302 1.00 75.29 121 GLN a N 1
ATOM 7788 C CA . GLN D 2 121 ? 223.470 214.775 271.076 1.00 75.29 121 GLN a CA 1
ATOM 7789 C C . GLN D 2 121 ? 224.463 215.070 269.964 1.00 75.29 121 GLN a C 1
ATOM 7790 O O . GLN D 2 121 ? 225.635 215.367 270.212 1.00 75.29 121 GLN a O 1
ATOM 7796 N N . ARG D 2 122 ? 223.976 214.988 268.730 1.00 69.00 122 ARG a N 1
ATOM 7797 C CA . ARG D 2 122 ? 224.798 215.283 267.564 1.00 69.00 122 ARG a CA 1
ATOM 7798 C C . ARG D 2 122 ? 224.822 216.789 267.333 1.00 69.00 122 ARG a C 1
ATOM 7799 O O . ARG D 2 122 ? 223.771 217.414 267.159 1.00 69.00 122 ARG a O 1
ATOM 7807 N N . HIS D 2 123 ? 226.020 217.369 267.340 1.00 69.60 123 HIS a N 1
ATOM 7808 C CA . HIS D 2 123 ? 226.179 218.807 267.188 1.00 69.60 123 HIS a CA 1
ATOM 7809 C C . HIS D 2 123 ? 227.490 219.082 266.468 1.00 69.60 123 HIS a C 1
ATOM 7810 O O . HIS D 2 123 ? 228.421 218.276 266.507 1.00 69.60 123 HIS a O 1
ATOM 7817 N N . GLY D 2 124 ? 227.552 220.232 265.803 1.00 68.04 124 GLY a N 1
ATOM 7818 C CA . GLY D 2 124 ? 228.745 220.596 265.068 1.00 68.04 124 GLY a CA 1
ATOM 7819 C C . GLY D 2 124 ? 228.843 219.869 263.738 1.00 68.04 124 GLY a C 1
ATOM 7820 O O . GLY D 2 124 ? 227.854 219.383 263.183 1.00 68.04 124 GLY a O 1
ATOM 7821 N N . GLN D 2 125 ? 230.068 219.800 263.225 1.00 69.92 125 GLN a N 1
ATOM 7822 C CA . GLN D 2 125 ? 230.320 219.167 261.937 1.00 69.92 125 GLN a CA 1
ATOM 7823 C C . GLN D 2 125 ? 230.352 217.651 262.086 1.00 69.92 125 GLN a C 1
ATOM 7824 O O . GLN D 2 125 ? 231.087 217.113 262.921 1.00 69.92 125 GLN a O 1
ATOM 7830 N N . GLY D 2 126 ? 229.561 216.964 261.267 1.00 63.95 126 GLY a N 1
ATOM 7831 C CA . GLY D 2 126 ? 229.481 215.518 261.332 1.00 63.95 126 GLY a CA 1
ATOM 7832 C C . GLY D 2 126 ? 229.240 214.916 259.965 1.00 63.95 126 GLY a C 1
ATOM 7833 O O . GLY D 2 126 ? 228.707 215.562 259.055 1.00 63.95 126 GLY a O 1
ATOM 7834 N N . THR D 2 127 ? 229.641 213.651 259.839 1.00 63.22 127 THR a N 1
ATOM 7835 C CA . THR D 2 127 ? 229.508 212.859 258.622 1.00 63.22 127 THR a CA 1
ATOM 7836 C C . THR D 2 127 ? 228.719 211.603 258.964 1.00 63.22 127 THR a C 1
ATOM 7837 O O . THR D 2 127 ? 229.230 210.713 259.652 1.00 63.22 127 THR a O 1
ATOM 7841 N N . TYR D 2 128 ? 227.480 211.539 258.490 1.00 59.64 128 TYR a N 1
ATOM 7842 C CA . TYR D 2 128 ? 226.593 210.403 258.711 1.00 59.64 128 TYR a CA 1
ATOM 7843 C C . TYR D 2 128 ? 226.568 209.564 257.438 1.00 59.64 128 TYR a C 1
ATOM 7844 O O . TYR D 2 128 ? 225.961 209.962 256.441 1.00 59.64 128 TYR a O 1
ATOM 7853 N N . LEU D 2 129 ? 227.231 208.412 257.470 1.00 61.12 129 LEU a N 1
ATOM 7854 C CA . LEU D 2 129 ? 227.308 207.505 256.335 1.00 61.12 129 LEU a CA 1
ATOM 7855 C C . LEU D 2 129 ? 226.263 206.411 256.504 1.00 61.12 129 LEU a C 1
ATOM 7856 O O . LEU D 2 129 ? 226.298 205.657 257.485 1.00 61.12 129 LEU a O 1
ATOM 7861 N N . TYR D 2 130 ? 225.337 206.334 255.552 1.00 61.40 130 TYR a N 1
ATOM 7862 C CA . TYR D 2 130 ? 224.362 205.252 255.506 1.00 61.40 130 TYR a CA 1
ATOM 7863 C C . TYR D 2 130 ? 225.039 204.000 254.960 1.00 61.40 130 TYR a C 1
ATOM 7864 O O . TYR D 2 130 ? 225.698 204.052 253.917 1.00 61.40 130 TYR a O 1
ATOM 7873 N N . ALA D 2 131 ? 224.883 202.878 255.663 1.00 65.80 131 ALA a N 1
ATOM 7874 C CA . ALA D 2 131 ? 225.469 201.632 255.182 1.00 65.80 131 ALA a CA 1
ATOM 7875 C C . ALA D 2 131 ? 224.587 200.966 254.134 1.00 65.80 131 ALA a C 1
ATOM 7876 O O . ALA D 2 131 ? 225.092 200.450 253.130 1.00 65.80 131 ALA a O 1
ATOM 7878 N N . GLU D 2 132 ? 223.272 200.970 254.348 1.00 66.77 132 GLU a N 1
ATOM 7879 C CA . GLU D 2 132 ? 222.338 200.348 253.420 1.00 66.77 132 GLU a CA 1
ATOM 7880 C C . GLU D 2 132 ? 222.090 201.186 252.172 1.00 66.77 132 GLU a C 1
ATOM 7881 O O . GLU D 2 132 ? 221.516 200.671 251.207 1.00 66.77 132 GLU a O 1
ATOM 7887 N N . THR D 2 133 ? 222.501 202.452 252.167 1.00 65.11 133 THR a N 1
ATOM 7888 C CA . THR D 2 133 ? 222.322 203.334 251.021 1.00 65.11 133 THR a CA 1
ATOM 7889 C C . THR D 2 133 ? 223.640 203.749 250.386 1.00 65.11 133 THR a C 1
ATOM 7890 O O . THR D 2 133 ? 223.833 203.563 249.180 1.00 65.11 133 THR a O 1
ATOM 7894 N N . GLY D 2 134 ? 224.557 204.298 251.167 1.00 61.29 134 GLY a N 1
ATOM 7895 C CA . GLY D 2 134 ? 225.827 204.763 250.664 1.00 61.29 134 GLY a CA 1
ATOM 7896 C C . GLY D 2 134 ? 225.985 206.270 250.575 1.00 61.29 134 GLY a C 1
ATOM 7897 O O . GLY D 2 134 ? 226.862 206.735 249.836 1.00 61.29 134 GLY a O 1
ATOM 7898 N N . SER D 2 135 ? 225.176 207.038 251.297 1.00 59.55 135 SER a N 1
ATOM 7899 C CA . SER D 2 135 ? 225.215 208.490 251.249 1.00 59.55 135 SER a CA 1
ATOM 7900 C C . SER D 2 135 ? 225.784 209.048 252.546 1.00 59.55 135 SER a C 1
ATOM 7901 O O . SER D 2 135 ? 225.559 208.503 253.631 1.00 59.55 135 SER a O 1
ATOM 7904 N N . LYS D 2 136 ? 226.520 210.150 252.422 1.00 57.25 136 LYS a N 1
ATOM 7905 C CA . LYS D 2 136 ? 227.181 210.801 253.549 1.00 57.25 136 LYS a CA 1
ATOM 7906 C C . LYS D 2 136 ? 226.565 212.179 253.747 1.00 57.25 136 LYS a C 1
ATOM 7907 O O . LYS D 2 136 ? 226.698 213.055 252.888 1.00 57.25 136 LYS a O 1
ATOM 7913 N N . TYR D 2 137 ? 225.881 212.361 254.871 1.00 59.30 137 TYR a N 1
ATOM 7914 C CA . TYR D 2 137 ? 225.405 213.672 255.300 1.00 59.30 137 TYR a CA 1
ATOM 7915 C C . TYR D 2 137 ? 226.562 214.364 256.007 1.00 59.30 137 TYR a C 1
ATOM 7916 O O . TYR D 2 137 ? 226.899 214.024 257.142 1.00 59.30 137 TYR a O 1
ATOM 7925 N N . VAL D 2 138 ? 227.192 215.321 255.333 1.00 58.11 138 VAL a N 1
ATOM 7926 C CA . VAL D 2 138 ? 228.343 216.044 255.861 1.00 58.11 138 VAL a CA 1
ATOM 7927 C C . VAL D 2 138 ? 227.888 217.465 256.152 1.00 58.11 138 VAL a C 1
ATOM 7928 O O . VAL D 2 138 ? 227.587 218.227 255.226 1.00 58.11 138 VAL a O 1
ATOM 7932 N N . GLY D 2 139 ? 227.833 217.835 257.424 1.00 64.01 139 GLY a N 1
ATOM 7933 C CA . GLY D 2 139 ? 227.461 219.201 257.745 1.00 64.01 139 GLY a CA 1
ATOM 7934 C C . GLY D 2 139 ? 227.092 219.354 259.209 1.00 64.01 139 GLY a C 1
ATOM 7935 O O . GLY D 2 139 ? 227.499 218.561 260.053 1.00 64.01 139 GLY a O 1
ATOM 7936 N N . THR D 2 140 ? 226.307 220.394 259.475 1.00 64.47 140 THR a N 1
ATOM 7937 C CA . THR D 2 140 ? 226.022 220.808 260.840 1.00 64.47 140 THR a CA 1
ATOM 7938 C C . THR D 2 140 ? 224.863 220.017 261.431 1.00 64.47 140 THR a C 1
ATOM 7939 O O . THR D 2 140 ? 223.856 219.760 260.764 1.00 64.47 140 THR a O 1
ATOM 7943 N N . TRP D 2 141 ? 225.019 219.635 262.695 1.00 64.74 141 TRP a N 1
ATOM 7944 C CA . TRP D 2 141 ? 223.977 218.982 263.475 1.00 64.74 141 TRP a CA 1
ATOM 7945 C C . TRP D 2 141 ? 223.729 219.805 264.731 1.00 64.74 141 TRP a C 1
ATOM 7946 O O . TRP D 2 141 ? 224.672 220.116 265.465 1.00 64.74 141 TRP a O 1
ATOM 7957 N N . VAL D 2 142 ? 222.472 220.168 264.972 1.00 69.77 142 VAL a N 1
ATOM 7958 C CA . VAL D 2 142 ? 222.077 220.892 266.177 1.00 69.77 142 VAL a CA 1
ATOM 7959 C C . VAL D 2 142 ? 221.045 220.052 266.916 1.00 69.77 142 VAL a C 1
ATOM 7960 O O . VAL D 2 142 ? 220.010 219.691 266.341 1.00 69.77 142 VAL a O 1
ATOM 7964 N N . HIS D 2 143 ? 221.346 219.739 268.186 1.00 72.53 143 HIS a N 1
ATOM 7965 C CA . HIS D 2 143 ? 220.464 219.004 269.105 1.00 72.53 143 HIS a CA 1
ATOM 7966 C C . HIS D 2 143 ? 220.097 217.619 268.570 1.00 72.53 143 HIS a C 1
ATOM 7967 O O . HIS D 2 143 ? 218.975 217.141 268.752 1.00 72.53 143 HIS a O 1
ATOM 7974 N N . GLY D 2 144 ? 221.052 216.969 267.911 1.00 70.56 144 GLY a N 1
ATOM 7975 C CA . GLY D 2 144 ? 220.831 215.626 267.408 1.00 70.56 144 GLY a CA 1
ATOM 7976 C C . GLY D 2 144 ? 219.916 215.540 266.209 1.00 70.56 144 GLY a C 1
ATOM 7977 O O . GLY D 2 144 ? 219.245 214.520 266.024 1.00 70.56 144 GLY a O 1
ATOM 7978 N N . GLN D 2 145 ? 219.869 216.584 265.385 1.00 70.60 145 GLN a N 1
ATOM 7979 C CA . GLN D 2 145 ? 219.018 216.599 264.205 1.00 70.60 145 GLN a CA 1
ATOM 7980 C C . GLN D 2 145 ? 219.798 217.170 263.030 1.00 70.60 145 GLN a C 1
ATOM 7981 O O . GLN D 2 145 ? 220.800 217.868 263.202 1.00 70.60 145 GLN a O 1
ATOM 7987 N N . GLN D 2 146 ? 219.326 216.855 261.827 1.00 66.22 146 GLN a N 1
ATOM 7988 C CA . GLN D 2 146 ? 219.955 217.361 260.615 1.00 66.22 146 GLN a CA 1
ATOM 7989 C C . GLN D 2 146 ? 219.634 218.839 260.436 1.00 66.22 146 GLN a C 1
ATOM 7990 O O . GLN D 2 146 ? 218.471 219.246 260.515 1.00 66.22 146 GLN a O 1
ATOM 7996 N N . GLU D 2 147 ? 220.667 219.647 260.197 1.00 68.66 147 GLU a N 1
ATOM 7997 C CA . GLU D 2 147 ? 220.477 221.088 260.092 1.00 68.66 147 GLU a CA 1
ATOM 7998 C C . GLU D 2 147 ? 221.154 221.666 258.855 1.00 68.66 147 GLU a C 1
ATOM 7999 O O . GLU D 2 147 ? 221.679 220.923 258.020 1.00 68.66 147 GLU a O 1
ATOM 8005 N N . GLY D 2 148 ? 221.157 222.991 258.744 1.00 64.37 148 GLY a N 1
ATOM 8006 C CA . GLY D 2 148 ? 221.573 223.661 257.531 1.00 64.37 148 GLY a CA 1
ATOM 8007 C C . GLY D 2 148 ? 223.071 223.619 257.287 1.00 64.37 148 GLY a C 1
ATOM 8008 O O . GLY D 2 148 ? 223.861 223.126 258.094 1.00 64.37 148 GLY a O 1
ATOM 8009 N N . ALA D 2 149 ? 223.448 224.173 256.123 1.00 61.88 149 ALA a N 1
ATOM 8010 C CA . ALA D 2 149 ? 224.824 224.217 255.606 1.00 61.88 149 ALA a CA 1
ATOM 8011 C C . ALA D 2 149 ? 225.439 222.820 255.530 1.00 61.88 149 ALA a C 1
ATOM 8012 O O . ALA D 2 149 ? 226.543 222.571 256.021 1.00 61.88 149 ALA a O 1
ATOM 8014 N N . ALA D 2 150 ? 224.710 221.901 254.902 1.00 58.81 150 ALA a N 1
ATOM 8015 C CA . ALA D 2 150 ? 225.107 220.504 254.849 1.00 58.81 150 ALA a CA 1
ATOM 8016 C C . ALA D 2 150 ? 224.962 219.967 253.434 1.00 58.81 150 ALA a C 1
ATOM 8017 O O . ALA D 2 150 ? 224.168 220.464 252.631 1.00 58.81 150 ALA a O 1
ATOM 8019 N N . GLU D 2 151 ? 225.737 218.925 253.142 1.00 57.02 151 GLU a N 1
ATOM 8020 C CA . GLU D 2 151 ? 225.730 218.280 251.838 1.00 57.02 151 GLU a CA 1
ATOM 8021 C C . GLU D 2 151 ? 225.468 216.789 251.993 1.00 57.02 151 GLU a C 1
ATOM 8022 O O . GLU D 2 151 ? 226.146 216.104 252.764 1.00 57.02 151 GLU a O 1
ATOM 8028 N N . LEU D 2 152 ? 224.468 216.302 251.271 1.00 53.08 152 LEU a N 1
ATOM 8029 C CA . LEU D 2 152 ? 224.234 214.868 251.115 1.00 53.08 152 LEU a CA 1
ATOM 8030 C C . LEU D 2 152 ? 225.036 214.411 249.905 1.00 53.08 152 LEU a C 1
ATOM 8031 O O . LEU D 2 152 ? 224.643 214.651 248.763 1.00 53.08 152 LEU a O 1
ATOM 8036 N N . ILE D 2 153 ? 226.181 213.782 250.153 1.00 54.86 153 ILE a N 1
ATOM 8037 C CA . ILE D 2 153 ? 227.077 213.325 249.099 1.00 54.86 153 ILE a CA 1
ATOM 8038 C C . ILE D 2 153 ? 226.765 211.864 248.812 1.00 54.86 153 ILE a C 1
ATOM 8039 O O . ILE D 2 153 ? 226.894 211.008 249.694 1.00 54.86 153 ILE a O 1
ATOM 8044 N N . HIS D 2 154 ? 226.353 211.580 247.585 1.00 56.55 154 HIS a N 1
ATOM 8045 C CA . HIS D 2 154 ? 226.056 210.229 247.139 1.00 56.55 154 HIS a CA 1
ATOM 8046 C C . HIS D 2 154 ? 227.130 209.775 246.158 1.00 56.55 154 HIS a C 1
ATOM 8047 O O . HIS D 2 154 ? 228.110 210.479 245.898 1.00 56.55 154 HIS a O 1
ATOM 8054 N N . LEU D 2 155 ? 226.939 208.579 245.606 1.00 58.27 155 LEU a N 1
ATOM 8055 C CA . LEU D 2 155 ? 227.829 208.073 244.569 1.00 58.27 155 LEU a CA 1
ATOM 8056 C C . LEU D 2 155 ? 227.461 208.583 243.181 1.00 58.27 155 LEU a C 1
ATOM 8057 O O . LEU D 2 155 ? 228.141 208.233 242.211 1.00 58.27 155 LEU a O 1
ATOM 8062 N N . ASN D 2 156 ? 226.414 209.397 243.066 1.00 57.75 156 ASN a N 1
ATOM 8063 C CA . ASN D 2 156 ? 226.011 209.992 241.801 1.00 57.75 156 ASN a CA 1
ATOM 8064 C C . ASN D 2 156 ? 225.944 211.512 241.833 1.00 57.75 156 ASN a C 1
ATOM 8065 O O . ASN D 2 156 ? 226.155 212.142 240.795 1.00 57.75 156 ASN a O 1
ATOM 8070 N N . HIS D 2 157 ? 225.660 212.114 242.986 1.00 54.70 157 HIS a N 1
ATOM 8071 C CA . HIS D 2 157 ? 225.577 213.565 243.102 1.00 54.70 157 HIS a CA 1
ATOM 8072 C C . HIS D 2 157 ? 225.833 213.957 244.551 1.00 54.70 157 HIS a C 1
ATOM 8073 O O . HIS D 2 157 ? 226.015 213.107 245.426 1.00 54.70 157 HIS a O 1
ATOM 8080 N N . ARG D 2 158 ? 225.853 215.266 244.794 1.00 55.72 158 ARG a N 1
ATOM 8081 C CA . ARG D 2 158 ? 225.984 215.813 246.138 1.00 55.72 158 ARG a CA 1
ATOM 8082 C C . ARG D 2 158 ? 225.115 217.055 246.250 1.00 55.72 158 ARG a C 1
ATOM 8083 O O . ARG D 2 158 ? 225.229 217.974 245.435 1.00 55.72 158 ARG a O 1
ATOM 8091 N N . TYR D 2 159 ? 224.252 217.075 247.259 1.00 54.57 159 TYR a N 1
ATOM 8092 C CA . TYR D 2 159 ? 223.295 218.157 247.471 1.00 54.57 159 TYR a CA 1
ATOM 8093 C C . TYR D 2 159 ? 223.808 219.063 248.583 1.00 54.57 159 TYR a C 1
ATOM 8094 O O . TYR D 2 159 ? 223.840 218.660 249.748 1.00 54.57 159 TYR a O 1
ATOM 8103 N N . GLN D 2 160 ? 224.207 220.280 248.224 1.00 53.36 160 GLN a N 1
ATOM 8104 C CA . GLN D 2 160 ? 224.636 221.288 249.185 1.00 53.36 160 GLN a CA 1
ATOM 8105 C C . GLN D 2 160 ? 223.471 222.233 249.447 1.00 53.36 160 GLN a C 1
ATOM 8106 O O . GLN D 2 160 ? 223.013 222.921 248.528 1.00 53.36 160 GLN a O 1
ATOM 8112 N N . GLY D 2 161 ? 222.995 222.267 250.683 1.00 58.44 161 GLY a N 1
ATOM 8113 C CA . GLY D 2 161 ? 221.877 223.123 251.006 1.00 58.44 161 GLY a CA 1
ATOM 8114 C C . GLY D 2 161 ? 221.584 223.145 252.488 1.00 58.44 161 GLY a C 1
ATOM 8115 O O . GLY D 2 161 ? 222.424 222.782 253.313 1.00 58.44 161 GLY a O 1
ATOM 8116 N N . LYS D 2 162 ? 220.381 223.574 252.843 1.00 63.19 162 LYS a N 1
ATOM 8117 C CA . LYS D 2 162 ? 220.001 223.649 254.245 1.00 63.19 162 LYS a CA 1
ATOM 8118 C C . LYS D 2 162 ? 219.011 222.560 254.625 1.00 63.19 162 LYS a C 1
ATOM 8119 O O . LYS D 2 162 ? 218.084 222.262 253.875 1.00 63.19 162 LYS a O 1
ATOM 8125 N N . PHE D 2 163 ? 219.217 221.965 255.795 1.00 66.32 163 PHE a N 1
ATOM 8126 C CA . PHE D 2 163 ? 218.332 220.919 256.281 1.00 66.32 163 PHE a CA 1
ATOM 8127 C C . PHE D 2 163 ? 217.649 221.364 257.566 1.00 66.32 163 PHE a C 1
ATOM 8128 O O . PHE D 2 163 ? 218.310 221.784 258.512 1.00 66.32 163 PHE a O 1
ATOM 8136 N N . MET D 2 164 ? 216.325 221.279 257.596 1.00 73.23 164 MET a N 1
ATOM 8137 C CA . MET D 2 164 ? 215.567 221.651 258.782 1.00 73.23 164 MET a CA 1
ATOM 8138 C C . MET D 2 164 ? 214.681 220.490 259.197 1.00 73.23 164 MET a C 1
ATOM 8139 O O . MET D 2 164 ? 214.002 219.908 258.359 1.00 73.23 164 MET a O 1
ATOM 8144 N N . ASN D 2 165 ? 214.733 220.125 260.475 1.00 73.76 165 ASN a N 1
ATOM 8145 C CA . ASN D 2 165 ? 213.916 219.035 261.022 1.00 73.76 165 ASN a CA 1
ATOM 8146 C C . ASN D 2 165 ? 214.024 217.724 260.221 1.00 73.76 165 ASN a C 1
ATOM 8147 O O . ASN D 2 165 ? 213.023 217.085 259.901 1.00 73.76 165 ASN a O 1
ATOM 8152 N N . LYS D 2 166 ? 215.268 217.374 259.890 1.00 74.87 166 LYS a N 1
ATOM 8153 C CA . LYS D 2 166 ? 215.646 216.172 259.129 1.00 74.87 166 LYS a CA 1
ATOM 8154 C C . LYS D 2 166 ? 215.128 216.137 257.685 1.00 74.87 166 LYS a C 1
ATOM 8155 O O . LYS D 2 166 ? 214.974 215.072 257.091 1.00 74.87 166 LYS a O 1
ATOM 8161 N N . ASN D 2 167 ? 214.893 217.315 257.119 1.00 74.01 167 ASN a N 1
ATOM 8162 C CA . ASN D 2 167 ? 214.417 217.427 255.746 1.00 74.01 167 ASN a CA 1
ATOM 8163 C C . ASN D 2 167 ? 215.036 218.636 255.057 1.00 74.01 167 ASN a C 1
ATOM 8164 O O . ASN D 2 167 ? 215.458 219.582 255.716 1.00 74.01 167 ASN a O 1
ATOM 8169 N N . PRO D 2 168 ? 215.117 218.602 253.723 1.00 68.10 168 PRO a N 1
ATOM 8170 C CA . PRO D 2 168 ? 215.664 219.745 252.993 1.00 68.10 168 PRO a CA 1
ATOM 8171 C C . PRO D 2 168 ? 214.540 220.718 252.652 1.00 68.10 168 PRO a C 1
ATOM 8172 O O . PRO D 2 168 ? 213.609 220.345 251.939 1.00 68.10 168 PRO a O 1
ATOM 8176 N N . VAL D 2 169 ? 214.619 221.943 253.163 1.00 67.86 169 VAL a N 1
ATOM 8177 C CA . VAL D 2 169 ? 213.590 222.943 252.909 1.00 67.86 169 VAL a CA 1
ATOM 8178 C C . VAL D 2 169 ? 214.134 224.219 252.282 1.00 67.86 169 VAL a C 1
ATOM 8179 O O . VAL D 2 169 ? 213.369 224.935 251.616 1.00 67.86 169 VAL a O 1
ATOM 8183 N N . GLY D 2 170 ? 215.412 224.540 252.459 1.00 64.12 170 GLY a N 1
ATOM 8184 C CA . GLY D 2 170 ? 215.966 225.766 251.939 1.00 64.12 170 GLY a CA 1
ATOM 8185 C C . GLY D 2 170 ? 216.463 225.625 250.515 1.00 64.12 170 GLY a C 1
ATOM 8186 O O . GLY D 2 170 ? 216.324 224.571 249.887 1.00 64.12 170 GLY a O 1
ATOM 8187 N N . PRO D 2 171 ? 217.043 226.696 249.972 1.00 58.89 171 PRO a N 1
ATOM 8188 C CA . PRO D 2 171 ? 217.631 226.609 248.631 1.00 58.89 171 PRO a CA 1
ATOM 8189 C C . PRO D 2 171 ? 218.915 225.795 248.645 1.00 58.89 171 PRO a C 1
ATOM 8190 O O . PRO D 2 171 ? 219.753 225.935 249.539 1.00 58.89 171 PRO a O 1
ATOM 8194 N N . GLY D 2 172 ? 219.061 224.935 247.643 1.00 56.24 172 GLY a N 1
ATOM 8195 C CA . GLY D 2 172 ? 220.229 224.079 247.564 1.00 56.24 172 GLY a CA 1
ATOM 8196 C C . GLY D 2 172 ? 220.543 223.714 246.131 1.00 56.24 172 GLY a C 1
ATOM 8197 O O . GLY D 2 172 ? 219.712 223.864 245.231 1.00 56.24 172 GLY a O 1
ATOM 8198 N N . LYS D 2 173 ? 221.761 223.216 245.932 1.00 52.49 173 LYS a N 1
ATOM 8199 C CA . LYS D 2 173 ? 222.254 222.874 244.607 1.00 52.49 173 LYS a CA 1
ATOM 8200 C C . LYS D 2 173 ? 222.795 221.452 244.589 1.00 52.49 173 LYS a C 1
ATOM 8201 O O . LYS D 2 173 ? 223.475 221.018 245.523 1.00 52.49 173 LYS a O 1
ATOM 8207 N N . TYR D 2 174 ? 222.487 220.734 243.513 1.00 53.31 174 TYR a N 1
ATOM 8208 C CA . TYR D 2 174 ? 223.009 219.396 243.271 1.00 53.31 174 TYR a CA 1
ATOM 8209 C C . TYR D 2 174 ? 224.191 219.502 242.316 1.00 53.31 174 TYR a C 1
ATOM 8210 O O . TYR D 2 174 ? 224.044 220.006 241.198 1.00 53.31 174 TYR a O 1
ATOM 8219 N N . VAL D 2 175 ? 225.355 219.038 242.762 1.00 54.03 175 VAL a N 1
ATOM 8220 C CA . VAL D 2 175 ? 226.567 218.985 241.951 1.00 54.03 175 VAL a CA 1
ATOM 8221 C C . VAL D 2 175 ? 226.781 217.536 241.538 1.00 54.03 175 VAL a C 1
ATOM 8222 O O . VAL D 2 175 ? 226.646 216.623 242.362 1.00 54.03 175 VAL a O 1
ATOM 8226 N N . PHE D 2 176 ? 227.114 217.313 240.268 1.00 55.51 176 PHE a N 1
ATOM 8227 C CA . PHE D 2 176 ? 227.181 215.970 239.718 1.00 55.51 176 PHE a CA 1
ATOM 8228 C C . PHE D 2 176 ? 228.604 215.656 239.277 1.00 55.51 176 PHE a C 1
ATOM 8229 O O . PHE D 2 176 ? 229.429 216.552 239.077 1.00 55.51 176 PHE a O 1
ATOM 8237 N N . ASP D 2 177 ? 228.886 214.360 239.128 1.00 62.16 177 ASP a N 1
ATOM 8238 C CA . ASP D 2 177 ? 230.195 213.915 238.667 1.00 62.16 177 ASP a CA 1
ATOM 8239 C C . ASP D 2 177 ? 230.383 214.075 237.165 1.00 62.16 177 ASP a C 1
ATOM 8240 O O . ASP D 2 177 ? 231.510 213.922 236.681 1.00 62.16 177 ASP a O 1
ATOM 8245 N N . ILE D 2 178 ? 229.319 214.376 236.418 1.00 62.24 178 ILE a N 1
ATOM 8246 C CA . ILE D 2 178 ? 229.460 214.611 234.985 1.00 62.24 178 ILE a CA 1
ATOM 8247 C C . ILE D 2 178 ? 230.052 215.983 234.687 1.00 62.24 178 ILE a C 1
ATOM 8248 O O . ILE D 2 178 ? 230.525 216.214 233.567 1.00 62.24 178 ILE a O 1
ATOM 8253 N N . GLY D 2 179 ? 230.039 216.898 235.654 1.00 69.01 179 GLY a N 1
ATOM 8254 C CA . GLY D 2 179 ? 230.657 218.196 235.473 1.00 69.01 179 GLY a CA 1
ATOM 8255 C C . GLY D 2 179 ? 229.674 219.346 235.404 1.00 69.01 179 GLY a C 1
ATOM 8256 O O . GLY D 2 179 ? 229.915 220.329 234.697 1.00 69.01 179 GLY a O 1
ATOM 8257 N N . CYS D 2 180 ? 228.564 219.242 236.132 1.00 66.70 180 CYS a N 1
ATOM 8258 C CA . CYS D 2 180 ? 227.550 220.285 236.113 1.00 66.70 180 CYS a CA 1
ATOM 8259 C C . CYS D 2 180 ? 226.804 220.299 237.439 1.00 66.70 180 CYS a C 1
ATOM 8260 O O . CYS D 2 180 ? 226.756 219.301 238.163 1.00 66.70 180 CYS a O 1
ATOM 8263 N N . GLU D 2 181 ? 226.213 221.451 237.745 1.00 61.59 181 GLU a N 1
ATOM 8264 C CA . GLU D 2 181 ? 225.419 221.630 238.948 1.00 61.59 181 GLU a CA 1
ATOM 8265 C C . GLU D 2 181 ? 224.113 222.324 238.590 1.00 61.59 181 GLU a C 1
ATOM 8266 O O . GLU D 2 181 ? 224.006 223.009 237.570 1.00 61.59 181 GLU a O 1
ATOM 8272 N N . GLN D 2 182 ? 223.114 222.130 239.445 1.00 59.27 182 GLN a N 1
ATOM 8273 C CA . GLN D 2 182 ? 221.807 222.746 239.254 1.00 59.27 182 GLN a CA 1
ATOM 8274 C C . GLN D 2 182 ? 221.262 223.206 240.595 1.00 59.27 182 GLN a C 1
ATOM 8275 O O . GLN D 2 182 ? 221.241 222.434 241.558 1.00 59.27 182 GLN a O 1
ATOM 8281 N N . HIS D 2 183 ? 220.818 224.458 240.656 1.00 58.99 183 HIS a N 1
ATOM 8282 C CA . HIS D 2 183 ? 220.272 225.001 241.888 1.00 58.99 183 HIS a CA 1
ATOM 8283 C C . HIS D 2 183 ? 218.804 224.604 242.038 1.00 58.99 183 HIS a C 1
ATOM 8284 O O . HIS D 2 183 ? 218.243 223.862 241.227 1.00 58.99 183 HIS a O 1
ATOM 8291 N N . GLY D 2 184 ? 218.180 225.074 243.113 1.00 59.51 184 GLY a N 1
ATOM 8292 C CA . GLY D 2 184 ? 216.759 224.852 243.285 1.00 59.51 184 GLY a CA 1
ATOM 8293 C C . GLY D 2 184 ? 216.222 225.197 244.658 1.00 59.51 184 GLY a C 1
ATOM 8294 O O . GLY D 2 184 ? 216.977 225.313 245.630 1.00 59.51 184 GLY a O 1
ATOM 8295 N N . GLU D 2 185 ? 214.904 225.357 244.737 1.00 68.92 185 GLU a N 1
ATOM 8296 C CA . GLU D 2 185 ? 214.200 225.688 245.966 1.00 68.92 185 GLU a CA 1
ATOM 8297 C C . GLU D 2 185 ? 213.260 224.548 246.332 1.00 68.92 185 GLU a C 1
ATOM 8298 O O . GLU D 2 185 ? 212.564 224.005 245.469 1.00 68.92 185 GLU a O 1
ATOM 8304 N N . TYR D 2 186 ? 213.242 224.188 247.611 1.00 66.69 186 TYR a N 1
ATOM 8305 C CA . TYR D 2 186 ? 212.303 223.204 248.129 1.00 66.69 186 TYR a CA 1
ATOM 8306 C C . TYR D 2 186 ? 211.032 223.911 248.579 1.00 66.69 186 TYR a C 1
ATOM 8307 O O . TYR D 2 186 ? 211.084 225.020 249.120 1.00 66.69 186 TYR a O 1
ATOM 8316 N N . ARG D 2 187 ? 209.892 223.266 248.355 1.00 79.11 187 ARG a N 1
ATOM 8317 C CA . ARG D 2 187 ? 208.601 223.861 248.671 1.00 79.11 187 ARG a CA 1
ATOM 8318 C C . ARG D 2 187 ? 208.265 223.622 250.143 1.00 79.11 187 ARG a C 1
ATOM 8319 O O . ARG D 2 187 ? 209.084 223.128 250.923 1.00 79.11 187 ARG a O 1
ATOM 8327 N N . LEU D 2 188 ? 207.040 223.979 250.540 1.00 82.85 188 LEU a N 1
ATOM 8328 C CA . LEU D 2 188 ? 206.612 223.761 251.918 1.00 82.85 188 LEU a CA 1
ATOM 8329 C C . LEU D 2 188 ? 206.363 222.285 252.198 1.00 82.85 188 LEU a C 1
ATOM 8330 O O . LEU D 2 188 ? 206.487 221.842 253.345 1.00 82.85 188 LEU a O 1
ATOM 8335 N N . THR D 2 189 ? 206.016 221.513 251.171 1.00 84.84 189 THR a N 1
ATOM 8336 C CA . THR D 2 189 ? 205.919 220.068 251.304 1.00 84.84 189 THR a CA 1
ATOM 8337 C C . THR D 2 189 ? 207.315 219.465 251.212 1.00 84.84 189 THR a C 1
ATOM 8338 O O . THR D 2 189 ? 208.175 219.970 250.483 1.00 84.84 189 THR a O 1
ATOM 8342 N N . ASP D 2 190 ? 207.546 218.394 251.979 1.00 82.83 190 ASP a N 1
ATOM 8343 C CA . ASP D 2 190 ? 208.876 217.795 252.047 1.00 82.83 190 ASP a CA 1
ATOM 8344 C C . ASP D 2 190 ? 209.255 217.111 250.737 1.00 82.83 190 ASP a C 1
ATOM 8345 O O . ASP D 2 190 ? 210.398 217.225 250.282 1.00 82.83 190 ASP a O 1
ATOM 8350 N N . THR D 2 191 ? 208.318 216.397 250.119 1.00 83.70 191 THR a N 1
ATOM 8351 C CA . THR D 2 191 ? 208.582 215.734 248.842 1.00 83.70 191 THR a CA 1
ATOM 8352 C C . THR D 2 191 ? 208.180 216.601 247.647 1.00 83.70 191 THR a C 1
ATOM 8353 O O . THR D 2 191 ? 207.533 216.148 246.702 1.00 83.70 191 THR a O 1
ATOM 8357 N N . GLU D 2 192 ? 208.617 217.859 247.661 1.00 75.44 192 GLU a N 1
ATOM 8358 C CA . GLU D 2 192 ? 208.381 218.784 246.562 1.00 75.44 192 GLU a CA 1
ATOM 8359 C C . GLU D 2 192 ? 209.609 219.666 246.403 1.00 75.44 192 GLU a C 1
ATOM 8360 O O . GLU D 2 192 ? 210.180 220.126 247.395 1.00 75.44 192 GLU a O 1
ATOM 8366 N N . ARG D 2 193 ? 210.004 219.903 245.153 1.00 61.70 193 ARG a N 1
ATOM 8367 C CA . ARG D 2 193 ? 211.189 220.701 244.867 1.00 61.70 193 ARG a CA 1
ATOM 8368 C C . ARG D 2 193 ? 211.086 221.262 243.458 1.00 61.70 193 ARG a C 1
ATOM 8369 O O . ARG D 2 193 ? 210.834 220.512 242.511 1.00 61.70 193 ARG a O 1
ATOM 8377 N N . GLY D 2 194 ? 211.277 222.572 243.325 1.00 62.63 194 GLY a N 1
ATOM 8378 C CA . GLY D 2 194 ? 211.374 223.226 242.032 1.00 62.63 194 GLY a CA 1
ATOM 8379 C C . GLY D 2 194 ? 212.826 223.561 241.731 1.00 62.63 194 GLY a C 1
ATOM 8380 O O . GLY D 2 194 ? 213.540 224.083 242.589 1.00 62.63 194 GLY a O 1
ATOM 8381 N N . GLU D 2 195 ? 213.249 223.250 240.509 1.00 60.95 195 GLU a N 1
ATOM 8382 C CA . GLU D 2 195 ? 214.646 223.373 240.121 1.00 60.95 195 GLU a CA 1
ATOM 8383 C C . GLU D 2 195 ? 214.813 224.334 238.952 1.00 60.95 195 GLU a C 1
ATOM 8384 O O . GLU D 2 195 ? 213.981 224.391 238.042 1.00 60.95 195 GLU a O 1
ATOM 8390 N N . GLU D 2 196 ? 215.909 225.086 239.000 1.00 66.13 196 GLU a N 1
ATOM 8391 C CA . GLU D 2 196 ? 216.326 225.992 237.937 1.00 66.13 196 GLU a CA 1
ATOM 8392 C C . GLU D 2 196 ? 217.827 226.210 238.097 1.00 66.13 196 GLU a C 1
ATOM 8393 O O . GLU D 2 196 ? 218.464 225.588 238.952 1.00 66.13 196 GLU a O 1
ATOM 8399 N N . GLU D 2 197 ? 218.383 227.097 237.261 1.00 67.43 197 GLU a N 1
ATOM 8400 C CA . GLU D 2 197 ? 219.745 227.636 237.389 1.00 67.43 197 GLU a CA 1
ATOM 8401 C C . GLU D 2 197 ? 220.796 226.518 237.316 1.00 67.43 197 GLU a C 1
ATOM 8402 O O . GLU D 2 197 ? 221.392 226.104 238.314 1.00 67.43 197 GLU a O 1
ATOM 8408 N N . GLU D 2 198 ? 220.918 225.959 236.114 1.00 64.98 198 GLU a N 1
ATOM 8409 C CA . GLU D 2 198 ? 221.905 224.920 235.836 1.00 64.98 198 GLU a CA 1
ATOM 8410 C C . GLU D 2 198 ? 223.159 225.551 235.240 1.00 64.98 198 GLU a C 1
ATOM 8411 O O . GLU D 2 198 ? 223.096 226.186 234.182 1.00 64.98 198 GLU a O 1
ATOM 8417 N N . GLU D 2 199 ? 224.294 225.376 235.915 1.00 66.71 199 GLU a N 1
ATOM 8418 C CA . GLU D 2 199 ? 225.586 225.847 235.423 1.00 66.71 199 GLU a CA 1
ATOM 8419 C C . GLU D 2 199 ? 226.579 224.690 235.404 1.00 66.71 199 GLU a C 1
ATOM 8420 O O . GLU D 2 199 ? 226.254 223.548 235.741 1.00 66.71 199 GLU a O 1
ATOM 8426 N N . GLU D 2 200 ? 227.809 225.004 235.007 1.00 73.51 200 GLU a N 1
ATOM 8427 C CA . GLU D 2 200 ? 228.903 224.047 235.002 1.00 73.51 200 GLU a CA 1
ATOM 8428 C C . GLU D 2 200 ? 229.598 224.066 236.364 1.00 73.51 200 GLU a C 1
ATOM 8429 O O . GLU D 2 200 ? 229.090 224.630 237.337 1.00 73.51 200 GLU a O 1
ATOM 8435 N N . GLU D 2 201 ? 230.768 223.437 236.448 1.00 77.86 201 GLU a N 1
ATOM 8436 C CA . GLU D 2 201 ? 231.535 223.443 237.686 1.00 77.86 201 GLU a CA 1
ATOM 8437 C C . GLU D 2 201 ? 232.145 224.817 237.933 1.00 77.86 201 GLU a C 1
ATOM 8438 O O . GLU D 2 201 ? 232.598 225.492 237.004 1.00 77.86 201 GLU a O 1
ATOM 8444 N N . THR D 2 202 ? 232.151 225.230 239.196 1.00 84.83 202 THR a N 1
ATOM 8445 C CA . THR D 2 202 ? 232.694 226.528 239.577 1.00 84.83 202 THR a CA 1
ATOM 8446 C C . THR D 2 202 ? 234.219 226.493 239.598 1.00 84.83 202 THR a C 1
ATOM 8447 O O . THR D 2 202 ? 234.886 227.393 239.085 1.00 84.83 202 THR a O 1
ATOM 8451 N N . MET E 3 1 ? 218.631 204.346 190.543 1.00 67.97 1 MET C N 1
ATOM 8452 C CA . MET E 3 1 ? 218.059 205.364 191.414 1.00 67.97 1 MET C CA 1
ATOM 8453 C C . MET E 3 1 ? 219.155 206.133 192.147 1.00 67.97 1 MET C C 1
ATOM 8454 O O . MET E 3 1 ? 219.688 207.113 191.626 1.00 67.97 1 MET C O 1
ATOM 8459 N N . ASP E 3 2 ? 219.488 205.687 193.356 1.00 76.67 2 ASP C N 1
ATOM 8460 C CA . ASP E 3 2 ? 220.521 206.319 194.163 1.00 76.67 2 ASP C CA 1
ATOM 8461 C C . ASP E 3 2 ? 221.301 205.255 194.923 1.00 76.67 2 ASP C C 1
ATOM 8462 O O . ASP E 3 2 ? 220.866 204.108 195.053 1.00 76.67 2 ASP C O 1
ATOM 8467 N N . ALA E 3 3 ? 222.475 205.649 195.420 1.00 80.70 3 ALA C N 1
ATOM 8468 C CA . ALA E 3 3 ? 223.385 204.686 196.033 1.00 80.70 3 ALA C CA 1
ATOM 8469 C C . ALA E 3 3 ? 222.935 204.314 197.441 1.00 80.70 3 ALA C C 1
ATOM 8470 O O . ALA E 3 3 ? 222.636 203.148 197.724 1.00 80.70 3 ALA C O 1
ATOM 8472 N N . ASP E 3 4 ? 222.882 205.292 198.339 1.00 87.40 4 ASP C N 1
ATOM 8473 C CA . ASP E 3 4 ? 222.512 205.069 199.727 1.00 87.40 4 ASP C CA 1
ATOM 8474 C C . ASP E 3 4 ? 221.290 205.896 200.107 1.00 87.40 4 ASP C C 1
ATOM 8475 O O . ASP E 3 4 ? 221.015 206.941 199.509 1.00 87.40 4 ASP C O 1
ATOM 8480 N N . SER E 3 5 ? 220.564 205.395 201.116 1.00 87.05 5 SER C N 1
ATOM 8481 C CA . SER E 3 5 ? 219.339 205.991 201.664 1.00 87.05 5 SER C CA 1
ATOM 8482 C C . SER E 3 5 ? 218.283 206.186 200.569 1.00 87.05 5 SER C C 1
ATOM 8483 O O . SER E 3 5 ? 217.905 207.302 200.213 1.00 87.05 5 SER C O 1
ATOM 8486 N N . LEU E 3 6 ? 217.809 205.046 200.052 1.00 82.40 6 LEU C N 1
ATOM 8487 C CA . LEU E 3 6 ? 216.941 205.013 198.874 1.00 82.40 6 LEU C CA 1
ATOM 8488 C C . LEU E 3 6 ? 215.555 205.614 199.114 1.00 82.40 6 LEU C C 1
ATOM 8489 O O . LEU E 3 6 ? 214.818 205.836 198.147 1.00 82.40 6 LEU C O 1
ATOM 8494 N N . LEU E 3 7 ? 215.186 205.899 200.362 1.00 85.97 7 LEU C N 1
ATOM 8495 C CA . LEU E 3 7 ? 213.859 206.416 200.676 1.00 85.97 7 LEU C CA 1
ATOM 8496 C C . LEU E 3 7 ? 213.684 207.902 200.369 1.00 85.97 7 LEU C C 1
ATOM 8497 O O . LEU E 3 7 ? 212.601 208.438 200.630 1.00 85.97 7 LEU C O 1
ATOM 8502 N N . LEU E 3 8 ? 214.699 208.586 199.831 1.00 87.93 8 LEU C N 1
ATOM 8503 C CA . LEU E 3 8 ? 214.500 209.982 199.449 1.00 87.93 8 LEU C CA 1
ATOM 8504 C C . LEU E 3 8 ? 213.701 210.088 198.158 1.00 87.93 8 LEU C C 1
ATOM 8505 O O . LEU E 3 8 ? 213.014 211.091 197.933 1.00 87.93 8 LEU C O 1
ATOM 8510 N N . SER E 3 9 ? 213.778 209.070 197.308 1.00 88.00 9 SER C N 1
ATOM 8511 C CA . SER E 3 9 ? 212.970 208.967 196.101 1.00 88.00 9 SER C CA 1
ATOM 8512 C C . SER E 3 9 ? 212.050 207.765 196.251 1.00 88.00 9 SER C C 1
ATOM 8513 O O . SER E 3 9 ? 212.525 206.631 196.380 1.00 88.00 9 SER C O 1
ATOM 8516 N N . LEU E 3 10 ? 210.743 208.017 196.258 1.00 79.67 10 LEU C N 1
ATOM 8517 C CA . LEU E 3 10 ? 209.772 206.939 196.385 1.00 79.67 10 LEU C CA 1
ATOM 8518 C C . LEU E 3 10 ? 209.768 206.083 195.127 1.00 79.67 10 LEU C C 1
ATOM 8519 O O . LEU E 3 10 ? 209.835 206.597 194.007 1.00 79.67 10 LEU C O 1
ATOM 8524 N N . GLU E 3 11 ? 209.712 204.763 195.320 1.00 76.90 11 GLU C N 1
ATOM 8525 C CA . GLU E 3 11 ? 209.767 203.848 194.185 1.00 76.90 11 GLU C CA 1
ATOM 8526 C C . GLU E 3 11 ? 208.475 203.892 193.380 1.00 76.90 11 GLU C C 1
ATOM 8527 O O . GLU E 3 11 ? 208.504 203.811 192.147 1.00 76.90 11 GLU C O 1
ATOM 8533 N N . LEU E 3 12 ? 207.333 204.018 194.056 1.00 70.52 12 LEU C N 1
ATOM 8534 C CA . LEU E 3 12 ? 206.071 204.198 193.339 1.00 70.52 12 LEU C CA 1
ATOM 8535 C C . LEU E 3 12 ? 205.872 205.665 192.965 1.00 70.52 12 LEU C C 1
ATOM 8536 O O . LEU E 3 12 ? 205.930 206.024 191.784 1.00 70.52 12 LEU C O 1
ATOM 8541 N N . ALA E 3 13 ? 205.688 206.520 193.984 1.00 70.29 13 ALA C N 1
ATOM 8542 C CA . ALA E 3 13 ? 205.477 207.976 193.863 1.00 70.29 13 ALA C CA 1
ATOM 8543 C C . ALA E 3 13 ? 204.379 208.340 192.863 1.00 70.29 13 ALA C C 1
ATOM 8544 O O . ALA E 3 13 ? 204.486 209.352 192.163 1.00 70.29 13 ALA C O 1
ATOM 8546 N N . SER E 3 14 ? 203.331 207.505 192.810 1.00 65.83 14 SER C N 1
ATOM 8547 C CA . SER E 3 14 ? 202.240 207.582 191.828 1.00 65.83 14 SER C CA 1
ATOM 8548 C C . SER E 3 14 ? 202.767 207.576 190.392 1.00 65.83 14 SER C C 1
ATOM 8549 O O . SER E 3 14 ? 202.250 208.270 189.514 1.00 65.83 14 SER C O 1
ATOM 8552 N N . GLY E 3 15 ? 203.810 206.783 190.149 1.00 64.33 15 GLY C N 1
ATOM 8553 C CA . GLY E 3 15 ? 204.414 206.729 188.831 1.00 64.33 15 GLY C CA 1
ATOM 8554 C C . GLY E 3 15 ? 204.443 205.346 188.214 1.00 64.33 15 GLY C C 1
ATOM 8555 O O . GLY E 3 15 ? 205.187 204.472 188.672 1.00 64.33 15 GLY C O 1
ATOM 8556 N N . SER E 3 16 ? 203.632 205.161 187.161 1.00 66.32 16 SER C N 1
ATOM 8557 C CA . SER E 3 16 ? 203.500 203.911 186.392 1.00 66.32 16 SER C CA 1
ATOM 8558 C C . SER E 3 16 ? 203.146 202.708 187.267 1.00 66.32 16 SER C C 1
ATOM 8559 O O . SER E 3 16 ? 203.495 201.569 186.950 1.00 66.32 16 SER C O 1
ATOM 8562 N N . GLY E 3 17 ? 202.449 202.951 188.372 1.00 63.37 17 GLY C N 1
ATOM 8563 C CA . GLY E 3 17 ? 201.955 201.870 189.196 1.00 63.37 17 GLY C CA 1
ATOM 8564 C C . GLY E 3 17 ? 202.917 201.293 190.208 1.00 63.37 17 GLY C C 1
ATOM 8565 O O . GLY E 3 17 ? 203.190 201.903 191.246 1.00 63.37 17 GLY C O 1
ATOM 8566 N N . GLN E 3 18 ? 203.433 200.107 189.905 1.00 61.72 18 GLN C N 1
ATOM 8567 C CA . GLN E 3 18 ? 204.130 199.301 190.893 1.00 61.72 18 GLN C CA 1
ATOM 8568 C C . GLN E 3 18 ? 205.537 199.821 191.152 1.00 61.72 18 GLN C C 1
ATOM 8569 O O . GLN E 3 18 ? 206.206 200.336 190.253 1.00 61.72 18 GLN C O 1
ATOM 8575 N N . GLY E 3 19 ? 205.972 199.686 192.401 1.00 64.71 19 GLY C N 1
ATOM 8576 C CA . GLY E 3 19 ? 207.315 200.036 192.812 1.00 64.71 19 GLY C CA 1
ATOM 8577 C C . GLY E 3 19 ? 207.872 198.977 193.737 1.00 64.71 19 GLY C C 1
ATOM 8578 O O . GLY E 3 19 ? 207.898 197.794 193.387 1.00 64.71 19 GLY C O 1
ATOM 8579 N N . LEU E 3 20 ? 208.319 199.381 194.920 1.00 69.05 20 LEU C N 1
ATOM 8580 C CA . LEU E 3 20 ? 208.775 198.438 195.923 1.00 69.05 20 LEU C CA 1
ATOM 8581 C C . LEU E 3 20 ? 207.684 198.226 196.970 1.00 69.05 20 LEU C C 1
ATOM 8582 O O . LEU E 3 20 ? 206.559 198.716 196.837 1.00 69.05 20 LEU C O 1
ATOM 8587 N N . SER E 3 21 ? 208.016 197.489 198.025 1.00 67.84 21 SER C N 1
ATOM 8588 C CA . SER E 3 21 ? 207.023 197.038 198.987 1.00 67.84 21 SER C CA 1
ATOM 8589 C C . SER E 3 21 ? 207.727 196.719 200.295 1.00 67.84 21 SER C C 1
ATOM 8590 O O . SER E 3 21 ? 208.943 196.496 200.309 1.00 67.84 21 SER C O 1
ATOM 8593 N N . PRO E 3 22 ? 206.995 196.700 201.411 1.00 67.61 22 PRO C N 1
ATOM 8594 C CA . PRO E 3 22 ? 207.464 195.942 202.574 1.00 67.61 22 PRO C CA 1
ATOM 8595 C C . PRO E 3 22 ? 207.584 194.469 202.215 1.00 67.61 22 PRO C C 1
ATOM 8596 O O . PRO E 3 22 ? 206.845 193.960 201.367 1.00 67.61 22 PRO C O 1
ATOM 8600 N N . ASP E 3 23 ? 208.533 193.803 202.888 1.00 68.63 23 ASP C N 1
ATOM 8601 C CA . ASP E 3 23 ? 209.223 192.542 202.575 1.00 68.63 23 ASP C CA 1
ATOM 8602 C C . ASP E 3 23 ? 210.218 192.690 201.429 1.00 68.63 23 ASP C C 1
ATOM 8603 O O . ASP E 3 23 ? 210.913 191.719 201.108 1.00 68.63 23 ASP C O 1
ATOM 8608 N N . ARG E 3 24 ? 210.324 193.869 200.811 1.00 68.61 24 ARG C N 1
ATOM 8609 C CA . ARG E 3 24 ? 211.277 194.110 199.735 1.00 68.61 24 ARG C CA 1
ATOM 8610 C C . ARG E 3 24 ? 212.113 195.370 199.904 1.00 68.61 24 ARG C C 1
ATOM 8611 O O . ARG E 3 24 ? 213.213 195.427 199.340 1.00 68.61 24 ARG C O 1
ATOM 8619 N N . ARG E 3 25 ? 211.642 196.378 200.644 1.00 69.32 25 ARG C N 1
ATOM 8620 C CA . ARG E 3 25 ? 212.383 197.633 200.751 1.00 69.32 25 ARG C CA 1
ATOM 8621 C C . ARG E 3 25 ? 213.608 197.491 201.646 1.00 69.32 25 ARG C C 1
ATOM 8622 O O . ARG E 3 25 ? 214.716 197.869 201.251 1.00 69.32 25 ARG C O 1
ATOM 8630 N N . ALA E 3 26 ? 213.425 196.958 202.858 1.00 68.28 26 ALA C N 1
ATOM 8631 C CA . ALA E 3 26 ? 214.553 196.778 203.768 1.00 68.28 26 ALA C CA 1
ATOM 8632 C C . ALA E 3 26 ? 215.499 195.690 203.278 1.00 68.28 26 ALA C C 1
ATOM 8633 O O . ALA E 3 26 ? 216.714 195.780 203.503 1.00 68.28 26 ALA C O 1
ATOM 8635 N N . SER E 3 27 ? 214.961 194.683 202.580 1.00 67.06 27 SER C N 1
ATOM 8636 C CA . SER E 3 27 ? 215.787 193.623 202.011 1.00 67.06 27 SER C CA 1
ATOM 8637 C C . SER E 3 27 ? 216.738 194.168 200.953 1.00 67.06 27 SER C C 1
ATOM 8638 O O . SER E 3 27 ? 217.942 193.896 200.993 1.00 67.06 27 SER C O 1
ATOM 8641 N N . LEU E 3 28 ? 216.221 194.972 200.021 1.00 67.26 28 LEU C N 1
ATOM 8642 C CA . LEU E 3 28 ? 217.086 195.581 199.018 1.00 67.26 28 LEU C CA 1
ATOM 8643 C C . LEU E 3 28 ? 217.966 196.673 199.611 1.00 67.26 28 LEU C C 1
ATOM 8644 O O . LEU E 3 28 ? 219.079 196.890 199.124 1.00 67.26 28 LEU C O 1
ATOM 8649 N N . LEU E 3 29 ? 217.502 197.345 200.672 1.00 68.00 29 LEU C N 1
ATOM 8650 C CA . LEU E 3 29 ? 218.319 198.363 201.328 1.00 68.00 29 LEU C CA 1
ATOM 8651 C C . LEU E 3 29 ? 219.533 197.749 202.014 1.00 68.00 29 LEU C C 1
ATOM 8652 O O . LEU E 3 29 ? 220.599 198.372 202.077 1.00 68.00 29 LEU C O 1
ATOM 8657 N N . THR E 3 30 ? 219.392 196.529 202.535 1.00 68.63 30 THR C N 1
ATOM 8658 C CA . THR E 3 30 ? 220.561 195.823 203.047 1.00 68.63 30 THR C CA 1
ATOM 8659 C C . THR E 3 30 ? 221.377 195.214 201.912 1.00 68.63 30 THR C C 1
ATOM 8660 O O . THR E 3 30 ? 222.613 195.200 201.964 1.00 68.63 30 THR C O 1
ATOM 8664 N N . SER E 3 31 ? 220.702 194.734 200.862 1.00 67.86 31 SER C N 1
ATOM 8665 C CA . SER E 3 31 ? 221.377 193.963 199.825 1.00 67.86 31 SER C CA 1
ATOM 8666 C C . SER E 3 31 ? 222.222 194.833 198.904 1.00 67.86 31 SER C C 1
ATOM 8667 O O . SER E 3 31 ? 223.246 194.363 198.399 1.00 67.86 31 SER C O 1
ATOM 8670 N N . LEU E 3 32 ? 221.826 196.091 198.681 1.00 70.73 32 LEU C N 1
ATOM 8671 C CA . LEU E 3 32 ? 222.616 196.979 197.830 1.00 70.73 32 LEU C CA 1
ATOM 8672 C C . LEU E 3 32 ? 223.963 197.299 198.468 1.00 70.73 32 LEU C C 1
ATOM 8673 O O . LEU E 3 32 ? 225.010 197.202 197.817 1.00 70.73 32 LEU C O 1
ATOM 8678 N N . MET E 3 33 ? 223.961 197.647 199.755 1.00 72.07 33 MET C N 1
ATOM 8679 C CA . MET E 3 33 ? 225.222 197.899 200.437 1.00 72.07 33 MET C CA 1
ATOM 8680 C C . MET E 3 33 ? 225.981 196.611 200.738 1.00 72.07 33 MET C C 1
ATOM 8681 O O . MET E 3 33 ? 227.209 196.649 200.850 1.00 72.07 33 MET C O 1
ATOM 8686 N N . LEU E 3 34 ? 225.294 195.464 200.807 1.00 72.24 34 LEU C N 1
ATOM 8687 C CA . LEU E 3 34 ? 226.004 194.190 200.902 1.00 72.24 34 LEU C CA 1
ATOM 8688 C C . LEU E 3 34 ? 226.733 193.859 199.603 1.00 72.24 34 LEU C C 1
ATOM 8689 O O . LEU E 3 34 ? 227.847 193.322 199.630 1.00 72.24 34 LEU C O 1
ATOM 8694 N N . VAL E 3 35 ? 226.117 194.167 198.458 1.00 70.33 35 VAL C N 1
ATOM 8695 C CA . VAL E 3 35 ? 226.777 193.989 197.168 1.00 70.33 35 VAL C CA 1
ATOM 8696 C C . VAL E 3 35 ? 227.927 194.984 197.020 1.00 70.33 35 VAL C C 1
ATOM 8697 O O . VAL E 3 35 ? 229.004 194.641 196.513 1.00 70.33 35 VAL C O 1
ATOM 8701 N N . LYS E 3 36 ? 227.731 196.214 197.509 1.00 73.11 36 LYS C N 1
ATOM 8702 C CA . LYS E 3 36 ? 228.793 197.219 197.508 1.00 73.11 36 LYS C CA 1
ATOM 8703 C C . LYS E 3 36 ? 229.959 196.820 198.409 1.00 73.11 36 LYS C C 1
ATOM 8704 O O . LYS E 3 36 ? 231.109 197.177 198.130 1.00 73.11 36 LYS C O 1
ATOM 8710 N N . ARG E 3 37 ? 229.688 196.082 199.487 1.00 76.15 37 ARG C N 1
ATOM 8711 C CA . ARG E 3 37 ? 230.768 195.525 200.294 1.00 76.15 37 ARG C CA 1
ATOM 8712 C C . ARG E 3 37 ? 231.445 194.354 199.588 1.00 76.15 37 ARG C C 1
ATOM 8713 O O . ARG E 3 37 ? 232.675 194.236 199.617 1.00 76.15 37 ARG C O 1
ATOM 8721 N N . ASP E 3 38 ? 230.659 193.487 198.945 1.00 76.24 38 ASP C N 1
ATOM 8722 C CA . ASP E 3 38 ? 231.220 192.315 198.278 1.00 76.24 38 ASP C CA 1
ATOM 8723 C C . ASP E 3 38 ? 231.942 192.703 196.993 1.00 76.24 38 ASP C C 1
ATOM 8724 O O . ASP E 3 38 ? 233.150 192.481 196.851 1.00 76.24 38 ASP C O 1
ATOM 8729 N N . TYR E 3 39 ? 231.215 193.282 196.043 1.00 69.93 39 TYR C N 1
ATOM 8730 C CA . TYR E 3 39 ? 231.793 193.695 194.774 1.00 69.93 39 TYR C CA 1
ATOM 8731 C C . TYR E 3 39 ? 232.380 195.095 194.891 1.00 69.93 39 TYR C C 1
ATOM 8732 O O . TYR E 3 39 ? 231.871 195.943 195.628 1.00 69.93 39 TYR C O 1
ATOM 8741 N N . ARG E 3 40 ? 233.461 195.333 194.148 1.00 72.24 40 ARG C N 1
ATOM 8742 C CA . ARG E 3 40 ? 234.146 196.626 194.164 1.00 72.24 40 ARG C CA 1
ATOM 8743 C C . ARG E 3 40 ? 233.311 197.628 193.371 1.00 72.24 40 ARG C C 1
ATOM 8744 O O . ARG E 3 40 ? 233.536 197.887 192.186 1.00 72.24 40 ARG C O 1
ATOM 8752 N N . PHE E 3 41 ? 232.323 198.203 194.053 1.00 71.47 41 PHE C N 1
ATOM 8753 C CA . PHE E 3 41 ? 231.382 199.139 193.453 1.00 71.47 41 PHE C CA 1
ATOM 8754 C C . PHE E 3 41 ? 231.488 200.484 194.154 1.00 71.47 41 PHE C C 1
ATOM 8755 O O . PHE E 3 41 ? 231.462 200.549 195.387 1.00 71.47 41 PHE C O 1
ATOM 8763 N N . ALA E 3 42 ? 231.610 201.554 193.365 1.00 74.03 42 ALA C N 1
ATOM 8764 C CA . ALA E 3 42 ? 231.569 202.897 193.935 1.00 74.03 42 ALA C CA 1
ATOM 8765 C C . ALA E 3 42 ? 230.151 203.261 194.354 1.00 74.03 42 ALA C C 1
ATOM 8766 O O . ALA E 3 42 ? 229.928 203.774 195.457 1.00 74.03 42 ALA C O 1
ATOM 8768 N N . ARG E 3 43 ? 229.180 203.004 193.483 1.00 73.39 43 ARG C N 1
ATOM 8769 C CA . ARG E 3 43 ? 227.767 203.166 193.786 1.00 73.39 43 ARG C CA 1
ATOM 8770 C C . ARG E 3 43 ? 227.025 201.910 193.353 1.00 73.39 43 ARG C C 1
ATOM 8771 O O . ARG E 3 43 ? 227.569 201.046 192.662 1.00 73.39 43 ARG C O 1
ATOM 8779 N N . VAL E 3 44 ? 225.766 201.812 193.767 1.00 66.44 44 VAL C N 1
ATOM 8780 C CA . VAL E 3 44 ? 224.904 200.708 193.356 1.00 66.44 44 VAL C CA 1
ATOM 8781 C C . VAL E 3 44 ? 223.469 201.221 193.306 1.00 66.44 44 VAL C C 1
ATOM 8782 O O . VAL E 3 44 ? 223.004 201.900 194.227 1.00 66.44 44 VAL C O 1
ATOM 8786 N N . LEU E 3 45 ? 222.783 200.944 192.202 1.00 61.62 45 LEU C N 1
ATOM 8787 C CA . LEU E 3 45 ? 221.440 201.451 191.968 1.00 61.62 45 LEU C CA 1
ATOM 8788 C C . LEU E 3 45 ? 220.465 200.293 191.837 1.00 61.62 45 LEU C C 1
ATOM 8789 O O . LEU E 3 45 ? 220.751 199.302 191.158 1.00 61.62 45 LEU C O 1
ATOM 8794 N N . PHE E 3 46 ? 219.314 200.419 192.491 1.00 55.04 46 PHE C N 1
ATOM 8795 C CA . PHE E 3 46 ? 218.216 199.493 192.251 1.00 55.04 46 PHE C CA 1
ATOM 8796 C C . PHE E 3 46 ? 217.653 199.770 190.865 1.00 55.04 46 PHE C C 1
ATOM 8797 O O . PHE E 3 46 ? 216.987 200.787 190.650 1.00 55.04 46 PHE C O 1
ATOM 8805 N N . TRP E 3 47 ? 217.934 198.871 189.919 1.00 54.50 47 TRP C N 1
ATOM 8806 C CA . TRP E 3 47 ? 217.613 199.137 188.521 1.00 54.50 47 TRP C CA 1
ATOM 8807 C C . TRP E 3 47 ? 216.114 199.053 188.265 1.00 54.50 47 TRP C C 1
ATOM 8808 O O . TRP E 3 47 ? 215.566 199.851 187.496 1.00 54.50 47 TRP C O 1
ATOM 8819 N N . GLY E 3 48 ? 215.437 198.102 188.890 1.00 50.00 48 GLY C N 1
ATOM 8820 C CA . GLY E 3 48 ? 214.005 197.982 188.715 1.00 50.00 48 GLY C CA 1
ATOM 8821 C C . GLY E 3 48 ? 213.508 196.623 189.166 1.00 50.00 48 GLY C C 1
ATOM 8822 O O . GLY E 3 48 ? 214.225 195.856 189.803 1.00 50.00 48 GLY C O 1
ATOM 8823 N N . ARG E 3 49 ? 212.251 196.348 188.812 1.00 52.22 49 ARG C N 1
ATOM 8824 C CA . ARG E 3 49 ? 211.565 195.118 189.217 1.00 52.22 49 ARG C CA 1
ATOM 8825 C C . ARG E 3 49 ? 210.791 194.585 188.012 1.00 52.22 49 ARG C C 1
ATOM 8826 O O . ARG E 3 49 ? 209.637 194.958 187.788 1.00 52.22 49 ARG C O 1
ATOM 8834 N N . ILE E 3 50 ? 211.432 193.705 187.244 1.00 53.72 50 ILE C N 1
ATOM 8835 C CA . ILE E 3 50 ? 210.760 193.064 186.120 1.00 53.72 50 ILE C CA 1
ATOM 8836 C C . ILE E 3 50 ? 209.771 192.038 186.656 1.00 53.72 50 ILE C C 1
ATOM 8837 O O . ILE E 3 50 ? 210.115 191.207 187.507 1.00 53.72 50 ILE C O 1
ATOM 8842 N N . LEU E 3 51 ? 208.528 192.106 186.169 1.00 55.33 51 LEU C N 1
ATOM 8843 C CA . LEU E 3 51 ? 207.428 191.368 186.785 1.00 55.33 51 LEU C CA 1
ATOM 8844 C C . LEU E 3 51 ? 207.529 189.871 186.514 1.00 55.33 51 LEU C C 1
ATOM 8845 O O . LEU E 3 51 ? 207.387 189.055 187.432 1.00 55.33 51 LEU C O 1
ATOM 8850 N N . GLY E 3 52 ? 207.763 189.486 185.264 1.00 60.20 52 GLY C N 1
ATOM 8851 C CA . GLY E 3 52 ? 207.865 188.074 184.952 1.00 60.20 52 GLY C CA 1
ATOM 8852 C C . GLY E 3 52 ? 206.498 187.412 184.864 1.00 60.20 52 GLY C C 1
ATOM 8853 O O . GLY E 3 52 ? 205.502 188.031 184.486 1.00 60.20 52 GLY C O 1
ATOM 8854 N N . LEU E 3 53 ? 206.457 186.133 185.226 1.00 63.12 53 LEU C N 1
ATOM 8855 C CA . LEU E 3 53 ? 205.226 185.356 185.147 1.00 63.12 53 LEU C CA 1
ATOM 8856 C C . LEU E 3 53 ? 204.843 184.671 186.448 1.00 63.12 53 LEU C C 1
ATOM 8857 O O . LEU E 3 53 ? 203.654 184.580 186.757 1.00 63.12 53 LEU C O 1
ATOM 8862 N N . VAL E 3 54 ? 205.810 184.166 187.215 1.00 63.62 54 VAL C N 1
ATOM 8863 C CA . VAL E 3 54 ? 205.508 183.519 188.488 1.00 63.62 54 VAL C CA 1
ATOM 8864 C C . VAL E 3 54 ? 206.344 184.146 189.596 1.00 63.62 54 VAL C C 1
ATOM 8865 O O . VAL E 3 54 ? 206.071 183.940 190.784 1.00 63.62 54 VAL C O 1
ATOM 8869 N N . ALA E 3 55 ? 207.362 184.918 189.219 1.00 61.92 55 ALA C N 1
ATOM 8870 C CA . ALA E 3 55 ? 208.250 185.534 190.194 1.00 61.92 55 ALA C CA 1
ATOM 8871 C C . ALA E 3 55 ? 208.868 186.790 189.599 1.00 61.92 55 ALA C C 1
ATOM 8872 O O . ALA E 3 55 ? 209.112 186.868 188.392 1.00 61.92 55 ALA C O 1
ATOM 8874 N N . ASP E 3 56 ? 209.126 187.768 190.463 1.00 59.08 56 ASP C N 1
ATOM 8875 C CA . ASP E 3 56 ? 209.784 188.995 190.046 1.00 59.08 56 ASP C CA 1
ATOM 8876 C C . ASP E 3 56 ? 211.291 188.767 189.948 1.00 59.08 56 ASP C C 1
ATOM 8877 O O . ASP E 3 56 ? 211.824 187.747 190.392 1.00 59.08 56 ASP C O 1
ATOM 8882 N N . TYR E 3 57 ? 211.988 189.737 189.358 1.00 59.42 57 TYR C N 1
ATOM 8883 C CA . TYR E 3 57 ? 213.424 189.614 189.131 1.00 59.42 57 TYR C CA 1
ATOM 8884 C C . TYR E 3 57 ? 214.271 190.457 190.074 1.00 59.42 57 TYR C C 1
ATOM 8885 O O . TYR E 3 57 ? 215.353 190.008 190.468 1.00 59.42 57 TYR C O 1
ATOM 8894 N N . TYR E 3 58 ? 213.799 191.659 190.429 1.00 55.04 58 TYR C N 1
ATOM 8895 C CA . TYR E 3 58 ? 214.479 192.609 191.322 1.00 55.04 58 TYR C CA 1
ATOM 8896 C C . TYR E 3 58 ? 215.892 192.938 190.830 1.00 55.04 58 TYR C C 1
ATOM 8897 O O . TYR E 3 58 ? 216.897 192.647 191.481 1.00 55.04 58 TYR C O 1
ATOM 8906 N N . ILE E 3 59 ? 215.940 193.549 189.649 1.00 52.16 59 ILE C N 1
ATOM 8907 C CA . ILE E 3 59 ? 217.204 193.868 189.001 1.00 52.16 59 ILE C CA 1
ATOM 8908 C C . ILE E 3 59 ? 217.872 195.036 189.712 1.00 52.16 59 ILE C C 1
ATOM 8909 O O . ILE E 3 59 ? 217.245 196.077 189.953 1.00 52.16 59 ILE C O 1
ATOM 8914 N N . ALA E 3 60 ? 219.153 194.872 190.042 1.00 56.94 60 ALA C N 1
ATOM 8915 C CA . ALA E 3 60 ? 219.962 195.933 190.626 1.00 56.94 60 ALA C CA 1
ATOM 8916 C C . ALA E 3 60 ? 221.241 196.092 189.818 1.00 56.94 60 ALA C C 1
ATOM 8917 O O . ALA E 3 60 ? 221.913 195.103 189.509 1.00 56.94 60 ALA C O 1
ATOM 8919 N N . GLN E 3 61 ? 221.585 197.333 189.490 1.00 61.30 61 GLN C N 1
ATOM 8920 C CA . GLN E 3 61 ? 222.762 197.635 188.690 1.00 61.30 61 GLN C CA 1
ATOM 8921 C C . GLN E 3 61 ? 223.855 198.218 189.575 1.00 61.30 61 GLN C C 1
ATOM 8922 O O . GLN E 3 61 ? 223.572 198.979 190.506 1.00 61.30 61 GLN C O 1
ATOM 8928 N N . GLY E 3 62 ? 225.103 197.859 189.284 1.00 68.97 62 GLY C N 1
ATOM 8929 C CA . GLY E 3 62 ? 226.217 198.324 190.085 1.00 68.97 62 GLY C CA 1
ATOM 8930 C C . GLY E 3 62 ? 227.133 199.293 189.367 1.00 68.97 62 GLY C C 1
ATOM 8931 O O . GLY E 3 62 ? 227.772 198.937 188.373 1.00 68.97 62 GLY C O 1
ATOM 8932 N N . LEU E 3 63 ? 227.203 200.525 189.865 1.00 76.09 63 LEU C N 1
ATOM 8933 C CA . LEU E 3 63 ? 228.119 201.520 189.333 1.00 76.09 63 LEU C CA 1
ATOM 8934 C C . LEU E 3 63 ? 229.530 201.294 189.873 1.00 76.09 63 LEU C C 1
ATOM 8935 O O . LEU E 3 63 ? 229.753 200.532 190.817 1.00 76.09 63 LEU C O 1
ATOM 8940 N N . SER E 3 64 ? 230.488 201.978 189.258 1.00 82.21 64 SER C N 1
ATOM 8941 C CA . SER E 3 64 ? 231.890 201.921 189.655 1.00 82.21 64 SER C CA 1
ATOM 8942 C C . SER E 3 64 ? 232.579 203.167 189.110 1.00 82.21 64 SER C C 1
ATOM 8943 O O . SER E 3 64 ? 231.923 204.104 188.644 1.00 82.21 64 SER C O 1
ATOM 8946 N N . GLU E 3 65 ? 233.906 203.181 189.174 1.00 94.00 65 GLU C N 1
ATOM 8947 C CA . GLU E 3 65 ? 234.662 204.219 188.495 1.00 94.00 65 GLU C CA 1
ATOM 8948 C C . GLU E 3 65 ? 234.678 203.950 186.993 1.00 94.00 65 GLU C C 1
ATOM 8949 O O . GLU E 3 65 ? 234.347 202.850 186.535 1.00 94.00 65 GLU C O 1
ATOM 8955 N N . ASP E 3 66 ? 235.074 204.980 186.234 1.00 98.79 66 ASP C N 1
ATOM 8956 C CA . ASP E 3 66 ? 235.079 205.001 184.766 1.00 98.79 66 ASP C CA 1
ATOM 8957 C C . ASP E 3 66 ? 233.670 204.714 184.228 1.00 98.79 66 ASP C C 1
ATOM 8958 O O . ASP E 3 66 ? 233.368 203.655 183.672 1.00 98.79 66 ASP C O 1
ATOM 8963 N N . GLN E 3 67 ? 232.794 205.685 184.469 1.00 94.12 67 GLN C N 1
ATOM 8964 C CA . GLN E 3 67 ? 231.385 205.568 184.113 1.00 94.12 67 GLN C CA 1
ATOM 8965 C C . GLN E 3 67 ? 231.200 205.741 182.602 1.00 94.12 67 GLN C C 1
ATOM 8966 O O . GLN E 3 67 ? 232.163 205.851 181.835 1.00 94.12 67 GLN C O 1
ATOM 8972 N N . LEU E 3 68 ? 229.926 205.791 182.181 1.00 92.37 68 LEU C N 1
ATOM 8973 C CA . LEU E 3 68 ? 229.502 205.694 180.773 1.00 92.37 68 LEU C CA 1
ATOM 8974 C C . LEU E 3 68 ? 230.085 204.444 180.115 1.00 92.37 68 LEU C C 1
ATOM 8975 O O . LEU E 3 68 ? 230.599 204.480 178.995 1.00 92.37 68 LEU C O 1
ATOM 8980 N N . ALA E 3 69 ? 230.000 203.331 180.828 1.00 92.14 69 ALA C N 1
ATOM 8981 C CA . ALA E 3 69 ? 230.565 202.047 180.451 1.00 92.14 69 ALA C CA 1
ATOM 8982 C C . ALA E 3 69 ? 229.514 200.970 180.666 1.00 92.14 69 ALA C C 1
ATOM 8983 O O . ALA E 3 69 ? 228.524 201.198 181.369 1.00 92.14 69 ALA C O 1
ATOM 8985 N N . PRO E 3 70 ? 229.672 199.800 180.040 1.00 86.75 70 PRO C N 1
ATOM 8986 C CA . PRO E 3 70 ? 228.811 198.659 180.394 1.00 86.75 70 PRO C CA 1
ATOM 8987 C C . PRO E 3 70 ? 229.044 198.217 181.832 1.00 86.75 70 PRO C C 1
ATOM 8988 O O . PRO E 3 70 ? 230.128 197.752 182.192 1.00 86.75 70 PRO C O 1
ATOM 8992 N N . ARG E 3 71 ? 228.012 198.370 182.654 1.00 74.15 71 ARG C N 1
ATOM 8993 C CA . ARG E 3 71 ? 228.085 198.120 184.086 1.00 74.15 71 ARG C CA 1
ATOM 8994 C C . ARG E 3 71 ? 227.590 196.718 184.421 1.00 74.15 71 ARG C C 1
ATOM 8995 O O . ARG E 3 71 ? 226.998 196.024 183.592 1.00 74.15 71 ARG C O 1
ATOM 9003 N N . LYS E 3 72 ? 227.840 196.312 185.662 1.00 66.12 72 LYS C N 1
ATOM 9004 C CA . LYS E 3 72 ? 227.438 194.993 186.123 1.00 66.12 72 LYS C CA 1
ATOM 9005 C C . LYS E 3 72 ? 225.981 194.997 186.571 1.00 66.12 72 LYS C C 1
ATOM 9006 O O . LYS E 3 72 ? 225.463 195.996 187.079 1.00 66.12 72 LYS C O 1
ATOM 9012 N N . THR E 3 73 ? 225.326 193.854 186.388 1.00 63.07 73 THR C N 1
ATOM 9013 C CA . THR E 3 73 ? 223.898 193.710 186.622 1.00 63.07 73 THR C CA 1
ATOM 9014 C C . THR E 3 73 ? 223.661 192.476 187.481 1.00 63.07 73 THR C C 1
ATOM 9015 O O . THR E 3 73 ? 224.360 191.470 187.334 1.00 63.07 73 THR C O 1
ATOM 9019 N N . LEU E 3 74 ? 222.682 192.552 188.385 1.00 59.14 74 LEU C N 1
ATOM 9020 C CA . LEU E 3 74 ? 222.397 191.452 189.293 1.00 59.14 74 LEU C CA 1
ATOM 9021 C C . LEU E 3 74 ? 220.894 191.237 189.384 1.00 59.14 74 LEU C C 1
ATOM 9022 O O . LEU E 3 74 ? 220.121 192.200 189.408 1.00 59.14 74 LEU C O 1
ATOM 9027 N N . TYR E 3 75 ? 220.489 189.971 189.437 1.00 62.41 75 TYR C N 1
ATOM 9028 C CA . TYR E 3 75 ? 219.097 189.587 189.612 1.00 62.41 75 TYR C CA 1
ATOM 9029 C C . TYR E 3 75 ? 218.975 188.636 190.794 1.00 62.41 75 TYR C C 1
ATOM 9030 O O . TYR E 3 75 ? 219.903 187.878 191.098 1.00 62.41 75 TYR C O 1
ATOM 9039 N N . SER E 3 76 ? 217.818 188.674 191.454 1.00 60.34 76 SER C N 1
ATOM 9040 C CA . SER E 3 76 ? 217.589 187.857 192.644 1.00 60.34 76 SER C CA 1
ATOM 9041 C C . SER E 3 76 ? 216.093 187.736 192.883 1.00 60.34 76 SER C C 1
ATOM 9042 O O . SER E 3 76 ? 215.415 188.754 193.049 1.00 60.34 76 SER C O 1
ATOM 9045 N N . LEU E 3 77 ? 215.584 186.502 192.913 1.00 66.12 77 LEU C N 1
ATOM 9046 C CA . LEU E 3 77 ? 214.193 186.279 193.299 1.00 66.12 77 LEU C CA 1
ATOM 9047 C C . LEU E 3 77 ? 213.982 186.628 194.768 1.00 66.12 77 LEU C C 1
ATOM 9048 O O . LEU E 3 77 ? 213.198 187.523 195.103 1.00 66.12 77 LEU C O 1
ATOM 9053 N N . ASN E 3 78 ? 214.678 185.927 195.657 1.00 74.81 78 ASN C N 1
ATOM 9054 C CA . ASN E 3 78 ? 214.786 186.335 197.048 1.00 74.81 78 ASN C CA 1
ATOM 9055 C C . ASN E 3 78 ? 215.988 187.257 197.192 1.00 74.81 78 ASN C C 1
ATOM 9056 O O . ASN E 3 78 ? 217.037 187.026 196.585 1.00 74.81 78 ASN C O 1
ATOM 9061 N N . CYS E 3 79 ? 215.836 188.299 198.007 1.00 72.90 79 CYS C N 1
ATOM 9062 C CA . CYS E 3 79 ? 216.827 189.362 198.097 1.00 72.90 79 CYS C CA 1
ATOM 9063 C C . CYS E 3 79 ? 217.944 189.059 199.094 1.00 72.90 79 CYS C C 1
ATOM 9064 O O . CYS E 3 79 ? 218.621 189.988 199.552 1.00 72.90 79 CYS C O 1
ATOM 9067 N N . THR E 3 80 ? 218.153 187.789 199.438 1.00 77.66 80 THR C N 1
ATOM 9068 C CA . THR E 3 80 ? 219.277 187.373 200.267 1.00 77.66 80 THR C CA 1
ATOM 9069 C C . THR E 3 80 ? 220.426 186.817 199.435 1.00 77.66 80 THR C C 1
ATOM 9070 O O . THR E 3 80 ? 221.573 187.246 199.594 1.00 77.66 80 THR C O 1
ATOM 9074 N N . GLU E 3 81 ? 220.139 185.867 198.551 1.00 73.71 81 GLU C N 1
ATOM 9075 C CA . GLU E 3 81 ? 221.136 185.332 197.636 1.00 73.71 81 GLU C CA 1
ATOM 9076 C C . GLU E 3 81 ? 221.123 186.130 196.340 1.00 73.71 81 GLU C C 1
ATOM 9077 O O . GLU E 3 81 ? 220.059 186.424 195.788 1.00 73.71 81 GLU C O 1
ATOM 9083 N N . TRP E 3 82 ? 222.313 186.480 195.860 1.00 69.00 82 TRP C N 1
ATOM 9084 C CA . TRP E 3 82 ? 222.463 187.299 194.668 1.00 69.00 82 TRP C CA 1
ATOM 9085 C C . TRP E 3 82 ? 223.469 186.655 193.726 1.00 69.00 82 TRP C C 1
ATOM 9086 O O . TRP E 3 82 ? 224.363 185.918 194.154 1.00 69.00 82 TRP C O 1
ATOM 9097 N N . SER E 3 83 ? 223.313 186.941 192.436 1.00 64.51 83 SER C N 1
ATOM 9098 C CA . SER E 3 83 ? 224.176 186.381 191.407 1.00 64.51 83 SER C CA 1
ATOM 9099 C C . SER E 3 83 ? 224.471 187.442 190.359 1.00 64.51 83 SER C C 1
ATOM 9100 O O . SER E 3 83 ? 223.633 188.305 190.083 1.00 64.51 83 SER C O 1
ATOM 9103 N N . LEU E 3 84 ? 225.666 187.371 189.780 1.00 67.02 84 LEU C N 1
ATOM 9104 C CA . LEU E 3 84 ? 226.112 188.341 188.792 1.00 67.02 84 LEU C CA 1
ATOM 9105 C C . LEU E 3 84 ? 225.756 187.876 187.387 1.00 67.02 84 LEU C C 1
ATOM 9106 O O . LEU E 3 84 ? 225.900 186.696 187.053 1.00 67.02 84 LEU C O 1
ATOM 9111 N N . LEU E 3 85 ? 225.284 188.823 186.557 1.00 66.04 85 LEU C N 1
ATOM 9112 C CA . LEU E 3 85 ? 224.960 188.584 185.160 1.00 66.04 85 LEU C CA 1
ATOM 9113 C C . LEU E 3 85 ? 226.186 188.821 184.280 1.00 66.04 85 LEU C C 1
ATOM 9114 O O . LEU E 3 85 ? 227.024 189.673 184.593 1.00 66.04 85 LEU C O 1
ATOM 9119 N N . PRO E 3 86 ? 226.327 188.073 183.187 1.00 67.18 86 PRO C N 1
ATOM 9120 C CA . PRO E 3 86 ? 227.451 188.300 182.267 1.00 67.18 86 PRO C CA 1
ATOM 9121 C C . PRO E 3 86 ? 227.279 189.606 181.513 1.00 67.18 86 PRO C C 1
ATOM 9122 O O . PRO E 3 86 ? 226.150 190.098 181.370 1.00 67.18 86 PRO C O 1
ATOM 9126 N N . PRO E 3 87 ? 228.372 190.212 181.038 1.00 73.36 87 PRO C N 1
ATOM 9127 C CA . PRO E 3 87 ? 228.249 191.470 180.284 1.00 73.36 87 PRO C CA 1
ATOM 9128 C C . PRO E 3 87 ? 227.597 191.242 178.926 1.00 73.36 87 PRO C C 1
ATOM 9129 O O . PRO E 3 87 ? 227.967 190.328 178.187 1.00 73.36 87 PRO C O 1
ATOM 9133 N N . ALA E 3 88 ? 226.620 192.085 178.608 1.00 77.26 88 ALA C N 1
ATOM 9134 C CA . ALA E 3 88 ? 225.824 191.909 177.404 1.00 77.26 88 ALA C CA 1
ATOM 9135 C C . ALA E 3 88 ? 226.526 192.498 176.187 1.00 77.26 88 ALA C C 1
ATOM 9136 O O . ALA E 3 88 ? 227.363 193.399 176.296 1.00 77.26 88 ALA C O 1
ATOM 9138 N N . THR E 3 89 ? 226.170 191.974 175.017 1.00 83.92 89 THR C N 1
ATOM 9139 C CA . THR E 3 89 ? 226.727 192.421 173.748 1.00 83.92 89 THR C CA 1
ATOM 9140 C C . THR E 3 89 ? 225.604 192.433 172.715 1.00 83.92 89 THR C C 1
ATOM 9141 O O . THR E 3 89 ? 224.422 192.315 173.052 1.00 83.92 89 THR C O 1
ATOM 9145 N N . GLU E 3 90 ? 225.977 192.579 171.443 1.00 88.65 90 GLU C N 1
ATOM 9146 C CA . GLU E 3 90 ? 224.988 192.688 170.377 1.00 88.65 90 GLU C CA 1
ATOM 9147 C C . GLU E 3 90 ? 224.507 191.336 169.866 1.00 88.65 90 GLU C C 1
ATOM 9148 O O . GLU E 3 90 ? 223.467 191.280 169.198 1.00 88.65 90 GLU C O 1
ATOM 9154 N N . GLU E 3 91 ? 225.228 190.250 170.166 1.00 87.19 91 GLU C N 1
ATOM 9155 C CA . GLU E 3 91 ? 224.830 188.938 169.662 1.00 87.19 91 GLU C CA 1
ATOM 9156 C C . GLU E 3 91 ? 223.575 188.428 170.360 1.00 87.19 91 GLU C C 1
ATOM 9157 O O . GLU E 3 91 ? 222.678 187.880 169.710 1.00 87.19 91 GLU C O 1
ATOM 9163 N N . MET E 3 92 ? 223.476 188.620 171.678 1.00 82.89 92 MET C N 1
ATOM 9164 C CA . MET E 3 92 ? 222.251 188.240 172.375 1.00 82.89 92 MET C CA 1
ATOM 9165 C C . MET E 3 92 ? 221.100 189.182 172.040 1.00 82.89 92 MET C C 1
ATOM 9166 O O . MET E 3 92 ? 219.938 188.757 172.029 1.00 82.89 92 MET C O 1
ATOM 9171 N N . ALA E 3 93 ? 221.404 190.448 171.736 1.00 82.14 93 ALA C N 1
ATOM 9172 C CA . ALA E 3 93 ? 220.372 191.374 171.282 1.00 82.14 93 ALA C CA 1
ATOM 9173 C C . ALA E 3 93 ? 219.843 190.993 169.905 1.00 82.14 93 ALA C C 1
ATOM 9174 O O . ALA E 3 93 ? 218.669 191.235 169.604 1.00 82.14 93 ALA C O 1
ATOM 9176 N N . MET E 3 94 ? 220.688 190.400 169.060 1.00 86.46 94 MET C N 1
ATOM 9177 C CA . MET E 3 94 ? 220.212 189.853 167.795 1.00 86.46 94 MET C CA 1
ATOM 9178 C C . MET E 3 94 ? 219.466 188.541 168.009 1.00 86.46 94 MET C C 1
ATOM 9179 O O . MET E 3 94 ? 218.501 188.257 167.290 1.00 86.46 94 MET C O 1
ATOM 9184 N N . GLN E 3 95 ? 219.881 187.748 169.001 1.00 84.98 95 GLN C N 1
ATOM 9185 C CA . GLN E 3 95 ? 219.265 186.444 169.225 1.00 84.98 95 GLN C CA 1
ATOM 9186 C C . GLN E 3 95 ? 217.882 186.559 169.858 1.00 84.98 95 GLN C C 1
ATOM 9187 O O . GLN E 3 95 ? 217.036 185.682 169.649 1.00 84.98 95 GLN C O 1
ATOM 9193 N N . ILE E 3 96 ? 217.627 187.622 170.632 1.00 81.53 96 ILE C N 1
ATOM 9194 C CA . ILE E 3 96 ? 216.303 187.799 171.232 1.00 81.53 96 ILE C CA 1
ATOM 9195 C C . ILE E 3 96 ? 215.288 188.414 170.284 1.00 81.53 96 ILE C C 1
ATOM 9196 O O . ILE E 3 96 ? 214.142 188.643 170.692 1.00 81.53 96 ILE C O 1
ATOM 9201 N N . SER E 3 97 ? 215.663 188.690 169.034 1.00 85.63 97 SER C N 1
ATOM 9202 C CA . SER E 3 97 ? 214.730 189.292 168.089 1.00 85.63 97 SER C CA 1
ATOM 9203 C C . SER E 3 97 ? 213.686 188.309 167.578 1.00 85.63 97 SER C C 1
ATOM 9204 O O . SER E 3 97 ? 212.705 188.741 166.963 1.00 85.63 97 SER C O 1
ATOM 9207 N N . VAL E 3 98 ? 213.867 187.008 167.815 1.00 87.23 98 VAL C N 1
ATOM 9208 C CA . VAL E 3 98 ? 212.889 186.018 167.380 1.00 87.23 98 VAL C CA 1
ATOM 9209 C C . VAL E 3 98 ? 211.806 185.781 168.433 1.00 87.23 98 VAL C C 1
ATOM 9210 O O . VAL E 3 98 ? 210.738 185.246 168.103 1.00 87.23 98 VAL C O 1
ATOM 9214 N N . VAL E 3 99 ? 212.032 186.194 169.679 1.00 81.94 99 VAL C N 1
ATOM 9215 C CA . VAL E 3 99 ? 211.075 186.010 170.764 1.00 81.94 99 VAL C CA 1
ATOM 9216 C C . VAL E 3 99 ? 210.476 187.371 171.111 1.00 81.94 99 VAL C C 1
ATOM 9217 O O . VAL E 3 99 ? 211.174 188.393 171.091 1.00 81.94 99 VAL C O 1
ATOM 9221 N N . SER E 3 100 ? 209.159 187.395 171.348 1.00 79.69 100 SER C N 1
ATOM 9222 C CA . SER E 3 100 ? 208.457 188.622 171.703 1.00 79.69 100 SER C CA 1
ATOM 9223 C C . SER E 3 100 ? 207.548 188.429 172.913 1.00 79.69 100 SER C C 1
ATOM 9224 O O . SER E 3 100 ? 206.708 189.289 173.194 1.00 79.69 100 SER C O 1
ATOM 9227 N N . GLY E 3 101 ? 207.699 187.320 173.635 1.00 69.63 101 GLY C N 1
ATOM 9228 C CA . GLY E 3 101 ? 206.893 187.046 174.804 1.00 69.63 101 GLY C CA 1
ATOM 9229 C C . GLY E 3 101 ? 207.447 187.712 176.049 1.00 69.63 101 GLY C C 1
ATOM 9230 O O . GLY E 3 101 ? 208.405 188.486 176.010 1.00 69.63 101 GLY C O 1
ATOM 9231 N N . ARG E 3 102 ? 206.822 187.396 177.177 1.00 64.81 102 ARG C N 1
ATOM 9232 C CA . ARG E 3 102 ? 207.223 187.941 178.463 1.00 64.81 102 ARG C CA 1
ATOM 9233 C C . ARG E 3 102 ? 208.135 186.963 179.197 1.00 64.81 102 ARG C C 1
ATOM 9234 O O . ARG E 3 102 ? 208.303 185.806 178.804 1.00 64.81 102 ARG C O 1
ATOM 9242 N N . PHE E 3 103 ? 208.728 187.451 180.281 1.00 66.28 103 PHE C N 1
ATOM 9243 C CA . PHE E 3 103 ? 209.704 186.675 181.030 1.00 66.28 103 PHE C CA 1
ATOM 9244 C C . PHE E 3 103 ? 209.025 185.661 181.940 1.00 66.28 103 PHE C C 1
ATOM 9245 O O . PHE E 3 103 ? 207.925 185.885 182.453 1.00 66.28 103 PHE C O 1
ATOM 9253 N N . MET E 3 104 ? 209.693 184.527 182.124 1.00 72.18 104 MET C N 1
ATOM 9254 C CA . MET E 3 104 ? 209.284 183.557 183.126 1.00 72.18 104 MET C CA 1
ATOM 9255 C C . MET E 3 104 ? 209.991 183.854 184.444 1.00 72.18 104 MET C C 1
ATOM 9256 O O . MET E 3 104 ? 211.169 184.220 184.470 1.00 72.18 104 MET C O 1
ATOM 9261 N N . GLY E 3 105 ? 209.252 183.702 185.546 1.00 70.04 105 GLY C N 1
ATOM 9262 C CA . GLY E 3 105 ? 209.817 183.998 186.852 1.00 70.04 105 GLY C CA 1
ATOM 9263 C C . GLY E 3 105 ? 210.866 183.000 187.298 1.00 70.04 105 GLY C C 1
ATOM 9264 O O . GLY E 3 105 ? 211.741 183.333 188.103 1.00 70.04 105 GLY C O 1
ATOM 9265 N N . ASP E 3 106 ? 210.794 181.776 186.794 1.00 75.93 106 ASP C N 1
ATOM 9266 C CA . ASP E 3 106 ? 211.824 180.784 187.074 1.00 75.93 106 ASP C CA 1
ATOM 9267 C C . ASP E 3 106 ? 213.074 181.110 186.261 1.00 75.93 106 ASP C C 1
ATOM 9268 O O . ASP E 3 106 ? 212.990 181.238 185.036 1.00 75.93 106 ASP C O 1
ATOM 9273 N N . PRO E 3 107 ? 214.233 181.260 186.895 1.00 77.63 107 PRO C N 1
ATOM 9274 C CA . PRO E 3 107 ? 215.453 181.561 186.143 1.00 77.63 107 PRO C CA 1
ATOM 9275 C C . PRO E 3 107 ? 215.968 180.341 185.395 1.00 77.63 107 PRO C C 1
ATOM 9276 O O . PRO E 3 107 ? 215.622 179.198 185.705 1.00 77.63 107 PRO C O 1
ATOM 9280 N N . SER E 3 108 ? 216.812 180.626 184.392 1.00 77.64 108 SER C N 1
ATOM 9281 C CA . SER E 3 108 ? 217.364 179.639 183.453 1.00 77.64 108 SER C CA 1
ATOM 9282 C C . SER E 3 108 ? 216.261 178.853 182.744 1.00 77.64 108 SER C C 1
ATOM 9283 O O . SER E 3 108 ? 216.363 177.641 182.548 1.00 77.64 108 SER C O 1
ATOM 9286 N N . HIS E 3 109 ? 215.197 179.553 182.358 1.00 79.38 109 HIS C N 1
ATOM 9287 C CA . HIS E 3 109 ? 214.095 178.928 181.642 1.00 79.38 109 HIS C CA 1
ATOM 9288 C C . HIS E 3 109 ? 214.474 178.707 180.184 1.00 79.38 109 HIS C C 1
ATOM 9289 O O . HIS E 3 109 ? 215.104 179.560 179.553 1.00 79.38 109 HIS C O 1
ATOM 9296 N N . GLU E 3 110 ? 214.086 177.553 179.652 1.00 85.36 110 GLU C N 1
ATOM 9297 C CA . GLU E 3 110 ? 214.468 177.178 178.301 1.00 85.36 110 GLU C CA 1
ATOM 9298 C C . GLU E 3 110 ? 213.441 177.668 177.287 1.00 85.36 110 GLU C C 1
ATOM 9299 O O . GLU E 3 110 ? 212.252 177.807 177.588 1.00 85.36 110 GLU C O 1
ATOM 9305 N N . TYR E 3 111 ? 213.917 177.931 176.072 1.00 86.05 111 TYR C N 1
ATOM 9306 C CA . TYR E 3 111 ? 213.075 178.358 174.965 1.00 86.05 111 TYR C CA 1
ATOM 9307 C C . TYR E 3 111 ? 213.260 177.398 173.800 1.00 86.05 111 TYR C C 1
ATOM 9308 O O . TYR E 3 111 ? 214.358 176.876 173.584 1.00 86.05 111 TYR C O 1
ATOM 9317 N N . GLU E 3 112 ? 212.180 177.167 173.051 1.00 97.39 112 GLU C N 1
ATOM 9318 C CA . GLU E 3 112 ? 212.218 176.176 171.980 1.00 97.39 112 GLU C CA 1
ATOM 9319 C C . GLU E 3 112 ? 212.969 176.702 170.763 1.00 97.39 112 GLU C C 1
ATOM 9320 O O . GLU E 3 112 ? 213.999 176.138 170.370 1.00 97.39 112 GLU C O 1
ATOM 9326 N N . HIS E 3 113 ? 212.460 177.786 170.161 1.00 101.75 113 HIS C N 1
ATOM 9327 C CA . HIS E 3 113 ? 213.001 178.423 168.951 1.00 101.75 113 HIS C CA 1
ATOM 9328 C C . HIS E 3 113 ? 213.096 177.427 167.790 1.00 101.75 113 HIS C C 1
ATOM 9329 O O . HIS E 3 113 ? 214.177 177.080 167.309 1.00 101.75 113 HIS C O 1
ATOM 9336 N N . THR E 3 114 ? 211.930 176.955 167.358 1.00 105.45 114 THR C N 1
ATOM 9337 C CA . THR E 3 114 ? 211.850 176.017 166.245 1.00 105.45 114 THR C CA 1
ATOM 9338 C C . THR E 3 114 ? 211.929 176.780 164.928 1.00 105.45 114 THR C C 1
ATOM 9339 O O . THR E 3 114 ? 211.051 177.594 164.621 1.00 105.45 114 THR C O 1
ATOM 9343 N N . GLU E 3 115 ? 212.977 176.518 164.153 1.00 108.31 115 GLU C N 1
ATOM 9344 C CA . GLU E 3 115 ? 213.166 177.184 162.869 1.00 108.31 115 GLU C CA 1
ATOM 9345 C C . GLU E 3 115 ? 213.020 176.199 161.713 1.00 108.31 115 GLU C C 1
ATOM 9346 O O . GLU E 3 115 ? 213.995 175.875 161.034 1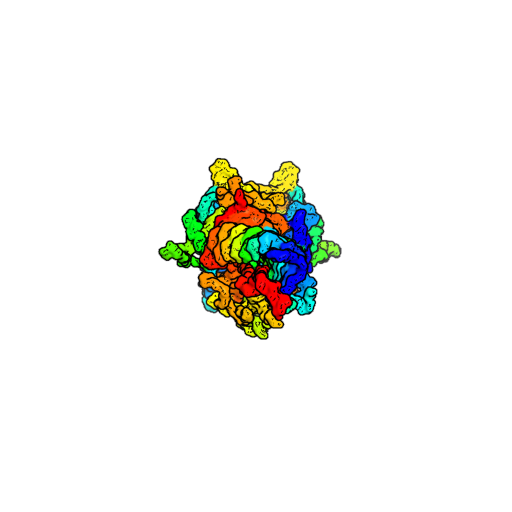.00 108.31 115 GLU C O 1
ATOM 9352 N N . VAL E 3 130 ? 215.892 173.361 163.631 1.00 107.48 130 VAL C N 1
ATOM 9353 C CA . VAL E 3 130 ? 216.914 173.353 164.668 1.00 107.48 130 VAL C CA 1
ATOM 9354 C C . VAL E 3 130 ? 216.229 173.494 166.036 1.00 107.48 130 VAL C C 1
ATOM 9355 O O . VAL E 3 130 ? 215.247 174.226 166.183 1.00 107.48 130 VAL C O 1
ATOM 9359 N N . VAL E 3 131 ? 216.726 172.753 167.029 1.00 105.88 131 VAL C N 1
ATOM 9360 C CA . VAL E 3 131 ? 216.104 172.691 168.348 1.00 105.88 131 VAL C CA 1
ATOM 9361 C C . VAL E 3 131 ? 217.106 173.333 169.310 1.00 105.88 131 VAL C C 1
ATOM 9362 O O . VAL E 3 131 ? 217.257 172.919 170.465 1.00 105.88 131 VAL C O 1
ATOM 9366 N N . VAL E 3 132 ? 217.844 174.331 168.817 1.00 102.30 132 VAL C N 1
ATOM 9367 C CA . VAL E 3 132 ? 218.782 175.042 169.675 1.00 102.30 132 VAL C CA 1
ATOM 9368 C C . VAL E 3 132 ? 218.007 175.949 170.633 1.00 102.30 132 VAL C C 1
ATOM 9369 O O . VAL E 3 132 ? 216.927 176.468 170.311 1.00 102.30 132 VAL C O 1
ATOM 9373 N N . GLN E 3 133 ? 218.523 176.078 171.853 1.00 96.54 133 GLN C N 1
ATOM 9374 C CA . GLN E 3 133 ? 217.830 176.766 172.933 1.00 96.54 133 GLN C CA 1
ATOM 9375 C C . GLN E 3 133 ? 218.677 177.921 173.447 1.00 96.54 133 GLN C C 1
ATOM 9376 O O . GLN E 3 133 ? 219.910 177.848 173.451 1.00 96.54 133 GLN C O 1
ATOM 9382 N N . ILE E 3 134 ? 218.006 178.982 173.882 1.00 88.83 134 ILE C N 1
ATOM 9383 C CA . ILE E 3 134 ? 218.667 180.147 174.449 1.00 88.83 134 ILE C CA 1
ATOM 9384 C C . ILE E 3 134 ? 218.361 180.204 175.939 1.00 88.83 134 ILE C C 1
ATOM 9385 O O . ILE E 3 134 ? 217.409 179.592 176.435 1.00 88.83 134 ILE C O 1
ATOM 9390 N N . LYS E 3 135 ? 219.189 180.949 176.662 1.00 81.40 135 LYS C N 1
ATOM 9391 C CA . LYS E 3 135 ? 219.060 181.058 178.106 1.00 81.40 135 LYS C CA 1
ATOM 9392 C C . LYS E 3 135 ? 218.175 182.238 178.484 1.00 81.40 135 LYS C C 1
ATOM 9393 O O . LYS E 3 135 ? 218.011 183.191 177.717 1.00 81.40 135 LYS C O 1
ATOM 9399 N N . GLU E 3 136 ? 217.598 182.160 179.684 1.00 74.31 136 GLU C N 1
ATOM 9400 C CA . GLU E 3 136 ? 216.795 183.260 180.202 1.00 74.31 136 GLU C CA 1
ATOM 9401 C C . GLU E 3 136 ? 217.664 184.395 180.729 1.00 74.31 136 GLU C C 1
ATOM 9402 O O . GLU E 3 136 ? 217.258 185.561 180.663 1.00 74.31 136 GLU C O 1
ATOM 9408 N N . GLU E 3 137 ? 218.859 184.078 181.235 1.00 72.64 137 GLU C N 1
ATOM 9409 C CA . GLU E 3 137 ? 219.729 185.106 181.796 1.00 72.64 137 GLU C CA 1
ATOM 9410 C C . GLU E 3 137 ? 220.326 185.987 180.707 1.00 72.64 137 GLU C C 1
ATOM 9411 O O . GLU E 3 137 ? 220.466 187.203 180.893 1.00 72.64 137 GLU C O 1
ATOM 9417 N N . THR E 3 138 ? 220.678 185.398 179.560 1.00 73.79 138 THR C N 1
ATOM 9418 C CA . THR E 3 138 ? 221.207 186.207 178.467 1.00 73.79 138 THR C CA 1
ATOM 9419 C C . THR E 3 138 ? 220.116 187.061 177.823 1.00 73.79 138 THR C C 1
ATOM 9420 O O . THR E 3 138 ? 220.388 188.201 177.428 1.00 73.79 138 THR C O 1
ATOM 9424 N N . ARG E 3 139 ? 218.869 186.574 177.797 1.00 67.91 139 ARG C N 1
ATOM 9425 C CA . ARG E 3 139 ? 217.754 187.392 177.331 1.00 67.91 139 ARG C CA 1
ATOM 9426 C C . ARG E 3 139 ? 217.466 188.520 178.312 1.00 67.91 139 ARG C C 1
ATOM 9427 O O . ARG E 3 139 ? 217.170 189.649 177.901 1.00 67.91 139 ARG C O 1
ATOM 9435 N N . LEU E 3 140 ? 217.600 188.237 179.610 1.00 64.64 140 LEU C N 1
ATOM 9436 C CA . LEU E 3 140 ? 217.393 189.250 180.640 1.00 64.64 140 LEU C CA 1
ATOM 9437 C C . LEU E 3 140 ? 218.439 190.354 180.552 1.00 64.64 140 LEU C C 1
ATOM 9438 O O . LEU E 3 140 ? 218.102 191.544 180.564 1.00 64.64 140 LEU C O 1
ATOM 9443 N N . VAL E 3 141 ? 219.716 189.979 180.428 1.00 64.57 141 VAL C N 1
ATOM 9444 C CA . VAL E 3 141 ? 220.767 190.990 180.371 1.00 64.57 141 VAL C CA 1
ATOM 9445 C C . VAL E 3 141 ? 220.757 191.714 179.024 1.00 64.57 141 VAL C C 1
ATOM 9446 O O . VAL E 3 141 ? 221.132 192.890 178.946 1.00 64.57 141 VAL C O 1
ATOM 9450 N N . SER E 3 142 ? 220.250 191.072 177.964 1.00 66.84 142 SER C N 1
ATOM 9451 C CA . SER E 3 142 ? 220.092 191.769 176.693 1.00 66.84 142 SER C CA 1
ATOM 9452 C C . SER E 3 142 ? 218.940 192.766 176.745 1.00 66.84 142 SER C C 1
ATOM 9453 O O . SER E 3 142 ? 219.026 193.850 176.157 1.00 66.84 142 SER C O 1
ATOM 9456 N N . ILE E 3 143 ? 217.864 192.424 177.462 1.00 62.77 143 ILE C N 1
ATOM 9457 C CA . ILE E 3 143 ? 216.760 193.359 177.664 1.00 62.77 143 ILE C CA 1
ATOM 9458 C C . ILE E 3 143 ? 217.215 194.545 178.512 1.00 62.77 143 ILE C C 1
ATOM 9459 O O . ILE E 3 143 ? 216.874 195.700 178.222 1.00 62.77 143 ILE C O 1
ATOM 9464 N N . ILE E 3 144 ? 218.038 194.282 179.532 1.00 60.18 144 ILE C N 1
ATOM 9465 C CA . ILE E 3 144 ? 218.575 195.349 180.377 1.00 60.18 144 ILE C CA 1
ATOM 9466 C C . ILE E 3 144 ? 219.518 196.250 179.580 1.00 60.18 144 ILE C C 1
ATOM 9467 O O . ILE E 3 144 ? 219.492 197.480 179.724 1.00 60.18 144 ILE C O 1
ATOM 9472 N N . ASP E 3 145 ? 220.325 195.662 178.690 1.00 66.88 145 ASP C N 1
ATOM 9473 C CA . ASP E 3 145 ? 221.200 196.455 177.830 1.00 66.88 145 ASP C CA 1
ATOM 9474 C C . ASP E 3 145 ? 220.406 197.267 176.810 1.00 66.88 145 ASP C C 1
ATOM 9475 O O . ASP E 3 145 ? 220.796 198.391 176.478 1.00 66.88 145 ASP C O 1
ATOM 9480 N N . GLN E 3 146 ? 219.291 196.724 176.311 1.00 64.48 146 GLN C N 1
ATOM 9481 C CA . GLN E 3 146 ? 218.461 197.472 175.371 1.00 64.48 146 GLN C CA 1
ATOM 9482 C C . GLN E 3 146 ? 217.712 198.609 176.055 1.00 64.48 146 GLN C C 1
ATOM 9483 O O . GLN E 3 146 ? 217.476 199.653 175.436 1.00 64.48 146 GLN C O 1
ATOM 9489 N N . ILE E 3 147 ? 217.327 198.427 177.319 1.00 57.49 147 ILE C N 1
ATOM 9490 C CA . ILE E 3 147 ? 216.649 199.497 178.047 1.00 57.49 147 ILE C CA 1
ATOM 9491 C C . ILE E 3 147 ? 217.644 200.581 178.450 1.00 57.49 147 ILE C C 1
ATOM 9492 O O . ILE E 3 147 ? 217.373 201.780 178.297 1.00 57.49 147 ILE C O 1
ATOM 9497 N N . ASP E 3 148 ? 218.824 200.178 178.934 1.00 65.07 148 ASP C N 1
ATOM 9498 C CA . ASP E 3 148 ? 219.793 201.134 179.463 1.00 65.07 148 ASP C CA 1
ATOM 9499 C C . ASP E 3 148 ? 220.437 201.975 178.368 1.00 65.07 148 ASP C C 1
ATOM 9500 O O . ASP E 3 148 ? 220.838 203.116 178.624 1.00 65.07 148 ASP C O 1
ATOM 9505 N N . LYS E 3 149 ? 220.548 201.441 177.156 1.00 68.86 149 LYS C N 1
ATOM 9506 C CA . LYS E 3 149 ? 221.135 202.189 176.055 1.00 68.86 149 LYS C CA 1
ATOM 9507 C C . LYS E 3 149 ? 220.137 203.103 175.359 1.00 68.86 149 LYS C C 1
ATOM 9508 O O . LYS E 3 149 ? 220.549 203.939 174.548 1.00 68.86 149 LYS C O 1
ATOM 9514 N N . ALA E 3 150 ? 218.845 202.974 175.656 1.00 67.44 150 ALA C N 1
ATOM 9515 C CA . ALA E 3 150 ? 217.820 203.738 174.953 1.00 67.44 150 ALA C CA 1
ATOM 9516 C C . ALA E 3 150 ? 217.093 204.722 175.858 1.00 67.44 150 ALA C C 1
ATOM 9517 O O . ALA E 3 150 ? 217.065 205.918 175.555 1.00 67.44 150 ALA C O 1
ATOM 9519 N N . VAL E 3 151 ? 216.501 204.263 176.960 1.00 63.26 151 VAL C N 1
ATOM 9520 C CA . VAL E 3 151 ? 215.560 205.079 177.715 1.00 63.26 151 VAL C CA 1
ATOM 9521 C C . VAL E 3 151 ? 216.044 205.350 179.140 1.00 63.26 151 VAL C C 1
ATOM 9522 O O . VAL E 3 151 ? 215.281 205.833 179.966 1.00 63.26 151 VAL C O 1
ATOM 9526 N N . ALA E 3 152 ? 217.301 205.049 179.444 1.00 66.68 152 ALA C N 1
ATOM 9527 C CA . ALA E 3 152 ? 217.875 205.387 180.742 1.00 66.68 152 ALA C CA 1
ATOM 9528 C C . ALA E 3 152 ? 218.436 206.801 180.649 1.00 66.68 152 ALA C C 1
ATOM 9529 O O . ALA E 3 152 ? 219.390 207.050 179.905 1.00 66.68 152 ALA C O 1
ATOM 9531 N N . ILE E 3 153 ? 217.842 207.728 181.396 1.00 67.98 153 ILE C N 1
ATOM 9532 C CA . ILE E 3 153 ? 218.106 209.149 181.217 1.00 67.98 153 ILE C CA 1
ATOM 9533 C C . ILE E 3 153 ? 218.819 209.715 182.437 1.00 67.98 153 ILE C C 1
ATOM 9534 O O . ILE E 3 153 ? 218.715 209.195 183.554 1.00 67.98 153 ILE C O 1
ATOM 9539 N N . ILE E 3 154 ? 219.547 210.805 182.204 1.00 75.00 154 ILE C N 1
ATOM 9540 C CA . ILE E 3 154 ? 220.356 211.515 183.195 1.00 75.00 154 ILE C CA 1
ATOM 9541 C C . ILE E 3 154 ? 220.127 213.009 182.987 1.00 75.00 154 ILE C C 1
ATOM 9542 O O . ILE E 3 154 ? 220.130 213.473 181.838 1.00 75.00 154 ILE C O 1
ATOM 9547 N N . PRO E 3 155 ? 219.910 213.805 184.055 1.00 73.86 155 PRO C N 1
ATOM 9548 C CA . PRO E 3 155 ? 219.732 215.256 183.878 1.00 73.86 155 PRO C CA 1
ATOM 9549 C C . PRO E 3 155 ? 220.994 215.993 183.444 1.00 73.86 155 PRO C C 1
ATOM 9550 O O . PRO E 3 155 ? 222.039 215.384 183.197 1.00 73.86 155 PRO C O 1
ATOM 9554 N N . ARG E 3 156 ? 220.893 217.322 183.355 1.00 81.83 156 ARG C N 1
ATOM 9555 C CA . ARG E 3 156 ? 221.968 218.125 182.777 1.00 81.83 156 ARG C CA 1
ATOM 9556 C C . ARG E 3 156 ? 223.176 218.203 183.705 1.00 81.83 156 ARG C C 1
ATOM 9557 O O . ARG E 3 156 ? 224.308 217.924 183.291 1.00 81.83 156 ARG C O 1
ATOM 9565 N N . GLY E 3 157 ? 222.960 218.577 184.962 1.00 87.89 157 GLY C N 1
ATOM 9566 C CA . GLY E 3 157 ? 224.051 218.785 185.888 1.00 87.89 157 GLY C CA 1
ATOM 9567 C C . GLY E 3 157 ? 224.531 217.570 186.645 1.00 87.89 157 GLY C C 1
ATOM 9568 O O . GLY E 3 157 ? 225.385 217.705 187.526 1.00 87.89 157 GLY C O 1
ATOM 9569 N N . ALA E 3 158 ? 224.013 216.380 186.338 1.00 87.00 158 ALA C N 1
ATOM 9570 C CA . ALA E 3 158 ? 224.400 215.189 187.088 1.00 87.00 158 ALA C CA 1
ATOM 9571 C C . ALA E 3 158 ? 225.758 214.662 186.640 1.00 87.00 158 ALA C C 1
ATOM 9572 O O . ALA E 3 158 ? 226.685 214.547 187.450 1.00 87.00 158 ALA C O 1
ATOM 9574 N N . LEU E 3 159 ? 225.896 214.338 185.358 1.00 89.82 159 LEU C N 1
ATOM 9575 C CA . LEU E 3 159 ? 227.136 213.811 184.809 1.00 89.82 159 LEU C CA 1
ATOM 9576 C C . LEU E 3 159 ? 227.807 214.867 183.943 1.00 89.82 159 LEU C C 1
ATOM 9577 O O . LEU E 3 159 ? 227.146 215.550 183.154 1.00 89.82 159 LEU C O 1
ATOM 9582 N N . PHE E 3 160 ? 229.123 214.997 184.095 1.00 99.92 160 PHE C N 1
ATOM 9583 C CA . PHE E 3 160 ? 229.897 215.977 183.349 1.00 99.92 160 PHE C CA 1
ATOM 9584 C C . PHE E 3 160 ? 231.167 215.325 182.822 1.00 99.92 160 PHE C C 1
ATOM 9585 O O . PHE E 3 160 ? 231.657 214.341 183.381 1.00 99.92 160 PHE C O 1
ATOM 9593 N N . LYS E 3 161 ? 231.692 215.886 181.736 1.00 106.19 161 LYS C N 1
ATOM 9594 C CA . LYS E 3 161 ? 232.891 215.350 181.107 1.00 106.19 161 LYS C CA 1
ATOM 9595 C C . LYS E 3 161 ? 234.132 215.829 181.848 1.00 106.19 161 LYS C C 1
ATOM 9596 O O . LYS E 3 161 ? 234.335 217.034 182.028 1.00 106.19 161 LYS C O 1
ATOM 9602 N N . THR E 3 162 ? 234.960 214.882 182.276 1.00 106.84 162 THR C N 1
ATOM 9603 C CA . THR E 3 162 ? 236.213 215.162 182.957 1.00 106.84 162 THR C CA 1
ATOM 9604 C C . THR E 3 162 ? 237.345 215.325 181.946 1.00 106.84 162 THR C C 1
ATOM 9605 O O . THR E 3 162 ? 237.318 214.710 180.874 1.00 106.84 162 THR C O 1
ATOM 9609 N N . PRO E 3 163 ? 238.340 216.167 182.250 1.00 109.65 163 PRO C N 1
ATOM 9610 C CA . PRO E 3 163 ? 239.498 216.274 181.347 1.00 109.65 163 PRO C CA 1
ATOM 9611 C C . PRO E 3 163 ? 240.352 215.019 181.313 1.00 109.65 163 PRO C C 1
ATOM 9612 O O . PRO E 3 163 ? 241.003 214.756 180.294 1.00 109.65 163 PRO C O 1
ATOM 9616 N N . PHE E 3 164 ? 240.370 214.236 182.393 1.00 110.68 164 PHE C N 1
ATOM 9617 C CA . PHE E 3 164 ? 241.087 212.967 182.376 1.00 110.68 164 PHE C CA 1
ATOM 9618 C C . PHE E 3 164 ? 240.282 211.871 181.690 1.00 110.68 164 PHE C C 1
ATOM 9619 O O . PHE E 3 164 ? 240.867 210.939 181.128 1.00 110.68 164 PHE C O 1
ATOM 9627 N N . GLY E 3 165 ? 238.958 211.964 181.723 1.00 107.41 165 GLY C N 1
ATOM 9628 C CA . GLY E 3 165 ? 238.105 211.005 181.056 1.00 107.41 165 GLY C CA 1
ATOM 9629 C C . GLY E 3 165 ? 237.399 210.008 181.949 1.00 107.41 165 GLY C C 1
ATOM 9630 O O . GLY E 3 165 ? 236.997 208.948 181.456 1.00 107.41 165 GLY C O 1
ATOM 9631 N N . VAL E 3 166 ? 237.232 210.308 183.241 1.00 103.73 166 VAL C N 1
ATOM 9632 C CA . VAL E 3 166 ? 236.568 209.374 184.149 1.00 103.73 166 VAL C CA 1
ATOM 9633 C C . VAL E 3 166 ? 235.068 209.611 184.249 1.00 103.73 166 VAL C C 1
ATOM 9634 O O . VAL E 3 166 ? 234.358 208.719 184.742 1.00 103.73 166 VAL C O 1
ATOM 9638 N N . THR E 3 167 ? 234.575 210.762 183.759 1.00 99.68 167 THR C N 1
ATOM 9639 C CA . THR E 3 167 ? 233.163 211.216 183.729 1.00 99.68 167 THR C CA 1
ATOM 9640 C C . THR E 3 167 ? 232.376 210.886 185.009 1.00 99.68 167 THR C C 1
ATOM 9641 O O . THR E 3 167 ? 231.224 210.445 184.985 1.00 99.68 167 THR C O 1
ATOM 9645 N N . HIS E 3 168 ? 233.001 211.181 186.148 1.00 98.64 168 HIS C N 1
ATOM 9646 C CA . HIS E 3 168 ? 232.404 210.910 187.448 1.00 98.64 168 HIS C CA 1
ATOM 9647 C C . HIS E 3 168 ? 231.253 211.877 187.734 1.00 98.64 168 HIS C C 1
ATOM 9648 O O . HIS E 3 168 ? 231.052 212.880 187.043 1.00 98.64 168 HIS C O 1
ATOM 9655 N N . VAL E 3 169 ? 230.497 211.562 188.781 1.00 95.75 169 VAL C N 1
ATOM 9656 C CA . VAL E 3 169 ? 229.301 212.322 189.132 1.00 95.75 169 VAL C CA 1
ATOM 9657 C C . VAL E 3 169 ? 229.711 213.630 189.795 1.00 95.75 169 VAL C C 1
ATOM 9658 O O . VAL E 3 169 ? 230.509 213.639 190.740 1.00 95.75 169 VAL C O 1
ATOM 9662 N N . ASN E 3 170 ? 229.165 214.738 189.301 1.00 98.72 170 ASN C N 1
ATOM 9663 C CA . ASN E 3 170 ? 229.449 216.046 189.873 1.00 98.72 170 ASN C CA 1
ATOM 9664 C C . ASN E 3 170 ? 228.662 216.246 191.161 1.00 98.72 170 ASN C C 1
ATOM 9665 O O . ASN E 3 170 ? 227.498 215.850 191.264 1.00 98.72 170 ASN C O 1
ATOM 9670 N N . ARG E 3 171 ? 229.309 216.867 192.149 1.00 98.97 171 ARG C N 1
ATOM 9671 C CA . ARG E 3 171 ? 228.645 217.134 193.419 1.00 98.97 171 ARG C CA 1
ATOM 9672 C C . ARG E 3 171 ? 227.842 218.427 193.383 1.00 98.97 171 ARG C C 1
ATOM 9673 O O . ARG E 3 171 ? 226.857 218.560 194.118 1.00 98.97 171 ARG C O 1
ATOM 9681 N N . THR E 3 172 ? 228.238 219.382 192.543 1.00 98.28 172 THR C N 1
ATOM 9682 C CA . THR E 3 172 ? 227.528 220.655 192.413 1.00 98.28 172 THR C CA 1
ATOM 9683 C C . THR E 3 172 ? 226.416 220.472 191.389 1.00 98.28 172 THR C C 1
ATOM 9684 O O . THR E 3 172 ? 226.588 220.723 190.196 1.00 98.28 172 THR C O 1
ATOM 9688 N N . PHE E 3 173 ? 225.254 220.026 191.866 1.00 88.14 173 PHE C N 1
ATOM 9689 C CA . PHE E 3 173 ? 224.106 219.783 191.002 1.00 88.14 173 PHE C CA 1
ATOM 9690 C C . PHE E 3 173 ? 223.224 221.020 190.865 1.00 88.14 173 PHE C C 1
ATOM 9691 O O . PHE E 3 173 ? 222.819 221.369 189.751 1.00 88.14 173 PHE C O 1
ATOM 9699 N N . GLU E 3 174 ? 222.911 221.663 191.999 1.00 88.29 174 GLU C N 1
ATOM 9700 C CA . GLU E 3 174 ? 222.145 222.917 192.085 1.00 88.29 174 GLU C CA 1
ATOM 9701 C C . GLU E 3 174 ? 220.741 222.796 191.490 1.00 88.29 174 GLU C C 1
ATOM 9702 O O . GLU E 3 174 ? 220.168 223.786 191.027 1.00 88.29 174 GLU C O 1
ATOM 9708 N N . GLY E 3 175 ? 220.173 221.589 191.509 1.00 86.61 175 GLY C N 1
ATOM 9709 C CA . GLY E 3 175 ? 218.817 221.381 191.035 1.00 86.61 175 GLY C CA 1
ATOM 9710 C C . GLY E 3 175 ? 218.687 221.505 189.525 1.00 86.61 175 GLY C C 1
ATOM 9711 O O . GLY E 3 175 ? 219.581 221.137 188.756 1.00 86.61 175 GLY C O 1
ATOM 9712 N N . LEU E 3 176 ? 217.541 222.039 189.097 1.00 85.04 176 LEU C N 1
ATOM 9713 C CA . LEU E 3 176 ? 217.239 222.264 187.694 1.00 85.04 176 LEU C CA 1
ATOM 9714 C C . LEU E 3 176 ? 216.211 223.387 187.630 1.00 85.04 176 LEU C C 1
ATOM 9715 O O . LEU E 3 176 ? 215.201 223.323 188.348 1.00 85.04 176 LEU C O 1
ATOM 9720 N N . PRO E 3 177 ? 216.424 224.405 186.803 1.00 88.14 177 PRO C N 1
ATOM 9721 C CA . PRO E 3 177 ? 215.518 225.558 186.777 1.00 88.14 177 PRO C CA 1
ATOM 9722 C C . PRO E 3 177 ? 214.205 225.228 186.070 1.00 88.14 177 PRO C C 1
ATOM 9723 O O . PRO E 3 177 ? 214.001 224.134 185.546 1.00 88.14 177 PRO C O 1
ATOM 9727 N N . LEU E 3 178 ? 213.308 226.217 186.065 1.00 88.72 178 LEU C N 1
ATOM 9728 C CA . LEU E 3 178 ? 211.981 226.045 185.484 1.00 88.72 178 LEU C CA 1
ATOM 9729 C C . LEU E 3 178 ? 212.027 226.006 183.961 1.00 88.72 178 LEU C C 1
ATOM 9730 O O . LEU E 3 178 ? 211.147 225.401 183.340 1.00 88.72 178 LEU C O 1
ATOM 9735 N N . SER E 3 179 ? 213.052 226.602 183.348 1.00 90.83 179 SER C N 1
ATOM 9736 C CA . SER E 3 179 ? 213.125 226.687 181.895 1.00 90.83 179 SER C CA 1
ATOM 9737 C C . SER E 3 179 ? 213.455 225.356 181.228 1.00 90.83 179 SER C C 1
ATOM 9738 O O . SER E 3 179 ? 213.234 225.219 180.020 1.00 90.83 179 SER C O 1
ATOM 9741 N N . GLU E 3 180 ? 213.972 224.375 181.974 1.00 86.71 180 GLU C N 1
ATOM 9742 C CA . GLU E 3 180 ? 214.343 223.098 181.375 1.00 86.71 180 GLU C CA 1
ATOM 9743 C C . GLU E 3 180 ? 213.885 221.914 182.221 1.00 86.71 180 GLU C C 1
ATOM 9744 O O . GLU E 3 180 ? 214.565 220.882 182.268 1.00 86.71 180 GLU C O 1
ATOM 9750 N N . VAL E 3 181 ? 212.735 222.032 182.882 1.00 81.61 181 VAL C N 1
ATOM 9751 C CA . VAL E 3 181 ? 212.203 220.934 183.681 1.00 81.61 181 VAL C CA 1
ATOM 9752 C C . VAL E 3 181 ? 211.075 220.273 182.891 1.00 81.61 181 VAL C C 1
ATOM 9753 O O . VAL E 3 181 ? 210.831 219.067 183.017 1.00 81.61 181 VAL C O 1
ATOM 9757 N N . ARG E 3 182 ? 210.417 221.045 182.024 1.00 81.39 182 ARG C N 1
ATOM 9758 C CA . ARG E 3 182 ? 209.316 220.526 181.223 1.00 81.39 182 ARG C CA 1
ATOM 9759 C C . ARG E 3 182 ? 209.763 220.019 179.860 1.00 81.39 182 ARG C C 1
ATOM 9760 O O . ARG E 3 182 ? 209.151 219.089 179.323 1.00 81.39 182 ARG C O 1
ATOM 9768 N N . LYS E 3 183 ? 210.813 220.605 179.289 1.00 84.20 183 LYS C N 1
ATOM 9769 C CA . LYS E 3 183 ? 211.284 220.205 177.973 1.00 84.20 183 LYS C CA 1
ATOM 9770 C C . LYS E 3 183 ? 212.187 218.978 178.083 1.00 84.20 183 LYS C C 1
ATOM 9771 O O . LYS E 3 183 ? 212.428 218.438 179.166 1.00 84.20 183 LYS C O 1
ATOM 9777 N N . LEU E 3 184 ? 212.697 218.531 176.936 1.00 78.91 184 LEU C N 1
ATOM 9778 C CA . LEU E 3 184 ? 213.543 217.349 176.862 1.00 78.91 184 LEU C CA 1
ATOM 9779 C C . LEU E 3 184 ? 214.986 217.668 176.501 1.00 78.91 184 LEU C C 1
ATOM 9780 O O . LEU E 3 184 ? 215.781 216.742 176.312 1.00 78.91 184 LEU C O 1
ATOM 9785 N N . SER E 3 185 ? 215.350 218.946 176.403 1.00 82.62 185 SER C N 1
ATOM 9786 C CA . SER E 3 185 ? 216.702 219.322 176.008 1.00 82.62 185 SER C CA 1
ATOM 9787 C C . SER E 3 185 ? 217.711 219.217 177.143 1.00 82.62 185 SER C C 1
ATOM 9788 O O . SER E 3 185 ? 218.914 219.341 176.890 1.00 82.62 185 SER C O 1
ATOM 9791 N N . SER E 3 186 ? 217.261 218.993 178.378 1.00 79.84 186 SER C N 1
ATOM 9792 C CA . SER E 3 186 ? 218.160 218.930 179.522 1.00 79.84 186 SER C CA 1
ATOM 9793 C C . SER E 3 186 ? 218.456 217.511 179.988 1.00 79.84 186 SER C C 1
ATOM 9794 O O . SER E 3 186 ? 219.322 217.331 180.851 1.00 79.84 186 SER C O 1
ATOM 9797 N N . TYR E 3 187 ? 217.769 216.509 179.448 1.00 73.14 187 TYR C N 1
ATOM 9798 C CA . TYR E 3 187 ? 217.938 215.130 179.888 1.00 73.14 187 TYR C CA 1
ATOM 9799 C C . TYR E 3 187 ? 218.839 214.384 178.910 1.00 73.14 187 TYR C C 1
ATOM 9800 O O . TYR E 3 187 ? 218.508 214.253 177.727 1.00 73.14 187 TYR C O 1
ATOM 9809 N N . PHE E 3 188 ? 219.973 213.897 179.409 1.00 75.82 188 PHE C N 1
ATOM 9810 C CA . PHE E 3 188 ? 220.939 213.166 178.604 1.00 75.82 188 PHE C CA 1
ATOM 9811 C C . PHE E 3 188 ? 220.620 211.672 178.652 1.00 75.82 188 PHE C C 1
ATOM 9812 O O . PHE E 3 188 ? 219.548 211.257 179.099 1.00 75.82 188 PHE C O 1
ATOM 9820 N N . HIS E 3 189 ? 221.549 210.846 178.176 1.00 75.07 189 HIS C N 1
ATOM 9821 C CA . HIS E 3 189 ? 221.426 209.396 178.221 1.00 75.07 189 HIS C CA 1
ATOM 9822 C C . HIS E 3 189 ? 222.668 208.809 178.878 1.00 75.07 189 HIS C C 1
ATOM 9823 O O . HIS E 3 189 ? 223.639 209.513 179.164 1.00 75.07 189 HIS C O 1
ATOM 9830 N N . PHE E 3 190 ? 222.631 207.497 179.119 1.00 76.32 190 PHE C N 1
ATOM 9831 C CA . PHE E 3 190 ? 223.805 206.820 179.660 1.00 76.32 190 PHE C CA 1
ATOM 9832 C C . PHE E 3 190 ? 224.819 206.494 178.570 1.00 76.32 190 PHE C C 1
ATOM 9833 O O . PHE E 3 190 ? 226.028 206.494 178.824 1.00 76.32 190 PHE C O 1
ATOM 9841 N N . ARG E 3 191 ? 224.351 206.210 177.358 1.00 82.50 191 ARG C N 1
ATOM 9842 C CA . ARG E 3 191 ? 225.253 205.906 176.261 1.00 82.50 191 ARG C CA 1
ATOM 9843 C C . ARG E 3 191 ? 225.709 207.190 175.571 1.00 82.50 191 ARG C C 1
ATOM 9844 O O . ARG E 3 191 ? 225.180 208.280 175.805 1.00 82.50 191 ARG C O 1
ATOM 9852 N N . GLU E 3 192 ? 226.708 207.047 174.706 1.00 88.26 192 GLU C N 1
ATOM 9853 C CA . GLU E 3 192 ? 227.252 208.171 173.960 1.00 88.26 192 GLU C CA 1
ATOM 9854 C C . GLU E 3 192 ? 226.483 208.336 172.650 1.00 88.26 192 GLU C C 1
ATOM 9855 O O . GLU E 3 192 ? 225.443 207.709 172.428 1.00 88.26 192 GLU C O 1
ATOM 9861 N N . ALA E 3 193 ? 226.990 209.188 171.765 1.00 91.54 193 ALA C N 1
ATOM 9862 C CA . ALA E 3 193 ? 226.351 209.425 170.476 1.00 91.54 193 ALA C CA 1
ATOM 9863 C C . ALA E 3 193 ? 226.619 208.272 169.514 1.00 91.54 193 ALA C C 1
ATOM 9864 O O . ALA E 3 193 ? 225.865 208.048 168.567 1.00 91.54 193 ALA C O 1
ATOM 9866 N N . LEU E 3 214 ? 229.582 214.826 175.389 1.00 90.05 214 LEU C N 1
ATOM 9867 C CA . LEU E 3 214 ? 229.614 213.876 176.495 1.00 90.05 214 LEU C CA 1
ATOM 9868 C C . LEU E 3 214 ? 228.689 212.692 176.230 1.00 90.05 214 LEU C C 1
ATOM 9869 O O . LEU E 3 214 ? 229.137 211.549 176.143 1.00 90.05 214 LEU C O 1
ATOM 9874 N N . ASP E 3 215 ? 227.394 212.975 176.101 1.00 82.23 215 ASP C N 1
ATOM 9875 C CA . ASP E 3 215 ? 226.401 211.937 175.876 1.00 82.23 215 ASP C CA 1
ATOM 9876 C C . ASP E 3 215 ? 225.227 212.531 175.114 1.00 82.23 215 ASP C C 1
ATOM 9877 O O . ASP E 3 215 ? 225.023 213.748 175.095 1.00 82.23 215 ASP C O 1
ATOM 9882 N N . SER E 3 216 ? 224.454 211.652 174.483 1.00 80.79 216 SER C N 1
ATOM 9883 C CA . SER E 3 216 ? 223.322 212.079 173.675 1.00 80.79 216 SER C CA 1
ATOM 9884 C C . SER E 3 216 ? 222.149 212.478 174.559 1.00 80.79 216 SER C C 1
ATOM 9885 O O . SER E 3 216 ? 221.865 211.832 175.572 1.00 80.79 216 SER C O 1
ATOM 9888 N N . LEU E 3 217 ? 221.470 213.550 174.169 1.00 77.82 217 LEU C N 1
ATOM 9889 C CA . LEU E 3 217 ? 220.277 214.013 174.862 1.00 77.82 217 LEU C CA 1
ATOM 9890 C C . LEU E 3 217 ? 219.046 213.323 174.272 1.00 77.82 217 LEU C C 1
ATOM 9891 O O . LEU E 3 217 ? 219.153 212.350 173.520 1.00 77.82 217 LEU C O 1
ATOM 9896 N N . GLU E 3 218 ? 217.857 213.814 174.622 1.00 72.86 218 GLU C N 1
ATOM 9897 C CA . GLU E 3 218 ? 216.615 213.164 174.221 1.00 72.86 218 GLU C CA 1
ATOM 9898 C C . GLU E 3 218 ? 216.307 213.390 172.745 1.00 72.86 218 GLU C C 1
ATOM 9899 O O . GLU E 3 218 ? 215.575 214.317 172.385 1.00 72.86 218 GLU C O 1
ATOM 9905 N N . TYR E 3 219 ? 216.859 212.527 171.892 1.00 80.30 219 TYR C N 1
ATOM 9906 C CA . TYR E 3 219 ? 216.616 212.546 170.455 1.00 80.30 219 TYR C CA 1
ATOM 9907 C C . TYR E 3 219 ? 215.971 211.236 170.027 1.00 80.30 219 TYR C C 1
ATOM 9908 O O . TYR E 3 219 ? 216.443 210.588 169.086 1.00 80.30 219 TYR C O 1
ATOM 9917 N N . ASP E 3 220 ? 214.924 210.825 170.744 1.00 74.46 220 ASP C N 1
ATOM 9918 C CA . ASP E 3 220 ? 214.257 209.555 170.492 1.00 74.46 220 ASP C CA 1
ATOM 9919 C C . ASP E 3 220 ? 213.594 209.540 169.118 1.00 74.46 220 ASP C C 1
ATOM 9920 O O . ASP E 3 220 ? 213.202 210.578 168.577 1.00 74.46 220 ASP C O 1
ATOM 9925 N N . ILE E 3 221 ? 213.477 208.340 168.558 1.00 76.20 221 ILE C N 1
ATOM 9926 C CA . ILE E 3 221 ? 213.060 208.136 167.170 1.00 76.20 221 ILE C CA 1
ATOM 9927 C C . ILE E 3 221 ? 211.621 208.536 166.822 1.00 76.20 221 ILE C C 1
ATOM 9928 O O . ILE E 3 221 ? 211.406 208.955 165.675 1.00 76.20 221 ILE C O 1
ATOM 9933 N N . PRO E 3 222 ? 210.581 208.450 167.713 1.00 75.34 222 PRO C N 1
ATOM 9934 C CA . PRO E 3 222 ? 209.304 209.066 167.325 1.00 75.34 222 PRO C CA 1
ATOM 9935 C C . PRO E 3 222 ? 209.116 210.468 167.882 1.00 75.34 222 PRO C C 1
ATOM 9936 O O . PRO E 3 222 ? 208.047 211.058 167.700 1.00 75.34 222 PRO C O 1
ATOM 9940 N N . ARG E 3 223 ? 210.122 210.958 168.623 1.00 75.99 223 ARG C N 1
ATOM 9941 C CA . ARG E 3 223 ? 210.206 212.269 169.295 1.00 75.99 223 ARG C CA 1
ATOM 9942 C C . ARG E 3 223 ? 208.998 212.591 170.194 1.00 75.99 223 ARG C C 1
ATOM 9943 O O . ARG E 3 223 ? 208.793 213.750 170.574 1.00 75.99 223 ARG C O 1
ATOM 9951 N N . GLY E 3 224 ? 208.231 211.583 170.604 1.00 69.39 224 GLY C N 1
ATOM 9952 C CA . GLY E 3 224 ? 207.086 211.776 171.470 1.00 69.39 224 GLY C CA 1
ATOM 9953 C C . GLY E 3 224 ? 206.920 210.628 172.443 1.00 69.39 224 GLY C C 1
ATOM 9954 O O . GLY E 3 224 ? 205.825 210.390 172.962 1.00 69.39 224 GLY C O 1
ATOM 9955 N N . SER E 3 225 ? 208.013 209.905 172.697 1.00 61.28 225 SER C N 1
ATOM 9956 C CA . SER E 3 225 ? 207.991 208.676 173.480 1.00 61.28 225 SER C CA 1
ATOM 9957 C C . SER E 3 225 ? 208.291 208.905 174.955 1.00 61.28 225 SER C C 1
ATOM 9958 O O . SER E 3 225 ? 208.873 208.028 175.608 1.00 61.28 225 SER C O 1
ATOM 9961 N N . TRP E 3 226 ? 207.916 210.058 175.503 1.00 59.54 226 TRP C N 1
ATOM 9962 C CA . TRP E 3 226 ? 208.189 210.363 176.899 1.00 59.54 226 TRP C CA 1
ATOM 9963 C C . TRP E 3 226 ? 207.021 211.130 177.494 1.00 59.54 226 TRP C C 1
ATOM 9964 O O . TRP E 3 226 ? 206.585 212.139 176.932 1.00 59.54 226 TRP C O 1
ATOM 9975 N N . SER E 3 227 ? 206.520 210.647 178.628 1.00 57.49 227 SER C N 1
ATOM 9976 C CA . SER E 3 227 ? 205.430 211.284 179.355 1.00 57.49 227 SER C CA 1
ATOM 9977 C C . SER E 3 227 ? 206.036 212.153 180.451 1.00 57.49 227 SER C C 1
ATOM 9978 O O . SER E 3 227 ? 206.642 211.636 181.395 1.00 57.49 227 SER C O 1
ATOM 9981 N N . ILE E 3 228 ? 205.880 213.467 180.320 1.00 58.53 228 ILE C N 1
ATOM 9982 C CA . ILE E 3 228 ? 206.435 214.432 181.263 1.00 58.53 228 ILE C CA 1
ATOM 9983 C C . ILE E 3 228 ? 205.298 214.928 182.142 1.00 58.53 228 ILE C C 1
ATOM 9984 O O . ILE E 3 228 ? 204.337 215.526 181.643 1.00 58.53 228 ILE C O 1
ATOM 9989 N N . GLN E 3 229 ? 205.394 214.686 183.448 1.00 59.90 229 GLN C N 1
ATOM 9990 C CA . GLN E 3 229 ? 204.312 215.018 184.361 1.00 59.90 229 GLN C CA 1
ATOM 9991 C C . GLN E 3 229 ? 204.851 215.707 185.607 1.00 59.90 229 GLN C C 1
ATOM 9992 O O . GLN E 3 229 ? 206.019 215.559 185.976 1.00 59.90 229 GLN C O 1
ATOM 9998 N N . MET E 3 230 ? 203.970 216.470 186.250 1.00 69.70 230 MET C N 1
ATOM 9999 C CA . MET E 3 230 ? 204.233 217.106 187.539 1.00 69.70 230 MET C CA 1
ATOM 10000 C C . MET E 3 230 ? 203.247 216.503 188.533 1.00 69.70 230 MET C C 1
ATOM 10001 O O . MET E 3 230 ? 202.056 216.829 188.508 1.00 69.70 230 MET C O 1
ATOM 10006 N N . GLU E 3 231 ? 203.736 215.621 189.405 1.00 70.70 231 GLU C N 1
ATOM 10007 C CA . GLU E 3 231 ? 202.840 214.895 190.298 1.00 70.70 231 GLU C CA 1
ATOM 10008 C C . GLU E 3 231 ? 202.394 215.761 191.472 1.00 70.70 231 GLU C C 1
ATOM 10009 O O . GLU E 3 231 ? 201.197 216.014 191.650 1.00 70.70 231 GLU C O 1
ATOM 10015 N N . ARG E 3 232 ? 203.340 216.227 192.284 1.00 73.07 232 ARG C N 1
ATOM 10016 C CA . ARG E 3 232 ? 203.037 217.050 193.455 1.00 73.07 232 ARG C CA 1
ATOM 10017 C C . ARG E 3 232 ? 203.628 218.438 193.235 1.00 73.07 232 ARG C C 1
ATOM 10018 O O . ARG E 3 232 ? 204.715 218.747 193.729 1.00 73.07 232 ARG C O 1
ATOM 10026 N N . GLY E 3 233 ? 202.886 219.280 192.514 1.00 73.91 233 GLY C N 1
ATOM 10027 C CA . GLY E 3 233 ? 203.304 220.657 192.293 1.00 73.91 233 GLY C CA 1
ATOM 10028 C C . GLY E 3 233 ? 204.548 220.754 191.430 1.00 73.91 233 GLY C C 1
ATOM 10029 O O . GLY E 3 233 ? 204.732 220.005 190.464 1.00 73.91 233 GLY C O 1
ATOM 10030 N N . ASN E 3 234 ? 205.421 221.695 191.788 1.00 81.37 234 ASN C N 1
ATOM 10031 C CA . ASN E 3 234 ? 206.720 221.857 191.153 1.00 81.37 234 ASN C CA 1
ATOM 10032 C C . ASN E 3 234 ? 207.836 221.174 191.936 1.00 81.37 234 ASN C C 1
ATOM 10033 O O . ASN E 3 234 ? 209.005 221.547 191.791 1.00 81.37 234 ASN C O 1
ATOM 10038 N N . ALA E 3 235 ? 207.499 220.189 192.767 1.00 78.69 235 ALA C N 1
ATOM 10039 C CA . ALA E 3 235 ? 208.490 219.527 193.605 1.00 78.69 235 ALA C CA 1
ATOM 10040 C C . ALA E 3 235 ? 209.020 218.237 192.997 1.00 78.69 235 ALA C C 1
ATOM 10041 O O . ALA E 3 235 ? 210.163 217.857 193.274 1.00 78.69 235 ALA C O 1
ATOM 10043 N N . LEU E 3 236 ? 208.224 217.554 192.176 1.00 72.75 236 LEU C N 1
ATOM 10044 C CA . LEU E 3 236 ? 208.618 216.265 191.614 1.00 72.75 236 LEU C CA 1
ATOM 10045 C C . LEU E 3 236 ? 208.178 216.201 190.159 1.00 72.75 236 LEU C C 1
ATOM 10046 O O . LEU E 3 236 ? 206.981 216.094 189.874 1.00 72.75 236 LEU C O 1
ATOM 10051 N N . VAL E 3 237 ? 209.140 216.265 189.245 1.00 69.05 237 VAL C N 1
ATOM 10052 C CA . VAL E 3 237 ? 208.896 215.992 187.834 1.00 69.05 237 VAL C CA 1
ATOM 10053 C C . VAL E 3 237 ? 209.129 214.504 187.586 1.00 69.05 237 VAL C C 1
ATOM 10054 O O . VAL E 3 237 ? 209.995 213.868 188.212 1.00 69.05 237 VAL C O 1
ATOM 10058 N N . VAL E 3 238 ? 208.291 213.925 186.729 1.00 60.01 238 VAL C N 1
ATOM 10059 C CA . VAL E 3 238 ? 208.277 212.492 186.467 1.00 60.01 238 VAL C CA 1
ATOM 10060 C C . VAL E 3 238 ? 208.334 212.288 184.960 1.00 60.01 238 VAL C C 1
ATOM 10061 O O . VAL E 3 238 ? 207.489 212.815 184.225 1.00 60.01 238 VAL C O 1
ATOM 10065 N N . LEU E 3 239 ? 209.324 211.528 184.502 1.00 58.12 239 LEU C N 1
ATOM 10066 C CA . LEU E 3 239 ? 209.510 211.209 183.091 1.00 58.12 239 LEU C CA 1
ATOM 10067 C C . LEU E 3 239 ? 209.282 209.712 182.926 1.00 58.12 239 LEU C C 1
ATOM 10068 O O . LEU E 3 239 ? 210.123 208.903 183.326 1.00 58.12 239 LEU C O 1
ATOM 10073 N N . ARG E 3 240 ? 208.138 209.344 182.363 1.00 57.00 240 ARG C N 1
ATOM 10074 C CA . ARG E 3 240 ? 207.793 207.945 182.155 1.00 57.00 240 ARG C CA 1
ATOM 10075 C C . ARG E 3 240 ? 208.084 207.560 180.713 1.00 57.00 240 ARG C C 1
ATOM 10076 O O . ARG E 3 240 ? 207.754 208.305 179.785 1.00 57.00 240 ARG C O 1
ATOM 10084 N N . SER E 3 241 ? 208.708 206.402 180.529 1.00 54.62 241 SER C N 1
ATOM 10085 C CA . SER E 3 241 ? 209.089 205.970 179.195 1.00 54.62 241 SER C CA 1
ATOM 10086 C C . SER E 3 241 ? 207.913 205.334 178.468 1.00 54.62 241 SER C C 1
ATOM 10087 O O . SER E 3 241 ? 207.032 204.720 179.078 1.00 54.62 241 SER C O 1
ATOM 10090 N N . LEU E 3 242 ? 207.906 205.494 177.143 1.00 53.61 242 LEU C N 1
ATOM 10091 C CA . LEU E 3 242 ? 206.856 204.941 176.303 1.00 53.61 242 LEU C CA 1
ATOM 10092 C C . LEU E 3 242 ? 207.343 203.875 175.331 1.00 53.61 242 LEU C C 1
ATOM 10093 O O . LEU E 3 242 ? 206.521 203.095 174.840 1.00 53.61 242 LEU C O 1
ATOM 10098 N N . LEU E 3 243 ? 208.645 203.834 175.027 1.00 55.83 243 LEU C N 1
ATOM 10099 C CA . LEU E 3 243 ? 209.218 202.644 174.403 1.00 55.83 243 LEU C CA 1
ATOM 10100 C C . LEU E 3 243 ? 209.095 201.440 175.326 1.00 55.83 243 LEU C C 1
ATOM 10101 O O . LEU E 3 243 ? 208.766 200.334 174.880 1.00 55.83 243 LEU C O 1
ATOM 10106 N N . TRP E 3 244 ? 209.353 201.637 176.611 1.00 53.95 244 TRP C N 1
ATOM 10107 C CA . TRP E 3 244 ? 209.112 200.621 177.632 1.00 53.95 244 TRP C CA 1
ATOM 10108 C C . TRP E 3 244 ? 208.170 201.207 178.674 1.00 53.95 244 TRP C C 1
ATOM 10109 O O . TRP E 3 244 ? 208.551 202.158 179.381 1.00 53.95 244 TRP C O 1
ATOM 10120 N N . PRO E 3 245 ? 206.947 200.685 178.822 1.00 54.88 245 PRO C N 1
ATOM 10121 C CA . PRO E 3 245 ? 205.947 201.352 179.672 1.00 54.88 245 PRO C CA 1
ATOM 10122 C C . PRO E 3 245 ? 206.148 201.165 181.170 1.00 54.88 245 PRO C C 1
ATOM 10123 O O . PRO E 3 245 ? 205.266 201.561 181.941 1.00 54.88 245 PRO C O 1
ATOM 10127 N N . GLY E 3 246 ? 207.256 200.582 181.618 1.00 52.44 246 GLY C N 1
ATOM 10128 C CA . GLY E 3 246 ? 207.465 200.384 183.037 1.00 52.44 246 GLY C CA 1
ATOM 10129 C C . GLY E 3 246 ? 208.518 201.290 183.641 1.00 52.44 246 GLY C C 1
ATOM 10130 O O . GLY E 3 246 ? 208.668 201.337 184.865 1.00 52.44 246 GLY C O 1
ATOM 10131 N N . LEU E 3 247 ? 209.251 202.017 182.802 1.00 51.52 247 LEU C N 1
ATOM 10132 C CA . LEU E 3 247 ? 210.360 202.835 183.272 1.00 51.52 247 LEU C CA 1
ATOM 10133 C C . LEU E 3 247 ? 209.854 204.202 183.707 1.00 51.52 247 LEU C C 1
ATOM 10134 O O . LEU E 3 247 ? 209.105 204.860 182.976 1.00 51.52 247 LEU C O 1
ATOM 10139 N N . THR E 3 248 ? 210.290 204.632 184.888 1.00 56.40 248 THR C N 1
ATOM 10140 C CA . THR E 3 248 ? 209.862 205.891 185.475 1.00 56.40 248 THR C CA 1
ATOM 10141 C C . THR E 3 248 ? 211.079 206.577 186.075 1.00 56.40 248 THR C C 1
ATOM 10142 O O . THR E 3 248 ? 211.850 205.946 186.803 1.00 56.40 248 THR C O 1
ATOM 10146 N N . PHE E 3 249 ? 211.251 207.861 185.766 1.00 60.92 249 PHE C N 1
ATOM 10147 C CA . PHE E 3 249 ? 212.391 208.647 186.221 1.00 60.92 249 PHE C CA 1
ATOM 10148 C C . PHE E 3 249 ? 211.871 209.803 187.064 1.00 60.92 249 PHE C C 1
ATOM 10149 O O . PHE E 3 249 ? 211.175 210.685 186.551 1.00 60.92 249 PHE C O 1
ATOM 10157 N N . TYR E 3 250 ? 212.202 209.797 188.349 1.00 69.41 250 TYR C N 1
ATOM 10158 C CA . TYR E 3 250 ? 211.836 210.882 189.244 1.00 69.41 250 TYR C CA 1
ATOM 10159 C C . TYR E 3 250 ? 212.969 211.894 189.330 1.00 69.41 250 TYR C C 1
ATOM 10160 O O . TYR E 3 250 ? 214.150 211.534 189.311 1.00 69.41 250 TYR C O 1
ATOM 10169 N N . HIS E 3 251 ? 212.601 213.170 189.430 1.00 73.79 251 HIS C N 1
ATOM 10170 C CA . HIS E 3 251 ? 213.604 214.212 189.597 1.00 73.79 251 HIS C CA 1
ATOM 10171 C C . HIS E 3 251 ? 212.974 215.385 190.331 1.00 73.79 251 HIS C C 1
ATOM 10172 O O . HIS E 3 251 ? 211.784 215.660 190.178 1.00 73.79 251 HIS C O 1
ATOM 10179 N N . ALA E 3 252 ? 213.782 216.062 191.148 1.00 78.85 252 ALA C N 1
ATOM 10180 C CA . ALA E 3 252 ? 213.310 217.276 191.788 1.00 78.85 252 ALA C CA 1
ATOM 10181 C C . ALA E 3 252 ? 214.029 218.489 191.214 1.00 78.85 252 ALA C C 1
ATOM 10182 O O . ALA E 3 252 ? 215.240 218.434 190.974 1.00 78.85 252 ALA C O 1
ATOM 10184 N N . PRO E 3 253 ? 213.315 219.593 190.974 1.00 80.67 253 PRO C N 1
ATOM 10185 C CA . PRO E 3 253 ? 213.981 220.793 190.444 1.00 80.67 253 PRO C CA 1
ATOM 10186 C C . PRO E 3 253 ? 214.839 221.520 191.466 1.00 80.67 253 PRO C C 1
ATOM 10187 O O . PRO E 3 253 ? 215.644 222.373 191.075 1.00 80.67 253 PRO C O 1
ATOM 10191 N N . ARG E 3 254 ? 214.693 221.220 192.757 1.00 85.68 254 ARG C N 1
ATOM 10192 C CA . ARG E 3 254 ? 215.477 221.873 193.800 1.00 85.68 254 ARG C CA 1
ATOM 10193 C C . ARG E 3 254 ? 216.623 220.993 194.292 1.00 85.68 254 ARG C C 1
ATOM 10194 O O . ARG E 3 254 ? 217.785 221.409 194.268 1.00 85.68 254 ARG C O 1
ATOM 10202 N N . THR E 3 255 ? 216.314 219.779 194.736 1.00 83.34 255 THR C N 1
ATOM 10203 C CA . THR E 3 255 ? 217.291 218.898 195.354 1.00 83.34 255 THR C CA 1
ATOM 10204 C C . THR E 3 255 ? 217.763 217.840 194.358 1.00 83.34 255 THR C C 1
ATOM 10205 O O . 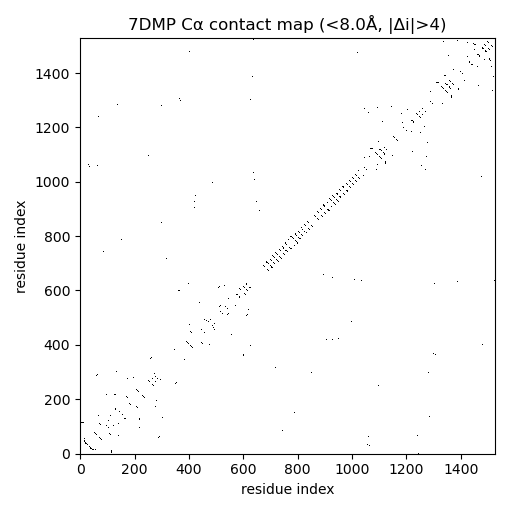THR E 3 255 ? 217.395 217.848 193.179 1.00 83.34 255 THR C O 1
ATOM 10209 N N . LYS E 3 256 ? 218.595 216.915 194.837 1.00 81.26 256 LYS C N 1
ATOM 10210 C CA . LYS E 3 256 ? 219.126 215.819 194.028 1.00 81.26 256 LYS C CA 1
ATOM 10211 C C . LYS E 3 256 ? 218.254 214.591 194.270 1.00 81.26 256 LYS C C 1
ATOM 10212 O O . LYS E 3 256 ? 218.568 213.735 195.098 1.00 81.26 256 LYS C O 1
ATOM 10218 N N . ASN E 3 257 ? 217.144 214.507 193.536 1.00 82.33 257 ASN C N 1
ATOM 10219 C CA . ASN E 3 257 ? 216.226 213.379 193.641 1.00 82.33 257 ASN C CA 1
ATOM 10220 C C . ASN E 3 257 ? 216.093 212.639 192.314 1.00 82.33 257 ASN C C 1
ATOM 10221 O O . ASN E 3 257 ? 215.083 211.970 192.074 1.00 82.33 257 ASN C O 1
ATOM 10226 N N . TYR E 3 258 ? 217.093 212.751 191.443 1.00 74.86 258 TYR C N 1
ATOM 10227 C CA . TYR E 3 258 ? 217.035 212.088 190.148 1.00 74.86 258 TYR C CA 1
ATOM 10228 C C . TYR E 3 258 ? 217.270 210.590 190.303 1.00 74.86 258 TYR C C 1
ATOM 10229 O O . TYR E 3 258 ? 218.135 210.152 191.065 1.00 74.86 258 TYR C O 1
ATOM 10238 N N . GLY E 3 259 ? 216.474 209.802 189.586 1.00 62.35 259 GLY C N 1
ATOM 10239 C CA . GLY E 3 259 ? 216.619 208.362 189.621 1.00 62.35 259 GLY C CA 1
ATOM 10240 C C . GLY E 3 259 ? 215.584 207.643 188.783 1.00 62.35 259 GLY C C 1
ATOM 10241 O O . GLY E 3 259 ? 214.396 207.971 188.839 1.00 62.35 259 GLY C O 1
ATOM 10242 N N . TYR E 3 260 ? 216.023 206.661 188.002 1.00 56.64 260 TYR C N 1
ATOM 10243 C CA . TYR E 3 260 ? 215.142 205.893 187.138 1.00 56.64 260 TYR C CA 1
ATOM 10244 C C . TYR E 3 260 ? 214.977 204.481 187.683 1.00 56.64 260 TYR C C 1
ATOM 10245 O O . TYR E 3 260 ? 215.873 203.939 188.337 1.00 56.64 260 TYR C O 1
ATOM 10254 N N . ILE E 3 261 ? 213.817 203.893 187.408 1.00 52.70 261 ILE C N 1
ATOM 10255 C CA . ILE E 3 261 ? 213.500 202.544 187.866 1.00 52.70 261 ILE C CA 1
ATOM 10256 C C . ILE E 3 261 ? 212.518 201.924 186.879 1.00 52.70 261 ILE C C 1
ATOM 10257 O O . ILE E 3 261 ? 211.530 202.555 186.492 1.00 52.70 261 ILE C O 1
ATOM 10262 N N . TYR E 3 262 ? 212.811 200.703 186.437 1.00 51.44 262 TYR C N 1
ATOM 10263 C CA . TYR E 3 262 ? 211.983 199.998 185.461 1.00 51.44 262 TYR C CA 1
ATOM 10264 C C . TYR E 3 262 ? 211.219 198.886 186.174 1.00 51.44 262 TYR C C 1
ATOM 10265 O O . TYR E 3 262 ? 211.734 197.784 186.368 1.00 51.44 262 TYR C O 1
ATOM 10274 N N . VAL E 3 263 ? 209.979 199.172 186.550 1.00 50.53 263 VAL C N 1
ATOM 10275 C CA . VAL E 3 263 ? 209.072 198.151 187.064 1.00 50.53 263 VAL C CA 1
ATOM 10276 C C . VAL E 3 263 ? 208.089 197.868 185.934 1.00 50.53 263 VAL C C 1
ATOM 10277 O O . VAL E 3 263 ? 207.064 198.536 185.781 1.00 50.53 263 VAL C O 1
ATOM 10281 N N . GLY E 3 264 ? 208.413 196.870 185.123 1.00 52.03 264 GLY C N 1
ATOM 10282 C CA . GLY E 3 264 ? 207.606 196.522 183.961 1.00 52.03 264 GLY C CA 1
ATOM 10283 C C . GLY E 3 264 ? 207.759 195.071 183.609 1.00 52.03 264 GLY C C 1
ATOM 10284 O O . GLY E 3 264 ? 207.781 194.206 184.496 1.00 52.03 264 GLY C O 1
ATOM 10285 N N . THR E 3 265 ? 207.872 194.787 182.315 1.00 54.18 265 THR C N 1
ATOM 10286 C CA . THR E 3 265 ? 207.936 193.418 181.826 1.00 54.18 265 THR C CA 1
ATOM 10287 C C . THR E 3 265 ? 209.152 193.132 180.956 1.00 54.18 265 THR C C 1
ATOM 10288 O O . THR E 3 265 ? 209.705 192.034 181.041 1.00 54.18 265 THR C O 1
ATOM 10292 N N . GLY E 3 266 ? 209.596 194.084 180.140 1.00 57.82 266 GLY C N 1
ATOM 10293 C CA . GLY E 3 266 ? 210.728 193.848 179.265 1.00 57.82 266 GLY C CA 1
ATOM 10294 C C . GLY E 3 266 ? 210.342 193.099 178.008 1.00 57.82 266 GLY C C 1
ATOM 10295 O O . GLY E 3 266 ? 210.843 192.000 177.750 1.00 57.82 266 GLY C O 1
ATOM 10296 N N . GLU E 3 267 ? 209.448 193.690 177.214 1.00 65.41 267 GLU C N 1
ATOM 10297 C CA . GLU E 3 267 ? 208.909 193.036 176.032 1.00 65.41 267 GLU C CA 1
ATOM 10298 C C . GLU E 3 267 ? 209.234 193.740 174.723 1.00 65.41 267 GLU C C 1
ATOM 10299 O O . GLU E 3 267 ? 209.157 193.089 173.673 1.00 65.41 267 GLU C O 1
ATOM 10305 N N . LYS E 3 268 ? 209.616 195.022 174.761 1.00 66.17 268 LYS C N 1
ATOM 10306 C CA . LYS E 3 268 ? 209.859 195.879 173.592 1.00 66.17 268 LYS C CA 1
ATOM 10307 C C . LYS E 3 268 ? 208.649 195.879 172.652 1.00 66.17 268 LYS C C 1
ATOM 10308 O O . LYS E 3 268 ? 208.674 195.358 171.536 1.00 66.17 268 LYS C O 1
ATOM 10314 N N . ASN E 3 269 ? 207.563 196.451 173.163 1.00 67.59 269 ASN C N 1
ATOM 10315 C CA . ASN E 3 269 ? 206.350 196.580 172.366 1.00 67.59 269 ASN C CA 1
ATOM 10316 C C . ASN E 3 269 ? 206.517 197.667 171.305 1.00 67.59 269 ASN C C 1
ATOM 10317 O O . ASN E 3 269 ? 206.702 198.847 171.620 1.00 67.59 269 ASN C O 1
ATOM 10322 N N . MET E 3 270 ? 206.469 197.258 170.039 1.00 70.39 270 MET C N 1
ATOM 10323 C CA . MET E 3 270 ? 206.716 198.145 168.913 1.00 70.39 270 MET C CA 1
ATOM 10324 C C . MET E 3 270 ? 205.455 198.836 168.410 1.00 70.39 270 MET C C 1
ATOM 10325 O O . MET E 3 270 ? 205.463 199.379 167.300 1.00 70.39 270 MET C O 1
ATOM 10330 N N . ASP E 3 271 ? 204.379 198.833 169.196 1.00 62.36 271 ASP C N 1
ATOM 10331 C CA . ASP E 3 271 ? 203.147 199.530 168.854 1.00 62.36 271 ASP C CA 1
ATOM 10332 C C . ASP E 3 271 ? 203.122 200.960 169.384 1.00 62.36 271 ASP C C 1
ATOM 10333 O O . ASP E 3 271 ? 202.039 201.499 169.638 1.00 62.36 271 ASP C O 1
ATOM 10338 N N . LEU E 3 272 ? 204.293 201.565 169.583 1.00 60.63 272 LEU C N 1
ATOM 10339 C CA . LEU E 3 272 ? 204.359 202.916 170.134 1.00 60.63 272 LEU C CA 1
ATOM 10340 C C . LEU E 3 272 ? 203.779 204.010 169.230 1.00 60.63 272 LEU C C 1
ATOM 10341 O O . LEU E 3 272 ? 203.052 204.867 169.766 1.00 60.63 272 LEU C O 1
ATOM 10346 N N . PRO E 3 273 ? 204.035 204.074 167.908 1.00 61.90 273 PRO C N 1
ATOM 10347 C CA . PRO E 3 273 ? 203.315 205.089 167.119 1.00 61.90 273 PRO C CA 1
ATOM 10348 C C . PRO E 3 273 ? 201.835 204.790 166.978 1.00 61.90 273 PRO C C 1
ATOM 10349 O O . PRO E 3 273 ? 201.040 205.727 166.835 1.00 61.90 273 PRO C O 1
ATOM 10353 N N . PHE E 3 274 ? 201.445 203.512 167.034 1.00 62.69 274 PHE C N 1
ATOM 10354 C CA . PHE E 3 274 ? 200.031 203.153 167.024 1.00 62.69 274 PHE C CA 1
ATOM 10355 C C . PHE E 3 274 ? 199.324 203.619 168.290 1.00 62.69 274 PHE C C 1
ATOM 10356 O O . PHE E 3 274 ? 198.116 203.881 168.263 1.00 62.69 274 PHE C O 1
ATOM 10364 N N . MET E 3 275 ? 200.052 203.723 169.400 1.00 60.16 275 MET C N 1
ATOM 10365 C CA . MET E 3 275 ? 199.490 204.243 170.638 1.00 60.16 275 MET C CA 1
ATOM 10366 C C . MET E 3 275 ? 199.574 205.760 170.724 1.00 60.16 275 MET C C 1
ATOM 10367 O O . MET E 3 275 ? 198.694 206.387 171.324 1.00 60.16 275 MET C O 1
ATOM 10372 N N . LEU E 3 276 ? 200.601 206.362 170.133 1.00 62.08 276 LEU C N 1
ATOM 10373 C CA . LEU E 3 276 ? 200.746 207.813 170.142 1.00 62.08 276 LEU C CA 1
ATOM 10374 C C . LEU E 3 276 ? 199.760 208.469 169.181 1.00 62.08 276 LEU C C 1
ATOM 10375 O O . LEU E 3 276 ? 199.966 208.464 167.967 1.00 62.08 276 LEU C O 1
ATOM 10380 N N . MET F 3 1 ? 212.440 220.681 210.022 1.00 67.30 1 MET c N 1
ATOM 10381 C CA . MET F 3 1 ? 212.306 219.887 208.806 1.00 67.30 1 MET c CA 1
ATOM 10382 C C . MET F 3 1 ? 212.852 220.631 207.592 1.00 67.30 1 MET c C 1
ATOM 10383 O O . MET F 3 1 ? 213.724 221.491 207.717 1.00 67.30 1 MET c O 1
ATOM 10388 N N . ASP F 3 2 ? 212.337 220.285 206.413 1.00 77.43 2 ASP c N 1
ATOM 10389 C CA . ASP F 3 2 ? 212.742 220.908 205.162 1.00 77.43 2 ASP c CA 1
ATOM 10390 C C . ASP F 3 2 ? 211.499 221.292 204.368 1.00 77.43 2 ASP c C 1
ATOM 10391 O O . ASP F 3 2 ? 210.363 221.091 204.812 1.00 77.43 2 ASP c O 1
ATOM 10396 N N . ALA F 3 3 ? 211.722 221.852 203.179 1.00 83.41 3 ALA c N 1
ATOM 10397 C CA . ALA F 3 3 ? 210.639 222.295 202.310 1.00 83.41 3 ALA c CA 1
ATOM 10398 C C . ALA F 3 3 ? 210.424 221.399 201.099 1.00 83.41 3 ALA c C 1
ATOM 10399 O O . ALA F 3 3 ? 209.330 221.407 200.527 1.00 83.41 3 ALA c O 1
ATOM 10401 N N . ASP F 3 4 ? 211.434 220.631 200.693 1.00 85.39 4 ASP c N 1
ATOM 10402 C CA . ASP F 3 4 ? 211.329 219.736 199.551 1.00 85.39 4 ASP c CA 1
ATOM 10403 C C . ASP F 3 4 ? 211.826 218.353 199.950 1.00 85.39 4 ASP c C 1
ATOM 10404 O O . ASP F 3 4 ? 212.661 218.220 200.851 1.00 85.39 4 ASP c O 1
ATOM 10409 N N . SER F 3 5 ? 211.304 217.336 199.250 1.00 87.28 5 SER c N 1
ATOM 10410 C CA . SER F 3 5 ? 211.581 215.913 199.490 1.00 87.28 5 SER c CA 1
ATOM 10411 C C . SER F 3 5 ? 211.239 215.522 200.931 1.00 87.28 5 SER c C 1
ATOM 10412 O O . SER F 3 5 ? 212.101 215.160 201.734 1.00 87.28 5 SER c O 1
ATOM 10415 N N . LEU F 3 6 ? 209.946 215.608 201.243 1.00 83.49 6 LEU c N 1
ATOM 10416 C CA . LEU F 3 6 ? 209.446 215.390 202.595 1.00 83.49 6 LEU c CA 1
ATOM 10417 C C . LEU F 3 6 ? 209.270 213.919 202.951 1.00 83.49 6 LEU c C 1
ATOM 10418 O O . LEU F 3 6 ? 208.778 213.624 204.046 1.00 83.49 6 LEU c O 1
ATOM 10423 N N . LEU F 3 7 ? 209.650 212.992 202.071 1.00 85.22 7 LEU c N 1
ATOM 10424 C CA . LEU F 3 7 ? 209.488 211.578 202.390 1.00 85.22 7 LEU c CA 1
ATOM 10425 C C . LEU F 3 7 ? 210.624 211.061 203.265 1.00 85.22 7 LEU c C 1
ATOM 10426 O O . LEU F 3 7 ? 210.373 210.357 204.249 1.00 85.22 7 LEU c O 1
ATOM 10431 N N . LEU F 3 8 ? 211.874 211.397 202.925 1.00 82.82 8 LEU c N 1
ATOM 10432 C CA . LEU F 3 8 ? 213.015 210.922 203.705 1.00 82.82 8 LEU c CA 1
ATOM 10433 C C . LEU F 3 8 ? 213.058 211.592 205.073 1.00 82.82 8 LEU c C 1
ATOM 10434 O O . LEU F 3 8 ? 213.470 210.978 206.064 1.00 82.82 8 LEU c O 1
ATOM 10439 N N . SER F 3 9 ? 212.606 212.841 205.151 1.00 80.03 9 SER c N 1
ATOM 10440 C CA . SER F 3 9 ? 212.445 213.528 206.429 1.00 80.03 9 SER c CA 1
ATOM 10441 C C . SER F 3 9 ? 211.216 212.945 207.119 1.00 80.03 9 SER c C 1
ATOM 10442 O O . SER F 3 9 ? 210.099 213.459 207.019 1.00 80.03 9 SER c O 1
ATOM 10445 N N . LEU F 3 10 ? 211.433 211.835 207.821 1.00 76.03 10 LEU c N 1
ATOM 10446 C CA . LEU F 3 10 ? 210.345 211.157 208.507 1.00 76.03 10 LEU c CA 1
ATOM 10447 C C . LEU F 3 10 ? 209.902 211.951 209.728 1.00 76.03 10 LEU c C 1
ATOM 10448 O O . LEU F 3 10 ? 210.698 212.625 210.387 1.00 76.03 10 LEU c O 1
ATOM 10453 N N . GLU F 3 11 ? 208.605 211.865 210.022 1.00 71.94 11 GLU c N 1
ATOM 10454 C CA . GLU F 3 11 ? 208.085 212.447 211.251 1.00 71.94 11 GLU c CA 1
ATOM 10455 C C . GLU F 3 11 ? 208.526 211.651 212.471 1.00 71.94 11 GLU c C 1
ATOM 10456 O O . GLU F 3 11 ? 208.630 212.207 213.571 1.00 71.94 11 GLU c O 1
ATOM 10462 N N . LEU F 3 12 ? 208.789 210.357 212.295 1.00 70.34 12 LEU c N 1
ATOM 10463 C CA . LEU F 3 12 ? 209.275 209.498 213.367 1.00 70.34 12 LEU c CA 1
ATOM 10464 C C . LEU F 3 12 ? 210.789 209.335 213.304 1.00 70.34 12 LEU c C 1
ATOM 10465 O O . LEU F 3 12 ? 211.485 209.655 214.273 1.00 70.34 12 LEU c O 1
ATOM 10470 N N . ALA F 3 13 ? 211.299 208.847 212.162 1.00 68.55 13 ALA c N 1
ATOM 10471 C CA . ALA F 3 13 ? 212.727 208.624 211.889 1.00 68.55 13 ALA c CA 1
ATOM 10472 C C . ALA F 3 13 ? 213.384 207.714 212.923 1.00 68.55 13 ALA c C 1
ATOM 10473 O O . ALA F 3 13 ? 214.576 207.859 213.212 1.00 68.55 13 ALA c O 1
ATOM 10475 N N . SER F 3 14 ? 212.611 206.744 213.427 1.00 64.45 14 SER c N 1
ATOM 10476 C CA . SER F 3 14 ? 212.962 205.878 214.562 1.00 64.45 14 SER c CA 1
ATOM 10477 C C . SER F 3 14 ? 213.472 206.693 215.751 1.00 64.45 14 SER c C 1
ATOM 10478 O O . SER F 3 14 ? 214.522 206.410 216.331 1.00 64.45 14 SER c O 1
ATOM 10481 N N . GLY F 3 15 ? 212.711 207.722 216.112 1.00 62.95 15 GLY c N 1
ATOM 10482 C CA . GLY F 3 15 ? 213.103 208.591 217.204 1.00 62.95 15 GLY c CA 1
ATOM 10483 C C . GLY F 3 15 ? 211.945 209.425 217.696 1.00 62.95 15 GLY c C 1
ATOM 10484 O O . GLY F 3 15 ? 210.858 209.424 217.108 1.00 62.95 15 GLY c O 1
ATOM 10485 N N . SER F 3 16 ? 212.186 210.105 218.824 1.00 64.14 16 SER c N 1
ATOM 10486 C CA . SER F 3 16 ? 211.292 211.088 219.449 1.00 64.14 16 SER c CA 1
ATOM 10487 C C . SER F 3 16 ? 209.946 210.509 219.879 1.00 64.14 16 SER c C 1
ATOM 10488 O O . SER F 3 16 ? 209.016 211.268 220.173 1.00 64.14 16 SER c O 1
ATOM 10491 N N . GLY F 3 17 ? 209.810 209.187 219.944 1.00 64.64 17 GLY c N 1
ATOM 10492 C CA . GLY F 3 17 ? 208.535 208.606 220.304 1.00 64.64 17 GLY c CA 1
ATOM 10493 C C . GLY F 3 17 ? 207.496 208.734 219.210 1.00 64.64 17 GLY c C 1
ATOM 10494 O O . GLY F 3 17 ? 207.539 208.023 218.201 1.00 64.64 17 GLY c O 1
ATOM 10495 N N . GLN F 3 18 ? 206.554 209.653 219.409 1.00 62.79 18 GLN c N 1
ATOM 10496 C CA . GLN F 3 18 ? 205.420 209.839 218.520 1.00 62.79 18 GLN c CA 1
ATOM 10497 C C . GLN F 3 18 ? 205.830 210.591 217.254 1.00 62.79 18 GLN c C 1
ATOM 10498 O O . GLN F 3 18 ? 207.003 210.895 217.021 1.00 62.79 18 GLN c O 1
ATOM 10504 N N . GLY F 3 19 ? 204.838 210.900 216.429 1.00 64.60 19 GLY c N 1
ATOM 10505 C CA . GLY F 3 19 ? 205.086 211.640 215.208 1.00 64.60 19 GLY c CA 1
ATOM 10506 C C . GLY F 3 19 ? 203.784 211.967 214.515 1.00 64.60 19 GLY c C 1
ATOM 10507 O O . GLY F 3 19 ? 202.711 211.890 215.115 1.00 64.60 19 GLY c O 1
ATOM 10508 N N . LEU F 3 20 ? 203.886 212.331 213.240 1.00 67.58 20 LEU c N 1
ATOM 10509 C CA . LEU F 3 20 ? 202.708 212.639 212.440 1.00 67.58 20 LEU c CA 1
ATOM 10510 C C . LEU F 3 20 ? 202.113 211.351 211.875 1.00 67.58 20 LEU c C 1
ATOM 10511 O O . LEU F 3 20 ? 202.526 210.238 212.211 1.00 67.58 20 LEU c O 1
ATOM 10516 N N . SER F 3 21 ? 201.143 211.501 210.985 1.00 68.66 21 SER c N 1
ATOM 10517 C CA . SER F 3 21 ? 200.367 210.387 210.464 1.00 68.66 21 SER c CA 1
ATOM 10518 C C . SER F 3 21 ? 200.055 210.634 208.993 1.00 68.66 21 SER c C 1
ATOM 10519 O O . SER F 3 21 ? 200.302 211.740 208.497 1.00 68.66 21 SER c O 1
ATOM 10522 N N . PRO F 3 22 ? 199.498 209.627 208.232 1.00 69.01 22 PRO c N 1
ATOM 10523 C CA . PRO F 3 22 ? 198.887 209.913 206.926 1.00 69.01 22 PRO c CA 1
ATOM 10524 C C . PRO F 3 22 ? 197.474 210.495 207.015 1.00 69.01 22 PRO c C 1
ATOM 10525 O O . PRO F 3 22 ? 196.566 210.088 206.289 1.00 69.01 22 PRO c O 1
ATOM 10529 N N . ASP F 3 23 ? 197.292 211.452 207.923 1.00 72.02 23 ASP c N 1
ATOM 10530 C CA . ASP F 3 23 ? 196.123 212.311 208.022 1.00 72.02 23 ASP c CA 1
ATOM 10531 C C . ASP F 3 23 ? 196.648 213.733 208.135 1.00 72.02 23 ASP c C 1
ATOM 10532 O O . ASP F 3 23 ? 195.980 214.698 207.751 1.00 72.02 23 ASP c O 1
ATOM 10537 N N . ARG F 3 24 ? 197.866 213.852 208.660 1.00 70.24 24 ARG c N 1
ATOM 10538 C CA . ARG F 3 24 ? 198.547 215.125 208.817 1.00 70.24 24 ARG c CA 1
ATOM 10539 C C . ARG F 3 24 ? 199.749 215.269 207.897 1.00 70.24 24 ARG c C 1
ATOM 10540 O O . ARG F 3 24 ? 200.459 216.271 207.989 1.00 70.24 24 ARG c O 1
ATOM 10548 N N . ARG F 3 25 ? 200.002 214.300 207.016 1.00 70.25 25 ARG c N 1
ATOM 10549 C CA . ARG F 3 25 ? 201.166 214.385 206.140 1.00 70.25 25 ARG c CA 1
ATOM 10550 C C . ARG F 3 25 ? 200.884 215.258 204.921 1.00 70.25 25 ARG c C 1
ATOM 10551 O O . ARG F 3 25 ? 201.554 216.274 204.705 1.00 70.25 25 ARG c O 1
ATOM 10559 N N . ALA F 3 26 ? 199.888 214.875 204.115 1.00 72.18 26 ALA c N 1
ATOM 10560 C CA . ALA F 3 26 ? 199.592 215.606 202.884 1.00 72.18 26 ALA c CA 1
ATOM 10561 C C . ALA F 3 26 ? 199.015 216.987 203.167 1.00 72.18 26 ALA c C 1
ATOM 10562 O O . ALA F 3 26 ? 199.253 217.928 202.394 1.00 72.18 26 ALA c O 1
ATOM 10564 N N . SER F 3 27 ? 198.272 217.128 204.270 1.00 69.88 27 SER c N 1
ATOM 10565 C CA . SER F 3 27 ? 197.775 218.440 204.670 1.00 69.88 27 SER c CA 1
ATOM 10566 C C . SER F 3 27 ? 198.919 219.373 205.034 1.00 69.88 27 SER c C 1
ATOM 10567 O O . SER F 3 27 ? 198.878 220.559 204.707 1.00 69.88 27 SER c O 1
ATOM 10570 N N . LEU F 3 28 ? 199.973 218.845 205.661 1.00 68.19 28 LEU c N 1
ATOM 10571 C CA . LEU F 3 28 ? 201.147 219.666 205.941 1.00 68.19 28 LEU c CA 1
ATOM 10572 C C . LEU F 3 28 ? 201.940 219.954 204.672 1.00 68.19 28 LEU c C 1
ATOM 10573 O O . LEU F 3 28 ? 202.510 221.044 204.529 1.00 68.19 28 LEU c O 1
ATOM 10578 N N . LEU F 3 29 ? 201.986 218.991 203.743 1.00 69.38 29 LEU c N 1
ATOM 10579 C CA . LEU F 3 29 ? 202.685 219.196 202.474 1.00 69.38 29 LEU c CA 1
ATOM 10580 C C . LEU F 3 29 ? 202.038 220.291 201.633 1.00 69.38 29 LEU c C 1
ATOM 10581 O O . LEU F 3 29 ? 202.739 221.020 200.923 1.00 69.38 29 LEU c O 1
ATOM 10586 N N . THR F 3 30 ? 200.715 220.426 201.696 1.00 72.71 30 THR c N 1
ATOM 10587 C CA . THR F 3 30 ? 200.081 221.576 201.058 1.00 72.71 30 THR c CA 1
ATOM 10588 C C . THR F 3 30 ? 200.097 222.825 201.934 1.00 72.71 30 THR c C 1
ATOM 10589 O O . THR F 3 30 ? 200.151 223.943 201.406 1.00 72.71 30 THR c O 1
ATOM 10593 N N . SER F 3 31 ? 200.091 222.666 203.259 1.00 72.00 31 SER c N 1
ATOM 10594 C CA . SER F 3 31 ? 199.979 223.807 204.156 1.00 72.00 31 SER c CA 1
ATOM 10595 C C . SER F 3 31 ? 201.272 224.599 204.264 1.00 72.00 31 SER c C 1
ATOM 10596 O O . SER F 3 31 ? 201.218 225.820 204.429 1.00 72.00 31 SER c O 1
ATOM 10599 N N . LEU F 3 32 ? 202.433 223.941 204.178 1.00 73.76 32 LEU c N 1
ATOM 10600 C CA . LEU F 3 32 ? 203.691 224.687 204.156 1.00 73.76 32 LEU c CA 1
ATOM 10601 C C . LEU F 3 32 ? 203.814 225.534 202.895 1.00 73.76 32 LEU c C 1
ATOM 10602 O O . LEU F 3 32 ? 204.279 226.679 202.956 1.00 73.76 32 LEU c O 1
ATOM 10607 N N . MET F 3 33 ? 203.361 225.011 201.753 1.00 78.01 33 MET c N 1
ATOM 10608 C CA . MET F 3 33 ? 203.363 225.812 200.534 1.00 78.01 33 MET c CA 1
ATOM 10609 C C . MET F 3 33 ? 202.322 226.923 200.589 1.00 78.01 33 MET c C 1
ATOM 10610 O O . MET F 3 33 ? 202.556 228.010 200.052 1.00 78.01 33 MET c O 1
ATOM 10615 N N . LEU F 3 34 ? 201.188 226.689 201.257 1.00 77.20 34 LEU c N 1
ATOM 10616 C CA . LEU F 3 34 ? 200.199 227.754 201.417 1.00 77.20 34 LEU c CA 1
ATOM 10617 C C . LEU F 3 34 ? 200.688 228.856 202.355 1.00 77.20 34 LEU c C 1
ATOM 10618 O O . LEU F 3 34 ? 200.388 230.035 202.130 1.00 77.20 34 LEU c O 1
ATOM 10623 N N . VAL F 3 35 ? 201.435 228.497 203.402 1.00 74.54 35 VAL c N 1
ATOM 10624 C CA . VAL F 3 35 ? 202.034 229.496 204.285 1.00 74.54 35 VAL c CA 1
ATOM 10625 C C . VAL F 3 35 ? 203.141 230.257 203.559 1.00 74.54 35 VAL c C 1
ATOM 10626 O O . VAL F 3 35 ? 203.270 231.480 203.704 1.00 74.54 35 VAL c O 1
ATOM 10630 N N . LYS F 3 36 ? 203.923 229.557 202.730 1.00 74.58 36 LYS c N 1
ATOM 10631 C CA . LYS F 3 36 ? 204.949 230.216 201.925 1.00 74.58 36 LYS c CA 1
ATOM 10632 C C . LYS F 3 36 ? 204.343 231.127 200.861 1.00 74.58 36 LYS c C 1
ATOM 10633 O O . LYS F 3 36 ? 204.967 232.118 200.466 1.00 74.58 36 LYS c O 1
ATOM 10639 N N . ARG F 3 37 ? 203.137 230.809 200.388 1.00 79.64 37 ARG c N 1
ATOM 10640 C CA . ARG F 3 37 ? 202.454 231.674 199.432 1.00 79.64 37 ARG c CA 1
ATOM 10641 C C . ARG F 3 37 ? 201.826 232.884 200.116 1.00 79.64 37 ARG c C 1
ATOM 10642 O O . ARG F 3 37 ? 201.897 234.001 199.591 1.00 79.64 37 ARG c O 1
ATOM 10650 N N . ASP F 3 38 ? 201.212 232.682 201.285 1.00 79.41 38 ASP c N 1
ATOM 10651 C CA . ASP F 3 38 ? 200.539 233.778 201.976 1.00 79.41 38 ASP c CA 1
ATOM 10652 C C . ASP F 3 38 ? 201.547 234.738 202.598 1.00 79.41 38 ASP c C 1
ATOM 10653 O O . ASP F 3 38 ? 201.588 235.925 202.255 1.00 79.41 38 ASP c O 1
ATOM 10658 N N . TYR F 3 39 ? 202.371 234.242 203.516 1.00 74.99 39 TYR c N 1
ATOM 10659 C CA . TYR F 3 39 ? 203.406 235.054 204.136 1.00 74.99 39 TYR c CA 1
ATOM 10660 C C . TYR F 3 39 ? 204.677 235.001 203.300 1.00 74.99 39 TYR c C 1
ATOM 10661 O O . TYR F 3 39 ? 205.037 233.950 202.761 1.00 74.99 39 TYR c O 1
ATOM 10670 N N . ARG F 3 40 ? 205.355 236.141 203.196 1.00 78.75 40 ARG c N 1
ATOM 10671 C CA . ARG F 3 40 ? 206.568 236.258 202.389 1.00 78.75 40 ARG c CA 1
ATOM 10672 C C . ARG F 3 40 ? 207.717 235.599 203.143 1.00 78.75 40 ARG c C 1
ATOM 10673 O O . ARG F 3 40 ? 208.460 236.245 203.883 1.00 78.75 40 ARG c O 1
ATOM 10681 N N . PHE F 3 41 ? 207.863 234.292 202.950 1.00 74.44 41 PHE c N 1
ATOM 10682 C CA . PHE F 3 41 ? 208.903 233.507 203.597 1.00 74.44 41 PHE c CA 1
ATOM 10683 C C . PHE F 3 41 ? 209.894 232.998 202.560 1.00 74.44 41 PHE c C 1
ATOM 10684 O O . PHE F 3 41 ? 209.501 232.565 201.472 1.00 74.44 41 PHE c O 1
ATOM 10692 N N . ALA F 3 42 ? 211.181 233.054 202.903 1.00 75.80 42 ALA c N 1
ATOM 10693 C CA . ALA F 3 42 ? 212.201 232.483 202.031 1.00 75.80 42 ALA c CA 1
ATOM 10694 C C . ALA F 3 42 ? 212.184 230.962 202.105 1.00 75.80 42 ALA c C 1
ATOM 10695 O O . ALA F 3 42 ? 212.220 230.277 201.076 1.00 75.80 42 ALA c O 1
ATOM 10697 N N . ARG F 3 43 ? 212.132 230.416 203.319 1.00 75.62 43 ARG c N 1
ATOM 10698 C CA . ARG F 3 43 ? 212.010 228.983 203.534 1.00 75.62 43 ARG c CA 1
ATOM 10699 C C . ARG F 3 43 ? 210.975 228.732 204.620 1.00 75.62 43 ARG c C 1
ATOM 10700 O O . ARG F 3 43 ? 210.787 229.553 205.521 1.00 75.62 43 ARG c O 1
ATOM 10708 N N . VAL F 3 44 ? 210.300 227.591 204.523 1.00 67.29 44 VAL c N 1
ATOM 10709 C CA . VAL F 3 44 ? 209.327 227.163 205.520 1.00 67.29 44 VAL c CA 1
ATOM 10710 C C . VAL F 3 44 ? 209.600 225.696 205.845 1.00 67.29 44 VAL c C 1
ATOM 10711 O O . VAL F 3 44 ? 209.906 224.900 204.948 1.00 67.29 44 VAL c O 1
ATOM 10715 N N . LEU F 3 45 ? 209.583 225.362 207.132 1.00 59.89 45 LEU c N 1
ATOM 10716 C CA . LEU F 3 45 ? 209.838 224.009 207.599 1.00 59.89 45 LEU c CA 1
ATOM 10717 C C . LEU F 3 45 ? 208.918 223.685 208.767 1.00 59.89 45 LEU c C 1
ATOM 10718 O O . LEU F 3 45 ? 208.564 224.569 209.554 1.00 59.89 45 LEU c O 1
ATOM 10723 N N . PHE F 3 46 ? 208.531 222.417 208.871 1.00 54.10 46 PHE c N 1
ATOM 10724 C CA . PHE F 3 46 ? 207.721 221.970 209.996 1.00 54.10 46 PHE c CA 1
ATOM 10725 C C . PHE F 3 46 ? 208.585 221.906 211.249 1.00 54.10 46 PHE c C 1
ATOM 10726 O O . PHE F 3 46 ? 209.577 221.171 211.291 1.00 54.10 46 PHE c O 1
ATOM 10734 N N . TRP F 3 47 ? 208.211 222.685 212.265 1.00 53.08 47 TRP c N 1
ATOM 10735 C CA . TRP F 3 47 ? 209.018 222.763 213.477 1.00 53.08 47 TRP c CA 1
ATOM 10736 C C . TRP F 3 47 ? 208.865 221.506 214.323 1.00 53.08 47 TRP c C 1
ATOM 10737 O O . TRP F 3 47 ? 209.858 220.862 214.680 1.00 53.08 47 TRP c O 1
ATOM 10748 N N . GLY F 3 48 ? 207.632 221.143 214.658 1.00 48.09 48 GLY c N 1
ATOM 10749 C CA . GLY F 3 48 ? 207.413 219.973 215.487 1.00 48.09 48 GLY c CA 1
ATOM 10750 C C . GLY F 3 48 ? 205.964 219.880 215.917 1.00 48.09 48 GLY c C 1
ATOM 10751 O O . GLY F 3 48 ? 205.086 220.483 215.304 1.00 48.09 48 GLY c O 1
ATOM 10752 N N . ARG F 3 49 ? 205.733 219.126 216.989 1.00 54.31 49 ARG c N 1
ATOM 10753 C CA . ARG F 3 49 ? 204.372 218.836 217.428 1.00 54.31 49 ARG c CA 1
ATOM 10754 C C . ARG F 3 49 ? 204.313 218.840 218.947 1.00 54.31 49 ARG c C 1
ATOM 10755 O O . ARG F 3 49 ? 205.058 218.103 219.598 1.00 54.31 49 ARG c O 1
ATOM 10763 N N . ILE F 3 50 ? 203.434 219.662 219.502 1.00 54.52 50 ILE c N 1
ATOM 10764 C CA . ILE F 3 50 ? 203.140 219.649 220.930 1.00 54.52 50 ILE c CA 1
ATOM 10765 C C . ILE F 3 50 ? 201.978 218.693 221.161 1.00 54.52 50 ILE c C 1
ATOM 10766 O O . ILE F 3 50 ? 201.041 218.636 220.357 1.00 54.52 50 ILE c O 1
ATOM 10771 N N . LEU F 3 51 ? 202.041 217.930 222.255 1.00 58.51 51 LEU c N 1
ATOM 10772 C CA . LEU F 3 51 ? 201.073 216.859 222.478 1.00 58.51 51 LEU c CA 1
ATOM 10773 C C . LEU F 3 51 ? 199.706 217.411 222.867 1.00 58.51 51 LEU c C 1
ATOM 10774 O O . LEU F 3 51 ? 198.712 217.191 222.166 1.00 58.51 51 LEU c O 1
ATOM 10779 N N . GLY F 3 52 ? 199.635 218.129 223.980 1.00 63.11 52 GLY c N 1
ATOM 10780 C CA . GLY F 3 52 ? 198.365 218.621 224.465 1.00 63.11 52 GLY c CA 1
ATOM 10781 C C . GLY F 3 52 ? 197.601 217.564 225.242 1.00 63.11 52 GLY c C 1
ATOM 10782 O O . GLY F 3 52 ? 198.127 216.513 225.620 1.00 63.11 52 GLY c O 1
ATOM 10783 N N . LEU F 3 53 ? 196.324 217.860 225.481 1.00 67.61 53 LEU c N 1
ATOM 10784 C CA . LEU F 3 53 ? 195.470 216.950 226.236 1.00 67.61 53 LEU c CA 1
ATOM 10785 C C . LEU F 3 53 ? 194.185 216.640 225.477 1.00 67.61 53 LEU c C 1
ATOM 10786 O O . LEU F 3 53 ? 193.605 215.563 225.645 1.00 67.61 53 LEU c O 1
ATOM 10791 N N . VAL F 3 54 ? 193.727 217.576 224.649 1.00 69.81 54 VAL c N 1
ATOM 10792 C CA . VAL F 3 54 ? 192.565 217.347 223.809 1.00 69.81 54 VAL c CA 1
ATOM 10793 C C . VAL F 3 54 ? 192.911 217.358 222.323 1.00 69.81 54 VAL c C 1
ATOM 10794 O O . VAL F 3 54 ? 192.224 216.695 221.537 1.00 69.81 54 VAL c O 1
ATOM 10798 N N . ALA F 3 55 ? 193.954 218.078 221.920 1.00 68.10 55 ALA c N 1
ATOM 10799 C CA . ALA F 3 55 ? 194.388 218.120 220.531 1.00 68.10 55 ALA c CA 1
ATOM 10800 C C . ALA F 3 55 ? 195.865 218.480 220.505 1.00 68.10 55 ALA c C 1
ATOM 10801 O O . ALA F 3 55 ? 196.422 218.974 221.488 1.00 68.10 55 ALA c O 1
ATOM 10803 N N . ASP F 3 56 ? 196.495 218.228 219.362 1.00 61.40 56 ASP c N 1
ATOM 10804 C CA . ASP F 3 56 ? 197.895 218.578 219.168 1.00 61.40 56 ASP c CA 1
ATOM 10805 C C . ASP F 3 56 ? 197.990 220.037 218.723 1.00 61.40 56 ASP c C 1
ATOM 10806 O O . ASP F 3 56 ? 196.996 220.767 218.685 1.00 61.40 56 ASP c O 1
ATOM 10811 N N . TYR F 3 57 ? 199.193 220.481 218.375 1.00 60.56 57 TYR c N 1
ATOM 10812 C CA . TYR F 3 57 ? 199.400 221.863 217.968 1.00 60.56 57 TYR c CA 1
ATOM 10813 C C . TYR F 3 57 ? 199.960 222.020 216.564 1.00 60.56 57 TYR c C 1
ATOM 10814 O O . TYR F 3 57 ? 199.655 223.029 215.922 1.00 60.56 57 TYR c O 1
ATOM 10823 N N . TYR F 3 58 ? 200.766 221.060 216.088 1.00 57.62 58 TYR c N 1
ATOM 10824 C CA . TYR F 3 58 ? 201.309 221.003 214.723 1.00 57.62 58 TYR c CA 1
ATOM 10825 C C . TYR F 3 58 ? 202.075 222.279 214.364 1.00 57.62 58 TYR c C 1
ATOM 10826 O O . TYR F 3 58 ? 201.747 222.995 213.415 1.00 57.62 58 TYR c O 1
ATOM 10835 N N . ILE F 3 59 ? 203.102 222.553 215.163 1.00 52.10 59 ILE c N 1
ATOM 10836 C CA . ILE F 3 59 ? 203.844 223.805 215.075 1.00 52.10 59 ILE c CA 1
ATOM 10837 C C . ILE F 3 59 ? 204.707 223.805 213.820 1.00 52.10 59 ILE c C 1
ATOM 10838 O O . ILE F 3 59 ? 205.552 222.922 213.630 1.00 52.10 59 ILE c O 1
ATOM 10843 N N . ALA F 3 60 ? 204.508 224.810 212.970 1.00 56.57 60 ALA c N 1
ATOM 10844 C CA . ALA F 3 60 ? 205.340 225.032 211.795 1.00 56.57 60 ALA c CA 1
ATOM 10845 C C . ALA F 3 60 ? 206.047 226.371 211.936 1.00 56.57 60 ALA c C 1
ATOM 10846 O O . ALA F 3 60 ? 205.424 227.373 212.303 1.00 56.57 60 ALA c O 1
ATOM 10848 N N . GLN F 3 61 ? 207.341 226.390 211.638 1.00 61.25 61 GLN c N 1
ATOM 10849 C CA . GLN F 3 61 ? 208.162 227.582 211.811 1.00 61.25 61 GLN c CA 1
ATOM 10850 C C . GLN F 3 61 ? 208.486 228.161 210.439 1.00 61.25 61 GLN c C 1
ATOM 10851 O O . GLN F 3 61 ? 209.225 227.552 209.658 1.00 61.25 61 GLN c O 1
ATOM 10857 N N . GLY F 3 62 ? 207.931 229.336 210.150 1.00 69.49 62 GLY c N 1
ATOM 10858 C CA . GLY F 3 62 ? 208.211 230.023 208.904 1.00 69.49 62 GLY c CA 1
ATOM 10859 C C . GLY F 3 62 ? 209.387 230.962 209.076 1.00 69.49 62 GLY c C 1
ATOM 10860 O O . GLY F 3 62 ? 209.392 231.809 209.974 1.00 69.49 62 GLY c O 1
ATOM 10861 N N . LEU F 3 63 ? 210.380 230.813 208.205 1.00 75.73 63 LEU c N 1
ATOM 10862 C CA . LEU F 3 63 ? 211.648 231.520 208.325 1.00 75.73 63 LEU c CA 1
ATOM 10863 C C . LEU F 3 63 ? 211.658 232.745 207.422 1.00 75.73 63 LEU c C 1
ATOM 10864 O O . LEU F 3 63 ? 211.316 232.655 206.238 1.00 75.73 63 LEU c O 1
ATOM 10869 N N . SER F 3 64 ? 212.053 233.882 207.985 1.00 85.55 64 SER c N 1
ATOM 10870 C CA . SER F 3 64 ? 212.199 235.121 207.239 1.00 85.55 64 SER c CA 1
ATOM 10871 C C . SER F 3 64 ? 213.616 235.207 206.674 1.00 85.55 64 SER c C 1
ATOM 10872 O O . SER F 3 64 ? 214.355 234.219 206.638 1.00 85.55 64 SER c O 1
ATOM 10875 N N . GLU F 3 65 ? 214.006 236.393 206.213 1.00 93.93 65 GLU c N 1
ATOM 10876 C CA . GLU F 3 65 ? 215.341 236.589 205.670 1.00 93.93 65 GLU c CA 1
ATOM 10877 C C . GLU F 3 65 ? 216.386 236.584 206.787 1.00 93.93 65 GLU c C 1
ATOM 10878 O O . GLU F 3 65 ? 216.065 236.650 207.980 1.00 93.93 65 GLU c O 1
ATOM 10884 N N . ASP F 3 66 ? 217.650 236.418 206.365 1.00 92.44 66 ASP c N 1
ATOM 10885 C CA . ASP F 3 66 ? 218.893 236.475 207.144 1.00 92.44 66 ASP c CA 1
ATOM 10886 C C . ASP F 3 66 ? 219.096 235.286 208.083 1.00 92.44 66 ASP c C 1
ATOM 10887 O O . ASP F 3 66 ? 220.167 235.162 208.688 1.00 92.44 66 ASP c O 1
ATOM 10892 N N . GLN F 3 67 ? 218.079 234.423 208.218 1.00 84.69 67 GLN c N 1
ATOM 10893 C CA . GLN F 3 67 ? 218.114 233.144 208.942 1.00 84.69 67 GLN c CA 1
ATOM 10894 C C . GLN F 3 67 ? 218.477 233.278 210.425 1.00 84.69 67 GLN c C 1
ATOM 10895 O O . GLN F 3 67 ? 218.823 232.283 211.068 1.00 84.69 67 GLN c O 1
ATOM 10901 N N . LEU F 3 68 ? 218.391 234.484 210.994 1.00 82.71 68 LEU c N 1
ATOM 10902 C CA . LEU F 3 68 ? 218.759 234.724 212.383 1.00 82.71 68 LEU c CA 1
ATOM 10903 C C . LEU F 3 68 ? 217.750 235.571 213.142 1.00 82.71 68 LEU c C 1
ATOM 10904 O O . LEU F 3 68 ? 217.896 235.724 214.360 1.00 82.71 68 LEU c O 1
ATOM 10909 N N . ALA F 3 69 ? 216.743 236.123 212.470 1.00 81.47 69 ALA c N 1
ATOM 10910 C CA . ALA F 3 69 ? 215.737 236.942 213.119 1.00 81.47 69 ALA c CA 1
ATOM 10911 C C . ALA F 3 69 ? 214.791 236.067 213.942 1.00 81.47 69 ALA c C 1
ATOM 10912 O O . ALA F 3 69 ? 214.755 234.846 213.768 1.00 81.47 69 ALA c O 1
ATOM 10914 N N . PRO F 3 70 ? 214.009 236.669 214.862 1.00 82.84 70 PRO c N 1
ATOM 10915 C CA . PRO F 3 70 ? 212.938 235.901 215.513 1.00 82.84 70 PRO c CA 1
ATOM 10916 C C . PRO F 3 70 ? 211.827 235.548 214.536 1.00 82.84 70 PRO c C 1
ATOM 10917 O O . PRO F 3 70 ? 210.809 236.242 214.446 1.00 82.84 70 PRO c O 1
ATOM 10921 N N . ARG F 3 71 ? 212.046 234.466 213.790 1.00 72.93 71 ARG c N 1
ATOM 10922 C CA . ARG F 3 71 ? 211.171 234.063 212.700 1.00 72.93 71 ARG c CA 1
ATOM 10923 C C . ARG F 3 71 ? 209.819 233.578 213.220 1.00 72.93 71 ARG c C 1
ATOM 10924 O O . ARG F 3 71 ? 209.640 233.284 214.405 1.00 72.93 71 ARG c O 1
ATOM 10932 N N . LYS F 3 72 ? 208.860 233.494 212.301 1.00 67.77 72 LYS c N 1
ATOM 10933 C CA . LYS F 3 72 ? 207.459 233.347 212.663 1.00 67.77 72 LYS c CA 1
ATOM 10934 C C . LYS F 3 72 ? 207.124 231.911 213.049 1.00 67.77 72 LYS c C 1
ATOM 10935 O O . LYS F 3 72 ? 207.706 230.950 212.540 1.00 67.77 72 LYS c O 1
ATOM 10941 N N . THR F 3 73 ? 206.151 231.779 213.948 1.00 62.83 73 THR c N 1
ATOM 10942 C CA . THR F 3 73 ? 205.698 230.500 214.471 1.00 62.83 73 THR c CA 1
ATOM 10943 C C . THR F 3 73 ? 204.200 230.372 214.228 1.00 62.83 73 THR c C 1
ATOM 10944 O O . THR F 3 73 ? 203.460 231.349 214.379 1.00 62.83 73 THR c O 1
ATOM 10948 N N . LEU F 3 74 ? 203.749 229.175 213.849 1.00 57.20 74 LEU c N 1
ATOM 10949 C CA . LEU F 3 74 ? 202.347 228.949 213.524 1.00 57.20 74 LEU c CA 1
ATOM 10950 C C . LEU F 3 74 ? 201.856 227.672 214.189 1.00 57.20 74 LEU c C 1
ATOM 10951 O O . LEU F 3 74 ? 202.485 226.617 214.055 1.00 57.20 74 LEU c O 1
ATOM 10956 N N . TYR F 3 75 ? 200.734 227.774 214.896 1.00 60.99 75 TYR c N 1
ATOM 10957 C CA . TYR F 3 75 ? 200.054 226.639 215.501 1.00 60.99 75 TYR c CA 1
ATOM 10958 C C . TYR F 3 75 ? 198.762 226.353 214.746 1.00 60.99 75 TYR c C 1
ATOM 10959 O O . TYR F 3 75 ? 198.216 227.220 214.059 1.00 60.99 75 TYR c O 1
ATOM 10968 N N . SER F 3 76 ? 198.267 225.124 214.893 1.00 58.80 76 SER c N 1
ATOM 10969 C CA . SER F 3 76 ? 197.090 224.695 214.139 1.00 58.80 76 SER c CA 1
ATOM 10970 C C . SER F 3 76 ? 196.434 223.519 214.842 1.00 58.80 76 SER c C 1
ATOM 10971 O O . SER F 3 76 ? 197.040 222.448 214.947 1.00 58.80 76 SER c O 1
ATOM 10974 N N . LEU F 3 77 ? 195.196 223.708 215.306 1.00 66.40 77 LEU c N 1
ATOM 10975 C CA . LEU F 3 77 ? 194.422 222.585 215.826 1.00 66.40 77 LEU c CA 1
ATOM 10976 C C . LEU F 3 77 ? 194.080 221.605 214.710 1.00 66.40 77 LEU c C 1
ATOM 10977 O O . LEU F 3 77 ? 194.243 220.389 214.863 1.00 66.40 77 LEU c O 1
ATOM 10982 N N . ASN F 3 78 ? 193.604 222.120 213.581 1.00 71.62 78 ASN c N 1
ATOM 10983 C CA . ASN F 3 78 ? 193.504 221.368 212.342 1.00 71.62 78 ASN c CA 1
ATOM 10984 C C . ASN F 3 78 ? 194.474 221.952 211.323 1.00 71.62 78 ASN c C 1
ATOM 10985 O O . ASN F 3 78 ? 194.742 223.157 211.316 1.00 71.62 78 ASN c O 1
ATOM 10990 N N . CYS F 3 79 ? 195.000 221.088 210.453 1.00 72.27 79 CYS c N 1
ATOM 10991 C CA . CYS F 3 79 ? 196.088 221.482 209.564 1.00 72.27 79 CYS c CA 1
ATOM 10992 C C . CYS F 3 79 ? 195.639 222.359 208.399 1.00 72.27 79 CYS c C 1
ATOM 10993 O O . CYS F 3 79 ? 196.496 222.848 207.655 1.00 72.27 79 CYS c O 1
ATOM 10996 N N . THR F 3 80 ? 194.334 222.572 208.219 1.00 75.77 80 THR c N 1
ATOM 10997 C CA . THR F 3 80 ? 193.869 223.431 207.136 1.00 75.77 80 THR c CA 1
ATOM 10998 C C . THR F 3 80 ? 193.780 224.894 207.556 1.00 75.77 80 THR c C 1
ATOM 10999 O O . THR F 3 80 ? 193.800 225.781 206.695 1.00 75.77 80 THR c O 1
ATOM 11003 N N . GLU F 3 81 ? 193.684 225.168 208.854 1.00 71.88 81 GLU c N 1
ATOM 11004 C CA . GLU F 3 81 ? 193.578 226.527 209.366 1.00 71.88 81 GLU c CA 1
ATOM 11005 C C . GLU F 3 81 ? 194.834 226.862 210.159 1.00 71.88 81 GLU c C 1
ATOM 11006 O O . GLU F 3 81 ? 195.228 226.105 211.052 1.00 71.88 81 GLU c O 1
ATOM 11012 N N . TRP F 3 82 ? 195.456 227.994 209.836 1.00 66.47 82 TRP c N 1
ATOM 11013 C CA . TRP F 3 82 ? 196.716 228.394 210.444 1.00 66.47 82 TRP c CA 1
ATOM 11014 C C . TRP F 3 82 ? 196.642 229.843 210.897 1.00 66.47 82 TRP c C 1
ATOM 11015 O O . TRP F 3 82 ? 196.136 230.706 210.172 1.00 66.47 82 TRP c O 1
ATOM 11026 N N . SER F 3 83 ? 197.164 230.107 212.091 1.00 62.73 83 SER c N 1
ATOM 11027 C CA . SER F 3 83 ? 197.161 231.439 212.672 1.00 62.73 83 SER c CA 1
ATOM 11028 C C . SER F 3 83 ? 198.583 231.830 213.049 1.00 62.73 83 SER c C 1
ATOM 11029 O O . SER F 3 83 ? 199.523 231.038 212.937 1.00 62.73 83 SER c O 1
ATOM 11032 N N . LEU F 3 84 ? 198.732 233.069 213.499 1.00 66.79 84 LEU c N 1
ATOM 11033 C CA . LEU F 3 84 ? 200.033 233.641 213.805 1.00 66.79 84 LEU c CA 1
ATOM 11034 C C . LEU F 3 84 ? 200.345 233.515 215.293 1.00 66.79 84 LEU c C 1
ATOM 11035 O O . LEU F 3 84 ? 199.502 233.136 216.109 1.00 66.79 84 LEU c O 1
ATOM 11040 N N . LEU F 3 85 ? 201.591 233.842 215.635 1.00 65.80 85 LEU c N 1
ATOM 11041 C CA . LEU F 3 85 ? 202.060 233.885 217.007 1.00 65.80 85 LEU c CA 1
ATOM 11042 C C . LEU F 3 85 ? 202.970 235.097 217.146 1.00 65.80 85 LEU c C 1
ATOM 11043 O O . LEU F 3 85 ? 203.786 235.363 216.250 1.00 65.80 85 LEU c O 1
ATOM 11048 N N . PRO F 3 86 ? 202.848 235.852 218.235 1.00 71.99 86 PRO c N 1
ATOM 11049 C CA . PRO F 3 86 ? 203.669 237.056 218.405 1.00 71.99 86 PRO c CA 1
ATOM 11050 C C . PRO F 3 86 ? 205.109 236.693 218.719 1.00 71.99 86 PRO c C 1
ATOM 11051 O O . PRO F 3 86 ? 205.379 235.598 219.235 1.00 71.99 86 PRO c O 1
ATOM 11055 N N . PRO F 3 87 ? 206.063 237.572 218.401 1.00 77.98 87 PRO c N 1
ATOM 11056 C CA . PRO F 3 87 ? 207.463 237.291 218.747 1.00 77.98 87 PRO c CA 1
ATOM 11057 C C . PRO F 3 87 ? 207.690 237.365 220.249 1.00 77.98 87 PRO c C 1
ATOM 11058 O O . PRO F 3 87 ? 207.199 238.270 220.929 1.00 77.98 87 PRO c O 1
ATOM 11062 N N . ALA F 3 88 ? 208.441 236.396 220.762 1.00 83.84 88 ALA c N 1
ATOM 11063 C CA . ALA F 3 88 ? 208.626 236.260 222.197 1.00 83.84 88 ALA c CA 1
ATOM 11064 C C . ALA F 3 88 ? 209.653 237.256 222.721 1.00 83.84 88 ALA c C 1
ATOM 11065 O O . ALA F 3 88 ? 210.619 237.608 222.038 1.00 83.84 88 ALA c O 1
ATOM 11067 N N . THR F 3 89 ? 209.428 237.708 223.948 1.00 89.81 89 THR c N 1
ATOM 11068 C CA . THR F 3 89 ? 210.316 238.616 224.659 1.00 89.81 89 THR c CA 1
ATOM 11069 C C . THR F 3 89 ? 210.813 237.935 225.934 1.00 89.81 89 THR c C 1
ATOM 11070 O O . THR F 3 89 ? 210.575 236.745 226.163 1.00 89.81 89 THR c O 1
ATOM 11074 N N . GLU F 3 90 ? 211.511 238.704 226.771 1.00 93.00 90 GLU c N 1
ATOM 11075 C CA . GLU F 3 90 ? 212.084 238.145 227.990 1.00 93.00 90 GLU c CA 1
ATOM 11076 C C . GLU F 3 90 ? 211.059 238.015 229.109 1.00 93.00 90 GLU c C 1
ATOM 11077 O O . GLU F 3 90 ? 211.157 237.089 229.925 1.00 93.00 90 GLU c O 1
ATOM 11083 N N . GLU F 3 91 ? 210.075 238.920 229.165 1.00 93.69 91 GLU c N 1
ATOM 11084 C CA . GLU F 3 91 ? 209.115 238.898 230.265 1.00 93.69 91 GLU c CA 1
ATOM 11085 C C . GLU F 3 91 ? 208.155 237.718 230.144 1.00 93.69 91 GLU c C 1
ATOM 11086 O O . GLU F 3 91 ? 207.813 237.088 231.151 1.00 93.69 91 GLU c O 1
ATOM 11092 N N . MET F 3 92 ? 207.753 237.365 228.921 1.00 91.25 92 MET c N 1
ATOM 11093 C CA . MET F 3 92 ? 206.961 236.160 228.722 1.00 91.25 92 MET c CA 1
ATOM 11094 C C . MET F 3 92 ? 207.799 234.896 228.848 1.00 91.25 92 MET c C 1
ATOM 11095 O O . MET F 3 92 ? 207.239 233.814 229.054 1.00 91.25 92 MET c O 1
ATOM 11100 N N . ALA F 3 93 ? 209.123 235.011 228.728 1.00 88.75 93 ALA c N 1
ATOM 11101 C CA . ALA F 3 93 ? 209.999 233.872 228.963 1.00 88.75 93 ALA c CA 1
ATOM 11102 C C . ALA F 3 93 ? 210.214 233.617 230.448 1.00 88.75 93 ALA c C 1
ATOM 11103 O O . ALA F 3 93 ? 210.403 232.465 230.852 1.00 88.75 93 ALA c O 1
ATOM 11105 N N . MET F 3 94 ? 210.197 234.666 231.273 1.00 92.35 94 MET c N 1
ATOM 11106 C CA . MET F 3 94 ? 210.346 234.488 232.712 1.00 92.35 94 MET c CA 1
ATOM 11107 C C . MET F 3 94 ? 209.015 234.365 233.445 1.00 92.35 94 MET c C 1
ATOM 11108 O O . MET F 3 94 ? 209.007 233.955 234.611 1.00 92.35 94 MET c O 1
ATOM 11113 N N . GLN F 3 95 ? 207.895 234.707 232.801 1.00 89.72 95 GLN c N 1
ATOM 11114 C CA . GLN F 3 95 ? 206.594 234.541 233.437 1.00 89.72 95 GLN c CA 1
ATOM 11115 C C . GLN F 3 95 ? 206.145 233.086 233.478 1.00 89.72 95 GLN c C 1
ATOM 11116 O O . GLN F 3 95 ? 205.315 232.729 234.320 1.00 89.72 95 GLN c O 1
ATOM 11122 N N . ILE F 3 96 ? 206.677 232.237 232.590 1.00 83.84 96 ILE c N 1
ATOM 11123 C CA . ILE F 3 96 ? 206.294 230.829 232.554 1.00 83.84 96 ILE c CA 1
ATOM 11124 C C . ILE F 3 96 ? 207.090 229.975 233.529 1.00 83.84 96 ILE c C 1
ATOM 11125 O O . ILE F 3 96 ? 206.899 228.752 233.563 1.00 83.84 96 ILE c O 1
ATOM 11130 N N . SER F 3 97 ? 207.977 230.577 234.326 1.00 88.79 97 SER c N 1
ATOM 11131 C CA . SER F 3 97 ? 208.779 229.807 235.268 1.00 88.79 97 SER c CA 1
ATOM 11132 C C . SER F 3 97 ? 207.975 229.341 236.475 1.00 88.79 97 SER c C 1
ATOM 11133 O O . SER F 3 97 ? 208.416 228.429 237.182 1.00 88.79 97 SER c O 1
ATOM 11136 N N . VAL F 3 98 ? 206.810 229.940 236.724 1.00 86.89 98 VAL c N 1
ATOM 11137 C CA . VAL F 3 98 ? 205.992 229.546 237.865 1.00 86.89 98 VAL c CA 1
ATOM 11138 C C . VAL F 3 98 ? 205.025 228.418 237.508 1.00 86.89 98 VAL c C 1
ATOM 11139 O O . VAL F 3 98 ? 204.531 227.723 238.408 1.00 86.89 98 VAL c O 1
ATOM 11143 N N . VAL F 3 99 ? 204.779 228.180 236.221 1.00 80.20 99 VAL c N 1
ATOM 11144 C CA . VAL F 3 99 ? 203.882 227.125 235.767 1.00 80.20 99 VAL c CA 1
ATOM 11145 C C . VAL F 3 99 ? 204.721 225.996 235.173 1.00 80.20 99 VAL c C 1
ATOM 11146 O O . VAL F 3 99 ? 205.732 226.239 234.502 1.00 80.20 99 VAL c O 1
ATOM 11150 N N . SER F 3 100 ? 204.344 224.755 235.492 1.00 76.31 100 SER c N 1
ATOM 11151 C CA . SER F 3 100 ? 205.068 223.596 234.988 1.00 76.31 100 SER c CA 1
ATOM 11152 C C . SER F 3 100 ? 204.139 222.482 234.521 1.00 76.31 100 SER c C 1
ATOM 11153 O O . SER F 3 100 ? 204.613 221.363 234.287 1.00 76.31 100 SER c O 1
ATOM 11156 N N . GLY F 3 101 ? 202.841 222.746 234.378 1.00 71.13 101 GLY c N 1
ATOM 11157 C CA . GLY F 3 101 ? 201.914 221.722 233.951 1.00 71.13 101 GLY c CA 1
ATOM 11158 C C . GLY F 3 101 ? 202.015 221.415 232.470 1.00 71.13 101 GLY c C 1
ATOM 11159 O O . GLY F 3 101 ? 202.713 222.083 231.707 1.00 71.13 101 GLY c O 1
ATOM 11160 N N . ARG F 3 102 ? 201.294 220.375 232.066 1.00 65.29 102 ARG c N 1
ATOM 11161 C CA . ARG F 3 102 ? 201.286 219.960 230.673 1.00 65.29 102 ARG c CA 1
ATOM 11162 C C . ARG F 3 102 ? 200.452 220.922 229.831 1.00 65.29 102 ARG c C 1
ATOM 11163 O O . ARG F 3 102 ? 199.632 221.691 230.342 1.00 65.29 102 ARG c O 1
ATOM 11171 N N . PHE F 3 103 ? 200.681 220.877 228.522 1.00 67.68 103 PHE c N 1
ATOM 11172 C CA . PHE F 3 103 ? 199.908 221.691 227.596 1.00 67.68 103 PHE c CA 1
ATOM 11173 C C . PHE F 3 103 ? 198.485 221.160 227.479 1.00 67.68 103 PHE c C 1
ATOM 11174 O O . PHE F 3 103 ? 198.243 219.951 227.515 1.00 67.68 103 PHE c O 1
ATOM 11182 N N . MET F 3 104 ? 197.536 222.083 227.337 1.00 76.89 104 MET c N 1
ATOM 11183 C CA . MET F 3 104 ? 196.129 221.714 227.249 1.00 76.89 104 MET c CA 1
ATOM 11184 C C . MET F 3 104 ? 195.689 221.447 225.816 1.00 76.89 104 MET c C 1
ATOM 11185 O O . MET F 3 104 ? 194.974 220.473 225.559 1.00 76.89 104 MET c O 1
ATOM 11190 N N . GLY F 3 105 ? 196.112 222.285 224.873 1.00 75.52 105 GLY c N 1
ATOM 11191 C CA . GLY F 3 105 ? 195.654 222.153 223.506 1.00 75.52 105 GLY c CA 1
ATOM 11192 C C . GLY F 3 105 ? 194.402 222.939 223.201 1.00 75.52 105 GLY c C 1
ATOM 11193 O O . GLY F 3 105 ? 193.637 222.556 222.310 1.00 75.52 105 GLY c O 1
ATOM 11194 N N . ASP F 3 106 ? 194.169 224.034 223.920 1.00 81.62 106 ASP c N 1
ATOM 11195 C CA . ASP F 3 106 ? 192.980 224.855 223.747 1.00 81.62 106 ASP c CA 1
ATOM 11196 C C . ASP F 3 106 ? 193.422 226.314 223.788 1.00 81.62 106 ASP c C 1
ATOM 11197 O O . ASP F 3 106 ? 194.114 226.725 224.729 1.00 81.62 106 ASP c O 1
ATOM 11202 N N . PRO F 3 107 ? 193.066 227.120 222.782 1.00 82.18 107 PRO c N 1
ATOM 11203 C CA . PRO F 3 107 ? 193.441 228.543 222.818 1.00 82.18 107 PRO c CA 1
ATOM 11204 C C . PRO F 3 107 ? 192.676 229.349 223.853 1.00 82.18 107 PRO c C 1
ATOM 11205 O O . PRO F 3 107 ? 193.212 230.346 224.353 1.00 82.18 107 PRO c O 1
ATOM 11209 N N . SER F 3 108 ? 191.449 228.952 224.192 1.00 84.30 108 SER c N 1
ATOM 11210 C CA . SER F 3 108 ? 190.676 229.670 225.197 1.00 84.30 108 SER c CA 1
ATOM 11211 C C . SER F 3 108 ? 191.064 229.291 226.620 1.00 84.30 108 SER c C 1
ATOM 11212 O O . SER F 3 108 ? 190.678 229.994 227.560 1.00 84.30 108 SER c O 1
ATOM 11215 N N . HIS F 3 109 ? 191.811 228.204 226.799 1.00 84.15 109 HIS c N 1
ATOM 11216 C CA . HIS F 3 109 ? 192.207 227.777 228.134 1.00 84.15 109 HIS c CA 1
ATOM 11217 C C . HIS F 3 109 ? 193.339 228.652 228.655 1.00 84.15 109 HIS c C 1
ATOM 11218 O O . HIS F 3 109 ? 194.389 228.776 228.016 1.00 84.15 109 HIS c O 1
ATOM 11225 N N . GLU F 3 110 ? 193.124 229.257 229.819 1.00 84.03 110 GLU c N 1
ATOM 11226 C CA . GLU F 3 110 ? 194.104 230.127 230.447 1.00 84.03 110 GLU c CA 1
ATOM 11227 C C . GLU F 3 110 ? 194.589 229.505 231.749 1.00 84.03 110 GLU c C 1
ATOM 11228 O O . GLU F 3 110 ? 193.834 228.828 232.453 1.00 84.03 110 GLU c O 1
ATOM 11234 N N . TYR F 3 111 ? 195.859 229.742 232.062 1.00 81.99 111 TYR c N 1
ATOM 11235 C CA . TYR F 3 111 ? 196.485 229.212 233.266 1.00 81.99 111 TYR c CA 1
ATOM 11236 C C . TYR F 3 111 ? 196.423 230.267 234.363 1.00 81.99 111 TYR c C 1
ATOM 11237 O O . TYR F 3 111 ? 196.862 231.405 234.161 1.00 81.99 111 TYR c O 1
ATOM 11246 N N . GLU F 3 112 ? 195.877 229.890 235.515 1.00 89.91 112 GLU c N 1
ATOM 11247 C CA . GLU F 3 112 ? 195.725 230.803 236.637 1.00 89.91 112 GLU c CA 1
ATOM 11248 C C . GLU F 3 112 ? 196.925 230.710 237.571 1.00 89.91 112 GLU c C 1
ATOM 11249 O O . GLU F 3 112 ? 197.597 229.678 237.653 1.00 89.91 112 GLU c O 1
ATOM 11255 N N . HIS F 3 113 ? 197.186 231.806 238.279 1.00 95.55 113 HIS c N 1
ATOM 11256 C CA . HIS F 3 113 ? 198.288 231.869 239.227 1.00 95.55 113 HIS c CA 1
ATOM 11257 C C . HIS F 3 113 ? 197.951 232.889 240.304 1.00 95.55 113 HIS c C 1
ATOM 11258 O O . HIS F 3 113 ? 197.464 233.981 240.003 1.00 95.55 113 HIS c O 1
ATOM 11265 N N . THR F 3 114 ? 198.214 232.525 241.557 1.00 96.78 114 THR c N 1
ATOM 11266 C CA . THR F 3 114 ? 197.952 233.388 242.703 1.00 96.78 114 THR c CA 1
ATOM 11267 C C . THR F 3 114 ? 199.252 234.080 243.097 1.00 96.78 114 THR c C 1
ATOM 11268 O O . THR F 3 114 ? 200.169 233.440 243.623 1.00 96.78 114 THR c O 1
ATOM 11272 N N . GLU F 3 115 ? 199.329 235.382 242.843 1.00 94.29 115 GLU c N 1
ATOM 11273 C CA . GLU F 3 115 ? 200.515 236.161 243.180 1.00 94.29 115 GLU c CA 1
ATOM 11274 C C . GLU F 3 115 ? 200.139 237.441 243.918 1.00 94.29 115 GLU c C 1
ATOM 11275 O O . GLU F 3 115 ? 200.994 238.281 244.199 1.00 94.29 115 GLU c O 1
ATOM 11281 N N . VAL F 3 130 ? 197.084 238.582 244.506 1.00 100.45 130 VAL c N 1
ATOM 11282 C CA . VAL F 3 130 ? 196.212 238.953 243.399 1.00 100.45 130 VAL c CA 1
ATOM 11283 C C . VAL F 3 130 ? 196.157 237.811 242.375 1.00 100.45 130 VAL c C 1
ATOM 11284 O O . VAL F 3 130 ? 197.180 237.223 242.017 1.00 100.45 130 VAL c O 1
ATOM 11288 N N . VAL F 3 131 ? 194.947 237.470 241.940 1.00 100.22 131 VAL c N 1
ATOM 11289 C CA . VAL F 3 131 ? 194.757 236.392 240.976 1.00 100.22 131 VAL c CA 1
ATOM 11290 C C . VAL F 3 131 ? 195.087 236.906 239.583 1.00 100.22 131 VAL c C 1
ATOM 11291 O O . VAL F 3 131 ? 194.547 237.927 239.139 1.00 100.22 131 VAL c O 1
ATOM 11295 N N . VAL F 3 132 ? 195.976 236.201 238.889 1.00 94.33 132 VAL c N 1
ATOM 11296 C CA . VAL F 3 132 ? 196.398 236.569 237.545 1.00 94.33 132 VAL c CA 1
ATOM 11297 C C . VAL F 3 132 ? 196.180 235.366 236.634 1.00 94.33 132 VAL c C 1
ATOM 11298 O O . VAL F 3 132 ? 196.103 234.220 237.091 1.00 94.33 132 VAL c O 1
ATOM 11302 N N . GLN F 3 133 ? 196.029 235.637 235.339 1.00 90.56 133 GLN c N 1
ATOM 11303 C CA . GLN F 3 133 ? 195.825 234.605 234.335 1.00 90.56 133 GLN c CA 1
ATOM 11304 C C . GLN F 3 133 ? 196.757 234.853 233.159 1.00 90.56 133 GLN c C 1
ATOM 11305 O O . GLN F 3 133 ? 197.075 236.002 232.839 1.00 90.56 133 GLN c O 1
ATOM 11311 N N . ILE F 3 134 ? 197.197 233.771 232.521 1.00 83.88 134 ILE c N 1
ATOM 11312 C CA . ILE F 3 134 ? 198.070 233.856 231.358 1.00 83.88 134 ILE c CA 1
ATOM 11313 C C . ILE F 3 134 ? 197.481 232.998 230.242 1.00 83.88 134 ILE c C 1
ATOM 11314 O O . ILE F 3 134 ? 196.814 231.987 230.488 1.00 83.88 134 ILE c O 1
ATOM 11319 N N . LYS F 3 135 ? 197.680 233.448 229.006 1.00 79.58 135 LYS c N 1
ATOM 11320 C CA . LYS F 3 135 ? 197.167 232.750 227.838 1.00 79.58 135 LYS c CA 1
ATOM 11321 C C . LYS F 3 135 ? 198.024 231.516 227.547 1.00 79.58 135 LYS c C 1
ATOM 11322 O O . LYS F 3 135 ? 199.208 231.454 227.889 1.00 79.58 135 LYS c O 1
ATOM 11328 N N . GLU F 3 136 ? 197.397 230.508 226.936 1.00 76.49 136 GLU c N 1
ATOM 11329 C CA . GLU F 3 136 ? 198.121 229.311 226.522 1.00 76.49 136 GLU c CA 1
ATOM 11330 C C . GLU F 3 136 ? 199.073 229.602 225.366 1.00 76.49 136 GLU c C 1
ATOM 11331 O O . GLU F 3 136 ? 200.137 228.980 225.264 1.00 76.49 136 GLU c O 1
ATOM 11337 N N . GLU F 3 137 ? 198.716 230.555 224.501 1.00 71.95 137 GLU c N 1
ATOM 11338 C CA . GLU F 3 137 ? 199.492 230.790 223.287 1.00 71.95 137 GLU c CA 1
ATOM 11339 C C . GLU F 3 137 ? 200.802 231.516 223.567 1.00 71.95 137 GLU c C 1
ATOM 11340 O O . GLU F 3 137 ? 201.813 231.232 222.911 1.00 71.95 137 GLU c O 1
ATOM 11346 N N . THR F 3 138 ? 200.816 232.446 224.528 1.00 73.30 138 THR c N 1
ATOM 11347 C CA . THR F 3 138 ? 202.067 233.121 224.863 1.00 73.30 138 THR c CA 1
ATOM 11348 C C . THR F 3 138 ? 203.031 232.173 225.570 1.00 73.30 138 THR c C 1
ATOM 11349 O O . THR F 3 138 ? 204.243 232.221 225.328 1.00 73.30 138 THR c O 1
ATOM 11353 N N . ARG F 3 139 ? 202.504 231.260 226.394 1.00 70.44 139 ARG c N 1
ATOM 11354 C CA . ARG F 3 139 ? 203.337 230.218 226.986 1.00 70.44 139 ARG c CA 1
ATOM 11355 C C . ARG F 3 139 ? 203.844 229.253 225.921 1.00 70.44 139 ARG c C 1
ATOM 11356 O O . ARG F 3 139 ? 204.990 228.795 225.988 1.00 70.44 139 ARG c O 1
ATOM 11364 N N . LEU F 3 140 ? 203.018 228.974 224.907 1.00 65.49 140 LEU c N 1
ATOM 11365 C CA . LEU F 3 140 ? 203.421 228.086 223.820 1.00 65.49 140 LEU c CA 1
ATOM 11366 C C . LEU F 3 140 ? 204.556 228.688 222.998 1.00 65.49 140 LEU c C 1
ATOM 11367 O O . LEU F 3 140 ? 205.558 228.016 222.721 1.00 65.49 140 LEU c O 1
ATOM 11372 N N . VAL F 3 141 ? 204.430 229.965 222.625 1.00 64.62 141 VAL c N 1
ATOM 11373 C CA . VAL F 3 141 ? 205.480 230.591 221.826 1.00 64.62 141 VAL c CA 1
ATOM 11374 C C . VAL F 3 141 ? 206.717 230.855 222.686 1.00 64.62 141 VAL c C 1
ATOM 11375 O O . VAL F 3 141 ? 207.842 230.857 222.176 1.00 64.62 141 VAL c O 1
ATOM 11379 N N . SER F 3 142 ? 206.548 230.994 224.008 1.00 66.36 142 SER c N 1
ATOM 11380 C CA . SER F 3 142 ? 207.706 231.103 224.891 1.00 66.36 142 SER c CA 1
ATOM 11381 C C . SER F 3 142 ? 208.463 229.782 224.993 1.00 66.36 142 SER c C 1
ATOM 11382 O O . SER F 3 142 ? 209.700 229.775 224.994 1.00 66.36 142 SER c O 1
ATOM 11385 N N . ILE F 3 143 ? 207.740 228.657 225.059 1.00 61.85 143 ILE c N 1
ATOM 11386 C CA . ILE F 3 143 ? 208.377 227.338 225.044 1.00 61.85 143 ILE c CA 1
ATOM 11387 C C . ILE F 3 143 ? 209.085 227.097 223.714 1.00 61.85 143 ILE c C 1
ATOM 11388 O O . ILE F 3 143 ? 210.217 226.593 223.681 1.00 61.85 143 ILE c O 1
ATOM 11393 N N . ILE F 3 144 ? 208.453 227.496 222.606 1.00 58.57 144 ILE c N 1
ATOM 11394 C CA . ILE F 3 144 ? 209.054 227.318 221.284 1.00 58.57 144 ILE c CA 1
ATOM 11395 C C . ILE F 3 144 ? 210.306 228.182 221.135 1.00 58.57 144 ILE c C 1
ATOM 11396 O O . ILE F 3 144 ? 211.330 227.727 220.605 1.00 58.57 144 ILE c O 1
ATOM 11401 N N . ASP F 3 145 ? 210.266 229.415 221.652 1.00 63.96 145 ASP c N 1
ATOM 11402 C CA . ASP F 3 145 ? 211.436 230.286 221.611 1.00 63.96 145 ASP c CA 1
ATOM 11403 C C . ASP F 3 145 ? 212.554 229.758 222.503 1.00 63.96 145 ASP c C 1
ATOM 11404 O O . ASP F 3 145 ? 213.731 229.858 222.144 1.00 63.96 145 ASP c O 1
ATOM 11409 N N . GLN F 3 146 ? 212.205 229.165 223.651 1.00 62.36 146 GLN c N 1
ATOM 11410 C CA . GLN F 3 146 ? 213.215 228.569 224.521 1.00 62.36 146 GLN c CA 1
ATOM 11411 C C . GLN F 3 146 ? 213.865 227.351 223.872 1.00 62.36 146 GLN c C 1
ATOM 11412 O O . GLN F 3 146 ? 215.073 227.131 224.026 1.00 62.36 146 GLN c O 1
ATOM 11418 N N . ILE F 3 147 ? 213.084 226.563 223.129 1.00 56.10 147 ILE c N 1
ATOM 11419 C CA . ILE F 3 147 ? 213.637 225.397 222.442 1.00 56.10 147 ILE c CA 1
ATOM 11420 C C . ILE F 3 147 ? 214.551 225.832 221.299 1.00 56.10 147 ILE c C 1
ATOM 11421 O O . ILE F 3 147 ? 215.675 225.334 221.160 1.00 56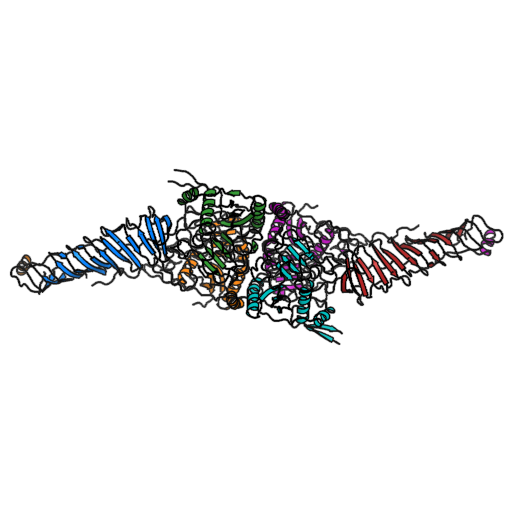.10 147 ILE c O 1
ATOM 11426 N N . ASP F 3 148 ? 214.098 226.790 220.482 1.00 64.17 148 ASP c N 1
ATOM 11427 C CA . ASP F 3 148 ? 214.928 227.269 219.379 1.00 64.17 148 ASP c CA 1
ATOM 11428 C C . ASP F 3 148 ? 216.121 228.100 219.840 1.00 64.17 148 ASP c C 1
ATOM 11429 O O . ASP F 3 148 ? 217.075 228.261 219.072 1.00 64.17 148 ASP c O 1
ATOM 11434 N N . LYS F 3 149 ? 216.099 228.630 221.061 1.00 64.75 149 LYS c N 1
ATOM 11435 C CA . LYS F 3 149 ? 217.269 229.296 221.610 1.00 64.75 149 LYS c CA 1
ATOM 11436 C C . LYS F 3 149 ? 218.131 228.374 222.460 1.00 64.75 149 LYS c C 1
ATOM 11437 O O . LYS F 3 149 ? 219.216 228.786 222.884 1.00 64.75 149 LYS c O 1
ATOM 11443 N N . ALA F 3 150 ? 217.685 227.144 222.717 1.00 61.61 150 ALA c N 1
ATOM 11444 C CA . ALA F 3 150 ? 218.424 226.221 223.568 1.00 61.61 150 ALA c CA 1
ATOM 11445 C C . ALA F 3 150 ? 218.990 225.031 222.803 1.00 61.61 150 ALA c C 1
ATOM 11446 O O . ALA F 3 150 ? 220.200 224.796 222.844 1.00 61.61 150 ALA c O 1
ATOM 11448 N N . VAL F 3 151 ? 218.150 224.264 222.107 1.00 58.03 151 VAL c N 1
ATOM 11449 C CA . VAL F 3 151 ? 218.562 222.981 221.550 1.00 58.03 151 VAL c CA 1
ATOM 11450 C C . VAL F 3 151 ? 218.365 222.914 220.033 1.00 58.03 151 VAL c C 1
ATOM 11451 O O . VAL F 3 151 ? 218.368 221.830 219.460 1.00 58.03 151 VAL c O 1
ATOM 11455 N N . ALA F 3 152 ? 218.198 224.054 219.368 1.00 64.74 152 ALA c N 1
ATOM 11456 C CA . ALA F 3 152 ? 218.137 224.071 217.911 1.00 64.74 152 ALA c CA 1
ATOM 11457 C C . ALA F 3 152 ? 219.549 223.955 217.350 1.00 64.74 152 ALA c C 1
ATOM 11458 O O . ALA F 3 152 ? 220.396 224.817 217.608 1.00 64.74 152 ALA c O 1
ATOM 11460 N N . ILE F 3 153 ? 219.805 222.896 216.584 1.00 63.08 153 ILE c N 1
ATOM 11461 C CA . ILE F 3 153 ? 221.153 222.592 216.123 1.00 63.08 153 ILE c CA 1
ATOM 11462 C C . ILE F 3 153 ? 221.181 222.496 214.604 1.00 63.08 153 ILE c C 1
ATOM 11463 O O . ILE F 3 153 ? 220.179 222.175 213.956 1.00 63.08 153 ILE c O 1
ATOM 11468 N N . ILE F 3 154 ? 222.351 222.782 214.041 1.00 68.50 154 ILE c N 1
ATOM 11469 C CA . ILE F 3 154 ? 222.618 222.675 212.608 1.00 68.50 154 ILE c CA 1
ATOM 11470 C C . ILE F 3 154 ? 223.980 222.009 212.443 1.00 68.50 154 ILE c C 1
ATOM 11471 O O . ILE F 3 154 ? 224.821 222.113 213.349 1.00 68.50 154 ILE c O 1
ATOM 11476 N N . PRO F 3 155 ? 224.249 221.312 211.338 1.00 66.72 155 PRO c N 1
ATOM 11477 C CA . PRO F 3 155 ? 225.576 220.709 211.151 1.00 66.72 155 PRO c CA 1
ATOM 11478 C C . PRO F 3 155 ? 226.632 221.759 210.836 1.00 66.72 155 PRO c C 1
ATOM 11479 O O . PRO F 3 155 ? 226.351 222.944 210.644 1.00 66.72 155 PRO c O 1
ATOM 11483 N N . ARG F 3 156 ? 227.878 221.292 210.783 1.00 75.00 156 ARG c N 1
ATOM 11484 C CA . ARG F 3 156 ? 229.006 222.178 210.526 1.00 75.00 156 ARG c CA 1
ATOM 11485 C C . ARG F 3 156 ? 229.024 222.609 209.066 1.00 75.00 156 ARG c C 1
ATOM 11486 O O . ARG F 3 156 ? 228.943 221.776 208.158 1.00 75.00 156 ARG c O 1
ATOM 11494 N N . GLY F 3 157 ? 229.128 223.917 208.842 1.00 81.07 157 GLY c N 1
ATOM 11495 C CA . GLY F 3 157 ? 229.190 224.461 207.504 1.00 81.07 157 GLY c CA 1
ATOM 11496 C C . GLY F 3 157 ? 227.860 224.608 206.801 1.00 81.07 157 GLY c C 1
ATOM 11497 O O . GLY F 3 157 ? 227.845 224.984 205.622 1.00 81.07 157 GLY c O 1
ATOM 11498 N N . ALA F 3 158 ? 226.743 224.329 207.479 1.00 81.41 158 ALA c N 1
ATOM 11499 C CA . ALA F 3 158 ? 225.433 224.454 206.850 1.00 81.41 158 ALA c CA 1
ATOM 11500 C C . ALA F 3 158 ? 225.034 225.905 206.617 1.00 81.41 158 ALA c C 1
ATOM 11501 O O . ALA F 3 158 ? 224.205 226.174 205.741 1.00 81.41 158 ALA c O 1
ATOM 11503 N N . LEU F 3 159 ? 225.597 226.841 207.381 1.00 82.18 159 LEU c N 1
ATOM 11504 C CA . LEU F 3 159 ? 225.362 228.275 207.207 1.00 82.18 159 LEU c CA 1
ATOM 11505 C C . LEU F 3 159 ? 226.734 228.942 207.148 1.00 82.18 159 LEU c C 1
ATOM 11506 O O . LEU F 3 159 ? 227.307 229.294 208.182 1.00 82.18 159 LEU c O 1
ATOM 11511 N N . PHE F 3 160 ? 227.258 229.111 205.937 1.00 92.74 160 PHE c N 1
ATOM 11512 C CA . PHE F 3 160 ? 228.592 229.661 205.757 1.00 92.74 160 PHE c CA 1
ATOM 11513 C C . PHE F 3 160 ? 228.588 231.173 205.963 1.00 92.74 160 PHE c C 1
ATOM 11514 O O . PHE F 3 160 ? 227.574 231.852 205.784 1.00 92.74 160 PHE c O 1
ATOM 11522 N N . LYS F 3 161 ? 229.752 231.697 206.342 1.00 98.07 161 LYS c N 1
ATOM 11523 C CA . LYS F 3 161 ? 229.890 233.114 206.646 1.00 98.07 161 LYS c CA 1
ATOM 11524 C C . LYS F 3 161 ? 229.939 233.933 205.362 1.00 98.07 161 LYS c C 1
ATOM 11525 O O . LYS F 3 161 ? 230.654 233.586 204.417 1.00 98.07 161 LYS c O 1
ATOM 11531 N N . THR F 3 162 ? 229.174 235.023 205.332 1.00 100.54 162 THR c N 1
ATOM 11532 C CA . THR F 3 162 ? 229.112 235.928 204.199 1.00 100.54 162 THR c CA 1
ATOM 11533 C C . THR F 3 162 ? 229.793 237.252 204.536 1.00 100.54 162 THR c C 1
ATOM 11534 O O . THR F 3 162 ? 229.743 237.703 205.685 1.00 100.54 162 THR c O 1
ATOM 11538 N N . PRO F 3 163 ? 230.454 237.892 203.564 1.00 106.45 163 PRO c N 1
ATOM 11539 C CA . PRO F 3 163 ? 231.056 239.205 203.845 1.00 106.45 163 PRO c CA 1
ATOM 11540 C C . PRO F 3 163 ? 230.030 240.309 204.028 1.00 106.45 163 PRO c C 1
ATOM 11541 O O . PRO F 3 163 ? 230.320 241.300 204.709 1.00 106.45 163 PRO c O 1
ATOM 11545 N N . PHE F 3 164 ? 228.839 240.170 203.443 1.00 105.35 164 PHE c N 1
ATOM 11546 C CA . PHE F 3 164 ? 227.771 241.132 203.679 1.00 105.35 164 PHE c CA 1
ATOM 11547 C C . PHE F 3 164 ? 227.063 240.900 205.007 1.00 105.35 164 PHE c C 1
ATOM 11548 O O . PHE F 3 164 ? 226.460 241.835 205.544 1.00 105.35 164 PHE c O 1
ATOM 11556 N N . GLY F 3 165 ? 227.126 239.688 205.543 1.00 101.80 165 GLY c N 1
ATOM 11557 C CA . GLY F 3 165 ? 226.523 239.373 206.816 1.00 101.80 165 GLY c CA 1
ATOM 11558 C C . GLY F 3 165 ? 225.136 238.775 206.760 1.00 101.80 165 GLY c C 1
ATOM 11559 O O . GLY F 3 165 ? 224.348 239.005 207.684 1.00 101.80 165 GLY c O 1
ATOM 11560 N N . VAL F 3 166 ? 224.809 238.020 205.716 1.00 97.72 166 VAL c N 1
ATOM 11561 C CA . VAL F 3 166 ? 223.470 237.450 205.584 1.00 97.72 166 VAL c CA 1
ATOM 11562 C C . VAL F 3 166 ? 223.425 235.986 206.036 1.00 97.72 166 VAL c C 1
ATOM 11563 O O . VAL F 3 166 ? 222.584 235.634 206.869 1.00 97.72 166 VAL c O 1
ATOM 11567 N N . THR F 3 167 ? 224.344 235.146 205.535 1.00 95.49 167 THR c N 1
ATOM 11568 C CA . THR F 3 167 ? 224.516 233.727 205.893 1.00 95.49 167 THR c CA 1
ATOM 11569 C C . THR F 3 167 ? 223.214 232.929 205.776 1.00 95.49 167 THR c C 1
ATOM 11570 O O . THR F 3 167 ? 222.739 232.319 206.735 1.00 95.49 167 THR c O 1
ATOM 11574 N N . HIS F 3 168 ? 222.633 232.939 204.575 1.00 94.58 168 HIS c N 1
ATOM 11575 C CA . HIS F 3 168 ? 221.304 232.347 204.414 1.00 94.58 168 HIS c CA 1
ATOM 11576 C C . HIS F 3 168 ? 221.370 230.830 204.243 1.00 94.58 168 HIS c C 1
ATOM 11577 O O . HIS F 3 168 ? 220.921 230.077 205.111 1.00 94.58 168 HIS c O 1
ATOM 11584 N N . VAL F 3 169 ? 221.935 230.364 203.128 1.00 95.29 169 VAL c N 1
ATOM 11585 C CA . VAL F 3 169 ? 222.018 228.943 202.791 1.00 95.29 169 VAL c CA 1
ATOM 11586 C C . VAL F 3 169 ? 223.391 228.689 202.185 1.00 95.29 169 VAL c C 1
ATOM 11587 O O . VAL F 3 169 ? 223.791 229.375 201.239 1.00 95.29 169 VAL c O 1
ATOM 11591 N N . ASN F 3 170 ? 224.114 227.709 202.725 1.00 89.36 170 ASN c N 1
ATOM 11592 C CA . ASN F 3 170 ? 225.382 227.276 202.146 1.00 89.36 170 ASN c CA 1
ATOM 11593 C C . ASN F 3 170 ? 225.102 226.154 201.153 1.00 89.36 170 ASN c C 1
ATOM 11594 O O . ASN F 3 170 ? 224.688 225.058 201.544 1.00 89.36 170 ASN c O 1
ATOM 11599 N N . ARG F 3 171 ? 225.325 226.427 199.867 1.00 89.39 171 ARG c N 1
ATOM 11600 C CA . ARG F 3 171 ? 225.141 225.419 198.831 1.00 89.39 171 ARG c CA 1
ATOM 11601 C C . ARG F 3 171 ? 226.364 224.531 198.648 1.00 89.39 171 ARG c C 1
ATOM 11602 O O . ARG F 3 171 ? 226.263 223.497 197.978 1.00 89.39 171 ARG c O 1
ATOM 11610 N N . THR F 3 172 ? 227.509 224.910 199.219 1.00 88.62 172 THR c N 1
ATOM 11611 C CA . THR F 3 172 ? 228.702 224.075 199.132 1.00 88.62 172 THR c CA 1
ATOM 11612 C C . THR F 3 172 ? 228.569 222.848 200.030 1.00 88.62 172 THR c C 1
ATOM 11613 O O . THR F 3 172 ? 229.000 221.747 199.661 1.00 88.62 172 THR c O 1
ATOM 11617 N N . PHE F 3 173 ? 227.929 223.013 201.188 1.00 84.71 173 PHE c N 1
ATOM 11618 C CA . PHE F 3 173 ? 227.779 221.947 202.177 1.00 84.71 173 PHE c CA 1
ATOM 11619 C C . PHE F 3 173 ? 226.842 220.866 201.650 1.00 84.71 173 PHE c C 1
ATOM 11620 O O . PHE F 3 173 ? 225.638 221.093 201.497 1.00 84.71 173 PHE c O 1
ATOM 11628 N N . GLU F 3 174 ? 227.399 219.688 201.369 1.00 85.78 174 GLU c N 1
ATOM 11629 C CA . GLU F 3 174 ? 226.619 218.536 200.944 1.00 85.78 174 GLU c CA 1
ATOM 11630 C C . GLU F 3 174 ? 226.511 217.459 202.013 1.00 85.78 174 GLU c C 1
ATOM 11631 O O . GLU F 3 174 ? 225.774 216.488 201.816 1.00 85.78 174 GLU c O 1
ATOM 11637 N N . GLY F 3 175 ? 227.216 217.601 203.121 1.00 82.66 175 GLY c N 1
ATOM 11638 C CA . GLY F 3 175 ? 227.177 216.617 204.186 1.00 82.66 175 GLY c CA 1
ATOM 11639 C C . GLY F 3 175 ? 228.466 216.628 204.977 1.00 82.66 175 GLY c C 1
ATOM 11640 O O . GLY F 3 175 ? 229.456 217.254 204.602 1.00 82.66 175 GLY c O 1
ATOM 11641 N N . LEU F 3 176 ? 228.436 215.914 206.099 1.00 80.39 176 LEU c N 1
ATOM 11642 C CA . LEU F 3 176 ? 229.615 215.821 206.948 1.00 80.39 176 LEU c CA 1
ATOM 11643 C C . LEU F 3 176 ? 230.359 214.516 206.690 1.00 80.39 176 LEU c C 1
ATOM 11644 O O . LEU F 3 176 ? 229.727 213.477 206.468 1.00 80.39 176 LEU c O 1
ATOM 11649 N N . PRO F 3 177 ? 231.692 214.535 206.707 1.00 83.36 177 PRO c N 1
ATOM 11650 C CA . PRO F 3 177 ? 232.455 213.299 206.494 1.00 83.36 177 PRO c CA 1
ATOM 11651 C C . PRO F 3 177 ? 232.344 212.357 207.684 1.00 83.36 177 PRO c C 1
ATOM 11652 O O . PRO F 3 177 ? 231.859 212.709 208.761 1.00 83.36 177 PRO c O 1
ATOM 11656 N N . LEU F 3 178 ? 232.828 211.132 207.473 1.00 87.03 178 LEU c N 1
ATOM 11657 C CA . LEU F 3 178 ? 232.674 210.058 208.448 1.00 87.03 178 LEU c CA 1
ATOM 11658 C C . LEU F 3 178 ? 233.592 210.193 209.657 1.00 87.03 178 LEU c C 1
ATOM 11659 O O . LEU F 3 178 ? 233.441 209.423 210.612 1.00 87.03 178 LEU c O 1
ATOM 11664 N N . SER F 3 179 ? 234.528 211.137 209.648 1.00 88.08 179 SER c N 1
ATOM 11665 C CA . SER F 3 179 ? 235.451 211.324 210.758 1.00 88.08 179 SER c CA 1
ATOM 11666 C C . SER F 3 179 ? 234.910 212.254 211.837 1.00 88.08 179 SER c C 1
ATOM 11667 O O . SER F 3 179 ? 235.562 212.418 212.873 1.00 88.08 179 SER c O 1
ATOM 11670 N N . GLU F 3 180 ? 233.740 212.864 211.627 1.00 84.65 180 GLU c N 1
ATOM 11671 C CA . GLU F 3 180 ? 233.209 213.825 212.587 1.00 84.65 180 GLU c CA 1
ATOM 11672 C C . GLU F 3 180 ? 231.704 213.657 212.790 1.00 84.65 180 GLU c C 1
ATOM 11673 O O . GLU F 3 180 ? 231.007 214.622 213.125 1.00 84.65 180 GLU c O 1
ATOM 11679 N N . VAL F 3 181 ? 231.191 212.439 212.613 1.00 81.43 181 VAL c N 1
ATOM 11680 C CA . VAL F 3 181 ? 229.774 212.187 212.861 1.00 81.43 181 VAL c CA 1
ATOM 11681 C C . VAL F 3 181 ? 229.505 212.082 214.357 1.00 81.43 181 VAL c C 1
ATOM 11682 O O . VAL F 3 181 ? 228.589 212.722 214.887 1.00 81.43 181 VAL c O 1
ATOM 11686 N N . ARG F 3 182 ? 230.299 211.274 215.060 1.00 80.82 182 ARG c N 1
ATOM 11687 C CA . ARG F 3 182 ? 230.131 211.087 216.495 1.00 80.82 182 ARG c CA 1
ATOM 11688 C C . ARG F 3 182 ? 230.627 212.271 217.313 1.00 80.82 182 ARG c C 1
ATOM 11689 O O . ARG F 3 182 ? 230.340 212.334 218.514 1.00 80.82 182 ARG c O 1
ATOM 11697 N N . LYS F 3 183 ? 231.363 213.197 216.703 1.00 79.05 183 LYS c N 1
ATOM 11698 C CA . LYS F 3 183 ? 231.851 214.372 217.412 1.00 79.05 183 LYS c CA 1
ATOM 11699 C C . LYS F 3 183 ? 230.697 215.330 217.679 1.00 79.05 183 LYS c C 1
ATOM 11700 O O . LYS F 3 183 ? 230.056 215.819 216.743 1.00 79.05 183 LYS c O 1
ATOM 11706 N N . LEU F 3 184 ? 230.429 215.591 218.959 1.00 71.39 184 LEU c N 1
ATOM 11707 C CA . LEU F 3 184 ? 229.329 216.471 219.331 1.00 71.39 184 LEU c CA 1
ATOM 11708 C C . LEU F 3 184 ? 229.652 217.935 219.061 1.00 71.39 184 LEU c C 1
ATOM 11709 O O . LEU F 3 184 ? 228.751 218.711 218.724 1.00 71.39 184 LEU c O 1
ATOM 11714 N N . SER F 3 185 ? 230.927 218.322 219.160 1.00 74.05 185 SER c N 1
ATOM 11715 C CA . SER F 3 185 ? 231.325 219.717 218.998 1.00 74.05 185 SER c CA 1
ATOM 11716 C C . SER F 3 185 ? 231.264 220.201 217.553 1.00 74.05 185 SER c C 1
ATOM 11717 O O . SER F 3 185 ? 231.453 221.399 217.316 1.00 74.05 185 SER c O 1
ATOM 11720 N N . SER F 3 186 ? 231.012 219.314 216.590 1.00 72.03 186 SER c N 1
ATOM 11721 C CA . SER F 3 186 ? 230.897 219.734 215.199 1.00 72.03 186 SER c CA 1
ATOM 11722 C C . SER F 3 186 ? 229.586 220.459 214.923 1.00 72.03 186 SER c C 1
ATOM 11723 O O . SER F 3 186 ? 229.561 221.396 214.118 1.00 72.03 186 SER c O 1
ATOM 11726 N N . TYR F 3 187 ? 228.499 220.051 215.575 1.00 67.76 187 TYR c N 1
ATOM 11727 C CA . TYR F 3 187 ? 227.185 220.627 215.317 1.00 67.76 187 TYR c CA 1
ATOM 11728 C C . TYR F 3 187 ? 227.091 222.013 215.943 1.00 67.76 187 TYR c C 1
ATOM 11729 O O . TYR F 3 187 ? 227.299 222.173 217.151 1.00 67.76 187 TYR c O 1
ATOM 11738 N N . PHE F 3 188 ? 226.779 223.013 215.122 1.00 69.68 188 PHE c N 1
ATOM 11739 C CA . PHE F 3 188 ? 226.580 224.371 215.597 1.00 69.68 188 PHE c CA 1
ATOM 11740 C C . PHE F 3 188 ? 225.113 224.574 215.971 1.00 69.68 188 PHE c C 1
ATOM 11741 O O . PHE F 3 188 ? 224.277 223.682 215.816 1.00 69.68 188 PHE c O 1
ATOM 11749 N N . HIS F 3 189 ? 224.794 225.762 216.474 1.00 70.14 189 HIS c N 1
ATOM 11750 C CA . HIS F 3 189 ? 223.432 226.113 216.846 1.00 70.14 189 HIS c CA 1
ATOM 11751 C C . HIS F 3 189 ? 222.831 227.059 215.814 1.00 70.14 189 HIS c C 1
ATOM 11752 O O . HIS F 3 189 ? 223.543 227.816 215.150 1.00 70.14 189 HIS c O 1
ATOM 11759 N N . PHE F 3 190 ? 221.504 227.009 215.690 1.00 74.28 190 PHE c N 1
ATOM 11760 C CA . PHE F 3 190 ? 220.817 227.884 214.747 1.00 74.28 190 PHE c CA 1
ATOM 11761 C C . PHE F 3 190 ? 220.737 229.314 215.268 1.00 74.28 190 PHE c C 1
ATOM 11762 O O . PHE F 3 190 ? 220.797 230.267 214.483 1.00 74.28 190 PHE c O 1
ATOM 11770 N N . ARG F 3 191 ? 220.602 229.482 216.580 1.00 72.31 191 ARG c N 1
ATOM 11771 C CA . ARG F 3 191 ? 220.514 230.807 217.171 1.00 72.31 191 ARG c CA 1
ATOM 11772 C C . ARG F 3 191 ? 221.909 231.355 217.469 1.00 72.31 191 ARG c C 1
ATOM 11773 O O . ARG F 3 191 ? 222.905 230.626 217.476 1.00 72.31 191 ARG c O 1
ATOM 11781 N N . GLU F 3 192 ? 221.969 232.663 217.707 1.00 74.63 192 GLU c N 1
ATOM 11782 C CA . GLU F 3 192 ? 223.234 233.319 218.003 1.00 74.63 192 GLU c CA 1
ATOM 11783 C C . GLU F 3 192 ? 223.710 232.969 219.411 1.00 74.63 192 GLU c C 1
ATOM 11784 O O . GLU F 3 192 ? 222.934 232.562 220.280 1.00 74.63 192 GLU c O 1
ATOM 11790 N N . ALA F 3 193 ? 225.011 233.136 219.629 1.00 76.29 193 ALA c N 1
ATOM 11791 C CA . ALA F 3 193 ? 225.616 232.840 220.923 1.00 76.29 193 ALA c CA 1
ATOM 11792 C C . ALA F 3 193 ? 225.276 233.918 221.947 1.00 76.29 193 ALA c C 1
ATOM 11793 O O . ALA F 3 193 ? 225.298 233.675 223.154 1.00 76.29 193 ALA c O 1
ATOM 11795 N N . LEU F 3 214 ? 231.442 230.177 213.375 1.00 75.92 214 LEU c N 1
ATOM 11796 C CA . LEU F 3 214 ? 230.502 231.279 213.204 1.00 75.92 214 LEU c CA 1
ATOM 11797 C C . LEU F 3 214 ? 229.470 231.298 214.327 1.00 75.92 214 LEU c C 1
ATOM 11798 O O . LEU F 3 214 ? 229.345 232.285 215.050 1.00 75.92 214 LEU c O 1
ATOM 11803 N N . ASP F 3 215 ? 228.732 230.201 214.466 1.00 73.96 215 ASP c N 1
ATOM 11804 C CA . ASP F 3 215 ? 227.706 230.074 215.486 1.00 73.96 215 ASP c CA 1
ATOM 11805 C C . ASP F 3 215 ? 228.275 229.374 216.717 1.00 73.96 215 ASP c C 1
ATOM 11806 O O . ASP F 3 215 ? 229.453 229.014 216.776 1.00 73.96 215 ASP c O 1
ATOM 11811 N N . SER F 3 216 ? 227.419 229.179 217.717 1.00 73.87 216 SER c N 1
ATOM 11812 C CA . SER F 3 216 ? 227.834 228.531 218.952 1.00 73.87 216 SER c CA 1
ATOM 11813 C C . SER F 3 216 ? 227.787 227.016 218.792 1.00 73.87 216 SER c C 1
ATOM 11814 O O . SER F 3 216 ? 226.762 226.456 218.392 1.00 73.87 216 SER c O 1
ATOM 11817 N N . LEU F 3 217 ? 228.899 226.359 219.111 1.00 74.42 217 LEU c N 1
ATOM 11818 C CA . LEU F 3 217 ? 229.002 224.907 219.023 1.00 74.42 217 LEU c CA 1
ATOM 11819 C C . LEU F 3 217 ? 228.434 224.275 220.294 1.00 74.42 217 LEU c C 1
ATOM 11820 O O . LEU F 3 217 ? 227.898 224.955 221.173 1.00 74.42 217 LEU c O 1
ATOM 11825 N N . GLU F 3 218 ? 228.550 222.950 220.408 1.00 69.01 218 GLU c N 1
ATOM 11826 C CA . GLU F 3 218 ? 227.927 222.208 221.506 1.00 69.01 218 GLU c CA 1
ATOM 11827 C C . GLU F 3 218 ? 228.822 222.242 222.746 1.00 69.01 218 GLU c C 1
ATOM 11828 O O . GLU F 3 218 ? 229.467 221.262 223.127 1.00 69.01 218 GLU c O 1
ATOM 11834 N N . TYR F 3 219 ? 228.838 223.406 223.388 1.00 76.33 219 TYR c N 1
ATOM 11835 C CA . TYR F 3 219 ? 229.468 223.610 224.687 1.00 76.33 219 TYR c CA 1
ATOM 11836 C C . TYR F 3 219 ? 228.415 223.948 225.735 1.00 76.33 219 TYR c C 1
ATOM 11837 O O . TYR F 3 219 ? 228.575 224.880 226.526 1.00 76.33 219 TYR c O 1
ATOM 11846 N N . ASP F 3 220 ? 227.319 223.191 225.738 1.00 74.58 220 ASP c N 1
ATOM 11847 C CA . ASP F 3 220 ? 226.179 223.481 226.594 1.00 74.58 220 ASP c CA 1
ATOM 11848 C C . ASP F 3 220 ? 226.498 223.171 228.057 1.00 74.58 220 ASP c C 1
ATOM 11849 O O . ASP F 3 220 ? 227.508 222.547 228.391 1.00 74.58 220 ASP c O 1
ATOM 11854 N N . ILE F 3 221 ? 225.607 223.622 228.935 1.00 73.24 221 ILE c N 1
ATOM 11855 C CA . ILE F 3 221 ? 225.796 223.529 230.383 1.00 73.24 221 ILE c CA 1
ATOM 11856 C C . ILE F 3 221 ? 225.784 222.118 230.985 1.00 73.24 221 ILE c C 1
ATOM 11857 O O . ILE F 3 221 ? 226.532 221.905 231.951 1.00 73.24 221 ILE c O 1
ATOM 11862 N N . PRO F 3 222 ? 224.995 221.097 230.507 1.00 71.55 222 PRO c N 1
ATOM 11863 C CA . PRO F 3 222 ? 225.166 219.769 231.119 1.00 71.55 222 PRO c CA 1
ATOM 11864 C C . PRO F 3 222 ? 226.297 218.958 230.504 1.00 71.55 222 PRO c C 1
ATOM 11865 O O . PRO F 3 222 ? 226.820 218.043 231.150 1.00 71.55 222 PRO c O 1
ATOM 11869 N N . ARG F 3 223 ? 226.641 219.263 229.245 1.00 74.99 223 ARG c N 1
ATOM 11870 C CA . ARG F 3 223 ? 227.671 218.597 228.434 1.00 74.99 223 ARG c CA 1
ATOM 11871 C C . ARG F 3 223 ? 227.402 217.106 228.212 1.00 74.99 223 ARG c C 1
ATOM 11872 O O . ARG F 3 223 ? 228.308 216.365 227.815 1.00 74.99 223 ARG c O 1
ATOM 11880 N N . GLY F 3 224 ? 226.180 216.641 228.459 1.00 66.15 224 GLY c N 1
ATOM 11881 C CA . GLY F 3 224 ? 225.808 215.265 228.197 1.00 66.15 224 GLY c CA 1
ATOM 11882 C C . GLY F 3 224 ? 224.363 215.147 227.760 1.00 66.15 224 GLY c C 1
ATOM 11883 O O . GLY F 3 224 ? 223.770 214.067 227.830 1.00 66.15 224 GLY c O 1
ATOM 11884 N N . SER F 3 225 ? 223.788 216.261 227.309 1.00 57.54 225 SER c N 1
ATOM 11885 C CA . SER F 3 225 ? 222.365 216.355 227.016 1.00 57.54 225 SER c CA 1
ATOM 11886 C C . SER F 3 225 ? 222.029 216.044 225.562 1.00 57.54 225 SER c C 1
ATOM 11887 O O . SER F 3 225 ? 221.033 216.562 225.044 1.00 57.54 225 SER c O 1
ATOM 11890 N N . TRP F 3 226 ? 222.827 215.215 224.893 1.00 56.29 226 TRP c N 1
ATOM 11891 C CA . TRP F 3 226 ? 222.583 214.855 223.504 1.00 56.29 226 TRP c CA 1
ATOM 11892 C C . TRP F 3 226 ? 222.776 213.358 223.321 1.00 56.29 226 TRP c C 1
ATOM 11893 O O . TRP F 3 226 ? 223.744 212.786 223.833 1.00 56.29 226 TRP c O 1
ATOM 11904 N N . SER F 3 227 ? 221.856 212.732 222.591 1.00 53.35 227 SER c N 1
ATOM 11905 C CA . SER F 3 227 ? 221.907 211.310 222.274 1.00 53.35 227 SER c CA 1
ATOM 11906 C C . SER F 3 227 ? 222.258 211.161 220.800 1.00 53.35 227 SER c C 1
ATOM 11907 O O . SER F 3 227 ? 221.417 211.412 219.933 1.00 53.35 227 SER c O 1
ATOM 11910 N N . ILE F 3 228 ? 223.494 210.759 220.518 1.00 58.39 228 ILE c N 1
ATOM 11911 C CA . ILE F 3 228 ? 223.966 210.556 219.153 1.00 58.39 228 ILE c CA 1
ATOM 11912 C C . ILE F 3 228 ? 223.846 209.075 218.826 1.00 58.39 228 ILE c C 1
ATOM 11913 O O . ILE F 3 228 ? 224.484 208.235 219.471 1.00 58.39 228 ILE c O 1
ATOM 11918 N N . GLN F 3 229 ? 223.029 208.752 217.826 1.00 58.71 229 GLN c N 1
ATOM 11919 C CA . GLN F 3 229 ? 222.783 207.374 217.432 1.00 58.71 229 GLN c CA 1
ATOM 11920 C C . GLN F 3 229 ? 222.934 207.225 215.926 1.00 58.71 229 GLN c C 1
ATOM 11921 O O . GLN F 3 229 ? 222.735 208.177 215.167 1.00 58.71 229 GLN c O 1
ATOM 11927 N N . MET F 3 230 ? 223.288 206.015 215.504 1.00 68.74 230 MET c N 1
ATOM 11928 C CA . MET F 3 230 ? 223.375 205.649 214.095 1.00 68.74 230 MET c CA 1
ATOM 11929 C C . MET F 3 230 ? 222.288 204.618 213.820 1.00 68.74 230 MET c C 1
ATOM 11930 O O . MET F 3 230 ? 222.399 203.463 214.248 1.00 68.74 230 MET c O 1
ATOM 11935 N N . GLU F 3 231 ? 221.237 205.034 213.112 1.00 69.30 231 GLU c N 1
ATOM 11936 C CA . GLU F 3 231 ? 220.084 204.163 212.908 1.00 69.30 231 GLU c CA 1
ATOM 11937 C C . GLU F 3 231 ? 220.357 203.107 211.843 1.00 69.30 231 GLU c C 1
ATOM 11938 O O . GLU F 3 231 ? 220.321 201.904 212.124 1.00 69.30 231 GLU c O 1
ATOM 11944 N N . ARG F 3 232 ? 220.632 203.535 210.613 1.00 73.10 232 ARG c N 1
ATOM 11945 C CA . ARG F 3 232 ? 220.860 202.620 209.496 1.00 73.10 232 ARG c CA 1
ATOM 11946 C C . ARG F 3 232 ? 222.308 202.755 209.018 1.00 73.10 232 ARG c C 1
ATOM 11947 O O . ARG F 3 232 ? 222.610 203.465 208.055 1.00 73.10 232 ARG c O 1
ATOM 11955 N N . GLY F 3 233 ? 223.202 202.026 209.684 1.00 72.58 233 GLY c N 1
ATOM 11956 C CA . GLY F 3 233 ? 224.606 202.024 209.294 1.00 72.58 233 GLY c CA 1
ATOM 11957 C C . GLY F 3 233 ? 225.262 203.366 209.549 1.00 72.58 233 GLY c C 1
ATOM 11958 O O . GLY F 3 233 ? 225.228 203.905 210.661 1.00 72.58 233 GLY c O 1
ATOM 11959 N N . ASN F 3 234 ? 225.872 203.917 208.500 1.00 79.10 234 ASN c N 1
ATOM 11960 C CA . ASN F 3 234 ? 226.435 205.261 208.516 1.00 79.10 234 ASN c CA 1
ATOM 11961 C C . ASN F 3 234 ? 225.685 206.190 207.565 1.00 79.10 234 ASN c C 1
ATOM 11962 O O . ASN F 3 234 ? 226.263 207.136 207.026 1.00 79.10 234 ASN c O 1
ATOM 11967 N N . ALA F 3 235 ? 224.396 205.926 207.346 1.00 74.77 235 ALA c N 1
ATOM 11968 C CA . ALA F 3 235 ? 223.601 206.706 206.409 1.00 74.77 235 ALA c CA 1
ATOM 11969 C C . ALA F 3 235 ? 222.721 207.751 207.080 1.00 74.77 235 ALA c C 1
ATOM 11970 O O . ALA F 3 235 ? 222.254 208.669 206.398 1.00 74.77 235 ALA c O 1
ATOM 11972 N N . LEU F 3 236 ? 222.481 207.636 208.384 1.00 69.59 236 LEU c N 1
ATOM 11973 C CA . LEU F 3 236 ? 221.652 208.601 209.094 1.00 69.59 236 LEU c CA 1
ATOM 11974 C C . LEU F 3 236 ? 222.096 208.671 210.545 1.00 69.59 236 LEU c C 1
ATOM 11975 O O . LEU F 3 236 ? 222.139 207.646 211.232 1.00 69.59 236 LEU c O 1
ATOM 11980 N N . VAL F 3 237 ? 222.423 209.875 211.004 1.00 64.15 237 VAL c N 1
ATOM 11981 C CA . VAL F 3 237 ? 222.753 210.130 212.400 1.00 64.15 237 VAL c CA 1
ATOM 11982 C C . VAL F 3 237 ? 221.580 210.874 213.030 1.00 64.15 237 VAL c C 1
ATOM 11983 O O . VAL F 3 237 ? 220.986 211.767 212.408 1.00 64.15 237 VAL c O 1
ATOM 11987 N N . VAL F 3 238 ? 221.208 210.459 214.237 1.00 56.56 238 VAL c N 1
ATOM 11988 C CA . VAL F 3 238 ? 220.076 211.015 214.964 1.00 56.56 238 VAL c CA 1
ATOM 11989 C C . VAL F 3 238 ? 220.604 211.601 216.264 1.00 56.56 238 VAL c C 1
ATOM 11990 O O . VAL F 3 238 ? 221.238 210.895 217.059 1.00 56.56 238 VAL c O 1
ATOM 11994 N N . LEU F 3 239 ? 220.368 212.893 216.466 1.00 54.07 239 LEU c N 1
ATOM 11995 C CA . LEU F 3 239 ? 220.696 213.577 217.710 1.00 54.07 239 LEU c CA 1
ATOM 11996 C C . LEU F 3 239 ? 219.388 213.863 218.435 1.00 54.07 239 LEU c C 1
ATOM 11997 O O . LEU F 3 239 ? 218.598 214.704 217.995 1.00 54.07 239 LEU c O 1
ATOM 12002 N N . ARG F 3 240 ? 219.150 213.144 219.522 1.00 53.34 240 ARG c N 1
ATOM 12003 C CA . ARG F 3 240 ? 217.969 213.347 220.346 1.00 53.34 240 ARG c CA 1
ATOM 12004 C C . ARG F 3 240 ? 218.315 214.285 221.492 1.00 53.34 240 ARG c C 1
ATOM 12005 O O . ARG F 3 240 ? 219.334 214.103 222.167 1.00 53.34 240 ARG c O 1
ATOM 12013 N N . SER F 3 241 ? 217.473 215.292 221.697 1.00 52.58 241 SER c N 1
ATOM 12014 C CA . SER F 3 241 ? 217.692 216.254 222.764 1.00 52.58 241 SER c CA 1
ATOM 12015 C C . SER F 3 241 ? 217.276 215.654 224.098 1.00 52.58 241 SER c C 1
ATOM 12016 O O . SER F 3 241 ? 216.141 215.195 224.258 1.00 52.58 241 SER c O 1
ATOM 12019 N N . LEU F 3 242 ? 218.203 215.649 225.054 1.00 52.49 242 LEU c N 1
ATOM 12020 C CA . LEU F 3 242 ? 217.909 215.182 226.399 1.00 52.49 242 LEU c CA 1
ATOM 12021 C C . LEU F 3 242 ? 217.469 216.302 227.330 1.00 52.49 242 LEU c C 1
ATOM 12022 O O . LEU F 3 242 ? 216.865 216.018 228.371 1.00 52.49 242 LEU c O 1
ATOM 12027 N N . LEU F 3 243 ? 217.762 217.559 226.983 1.00 54.76 243 LEU c N 1
ATOM 12028 C CA . LEU F 3 243 ? 217.210 218.689 227.725 1.00 54.76 243 LEU c CA 1
ATOM 12029 C C . LEU F 3 243 ? 215.704 218.780 227.523 1.00 54.76 243 LEU c C 1
ATOM 12030 O O . LEU F 3 243 ? 214.939 218.894 228.488 1.00 54.76 243 LEU c O 1
ATOM 12035 N N . TRP F 3 244 ? 215.262 218.733 226.270 1.00 53.37 244 TRP c N 1
ATOM 12036 C CA . TRP F 3 244 ? 213.844 218.686 225.936 1.00 53.37 244 TRP c CA 1
ATOM 12037 C C . TRP F 3 244 ? 213.537 217.330 225.321 1.00 53.37 244 TRP c C 1
ATOM 12038 O O . TRP F 3 244 ? 213.909 217.088 224.162 1.00 53.37 244 TRP c O 1
ATOM 12049 N N . PRO F 3 245 ? 212.881 216.417 226.041 1.00 54.20 245 PRO c N 1
ATOM 12050 C CA . PRO F 3 245 ? 212.638 215.070 225.498 1.00 54.20 245 PRO c CA 1
ATOM 12051 C C . PRO F 3 245 ? 211.574 215.092 224.409 1.00 54.20 245 PRO c C 1
ATOM 12052 O O . PRO F 3 245 ? 210.420 215.452 224.653 1.00 54.20 245 PRO c O 1
ATOM 12056 N N . GLY F 3 246 ? 211.972 214.706 223.200 1.00 52.25 246 GLY c N 1
ATOM 12057 C CA . GLY F 3 246 ? 211.044 214.652 222.090 1.00 52.25 246 GLY c CA 1
ATOM 12058 C C . GLY F 3 246 ? 211.552 215.321 220.831 1.00 52.25 246 GLY c C 1
ATOM 12059 O O . GLY F 3 246 ? 210.835 215.388 219.829 1.00 52.25 246 GLY c O 1
ATOM 12060 N N . LEU F 3 247 ? 212.786 215.817 220.861 1.00 49.16 247 LEU c N 1
ATOM 12061 C CA . LEU F 3 247 ? 213.390 216.490 219.718 1.00 49.16 247 LEU c CA 1
ATOM 12062 C C . LEU F 3 247 ? 214.395 215.549 219.070 1.00 49.16 247 LEU c C 1
ATOM 12063 O O . LEU F 3 247 ? 215.360 215.126 219.714 1.00 49.16 247 LEU c O 1
ATOM 12068 N N . THR F 3 248 ? 214.165 215.231 217.799 1.00 52.90 248 THR c N 1
ATOM 12069 C CA . THR F 3 248 ? 215.068 214.413 216.997 1.00 52.90 248 THR c CA 1
ATOM 12070 C C . THR F 3 248 ? 215.602 215.250 215.846 1.00 52.90 248 THR c C 1
ATOM 12071 O O . THR F 3 248 ? 214.823 215.837 215.088 1.00 52.90 248 THR c O 1
ATOM 12075 N N . PHE F 3 249 ? 216.927 215.314 215.727 1.00 56.38 249 PHE c N 1
ATOM 12076 C CA . PHE F 3 249 ? 217.603 215.970 214.616 1.00 56.38 249 PHE c CA 1
ATOM 12077 C C . PHE F 3 249 ? 218.253 214.886 213.767 1.00 56.38 249 PHE c C 1
ATOM 12078 O O . PHE F 3 249 ? 219.225 214.255 214.193 1.00 56.38 249 PHE c O 1
ATOM 12086 N N . TYR F 3 250 ? 217.706 214.662 212.581 1.00 63.56 250 TYR c N 1
ATOM 12087 C CA . TYR F 3 250 ? 218.240 213.698 211.634 1.00 63.56 250 TYR c CA 1
ATOM 12088 C C . TYR F 3 250 ? 219.196 214.389 210.671 1.00 63.56 250 TYR c C 1
ATOM 12089 O O . TYR F 3 250 ? 218.990 215.543 210.282 1.00 63.56 250 TYR c O 1
ATOM 12098 N N . HIS F 3 251 ? 220.256 213.676 210.300 1.00 69.26 251 HIS c N 1
ATOM 12099 C CA . HIS F 3 251 ? 221.209 214.208 209.339 1.00 69.26 251 HIS c CA 1
ATOM 12100 C C . HIS F 3 251 ? 221.809 213.066 208.534 1.00 69.26 251 HIS c C 1
ATOM 12101 O O . HIS F 3 251 ? 222.129 212.010 209.084 1.00 69.26 251 HIS c O 1
ATOM 12108 N N . ALA F 3 252 ? 221.946 213.281 207.230 1.00 73.76 252 ALA c N 1
ATOM 12109 C CA . ALA F 3 252 ? 222.658 212.277 206.456 1.00 73.76 252 ALA c CA 1
ATOM 12110 C C . ALA F 3 252 ? 224.081 212.742 206.176 1.00 73.76 252 ALA c C 1
ATOM 12111 O O . ALA F 3 252 ? 224.294 213.907 205.821 1.00 73.76 252 ALA c O 1
ATOM 12113 N N . PRO F 3 253 ? 225.076 211.867 206.347 1.00 76.80 253 PRO c N 1
ATOM 12114 C CA . PRO F 3 253 ? 226.466 212.301 206.133 1.00 76.80 253 PRO c CA 1
ATOM 12115 C C . PRO F 3 253 ? 226.824 212.499 204.670 1.00 76.80 253 PRO c C 1
ATOM 12116 O O . PRO F 3 253 ? 227.709 213.309 204.369 1.00 76.80 253 PRO c O 1
ATOM 12120 N N . ARG F 3 254 ? 226.168 211.795 203.750 1.00 82.98 254 ARG c N 1
ATOM 12121 C CA . ARG F 3 254 ? 226.507 211.894 202.336 1.00 82.98 254 ARG c CA 1
ATOM 12122 C C . ARG F 3 254 ? 225.611 212.850 201.563 1.00 82.98 254 ARG c C 1
ATOM 12123 O O . ARG F 3 254 ? 226.082 213.487 200.615 1.00 82.98 254 ARG c O 1
ATOM 12131 N N . THR F 3 255 ? 224.341 212.970 201.936 1.00 79.44 255 THR c N 1
ATOM 12132 C CA . THR F 3 255 ? 223.410 213.876 201.280 1.00 79.44 255 THR c CA 1
ATOM 12133 C C . THR F 3 255 ? 223.011 214.989 202.239 1.00 79.44 255 THR c C 1
ATOM 12134 O O . THR F 3 255 ? 222.836 214.755 203.439 1.00 79.44 255 THR c O 1
ATOM 12138 N N . LYS F 3 256 ? 222.865 216.202 201.704 1.00 77.04 256 LYS c N 1
ATOM 12139 C CA . LYS F 3 256 ? 222.543 217.380 202.509 1.00 77.04 256 LYS c CA 1
ATOM 12140 C C . LYS F 3 256 ? 221.061 217.344 202.875 1.00 77.04 256 LYS c C 1
ATOM 12141 O O . LYS F 3 256 ? 220.213 218.002 202.267 1.00 77.04 256 LYS c O 1
ATOM 12147 N N . ASN F 3 257 ? 220.747 216.553 203.900 1.00 69.21 257 ASN c N 1
ATOM 12148 C CA . ASN F 3 257 ? 219.382 216.404 204.404 1.00 69.21 257 ASN c CA 1
ATOM 12149 C C . ASN F 3 257 ? 219.466 216.396 205.928 1.00 69.21 257 ASN c C 1
ATOM 12150 O O . ASN F 3 257 ? 219.650 215.344 206.545 1.00 69.21 257 ASN c O 1
ATOM 12155 N N . TYR F 3 258 ? 219.327 217.574 206.529 1.00 64.42 258 TYR c N 1
ATOM 12156 C CA . TYR F 3 258 ? 219.349 217.741 207.974 1.00 64.42 258 TYR c CA 1
ATOM 12157 C C . TYR F 3 258 ? 218.053 218.400 208.422 1.00 64.42 258 TYR c C 1
ATOM 12158 O O . TYR F 3 258 ? 217.510 219.258 207.719 1.00 64.42 258 TYR c O 1
ATOM 12167 N N . GLY F 3 259 ? 217.559 218.000 209.589 1.00 57.17 259 GLY c N 1
ATOM 12168 C CA . GLY F 3 259 ? 216.353 218.614 210.109 1.00 57.17 259 GLY c CA 1
ATOM 12169 C C . GLY F 3 259 ? 215.987 218.164 211.506 1.00 57.17 259 GLY c C 1
ATOM 12170 O O . GLY F 3 259 ? 216.169 216.996 211.856 1.00 57.17 259 GLY c O 1
ATOM 12171 N N . TYR F 3 260 ? 215.459 219.080 212.311 1.00 52.48 260 TYR c N 1
ATOM 12172 C CA . TYR F 3 260 ? 215.043 218.784 213.673 1.00 52.48 260 TYR c CA 1
ATOM 12173 C C . TYR F 3 260 ? 213.528 218.883 213.780 1.00 52.48 260 TYR c C 1
ATOM 12174 O O . TYR F 3 260 ? 212.907 219.764 213.178 1.00 52.48 260 TYR c O 1
ATOM 12183 N N . ILE F 3 261 ? 212.938 217.967 214.543 1.00 50.50 261 ILE c N 1
ATOM 12184 C CA . ILE F 3 261 ? 211.499 217.945 214.775 1.00 50.50 261 ILE c CA 1
ATOM 12185 C C . ILE F 3 261 ? 211.256 217.633 216.248 1.00 50.50 261 ILE c C 1
ATOM 12186 O O . ILE F 3 261 ? 211.855 216.704 216.800 1.00 50.50 261 ILE c O 1
ATOM 12191 N N . TYR F 3 262 ? 210.407 218.434 216.893 1.00 49.97 262 TYR c N 1
ATOM 12192 C CA . TYR F 3 262 ? 210.112 218.304 218.319 1.00 49.97 262 TYR c CA 1
ATOM 12193 C C . TYR F 3 262 ? 208.719 217.706 218.483 1.00 49.97 262 TYR c C 1
ATOM 12194 O O . TYR F 3 262 ? 207.713 218.405 218.339 1.00 49.97 262 TYR c O 1
ATOM 12203 N N . VAL F 3 263 ? 208.659 216.418 218.813 1.00 51.52 263 VAL c N 1
ATOM 12204 C CA . VAL F 3 263 ? 207.380 215.759 219.049 1.00 51.52 263 VAL c CA 1
ATOM 12205 C C . VAL F 3 263 ? 207.272 215.533 220.555 1.00 51.52 263 VAL c C 1
ATOM 12206 O O . VAL F 3 263 ? 206.666 214.562 221.021 1.00 51.52 263 VAL c O 1
ATOM 12210 N N . GLY F 3 264 ? 207.897 216.417 221.329 1.00 53.13 264 GLY c N 1
ATOM 12211 C CA . GLY F 3 264 ? 207.750 216.405 222.766 1.00 53.13 264 GLY c CA 1
ATOM 12212 C C . GLY F 3 264 ? 206.527 217.180 223.214 1.00 53.13 264 GLY c C 1
ATOM 12213 O O . GLY F 3 264 ? 205.740 217.688 222.416 1.00 53.13 264 GLY c O 1
ATOM 12214 N N . THR F 3 265 ? 206.375 217.279 224.532 1.00 55.75 265 THR c N 1
ATOM 12215 C CA . THR F 3 265 ? 205.205 217.908 225.128 1.00 55.75 265 THR c CA 1
ATOM 12216 C C . THR F 3 265 ? 205.491 219.273 225.740 1.00 55.75 265 THR c C 1
ATOM 12217 O O . THR F 3 265 ? 204.574 219.884 226.299 1.00 55.75 265 THR c O 1
ATOM 12221 N N . GLY F 3 266 ? 206.724 219.771 225.644 1.00 59.48 266 GLY c N 1
ATOM 12222 C CA . GLY F 3 266 ? 207.054 221.096 226.137 1.00 59.48 266 GLY c CA 1
ATOM 12223 C C . GLY F 3 266 ? 207.034 221.220 227.647 1.00 59.48 266 GLY c C 1
ATOM 12224 O O . GLY F 3 266 ? 206.172 221.908 228.202 1.00 59.48 266 GLY c O 1
ATOM 12225 N N . GLU F 3 267 ? 207.971 220.566 228.324 1.00 66.16 267 GLU c N 1
ATOM 12226 C CA . GLU F 3 267 ? 207.951 220.512 229.781 1.00 66.16 267 GLU c CA 1
ATOM 12227 C C . GLU F 3 267 ? 209.187 221.098 230.440 1.00 66.16 267 GLU c C 1
ATOM 12228 O O . GLU F 3 267 ? 209.062 221.694 231.516 1.00 66.16 267 GLU c O 1
ATOM 12234 N N . LYS F 3 268 ? 210.363 220.947 229.819 1.00 61.26 268 LYS c N 1
ATOM 12235 C CA . LYS F 3 268 ? 211.669 221.341 230.365 1.00 61.26 268 LYS c CA 1
ATO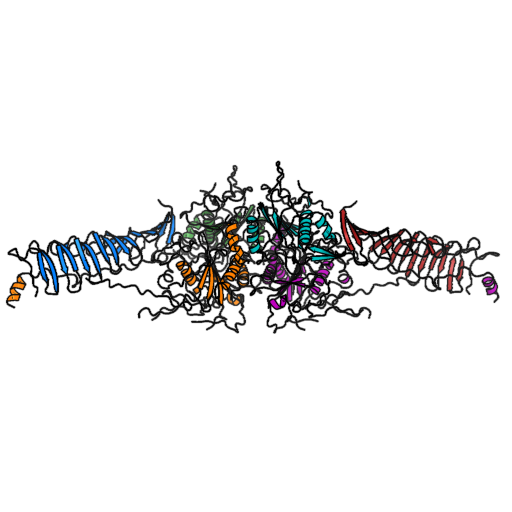M 12236 C C . LYS F 3 268 ? 211.910 220.685 231.729 1.00 61.26 268 LYS c C 1
ATOM 12237 O O . LYS F 3 268 ? 211.919 221.327 232.781 1.00 61.26 268 LYS c O 1
ATOM 12243 N N . ASN F 3 269 ? 212.045 219.361 231.675 1.00 60.66 269 ASN c N 1
ATOM 12244 C CA . ASN F 3 269 ? 212.297 218.574 232.876 1.00 60.66 269 ASN c CA 1
ATOM 12245 C C . ASN F 3 269 ? 213.682 218.891 233.433 1.00 60.66 269 ASN c C 1
ATOM 12246 O O . ASN F 3 269 ? 214.701 218.636 232.783 1.00 60.66 269 ASN c O 1
ATOM 12251 N N . MET F 3 270 ? 213.716 219.453 234.638 1.00 63.10 270 MET c N 1
ATOM 12252 C CA . MET F 3 270 ? 214.954 219.885 235.269 1.00 63.10 270 MET c CA 1
ATOM 12253 C C . MET F 3 270 ? 215.641 218.773 236.052 1.00 63.10 270 MET c C 1
ATOM 12254 O O . MET F 3 270 ? 216.561 219.054 236.826 1.00 63.10 270 MET c O 1
ATOM 12259 N N . ASP F 3 271 ? 215.213 217.523 235.876 1.00 56.31 271 ASP c N 1
ATOM 12260 C CA . ASP F 3 271 ? 215.886 216.366 236.449 1.00 56.31 271 ASP c CA 1
ATOM 12261 C C . ASP F 3 271 ? 216.784 215.673 235.433 1.00 56.31 271 ASP c C 1
ATOM 12262 O O . ASP F 3 271 ? 216.909 214.444 235.451 1.00 56.31 271 ASP c O 1
ATOM 12267 N N . LEU F 3 272 ? 217.403 216.448 234.535 1.00 53.82 272 LEU c N 1
ATOM 12268 C CA . LEU F 3 272 ? 218.236 215.850 233.491 1.00 53.82 272 LEU c CA 1
ATOM 12269 C C . LEU F 3 272 ? 219.528 215.223 234.021 1.00 53.82 272 LEU c C 1
ATOM 12270 O O . LEU F 3 272 ? 219.813 214.072 233.643 1.00 53.82 272 LEU c O 1
ATOM 12275 N N . PRO F 3 273 ? 220.351 215.874 234.871 1.00 54.50 273 PRO c N 1
ATOM 12276 C CA . PRO F 3 273 ? 221.510 215.137 235.404 1.00 54.50 273 PRO c CA 1
ATOM 12277 C C . PRO F 3 273 ? 221.134 214.103 236.449 1.00 54.50 273 PRO c C 1
ATOM 12278 O O . PRO F 3 273 ? 221.961 213.238 236.763 1.00 54.50 273 PRO c O 1
ATOM 12282 N N . PHE F 3 274 ? 219.916 214.168 236.998 1.00 54.07 274 PHE c N 1
ATOM 12283 C CA . PHE F 3 274 ? 219.401 213.067 237.804 1.00 54.07 274 PHE c CA 1
ATOM 12284 C C . PHE F 3 274 ? 219.202 211.813 236.967 1.00 54.07 274 PHE c C 1
ATOM 12285 O O . PHE F 3 274 ? 219.347 210.698 237.479 1.00 54.07 274 PHE c O 1
ATOM 12293 N N . MET F 3 275 ? 218.867 211.974 235.687 1.00 51.89 275 MET c N 1
ATOM 12294 C CA . MET F 3 275 ? 218.681 210.844 234.790 1.00 51.89 275 MET c CA 1
ATOM 12295 C C . MET F 3 275 ? 219.945 210.474 234.027 1.00 51.89 275 MET c C 1
ATOM 12296 O O . MET F 3 275 ? 220.046 209.344 233.538 1.00 51.89 275 MET c O 1
ATOM 12301 N N . LEU F 3 276 ? 220.905 211.386 233.920 1.00 53.42 276 LEU c N 1
ATOM 12302 C CA . LEU F 3 276 ? 222.158 211.099 233.232 1.00 53.42 276 LEU c CA 1
ATOM 12303 C C . LEU F 3 276 ? 223.083 210.261 234.108 1.00 53.42 276 LEU c C 1
ATOM 12304 O O . LEU F 3 276 ? 223.892 210.798 234.865 1.00 53.42 276 LEU c O 1
#

Sequence (1528 aa):
LPAYEIAETQKALFLSLPNVMESAYYFEQAGVGLGTDETYRVFLALKQLTDTHPIQRCRFWGKILGLEMNYIVAEVEFRDGEDLPKSLYKAPQVIPKEESRTGANKYVYFVCNVPGRPWVRLPSVTPAQIVTARKIKKFFTGRLDAAVISYPPFPGNESNYLRAQIARISAGTHVSPLGFYQFDSYEENPDFEGIQVIDLVESLSNWVHHVQYILPQGRCNWFNPIQEQEVGPPLLTPISEDLGIQNIPSWTTQLSSNLIPQYAIAVLRSNLWPGAYAFSNGKKFENFYIGWGHKYCVENYTPPSPPPVYQEYPSGPEITEMNDPSVEEEQAFRMTLPAYEIAETQKALFLSLPNVMESAYYFEQAGVGLGTDETYRVFLALKQLTDTHPIQRCRFWGKILGLEMNYIVAEVEFRDGEDLPKSLYKAPQVIPKEESRTGANKYVYFVCNVPGRPWVRLPSVTPAQIVTARKIKKFFTGRLDAAVISYPPFPGNESNYLRAQIARISAGTHVSPLGFYQFDSYEENPDFEGIQVIDLVESLSNWVHHVQYILPQGRCNWFNPIQEQEVGPPLLTPISEDLGIQNIPSWTTQLSSNLIPQYAIAVLRSNLWPGAYAFSNGKKFENFYIGWGHKYCVENYTPPSPPPVYQEYPSGPEITEMNDPSVEEEQAFRMTLGEYEGERNEVGERHGHGKARLPNGDTYEGSYEFGKRHGQGTYKFKNGARYTGDYVKNKKHGQGTFIYPDGSRYEGEWADDQRHGQGVYYYVNNDTYTGEWFNHQRHGQGTYLYAETGSKYVGTWVHGQQEGAAELIHLNHRYQGKFMNKNPVGPGKYVFDIGCEQHGEYRLTDTERGEEEEEEETLGEYEGERNEVGERHGHGKARLPNGDTYEGSYEFGKRHGQGTYKFKNGARYTGDYVKNKKHGQGTFIYPDGSRYEGEWADDQRHGQGVYYYVNNDTYTGEWFNHQRHGQGTYLYAETGSKYVGTWVHGQQEGAAELIHLNHRYQGKFMNKNPVGPGKYVFDIGCEQHGEYRLTDTERGEEEEEEETMDADSLLLSLELASGSGQGLSPDRRASLLTSLMLVKRDYRFARVLFWGRILGLVADYYIAQGLSEDQLAPRKTLYSLNCTEWSLLPPATEEMAMQISVVSGRFMGDPSHEYEHTEVVVQIKEETRLVSIIDQIDKAVAIIPRGALFKTPFGVTHVNRTFEGLPLSEVRKLSSYFHFREALDSLEYDIPRGSWSIQMERGNALVVLRSLLWPGLTFYHAPRTKNYGYIYVGTGEKNMDLPFMLMDADSLLLSLELASGSGQGLSPDRRASLLTSLMLVKRDYRFARVLFWGRILGLVADYYIAQGLSEDQLAPRKTLYSLNCTEWSLLPPATEEMAMQISVVSGRFMGDPSHEYEHTEVVVQIKEETRLVSIIDQIDKAVAIIPRGALFKTPFGVTHVNRTFEGLPLSEVRKLSSYFHFREALDSLEYDIPRGSWSIQMERGNALVVLRSLLWPGLTFYHAPRTKNYGYIYVGTGEKNMDLPFML

InterPro domains:
  IPR003409 MORN repeat [PF02493] (28-43)
  IPR003409 MORN repeat [PF02493] (44-66)
  IPR003409 MORN repeat [PF02493] (67-89)
  IPR003409 MORN repeat [PF02493] (90-112)
  IPR003409 MORN repeat [PF02493] (113-131)
  IPR003409 MORN repeat [PF02493] (137-148)
  IPR003409 MORN repeat [PF02493] (159-180)
  IPR003409 MORN repeat [SM00698] (18-40)
  IPR003409 MORN repeat [SM00698] (42-63)
  IPR003409 MORN repeat [SM00698] (65-86)
  IPR003409 MORN repeat [SM00698] (88-109)
  IPR003409 MORN repeat [SM00698] (111-132)
  IPR003409 MORN repeat [SM00698] (135-156)

Solvent-accessible surface area: 64345 Å² total; per-residue (Å²): 105,39,11,44,74,20,2,96,35,11,68,48,5,8,140,63,16,18,44,5,18,29,13,22,24,18,8,28,22,5,0,0,10,4,14,42,15,9,6,2,8,2,1,1,1,0,57,73,3,28,97,89,58,58,1,77,91,2,26,15,1,0,10,0,0,0,36,70,63,5,0,1,0,0,6,0,14,7,127,142,39,59,161,132,39,155,62,105,73,160,68,85,102,90,17,68,92,28,103,58,95,71,5,17,2,56,15,11,6,6,0,0,19,25,11,8,98,108,36,68,74,4,61,43,2,36,1,21,65,7,0,34,6,69,110,5,15,13,10,3,24,0,140,21,101,34,60,25,63,10,26,25,62,22,76,16,69,2,17,25,4,0,4,2,1,0,6,16,0,5,12,20,5,7,1,0,0,104,20,9,33,79,136,130,81,33,92,120,28,127,106,33,164,24,54,123,30,91,60,0,31,137,37,51,49,11,2,2,20,10,14,37,77,15,7,76,39,0,11,17,65,81,89,59,41,150,189,200,106,62,115,30,48,94,21,43,26,33,2,60,114,48,118,55,55,169,116,22,63,14,11,2,31,24,41,18,9,88,36,9,118,84,81,14,7,0,3,0,4,2,3,33,22,48,4,2,4,2,2,1,34,6,124,60,44,30,4,10,5,1,4,18,0,9,76,30,34,42,46,28,26,33,20,29,70,36,46,108,6,83,109,30,59,98,56,22,124,56,13,75,48,86,92,31,21,26,45,123,74,49,104,43,102,196,161,132,135,91,11,45,112,35,1,64,44,14,82,48,1,13,168,78,7,28,22,3,8,25,9,16,35,18,4,21,16,20,1,0,2,8,9,48,9,20,4,4,9,0,6,0,0,0,31,68,4,24,107,90,60,56,3,93,101,0,47,6,0,0,3,0,0,0,37,70,56,8,0,5,0,0,11,0,21,7,136,140,37,71,159,131,44,124,89,106,87,174,72,109,104,107,13,86,103,20,107,63,71,68,6,16,4,38,24,20,7,7,0,2,27,21,3,10,93,109,38,71,81,5,58,55,1,37,1,23,86,5,1,37,11,68,111,7,24,6,11,1,20,3,129,19,106,43,59,30,68,7,24,30,66,24,68,15,65,2,11,20,3,0,5,3,3,0,6,22,0,7,9,19,7,12,0,0,1,85,33,14,45,88,139,112,76,34,130,112,25,126,115,27,173,34,35,116,30,105,58,0,50,125,32,44,44,26,0,12,15,16,26,31,86,14,9,82,19,0,19,16,66,56,81,70,20,132,182,160,116,63,124,30,32,88,25,50,21,34,0,69,94,36,130,64,65,169,94,18,67,21,8,7,23,31,41,7,6,58,40,2,102,99,61,5,10,0,9,0,17,1,2,41,12,42,3,3,9,1,1,1,30,9,125,59,42,15,10,10,0,0,5,19,0,18,73,29,40,37,67,24,31,21,19,40,64,21,64,85,11,87,133,31,58,100,94,25,133,80,30,81,29,103,47,56,52,75,113,128,46,47,90,19,85,194,152,129,132,27,97,41,89,38,73,92,107,86,164,54,52,3,56,16,119,0,95,4,97,5,68,76,32,4,32,1,50,0,35,10,84,169,16,44,21,55,24,145,7,39,0,82,21,137,66,23,2,54,0,39,10,36,3,50,148,73,88,7,83,18,110,3,36,1,20,1,24,36,16,3,82,0,53,3,54,9,17,102,43,59,0,80,21,109,6,47,0,71,7,24,19,91,1,27,0,58,1,63,4,92,76,34,75,0,75,14,107,0,32,0,71,11,51,88,11,39,3,68,2,43,0,34,1,52,131,6,63,13,44,17,68,2,60,11,45,22,88,30,12,104,3,41,5,101,7,90,102,90,40,14,56,7,89,5,75,4,31,11,126,43,28,0,16,0,65,1,61,10,118,165,67,53,86,82,3,22,11,83,97,8,63,124,85,172,122,23,97,28,88,64,85,107,60,164,138,33,28,18,67,12,111,6,60,11,115,12,56,57,30,1,42,0,84,0,5,2,72,196,42,122,5,70,16,117,10,44,0,67,10,140,43,2,1,104,0,39,13,43,0,48,162,45,83,8,74,17,112,5,46,2,24,4,15,46,18,3,104,0,59,15,56,11,17,84,41,58,1,78,15,84,2,34,0,46,10,36,14,92,1,28,0,52,6,63,4,104,76,46,74,1,66,24,102,3,33,0,69,3,52,77,16,38,1,76,0,39,2,35,0,61,132,9,91,5,37,15,68,5,46,9,37,22,88,18,10,102,3,43,11,108,1,94,88,103,25,9,50,12,90,6,74,6,12,6,117,76,12,2,17,0,55,5,60,16,131,179,63,69,85,51,3,28,12,96,104,19,63,83,81,169,4,18,26,61,13,4,24,24,2,21,2,1,2,0,2,10,0,12,0,2,4,6,9,27,14,3,4,0,23,5,3,5,52,12,10,63,83,82,71,221,14,59,52,2,7,0,1,0,8,0,9,0,2,85,24,8,2,13,0,2,6,1,1,38,119,75,18,24,33,130,40,100,7,2,32,4,57,103,10,41,130,40,38,73,8,68,112,26,46,124,115,31,26,137,75,15,90,80,39,62,10,12,0,43,0,81,35,60,55,80,39,118,47,117,130,108,113,79,94,9,91,2,20,29,7,2,6,0,7,4,48,49,0,8,112,32,0,0,0,10,0,98,24,1,7,86,120,17,139,200,40,55,6,75,44,38,159,77,12,107,6,8,77,112,88,36,1,144,106,51,50,0,0,32,8,12,82,88,124,75,18,22,40,15,162,20,72,0,182,28,2,18,0,28,3,32,19,57,7,7,36,15,0,0,0,0,0,2,9,0,26,5,0,3,0,2,0,2,6,108,51,54,5,13,3,6,2,0,7,11,12,0,24,60,27,30,4,1,0,10,7,34,13,30,38,22,24,29,46,14,1,30,6,1,9,9,0,5,3,10,0,8,8,16,7,33,26,1,1,7,51,4,4,12,41,16,8,57,93,85,69,222,22,59,68,2,16,4,0,0,10,0,2,0,10,85,29,1,0,7,0,1,5,0,2,43,142,69,9,64,46,106,37,47,9,0,32,2,72,72,6,26,111,34,43,114,11,66,99,22,74,130,107,22,29,126,78,17,99,90,39,57,17,6,0,47,3,48,44,91,68,53,32,111,57,111,120,138,112,48,103,42,82,0,18,27,6,0,5,1,8,2,46,55,0,5,109,36,1,0,0,5,1,119,16,2,13,87,132,23,138,192,54,52,12,89,45,19,103,114,18,69,16,7,69,68,100,30,7,166,111,44,37,8,0,34,6,11,46,104,118,113,24,22,58,9,160,28,75,2,125,26,0,17,0,27,6,41,25,55,8,27,20,12,0,0,0,1,0,1,17,1,33,5,1,0,0,4,1,4,5,136,40,52,22,47,3,15,1,1,1,4,13,1,32,61,31,28,4,0,0,10,3,35

Nearest PDB structures (foldseek):
  7dmp-assembly1_c  TM=1.004E+00  e=2.310E-52  Mus musculus
  8j07-assembly1_p  TM=9.613E-01  e=2.558E-37  Homo sapiens
  8j07-assembly1_o  TM=9.628E-01  e=3.000E-36  Homo sapiens
  7jr9-assembly1_B  TM=8.931E-01  e=3.212E-19  Chlamydomonas reinhardtii
  7jrj-assembly1_B  TM=8.857E-01  e=3.350E-18  Chlamydomonas reinhardtii

Organism: Mus musculus (NCBI:txid10090)